Protein 7R0K (pdb70)

Sequence (1384 aa):
RSYHVVTNDTLPSALDAIAQAPRVALDTETYGSNPFNLYLPDFRLVGVAIATSPTEAWYFPVDHQDFLLRYQPANLPREAVRQAVLEALKRPVVYHNAAYDRRVLAVTLDIPLDQTYGDDTMVALHLVDENHPLGLKEWAKTLLGLEEVNADIEPPELTDVHKLKPDWLQRLKDAFLAVHNGGVSYSALYKLLNRAFQQLKNRGVVSYTGSFPNDFRLFPVDIAAIYALDDAMNTLALWEHVEVFFELHPKLHALYREIELPVNDVMTRATHRGVLVDKEELRRIKETIQARIEEKAQEAQELLKALIGSKASEFTNPLNSPQQLSTILYDLLGYPVVETTPNGAPSTSKTAIAKLLTLSPKDKRKAPLAKAFLEAKQAHEGLKKLLSTYTDSILEEVDPQGRLHTNFNTVGTVSGRMSSSNPNLQNLPRLLPEEVAEKPYLQGIDIRKAFVADPGYTFVSADYASMELVVCAAVSGDPTMRDLLNQGRDLHAYTARYAFKVGLDLDDKAFKEQYKDYRQKAKVVNFALIYGGTEFTLIKNFGFSEEEAKQLIQGYFEAYPVVKTWMEEVYRELEEKGFVEYPIYGYIKRMDLPQALRKLPKDKWPLVLNNDPDARKQYYASLRSCQNALIQGFSAFVVKDAIVQMQRAFEAEGLDAQVIIQVHDEIVVLAKEEHAERVAQIMVEKMEREVNGVLLKAEPEFKRTLSKRSYHVVTNDTLPSALDAIAQAPRVALDTETYGSNPFNLYLPDFRLVGVAIATSPTEAWYFPVDHQDRYQPANLPREAVRQAVLEALKRPVVYHNAAYDRRVLAVTLDIPLDQTYGDDTMVALHLVDENHPLGLKEWAKTLLGLEEVNWLQRLKDAFLAVHNGGVSYSALYKLLNRAFQQLKNVVSYTGSFPNDFRLFPVDIAAIYALDDAMNTLALWEHVEVFFELHPKLHALYREIELPVNDVMTRATHRGVLVDKEELRRIKETIQARIEEKAQEAQELLKALIGSKASEFTNPLNSPQQLSTILYDLLGYPVVETTPNSTSKTAIAKLLTLSPKDKRKAPLAKAFLEAKQAHEGLKKLLSTYTDSILEEVDPQGRLHTNFNTVGTVSGRMSSSNPNLQNLPRLLPEEVAEKPYLQGIDIRKAFVADPGYTFVSADYASMELVVCAAVSGDPTMRDLLNQGRDLHAYTARDDKAFKEQYKDYRQKAKVVNFALIYGGTEFTLIKNFGFSEEEAKQLIQGYFEAYPVVKTWMEEVYRELEEKGFVEYPIYGYIKRMDLPQALRKLPKDKWPLVLNNDPDARKQYYASLRSCQNALIQGFSAFVVKDAIVQMQRAFEAEGLDAQVIIQVHDEIVVLAKEEHAERVAQIMVEKMEREVNGVLLKAEPEFKRTLSKVG

Structure (mmCIF, N/CA/C/O backbone):
data_7R0K
#
_entry.id   7R0K
#
_cell.length_a   309.77
_cell.length_b   98.011
_cell.length_c   77.614
_cell.angle_alpha   90
_cell.angle_beta   98.9
_cell.angle_gamma   90
#
_symmetry.space_group_name_H-M   'C 1 2 1'
#
loop_
_atom_site.group_PDB
_atom_site.id
_atom_site.type_symbol
_atom_site.label_atom_id
_atom_site.label_alt_id
_atom_site.label_comp_id
_atom_site.label_asym_id
_atom_site.label_entity_id
_atom_site.label_seq_id
_atom_site.pdbx_PDB_ins_code
_atom_site.Cartn_x
_atom_site.Cartn_y
_atom_site.Cartn_z
_atom_site.occupancy
_atom_site.B_iso_or_equiv
_atom_site.auth_seq_id
_atom_site.auth_comp_id
_atom_site.auth_asym_id
_atom_site.auth_atom_id
_atom_site.pdbx_PDB_model_num
ATOM 1 N N . ARG A 1 2 ? 49.627 -13.11 26.574 1 107.96 2 ARG A N 1
ATOM 2 C CA . ARG A 1 2 ? 49.393 -11.65 26.603 1 108.6 2 ARG A CA 1
ATOM 3 C C . ARG A 1 2 ? 47.969 -11.299 26.154 1 109.06 2 ARG A C 1
ATOM 4 O O . ARG A 1 2 ? 47.493 -11.822 25.144 1 109.73 2 ARG A O 1
ATOM 12 N N . SER A 1 3 ? 47.288 -10.421 26.905 1 108.14 3 SER A N 1
ATOM 13 C CA . SER A 1 3 ? 45.917 -10.014 26.605 1 107.51 3 SER A CA 1
ATOM 14 C C . SER A 1 3 ? 45.884 -8.608 26.041 1 106.27 3 SER A C 1
ATOM 15 O O . SER A 1 3 ? 46.263 -7.644 26.704 1 106.1 3 SER A O 1
ATOM 18 N N . TYR A 1 4 ? 45.45 -8.494 24.802 1 105.39 4 TYR A N 1
ATOM 19 C CA . TYR A 1 4 ? 45.42 -7.22 24.094 1 104.7 4 TYR A CA 1
ATOM 20 C C . TYR A 1 4 ? 43.998 -6.695 24.025 1 104.82 4 TYR A C 1
ATOM 21 O O . TYR A 1 4 ? 43.12 -7.371 23.485 1 105.42 4 TYR A O 1
ATOM 30 N N . HIS A 1 5 ? 43.761 -5.495 24.561 1 104.03 5 HIS A N 1
ATOM 31 C CA . HIS A 1 5 ? 42.421 -4.93 24.561 1 103.69 5 HIS A CA 1
ATOM 32 C C . HIS A 1 5 ? 42.312 -3.674 23.753 1 103.32 5 HIS A C 1
ATOM 33 O O . HIS A 1 5 ? 43.066 -2.743 23.991 1 103.52 5 HIS A O 1
ATOM 40 N N . VAL A 1 6 ? 41.345 -3.605 22.844 1 102.97 6 VAL A N 1
ATOM 41 C CA . VAL A 1 6 ? 41.066 -2.361 22.131 1 103.38 6 VAL A CA 1
ATOM 42 C C . VAL A 1 6 ? 39.887 -1.759 22.881 1 104.59 6 VAL A C 1
ATOM 43 O O . VAL A 1 6 ? 38.831 -2.393 22.993 1 105.19 6 VAL A O 1
ATOM 47 N N . VAL A 1 7 ? 40.091 -0.58 23.475 1 104.52 7 VAL A N 1
ATOM 48 C CA . VAL A 1 7 ? 39.054 0.076 24.254 1 104.63 7 VAL A CA 1
ATOM 49 C C . VAL A 1 7 ? 37.999 0.747 23.376 1 106.5 7 VAL A C 1
ATOM 50 O O . VAL A 1 7 ? 38.33 1.401 22.389 1 106.32 7 VAL A O 1
ATOM 54 N N . THR A 1 8 ? 36.72 0.518 23.709 1 108.14 8 THR A N 1
ATOM 55 C CA . THR A 1 8 ? 35.546 1.128 23.068 1 110.18 8 THR A CA 1
ATOM 56 C C . THR A 1 8 ? 34.78 1.921 24.156 1 112.37 8 THR A C 1
ATOM 57 O O . THR A 1 8 ? 35.113 1.777 25.333 1 112.76 8 THR A O 1
ATOM 61 N N . ASN A 1 9 ? 33.72 2.685 23.804 1 113.57 9 ASN A N 1
ATOM 62 C CA . ASN A 1 9 ? 32.925 3.361 24.834 1 115.12 9 ASN A CA 1
ATOM 63 C C . ASN A 1 9 ? 32.321 2.364 25.844 1 116.03 9 ASN A C 1
ATOM 64 O O . ASN A 1 9 ? 32.235 2.657 27.033 1 116.03 9 ASN A O 1
ATOM 69 N N . ASP A 1 10 ? 31.989 1.163 25.372 1 116.64 10 ASP A N 1
ATOM 70 C CA . ASP A 1 10 ? 31.452 0.118 26.214 1 117.96 10 ASP A CA 1
ATOM 71 C C . ASP A 1 10 ? 32.537 -0.492 27.123 1 117.48 10 ASP A C 1
ATOM 72 O O . ASP A 1 10 ? 32.27 -0.79 28.29 1 118.12 10 ASP A O 1
ATOM 77 N N . THR A 1 11 ? 33.751 -0.697 26.587 1 115.98 11 THR A N 1
ATOM 78 C CA . THR A 1 11 ? 34.879 -1.303 27.317 1 114.73 11 THR A CA 1
ATOM 79 C C . THR A 1 11 ? 35.586 -0.322 28.241 1 113.18 11 THR A C 1
ATOM 80 O O . THR A 1 11 ? 36.335 -0.77 29.097 1 113.1 11 THR A O 1
ATOM 84 N N . LEU A 1 12 ? 35.413 0.997 28.046 1 111.94 12 LEU A N 1
ATOM 85 C CA . LEU A 1 12 ? 36.116 2.021 28.822 1 111.55 12 LEU A CA 1
ATOM 86 C C . LEU A 1 12 ? 36.01 1.847 30.345 1 111.69 12 LEU A C 1
ATOM 87 O O . LEU A 1 12 ? 37.059 1.833 30.99 1 112.01 12 LEU A O 1
ATOM 92 N N . PRO A 1 13 ? 34.821 1.626 30.95 1 111.28 13 PRO A N 1
ATOM 93 C CA . PRO A 1 13 ? 34.77 1.433 32.414 1 110.69 13 PRO A CA 1
ATOM 94 C C . PRO A 1 13 ? 35.566 0.24 32.936 1 109.49 13 PRO A C 1
ATOM 95 O O . PRO A 1 13 ? 36.058 0.297 34.06 1 109.53 13 PRO A O 1
ATOM 99 N N . SER A 1 14 ? 35.712 -0.825 32.132 1 108.39 14 SER A N 1
ATOM 100 C CA . SER A 1 14 ? 36.513 -1.983 32.543 1 108.03 14 SER A CA 1
ATOM 101 C C . SER A 1 14 ? 38.009 -1.656 32.455 1 106.84 14 SER A C 1
ATOM 102 O O . SER A 1 14 ? 38.758 -2.03 33.348 1 107.07 14 SER A O 1
ATOM 105 N N . ALA A 1 15 ? 38.43 -0.895 31.427 1 105.42 15 ALA A N 1
ATOM 106 C CA . ALA A 1 15 ? 39.815 -0.458 31.27 1 104.36 15 ALA A CA 1
ATOM 107 C C . ALA A 1 15 ? 40.166 0.453 32.432 1 103.49 15 ALA A C 1
ATOM 108 O O . ALA A 1 15 ? 41.215 0.264 33.021 1 103.92 15 ALA A O 1
ATOM 110 N N . LEU A 1 16 ? 39.265 1.369 32.83 1 102.4 16 LEU A N 1
ATOM 111 C CA . LEU A 1 16 ? 39.514 2.248 33.966 1 102.4 16 LEU A CA 1
ATOM 112 C C . LEU A 1 16 ? 39.651 1.461 35.264 1 103.68 16 LEU A C 1
ATOM 113 O O . LEU A 1 16 ? 40.482 1.789 36.102 1 103.55 16 LEU A O 1
ATOM 118 N N . ASP A 1 17 ? 38.859 0.41 35.414 1 104.93 17 ASP A N 1
ATOM 119 C CA . ASP A 1 17 ? 38.912 -0.438 36.588 1 106.88 17 ASP A CA 1
ATOM 120 C C . ASP A 1 17 ? 40.256 -1.192 36.646 1 106.64 17 ASP A C 1
ATOM 121 O O . ASP A 1 17 ? 40.844 -1.322 37.716 1 107.02 17 ASP A O 1
ATOM 126 N N . ALA A 1 18 ? 40.743 -1.673 35.502 1 105.76 18 ALA A N 1
ATOM 127 C CA . ALA A 1 18 ? 42.002 -2.414 35.447 1 105.2 18 ALA A CA 1
ATOM 128 C C . ALA A 1 18 ? 43.167 -1.522 35.762 1 104.25 18 ALA A C 1
ATOM 129 O O . ALA A 1 18 ? 44.078 -1.967 36.453 1 104.51 18 ALA A O 1
ATOM 131 N N . ILE A 1 19 ? 43.144 -0.266 35.265 1 102.96 19 ILE A N 1
ATOM 132 C CA . ILE A 1 19 ? 44.198 0.722 35.495 1 101.81 19 ILE A CA 1
ATOM 133 C C . ILE A 1 19 ? 44.212 1.08 36.984 1 101.7 19 ILE A C 1
ATOM 134 O O . ILE A 1 19 ? 45.266 1.042 37.62 1 102.02 19 ILE A O 1
ATOM 139 N N . ALA A 1 20 ? 43.035 1.345 37.554 1 100.88 20 ALA A N 1
ATOM 140 C CA . ALA A 1 20 ? 42.927 1.675 38.966 1 100.61 20 ALA A CA 1
ATOM 141 C C . ALA A 1 20 ? 43.484 0.558 39.866 1 100.41 20 ALA A C 1
ATOM 142 O O . ALA A 1 20 ? 44.09 0.835 40.899 1 100.5 20 ALA A O 1
ATOM 144 N N . GLN A 1 21 ? 43.323 -0.693 39.448 1 100.07 21 GLN A N 1
ATOM 145 C CA . GLN A 1 21 ? 43.785 -1.828 40.22 1 100.65 21 GLN A CA 1
ATOM 146 C C . GLN A 1 21 ? 45.242 -2.197 39.992 1 99.87 21 GLN A C 1
ATOM 147 O O . GLN A 1 21 ? 45.808 -2.916 40.82 1 99.53 21 GLN A O 1
ATOM 153 N N . ALA A 1 22 ? 45.848 -1.726 38.866 1 99.46 22 ALA A N 1
ATOM 154 C CA . ALA A 1 22 ? 47.24 -2.008 38.46 1 99.24 22 ALA A CA 1
ATOM 155 C C . ALA A 1 22 ? 48.266 -1.438 39.415 1 99.14 22 ALA A C 1
ATOM 156 O O . ALA A 1 22 ? 48.137 -0.3 39.859 1 99.29 22 ALA A O 1
ATOM 158 N N . PRO A 1 23 ? 49.313 -2.217 39.733 1 98.43 23 PRO A N 1
ATOM 159 C CA . PRO A 1 23 ? 50.307 -1.746 40.715 1 97.47 23 PRO A CA 1
ATOM 160 C C . PRO A 1 23 ? 51.267 -0.685 40.198 1 95.59 23 PRO A C 1
ATOM 161 O O . PRO A 1 23 ? 51.807 0.073 40.991 1 95.66 23 PRO A O 1
ATOM 165 N N . ARG A 1 24 ? 51.482 -0.668 38.879 1 93.95 24 ARG A N 1
ATOM 166 C CA . ARG A 1 24 ? 52.36 0.204 38.109 1 92.82 24 ARG A CA 1
ATOM 167 C C . ARG A 1 24 ? 51.911 0.054 36.66 1 91.56 24 ARG A C 1
ATOM 168 O O . ARG A 1 24 ? 51.586 -1.051 36.218 1 91.73 24 ARG A O 1
ATOM 176 N N . VAL A 1 25 ? 51.854 1.152 35.938 1 90.41 25 VAL A N 1
ATOM 177 C CA . VAL A 1 25 ? 51.383 1.153 34.563 1 90.06 25 VAL A CA 1
ATOM 178 C C . VAL A 1 25 ? 52.434 1.712 33.594 1 89.05 25 VAL A C 1
ATOM 179 O O . VAL A 1 25 ? 53.32 2.447 34.02 1 89.23 25 VAL A O 1
ATOM 183 N N . ALA A 1 26 ? 52.358 1.347 32.311 1 87.86 26 ALA A N 1
ATOM 184 C CA . ALA A 1 26 ? 53.269 1.888 31.309 1 87.75 26 ALA A CA 1
ATOM 185 C C . ALA A 1 26 ? 52.508 2.674 30.276 1 87.93 26 ALA A C 1
ATOM 186 O O . ALA A 1 26 ? 51.43 2.266 29.888 1 87.86 26 ALA A O 1
ATOM 188 N N . LEU A 1 27 ? 53.044 3.823 29.854 1 88.3 27 LEU A N 1
ATOM 189 C CA . LEU A 1 27 ? 52.421 4.675 28.843 1 89.27 27 LEU A CA 1
ATOM 190 C C . LEU A 1 27 ? 53.276 4.793 27.594 1 90.58 27 LEU A C 1
ATOM 191 O O . LEU A 1 27 ? 54.49 5.022 27.671 1 90.36 27 LEU A O 1
ATOM 196 N N . ASP A 1 28 ? 52.636 4.635 26.44 1 91.73 28 ASP A N 1
ATOM 197 C CA . ASP A 1 28 ? 53.304 4.736 25.148 1 93.57 28 ASP A CA 1
ATOM 198 C C . ASP A 1 28 ? 52.343 5.422 24.194 1 93.78 28 ASP A C 1
ATOM 199 O O . ASP A 1 28 ? 51.139 5.165 24.241 1 93.61 28 ASP A O 1
ATOM 204 N N . THR A 1 29 ? 52.858 6.329 23.358 1 94.18 29 THR A N 1
ATOM 205 C CA . THR A 1 29 ? 52.015 7.049 22.423 1 95.44 29 THR A CA 1
ATOM 206 C C . THR A 1 29 ? 52.338 6.658 20.998 1 97.97 29 THR A C 1
ATOM 207 O O . THR A 1 29 ? 53.506 6.41 20.667 1 98.82 29 THR A O 1
ATOM 211 N N . GLU A 1 30 ? 51.301 6.611 20.149 1 98.7 30 GLU A N 1
ATOM 212 C CA . GLU A 1 30 ? 51.442 6.352 18.715 1 99.54 30 GLU A CA 1
ATOM 213 C C . GLU A 1 30 ? 51.008 7.648 18.033 1 99.34 30 GLU A C 1
ATOM 214 O O . GLU A 1 30 ? 49.927 8.14 18.322 1 98.57 30 GLU A O 1
ATOM 220 N N . THR A 1 31 ? 51.9 8.276 17.244 1 100.1 31 THR A N 1
ATOM 221 C CA . THR A 1 31 ? 51.644 9.604 16.664 1 101.43 31 THR A CA 1
ATOM 222 C C . THR A 1 31 ? 51.936 9.721 15.155 1 104.17 31 THR A C 1
ATOM 223 O O . THR A 1 31 ? 52.58 8.826 14.615 1 104.76 31 THR A O 1
ATOM 227 N N . TYR A 1 32 ? 51.5 10.854 14.493 1 105.78 32 TYR A N 1
ATOM 228 C CA . TYR A 1 32 ? 51.775 11.182 13.088 1 108.26 32 TYR A CA 1
ATOM 229 C C . TYR A 1 32 ? 52.009 12.623 12.796 1 107.83 32 TYR A C 1
ATOM 230 O O . TYR A 1 32 ? 51.204 13.46 13.184 1 107.8 32 TYR A O 1
ATOM 239 N N . GLY A 1 33 ? 53.058 12.883 12.016 1 107.41 33 GLY A N 1
ATOM 240 C CA . GLY A 1 33 ? 53.453 14.212 11.567 1 107.31 33 GLY A CA 1
ATOM 241 C C . GLY A 1 33 ? 54.449 14.163 10.42 1 106.92 33 GLY A C 1
ATOM 242 O O . GLY A 1 33 ? 55.048 13.115 10.166 1 106.83 33 GLY A O 1
ATOM 243 N N . SER A 1 34 ? 54.63 15.302 9.703 1 106.61 34 SER A N 1
ATOM 244 C CA . SER A 1 34 ? 55.617 15.449 8.618 1 106.75 34 SER A CA 1
ATOM 245 C C . SER A 1 34 ? 57.003 15.226 9.232 1 106.21 34 SER A C 1
ATOM 246 O O . SER A 1 34 ? 57.804 14.489 8.689 1 106.26 34 SER A O 1
ATOM 249 N N . ASN A 1 35 ? 57.256 15.836 10.394 1 105.82 35 ASN A N 1
ATOM 250 C CA . ASN A 1 35 ? 58.405 15.604 11.247 1 105.88 35 ASN A CA 1
ATOM 251 C C . ASN A 1 35 ? 57.703 15.055 12.506 1 105.75 35 ASN A C 1
ATOM 252 O O . ASN A 1 35 ? 57.139 15.866 13.251 1 106.36 35 ASN A O 1
ATOM 257 N N . PRO A 1 36 ? 57.553 13.715 12.723 1 104.46 36 PRO A N 1
ATOM 258 C CA . PRO A 1 36 ? 56.828 13.25 13.931 1 103.39 36 PRO A CA 1
ATOM 259 C C . PRO A 1 36 ? 57.534 13.572 15.259 1 102.29 36 PRO A C 1
ATOM 260 O O . PRO A 1 36 ? 57.041 13.19 16.324 1 102.42 36 PRO A O 1
ATOM 264 N N . PHE A 1 37 ? 58.683 14.29 15.19 1 100.83 37 PHE A N 1
ATOM 265 C CA . PHE A 1 37 ? 59.494 14.676 16.342 1 100.17 37 PHE A CA 1
ATOM 266 C C . PHE A 1 37 ? 59.215 16.097 16.776 1 99.35 37 PHE A C 1
ATOM 267 O O . PHE A 1 37 ? 59.328 16.419 17.96 1 99.95 37 PHE A O 1
ATOM 275 N N . ASN A 1 38 ? 58.832 16.955 15.82 1 97.93 38 ASN A N 1
ATOM 276 C CA . ASN A 1 38 ? 58.456 18.325 16.094 1 96.55 38 ASN A CA 1
ATOM 277 C C . ASN A 1 38 ? 56.976 18.268 16.399 1 94.52 38 ASN A C 1
ATOM 278 O O . ASN A 1 38 ? 56.152 18.378 15.497 1 94.38 38 ASN A O 1
ATOM 283 N N . LEU A 1 39 ? 56.633 18.019 17.662 1 92.95 39 LEU A N 1
ATOM 284 C CA . LEU A 1 39 ? 55.224 17.952 18.068 1 92.22 39 LEU A CA 1
ATOM 285 C C . LEU A 1 39 ? 54.501 19.32 17.899 1 92 39 LEU A C 1
ATOM 286 O O . LEU A 1 39 ? 53.263 19.406 17.856 1 92.06 39 LEU A O 1
ATOM 291 N N . TYR A 1 40 ? 55.296 20.382 17.802 1 91.37 40 TYR A N 1
ATOM 292 C CA . TYR A 1 40 ? 54.858 21.761 17.789 1 91.07 40 TYR A CA 1
ATOM 293 C C . TYR A 1 40 ? 54.461 22.28 16.406 1 92.03 40 TYR A C 1
ATOM 294 O O . TYR A 1 40 ? 53.997 23.417 16.318 1 91.99 40 TYR A O 1
ATOM 303 N N . LEU A 1 41 ? 54.548 21.441 15.352 1 92.77 41 LEU A N 1
ATOM 304 C CA . LEU A 1 41 ? 54.083 21.815 14.014 1 93.89 41 LEU A CA 1
ATOM 305 C C . LEU A 1 41 ? 52.577 21.56 13.938 1 95.49 41 LEU A C 1
ATOM 306 O O . LEU A 1 41 ? 52.076 20.588 14.517 1 96.43 41 LEU A O 1
ATOM 311 N N . PRO A 1 42 ? 51.833 22.429 13.246 1 95.68 42 PRO A N 1
ATOM 312 C CA . PRO A 1 42 ? 50.373 22.279 13.205 1 96.34 42 PRO A CA 1
ATOM 313 C C . PRO A 1 42 ? 49.829 20.956 12.638 1 97.82 42 PRO A C 1
ATOM 314 O O . PRO A 1 42 ? 48.661 20.634 12.877 1 98.28 42 PRO A O 1
ATOM 318 N N . ASP A 1 43 ? 50.653 20.182 11.913 1 98.2 43 ASP A N 1
ATOM 319 C CA . ASP A 1 43 ? 50.203 18.908 11.352 1 99.24 43 ASP A CA 1
ATOM 320 C C . ASP A 1 43 ? 50.296 17.735 12.322 1 99.62 43 ASP A C 1
ATOM 321 O O . ASP A 1 43 ? 49.725 16.676 12.046 1 100.31 43 ASP A O 1
ATOM 326 N N 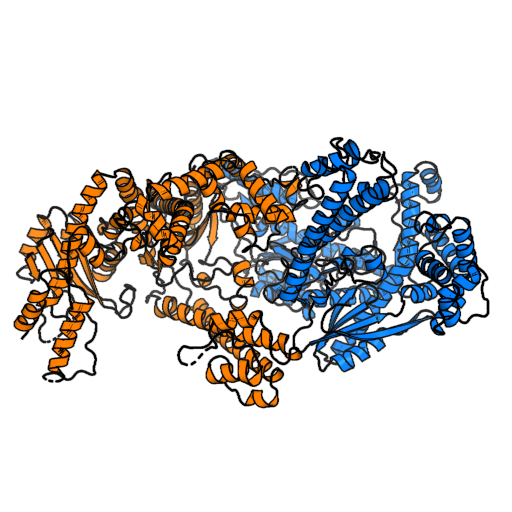. PHE A 1 44 ? 51.033 17.892 13.424 1 98.99 44 PHE A N 1
ATOM 327 C CA . PHE A 1 44 ? 51.219 16.811 14.379 1 98.87 44 PHE A CA 1
ATOM 328 C C . PHE A 1 44 ? 49.902 16.354 15.008 1 98 44 PHE A C 1
ATOM 329 O O . PHE A 1 44 ? 49.069 17.19 15.321 1 97.79 44 PHE A O 1
ATOM 337 N N . ARG A 1 45 ? 49.706 15.026 15.149 1 97.36 45 ARG A N 1
ATOM 338 C CA . ARG A 1 45 ? 48.5 14.437 15.721 1 97.4 45 ARG A CA 1
ATOM 339 C C . ARG A 1 45 ? 48.794 13.185 16.568 1 95.83 45 ARG A C 1
ATOM 340 O O . ARG A 1 45 ? 49.693 12.412 16.234 1 96 45 ARG A O 1
ATOM 348 N N . LEU A 1 46 ? 47.978 12.933 17.6 1 93.9 46 LEU A N 1
ATOM 349 C CA . LEU A 1 46 ? 48.087 11.698 18.381 1 92.42 46 LEU A CA 1
ATOM 350 C C . LEU A 1 46 ? 47.159 10.695 17.684 1 91.71 46 LEU A C 1
ATOM 351 O O . LEU A 1 46 ? 46.012 11.045 17.421 1 92.02 46 LEU A O 1
ATOM 356 N N . VAL A 1 47 ? 47.645 9.477 17.351 1 90.66 47 VAL A N 1
ATOM 357 C CA . VAL A 1 47 ? 46.857 8.425 16.682 1 90.03 47 VAL A CA 1
ATOM 358 C C . VAL A 1 47 ? 46.186 7.493 17.71 1 90.4 47 VAL A C 1
ATOM 359 O O . VAL A 1 47 ? 45.01 7.151 17.575 1 90.85 47 VAL A O 1
ATOM 363 N N . GLY A 1 48 ? 46.939 7.107 18.734 1 89.91 48 GLY A N 1
ATOM 364 C CA . GLY A 1 48 ? 46.446 6.22 19.78 1 89.71 48 GLY A CA 1
ATOM 365 C C . GLY A 1 48 ? 47.327 6.187 21.018 1 89.3 48 GLY A C 1
ATOM 366 O O . GLY A 1 48 ? 48.487 6.597 20.973 1 89.58 48 GLY A O 1
ATOM 367 N N . VAL A 1 49 ? 46.78 5.708 22.143 1 88.51 49 VAL A N 1
ATOM 368 C CA . VAL A 1 49 ? 47.506 5.62 23.412 1 88.21 49 VAL A CA 1
ATOM 369 C C . VAL A 1 49 ? 47.515 4.192 23.922 1 88.02 49 VAL A C 1
ATOM 370 O O . VAL A 1 49 ? 46.459 3.578 24.034 1 88.33 49 VAL A O 1
ATOM 374 N N . ALA A 1 50 ? 48.698 3.656 24.245 1 87.3 50 ALA A N 1
ATOM 375 C CA . ALA A 1 50 ? 48.833 2.294 24.771 1 86.57 50 ALA A CA 1
ATOM 376 C C . ALA A 1 50 ? 49.099 2.407 26.265 1 86.03 50 ALA A C 1
ATOM 377 O O . ALA A 1 50 ? 49.98 3.161 26.682 1 86.19 50 ALA A O 1
ATOM 379 N N . ILE A 1 51 ? 48.283 1.73 27.078 1 85.34 51 ILE A N 1
ATOM 380 C CA . ILE A 1 51 ? 48.421 1.729 28.543 1 84.79 51 ILE A CA 1
ATOM 381 C C . ILE A 1 51 ? 48.524 0.282 29.024 1 85.04 51 ILE A C 1
ATOM 382 O O . ILE A 1 51 ? 47.536 -0.425 28.955 1 84.71 51 ILE A O 1
ATOM 387 N N . ALA A 1 52 ? 49.706 -0.169 29.473 1 85.64 52 ALA A N 1
ATOM 388 C CA . ALA A 1 52 ? 49.878 -1.545 29.931 1 86.88 52 ALA A CA 1
ATOM 389 C C . ALA A 1 52 ? 49.683 -1.6 31.431 1 88.52 52 ALA A C 1
ATOM 390 O O . ALA A 1 52 ? 50.373 -0.888 32.147 1 89.13 52 ALA A O 1
ATOM 392 N N . THR A 1 53 ? 48.742 -2.43 31.906 1 88.81 53 THR A N 1
ATOM 393 C CA . THR A 1 53 ? 48.432 -2.574 33.33 1 89.32 53 THR A CA 1
ATOM 394 C C . THR A 1 53 ? 49.314 -3.678 34.023 1 90.17 53 THR A C 1
ATOM 395 O O . THR A 1 53 ? 49.495 -3.663 35.252 1 90.48 53 THR A O 1
ATOM 399 N N . SER A 1 54 ? 49.914 -4.572 33.215 1 89.98 54 SER A N 1
ATOM 400 C CA . SER A 1 54 ? 50.817 -5.635 33.636 1 90.54 54 SER A CA 1
ATOM 401 C C . SER A 1 54 ? 51.718 -5.988 32.441 1 90.99 54 SER A C 1
ATOM 402 O O . SER A 1 54 ? 51.397 -5.587 31.31 1 90.97 54 SER A O 1
ATOM 405 N N . PRO A 1 55 ? 52.838 -6.736 32.621 1 91.28 55 PRO A N 1
ATOM 406 C CA . PRO A 1 55 ? 53.647 -7.107 31.439 1 92.35 55 PRO A CA 1
ATOM 407 C C . PRO A 1 55 ? 52.904 -8.03 30.457 1 94.08 55 PRO A C 1
ATOM 408 O O . PRO A 1 55 ? 53.432 -8.346 29.396 1 94.19 55 PRO A O 1
ATOM 412 N N . THR A 1 56 ? 51.668 -8.443 30.798 1 95.24 56 THR A N 1
ATOM 413 C CA . THR A 1 56 ? 50.856 -9.334 29.976 1 96.83 56 THR A CA 1
ATOM 414 C C . THR A 1 56 ? 49.455 -8.787 29.676 1 97.61 56 THR A C 1
ATOM 415 O O . THR A 1 56 ? 48.643 -9.53 29.153 1 98.54 56 THR A O 1
ATOM 419 N N . GLU A 1 57 ? 49.152 -7.534 30.026 1 97.16 57 GLU A N 1
ATOM 420 C CA . GLU A 1 57 ? 47.827 -6.972 29.782 1 97.27 57 GLU A CA 1
ATOM 421 C C . GLU A 1 57 ? 47.925 -5.503 29.415 1 97.03 57 GLU A C 1
ATOM 422 O O . GLU A 1 57 ? 48.53 -4.736 30.164 1 97.25 57 GLU A O 1
ATOM 428 N N . ALA A 1 58 ? 47.312 -5.104 28.293 1 96.28 58 ALA A N 1
ATOM 429 C CA . ALA A 1 58 ? 47.353 -3.716 27.881 1 96.48 58 ALA A CA 1
ATOM 430 C C . ALA A 1 58 ? 46.046 -3.232 27.244 1 96.31 58 ALA A C 1
ATOM 431 O O . ALA A 1 58 ? 45.224 -4.044 26.837 1 95.93 58 ALA A O 1
ATOM 433 N N . TRP A 1 59 ? 45.841 -1.9 27.198 1 96.48 59 TRP A N 1
ATOM 434 C CA . TRP A 1 59 ? 44.627 -1.27 26.695 1 96.87 59 TRP A CA 1
ATOM 435 C C . TRP A 1 59 ? 44.97 -0.204 25.703 1 96.27 59 TRP A C 1
ATOM 436 O O . TRP A 1 59 ? 45.725 0.706 26.014 1 96.53 59 TRP A O 1
ATOM 447 N N . TYR A 1 60 ? 44.458 -0.336 24.489 1 95.82 60 TYR A N 1
ATOM 448 C CA . TYR A 1 60 ? 44.734 0.615 23.42 1 96.1 60 TYR A CA 1
ATOM 449 C C . TYR A 1 60 ? 43.557 1.545 23.237 1 97.38 60 TYR A C 1
ATOM 450 O O . TYR A 1 60 ? 42.419 1.098 23.128 1 98.05 60 TYR A O 1
ATOM 459 N N . PHE A 1 61 ? 43.827 2.834 23.206 1 97.62 61 PHE A N 1
ATOM 460 C CA . PHE A 1 61 ? 42.789 3.835 23.069 1 98.57 61 PHE A CA 1
ATOM 461 C C . PHE A 1 61 ? 42.91 4.51 21.715 1 99.75 61 PHE A C 1
ATOM 462 O O . PHE A 1 61 ? 43.717 5.415 21.559 1 99.47 61 PHE A O 1
ATOM 470 N N . PRO A 1 62 ? 42.156 4.039 20.703 1 100.86 62 PRO A N 1
ATOM 471 C CA . PRO A 1 62 ? 42.25 4.663 19.369 1 101.39 62 PRO A CA 1
ATOM 472 C C . PRO A 1 62 ? 41.693 6.072 19.391 1 101.91 62 PRO A C 1
ATOM 473 O O . PRO A 1 62 ? 40.628 6.302 19.939 1 102.26 62 PRO A O 1
ATOM 477 N N . VAL A 1 63 ? 42.444 7.017 18.84 1 102.09 63 VAL A N 1
ATOM 478 C CA . VAL A 1 63 ? 42.097 8.427 18.868 1 103.03 63 VAL A CA 1
ATOM 479 C C . VAL A 1 63 ? 41.895 9.001 17.473 1 104.57 63 VAL A C 1
ATOM 480 O O . VAL A 1 63 ? 40.936 9.739 17.271 1 105.16 63 VAL A O 1
ATOM 484 N N . ASP A 1 64 ? 42.819 8.729 16.531 1 105.02 64 ASP A N 1
ATOM 485 C CA . ASP A 1 64 ? 42.739 9.311 15.196 1 105.94 64 ASP A CA 1
ATOM 486 C C . ASP A 1 64 ? 42.971 8.321 14.07 1 106.93 64 ASP A C 1
ATOM 487 O O . ASP A 1 64 ? 43.441 8.706 13.003 1 107.18 64 ASP A O 1
ATOM 492 N N . HIS A 1 65 ? 42.614 7.056 14.278 1 107.57 65 HIS A N 1
ATOM 493 C CA . HIS A 1 65 ? 42.696 6.044 13.216 1 108.53 65 HIS A CA 1
ATOM 494 C C . HIS A 1 65 ? 41.631 6.333 12.134 1 110.07 65 HIS A C 1
ATOM 495 O O . HIS A 1 65 ? 40.595 6.926 12.431 1 110.79 65 HIS A O 1
ATOM 502 N N . GLN A 1 66 ? 41.907 5.983 10.874 1 110.14 66 GLN A N 1
ATOM 503 C CA . GLN A 1 66 ? 41.003 6.255 9.759 1 110.6 66 GLN A CA 1
ATOM 504 C C . GLN A 1 66 ? 40.882 5.077 8.78 1 110.92 66 GLN A C 1
ATOM 505 O O . GLN A 1 66 ? 41.748 4.196 8.729 1 110.53 66 GLN A O 1
ATOM 511 N N . ASP A 1 67 ? 39.805 5.102 7.983 1 111.42 67 ASP A N 1
ATOM 512 C CA . ASP A 1 67 ? 39.442 4.086 7.002 1 112.3 67 ASP A CA 1
ATOM 513 C C . ASP A 1 67 ? 40.025 4.339 5.605 1 112.98 67 ASP A C 1
ATOM 514 O O . ASP A 1 67 ? 39.801 5.407 5.01 1 113.59 67 ASP A O 1
ATOM 519 N N . PHE A 1 68 ? 40.703 3.317 5.053 1 112.41 68 PHE A N 1
ATOM 520 C CA . PHE A 1 68 ? 41.258 3.355 3.706 1 112.32 68 PHE A CA 1
ATOM 521 C C . PHE A 1 68 ? 40.429 2.48 2.764 1 112.23 68 PHE A C 1
ATOM 522 O O . PHE A 1 68 ? 40.543 1.253 2.808 1 112.37 68 PHE A O 1
ATOM 530 N N . LEU A 1 69 ? 39.602 3.124 1.916 1 111.78 69 LEU A N 1
ATOM 531 C CA . LEU A 1 69 ? 38.753 2.525 0.879 1 111.79 69 LEU A CA 1
ATOM 532 C C . LEU A 1 69 ? 37.534 1.736 1.406 1 112.06 69 LEU A C 1
ATOM 533 O O . LEU A 1 69 ? 36.422 1.917 0.902 1 112.68 69 LEU A O 1
ATOM 538 N N . LEU A 1 70 ? 37.748 0.856 2.389 1 111.24 70 LEU A N 1
ATOM 539 C CA . LEU A 1 70 ? 36.719 0.051 3.041 1 110.82 70 LEU A CA 1
ATOM 540 C C . LEU A 1 70 ? 36.415 0.631 4.437 1 110.87 70 LEU A C 1
ATOM 541 O O . LEU A 1 70 ? 37.188 1.443 4.943 1 110.94 70 LEU A O 1
ATOM 546 N N . ARG A 1 71 ? 35.327 0.193 5.084 1 110.7 71 ARG A N 1
ATOM 547 C CA . ARG A 1 71 ? 35.025 0.627 6.454 1 110.85 71 ARG A CA 1
ATOM 548 C C . ARG A 1 71 ? 35.364 -0.519 7.421 1 110.54 71 ARG A C 1
ATOM 549 O O . ARG A 1 71 ? 34.598 -1.475 7.521 1 111.18 71 ARG A O 1
ATOM 557 N N . TYR A 1 72 ? 36.522 -0.437 8.098 1 109.41 72 TYR A N 1
ATOM 558 C CA . TYR A 1 72 ? 37.017 -1.47 9.012 1 108.86 72 TYR A CA 1
ATOM 559 C C . TYR A 1 72 ? 37.418 -0.955 10.39 1 108.17 72 TYR A C 1
ATOM 560 O O . TYR A 1 72 ? 37.599 -1.75 11.31 1 107.74 72 TYR A O 1
ATOM 569 N N . GLN A 1 73 ? 37.632 0.361 10.523 1 108.11 73 GLN A N 1
ATOM 570 C CA . GLN A 1 73 ? 38.056 0.94 11.793 1 108.15 73 GLN A CA 1
ATOM 571 C C . GLN A 1 73 ? 36.894 1.112 12.73 1 107.85 73 GLN A C 1
ATOM 572 O O . GLN A 1 73 ? 35.814 1.567 12.315 1 108.32 73 GLN A O 1
ATOM 578 N N . PRO A 1 74 ? 37.11 0.817 14.023 1 106.56 74 PRO A N 1
ATOM 579 C CA . PRO A 1 74 ? 36.063 1.12 14.998 1 105.92 74 PRO A CA 1
ATOM 580 C C . PRO A 1 74 ? 35.97 2.633 15.168 1 106.13 74 PRO A C 1
ATOM 581 O O . PRO A 1 74 ? 36.832 3.391 14.673 1 106.66 74 PRO A O 1
ATOM 585 N N . ALA A 1 75 ? 34.954 3.108 15.883 1 105.94 75 ALA A N 1
ATOM 586 C CA . ALA A 1 75 ? 34.847 4.556 16.114 1 106.4 75 ALA A CA 1
ATOM 587 C C . ALA A 1 75 ? 35.994 4.973 17.016 1 106.37 75 ALA A C 1
ATOM 588 O O . ALA A 1 75 ? 36.269 4.274 17.989 1 106.83 75 ALA A O 1
ATOM 590 N N . ASN A 1 76 ? 36.712 6.049 16.674 1 105.82 76 ASN A N 1
ATOM 591 C CA . ASN A 1 76 ? 37.774 6.554 17.547 1 105.71 76 ASN A CA 1
ATOM 592 C C . ASN A 1 76 ? 37.137 7.023 18.861 1 105.7 76 ASN A C 1
ATOM 593 O O . ASN A 1 76 ? 35.957 7.393 18.874 1 106.19 76 ASN A O 1
ATOM 598 N N . LEU A 1 77 ? 37.873 6.951 19.956 1 105.09 77 LEU A N 1
ATOM 599 C CA . LEU A 1 77 ? 37.349 7.397 21.236 1 104.88 77 LEU A CA 1
ATOM 600 C C . LEU A 1 77 ? 37.4 8.928 21.293 1 105.87 77 LEU A C 1
ATOM 601 O O . LEU A 1 77 ? 38.283 9.551 20.67 1 106 77 LEU A O 1
ATOM 606 N N . PRO A 1 78 ? 36.456 9.556 22.043 1 106.12 78 PRO A N 1
ATOM 607 C CA . PRO A 1 78 ? 36.506 11.014 22.177 1 106.29 78 PRO A CA 1
ATOM 608 C C . PRO A 1 78 ? 37.792 11.437 22.877 1 106.95 78 PRO A C 1
ATOM 609 O O . PRO A 1 78 ? 38.324 10.697 23.703 1 107.09 78 PRO A O 1
ATOM 613 N N . ARG A 1 79 ? 38.32 12.605 22.524 1 107.35 79 ARG A N 1
ATOM 614 C CA . ARG A 1 79 ? 39.572 13.078 23.094 1 108.09 79 ARG A CA 1
ATOM 615 C C . ARG A 1 79 ? 39.497 13.192 24.622 1 107.65 79 ARG A C 1
ATOM 616 O O . ARG A 1 79 ? 40.43 12.778 25.304 1 107.81 79 ARG A O 1
ATOM 624 N N . GLU A 1 80 ? 38.35 13.658 25.154 1 106.8 80 GLU A N 1
ATOM 625 C CA . GLU A 1 80 ? 38.163 13.78 26.598 1 106.35 80 GLU A CA 1
ATOM 626 C C . GLU A 1 80 ? 38.122 12.417 27.286 1 104.9 80 GLU A C 1
ATOM 627 O O . GLU A 1 80 ? 38.632 12.291 28.394 1 105.18 80 GLU A O 1
ATOM 633 N N . ALA A 1 81 ? 37.585 11.39 26.621 1 103.39 81 ALA A N 1
ATOM 634 C CA . ALA A 1 81 ? 37.563 10.042 27.183 1 102.76 81 ALA A CA 1
ATOM 635 C C . ALA A 1 81 ? 38.995 9.491 27.33 1 101.65 81 ALA A C 1
ATOM 636 O O . ALA A 1 81 ? 39.326 8.938 28.377 1 102.09 81 ALA A O 1
ATOM 638 N N . VAL A 1 82 ? 39.854 9.677 26.306 1 100 82 VAL A N 1
ATOM 639 C CA . VAL A 1 82 ? 41.249 9.228 26.346 1 98.59 82 VAL A CA 1
ATOM 640 C C . VAL A 1 82 ? 42.028 10.016 27.402 1 98.1 82 VAL A C 1
ATOM 641 O O . VAL A 1 82 ? 42.811 9.445 28.149 1 97.94 82 VAL A O 1
ATOM 645 N N . ARG A 1 83 ? 41.758 11.316 27.511 1 97.83 83 ARG A N 1
ATOM 646 C CA . ARG A 1 83 ? 42.393 12.173 28.501 1 97.99 83 ARG A CA 1
ATOM 647 C C . ARG A 1 83 ? 42.018 11.733 29.916 1 98.63 83 ARG A C 1
ATOM 648 O O . ARG A 1 83 ? 42.882 11.671 30.775 1 98.51 83 ARG A O 1
ATOM 656 N N . GLN A 1 84 ? 40.755 11.382 30.147 1 99.39 84 GLN A N 1
ATOM 657 C CA . GLN A 1 84 ? 40.319 10.92 31.463 1 100.59 84 GLN A CA 1
ATOM 658 C C . GLN A 1 84 ? 41.004 9.568 31.802 1 100.25 84 GLN A C 1
ATOM 659 O O . GLN A 1 84 ? 41.41 9.354 32.946 1 100.54 84 GLN A O 1
ATOM 665 N N . ALA A 1 85 ? 41.188 8.694 30.797 1 99.32 85 ALA A N 1
ATOM 666 C CA . ALA A 1 85 ? 41.864 7.419 30.989 1 98.66 85 ALA A CA 1
ATOM 667 C C . ALA A 1 85 ? 43.321 7.667 31.398 1 98.01 85 ALA A C 1
ATOM 668 O O . ALA A 1 85 ? 43.758 7.102 32.398 1 98.5 85 ALA A O 1
ATOM 670 N N . VAL A 1 86 ? 44.032 8.589 30.699 1 96.52 86 VAL A N 1
ATOM 671 C CA . VAL A 1 86 ? 45.416 8.923 31.013 1 95.62 86 VAL A CA 1
ATOM 672 C C . VAL A 1 86 ? 45.526 9.551 32.379 1 95.78 86 VAL A C 1
ATOM 673 O O . VAL A 1 86 ? 46.412 9.177 33.136 1 96.03 86 VAL A O 1
ATOM 677 N N . LEU A 1 87 ? 44.608 10.458 32.734 1 95.56 87 LEU A N 1
ATOM 678 C CA . LEU A 1 87 ? 44.633 11.092 34.055 1 95.41 87 LEU A CA 1
ATOM 679 C C . LEU A 1 87 ? 44.444 10.073 35.174 1 96.05 87 LEU A C 1
ATOM 680 O O . LEU A 1 87 ? 45.096 10.175 36.207 1 96.23 87 LEU A O 1
ATOM 685 N N . GLU A 1 88 ? 43.621 9.055 34.937 1 96.35 88 GLU A N 1
ATOM 686 C CA . GLU A 1 88 ? 43.422 7.987 35.892 1 97.88 88 GLU A CA 1
ATOM 687 C C . GLU A 1 88 ? 44.67 7.09 35.969 1 97.67 88 GLU A C 1
ATOM 688 O O . GLU A 1 88 ? 45.04 6.625 37.05 1 97.61 88 GLU A O 1
ATOM 694 N N . ALA A 1 89 ? 45.317 6.847 34.825 1 97.19 89 ALA A N 1
ATOM 695 C CA . ALA A 1 89 ? 46.539 6.059 34.782 1 97.12 89 ALA A CA 1
ATOM 696 C C . ALA A 1 89 ? 47.657 6.751 35.553 1 96.76 89 ALA A C 1
ATOM 697 O O . ALA A 1 89 ? 48.402 6.077 36.261 1 97.21 89 ALA A O 1
ATOM 699 N N . LEU A 1 90 ? 47.733 8.1 35.477 1 95.75 90 LEU A N 1
ATOM 700 C CA . LEU A 1 90 ? 48.752 8.895 36.174 1 95.28 90 LEU A CA 1
ATOM 701 C C . LEU A 1 90 ? 48.655 8.816 37.7 1 96.17 90 LEU A C 1
ATOM 702 O O . LEU A 1 90 ? 49.664 9.012 38.371 1 96.49 90 LEU A O 1
ATOM 707 N N . LYS A 1 91 ? 47.468 8.504 38.249 1 96.38 91 LYS A N 1
ATOM 708 C CA . LYS A 1 91 ? 47.308 8.366 39.701 1 97.17 91 LYS A CA 1
ATOM 709 C C . LYS A 1 91 ? 48.186 7.206 40.249 1 97.52 91 LYS A C 1
ATOM 710 O O . LYS A 1 91 ? 48.672 7.254 41.385 1 98.53 91 LYS A O 1
ATOM 716 N N . ARG A 1 92 ? 48.394 6.179 39.426 1 96.3 92 ARG A N 1
ATOM 717 C CA . ARG A 1 92 ? 49.207 5.011 39.732 1 95.35 92 ARG A CA 1
ATOM 718 C C . ARG A 1 92 ? 50.69 5.286 39.364 1 94.26 92 ARG A C 1
ATOM 719 O O . ARG A 1 92 ? 50.957 6.225 38.617 1 94.18 92 ARG A O 1
ATOM 727 N N . PRO A 1 93 ? 51.666 4.477 39.839 1 93.14 93 PRO A N 1
ATOM 728 C CA . PRO A 1 93 ? 53.059 4.684 39.421 1 92.56 93 PRO A CA 1
ATOM 729 C C . PRO A 1 93 ? 53.205 4.482 37.913 1 92.06 93 PRO A C 1
ATOM 730 O O . PRO A 1 93 ? 52.72 3.486 37.393 1 92.6 93 PRO A O 1
ATOM 734 N N . VAL A 1 94 ? 53.825 5.425 37.209 1 91.01 94 VAL A N 1
ATOM 735 C CA . VAL A 1 94 ? 53.933 5.351 35.751 1 90.48 94 VAL A CA 1
ATOM 736 C C . VAL A 1 94 ? 55.351 5.057 35.283 1 89.32 94 VAL A C 1
ATOM 737 O O . VAL A 1 94 ? 56.323 5.482 35.908 1 89.91 94 VAL A O 1
ATOM 741 N N . VAL A 1 95 ? 55.469 4.331 34.169 1 87.33 95 VAL A N 1
ATOM 742 C CA . VAL A 1 95 ? 56.743 4.039 33.535 1 85.59 95 VAL A CA 1
ATOM 743 C C . VAL A 1 95 ? 56.614 4.294 32.028 1 84.19 95 VAL A C 1
ATOM 744 O O . VAL A 1 95 ? 55.598 3.982 31.422 1 84.28 95 VAL A O 1
ATOM 748 N N . TYR A 1 96 ? 57.601 4.969 31.456 1 82.72 96 TYR A N 1
ATOM 749 C CA . TYR A 1 96 ? 57.682 5.277 30.033 1 81.34 96 TYR A CA 1
ATOM 750 C C . TYR A 1 96 ? 58.977 4.703 29.508 1 81.48 96 TYR A C 1
ATOM 751 O O . TYR A 1 96 ? 59.885 4.398 30.299 1 81.2 96 TYR A O 1
ATOM 760 N N . HIS A 1 97 ? 59.09 4.593 28.167 1 81.73 97 HIS A N 1
ATOM 761 C CA . HIS A 1 97 ? 60.376 4.202 27.633 1 81.95 97 HIS A CA 1
ATOM 762 C C . HIS A 1 97 ? 61.11 5.455 27.25 1 83.25 97 HIS A C 1
ATOM 763 O O . HIS A 1 97 ? 62.237 5.559 27.701 1 85.1 97 HIS A O 1
ATOM 770 N N . ASN A 1 98 ? 60.499 6.459 26.629 1 82.2 98 ASN A N 1
ATOM 771 C CA . ASN A 1 98 ? 61.246 7.709 26.373 1 82.28 98 ASN A CA 1
ATOM 772 C C . ASN A 1 98 ? 60.372 8.798 26.916 1 82.34 98 ASN A C 1
ATOM 773 O O . ASN A 1 98 ? 59.559 9.347 26.169 1 83.52 98 ASN A O 1
ATOM 778 N N . ALA A 1 99 ? 60.466 9.087 28.211 1 80.82 99 ALA A N 1
ATOM 779 C CA . ALA A 1 99 ? 59.521 9.996 28.842 1 79.89 99 ALA A CA 1
ATOM 780 C C . ALA A 1 99 ? 59.555 11.396 28.311 1 79.36 99 ALA A C 1
ATOM 781 O O . ALA A 1 99 ? 58.534 12.073 28.347 1 80.16 99 ALA A O 1
ATOM 783 N N . ALA A 1 100 ? 60.706 11.846 27.804 1 77.82 100 ALA A N 1
ATOM 784 C CA . ALA A 1 100 ? 60.804 13.178 27.237 1 76.94 100 ALA A CA 1
ATOM 785 C C . ALA A 1 100 ? 59.869 13.319 26.027 1 75.87 100 ALA A C 1
ATOM 786 O O . ALA A 1 100 ? 59.219 14.347 25.888 1 76.48 100 ALA A O 1
ATOM 788 N N . TYR A 1 101 ? 59.742 12.272 25.208 1 74.42 101 TYR A N 1
ATOM 789 C CA . TYR A 1 101 ? 58.847 12.325 24.063 1 74.23 101 TYR A CA 1
ATOM 790 C C . TYR A 1 101 ? 57.392 12.148 24.474 1 74.37 101 TYR A C 1
ATOM 791 O O . TYR A 1 101 ? 56.565 13.01 24.19 1 74.32 101 TYR A O 1
ATOM 800 N N . ASP A 1 102 ? 57.074 11.04 25.14 1 74.65 102 ASP A N 1
ATOM 801 C CA . ASP A 1 102 ? 55.704 10.735 25.536 1 75.7 102 ASP A CA 1
ATOM 802 C C . ASP A 1 102 ? 55.049 11.809 26.428 1 76.07 102 ASP A C 1
ATOM 803 O O . ASP A 1 102 ? 53.883 12.123 26.213 1 76.43 102 ASP A O 1
ATOM 808 N N . ARG A 1 103 ? 55.789 12.402 27.382 1 75.38 103 ARG A N 1
ATOM 809 C CA . ARG A 1 103 ? 55.23 13.434 28.249 1 75.25 103 ARG A CA 1
ATOM 810 C C . ARG A 1 103 ? 54.916 14.71 27.502 1 75.48 103 ARG A C 1
ATOM 811 O O . ARG A 1 103 ? 53.93 15.394 27.823 1 76.33 103 ARG A O 1
ATOM 819 N N . ARG A 1 104 ? 55.752 15.039 26.512 1 74.49 104 ARG A N 1
ATOM 820 C CA . ARG A 1 104 ? 55.516 16.201 25.667 1 73.75 104 ARG A CA 1
ATOM 821 C C . ARG A 1 104 ? 54.317 15.889 24.717 1 73.16 104 ARG A C 1
ATOM 822 O O . ARG A 1 104 ? 53.513 16.769 24.45 1 73.06 104 ARG A O 1
ATOM 830 N N . VAL A 1 105 ? 54.15 14.625 24.281 1 72.73 105 VAL A N 1
ATOM 831 C CA . VAL A 1 105 ? 52.998 14.232 23.461 1 72.65 105 VAL A CA 1
ATOM 832 C C . VAL A 1 105 ? 51.709 14.43 24.289 1 73.79 105 VAL A C 1
ATOM 833 O O . VAL A 1 105 ? 50.792 15.095 23.834 1 73.69 105 VAL A O 1
ATOM 837 N N . LEU A 1 106 ? 51.679 13.915 25.528 1 74.6 106 LEU A N 1
ATOM 838 C CA . LEU A 1 106 ? 50.531 14.035 26.414 1 75.83 106 LEU A CA 1
ATOM 839 C C . LEU A 1 106 ? 50.156 15.486 26.681 1 78.93 106 LEU A C 1
ATOM 840 O O . LEU A 1 106 ? 48.97 15.806 26.763 1 79.92 106 LEU A O 1
ATOM 845 N N . ALA A 1 107 ? 51.148 16.369 26.797 1 79.94 107 ALA A N 1
ATOM 846 C CA . ALA A 1 107 ? 50.891 17.776 27.055 1 80.99 107 ALA A CA 1
ATOM 847 C C . ALA A 1 107 ? 50.342 18.49 25.822 1 81.27 107 ALA A C 1
ATOM 848 O O . ALA A 1 107 ? 49.396 19.276 25.928 1 81.82 107 ALA A O 1
ATOM 850 N N . VAL A 1 108 ? 50.925 18.216 24.659 1 80.82 108 VAL A N 1
ATOM 851 C CA . VAL A 1 108 ? 50.527 18.849 23.413 1 81.02 108 VAL A CA 1
ATOM 852 C C . VAL A 1 108 ? 49.173 18.349 22.895 1 81.97 108 VAL A C 1
ATOM 853 O O . VAL A 1 108 ? 48.334 19.155 22.51 1 82.25 108 VAL A O 1
ATOM 857 N N . THR A 1 109 ? 48.946 17.034 22.903 1 82.33 109 THR A N 1
ATOM 858 C CA . THR A 1 109 ? 47.731 16.46 22.329 1 83.01 109 THR A CA 1
ATOM 859 C C . THR A 1 109 ? 46.572 16.287 23.316 1 84.41 109 THR A C 1
ATOM 860 O O . THR A 1 109 ? 45.419 16.361 22.901 1 84.89 109 THR A O 1
ATOM 864 N N . LEU A 1 110 ? 46.851 16.022 24.584 1 85.01 110 LEU A N 1
ATOM 865 C CA . LEU A 1 110 ? 45.794 15.822 25.573 1 86.16 110 LEU A CA 1
ATOM 866 C C . LEU A 1 110 ? 45.742 16.885 26.661 1 88.08 110 LEU A C 1
ATOM 867 O O . LEU A 1 110 ? 44.938 16.768 27.585 1 88.51 110 LEU A O 1
ATOM 872 N N . ASP A 1 111 ? 46.593 17.91 26.568 1 89.38 111 ASP A N 1
ATOM 873 C CA . ASP A 1 111 ? 46.621 19.006 27.519 1 91.3 111 ASP A CA 1
ATOM 874 C C . ASP A 1 111 ? 46.861 18.527 28.954 1 91.49 111 ASP A C 1
ATOM 875 O O . ASP A 1 111 ? 46.215 19.004 29.889 1 91.83 111 ASP A O 1
ATOM 880 N N . ILE A 1 112 ? 47.746 17.54 29.126 1 90.95 112 ILE A N 1
ATOM 881 C CA . ILE A 1 112 ? 48.105 17.058 30.462 1 90.63 112 ILE A CA 1
ATOM 882 C C . ILE A 1 112 ? 49.508 17.616 30.758 1 92.28 112 ILE A C 1
ATOM 883 O O . ILE A 1 112 ? 50.517 17.133 30.195 1 93.25 112 ILE A O 1
ATOM 888 N N . PRO A 1 113 ? 49.577 18.709 31.561 1 91.75 113 PRO A N 1
ATOM 889 C CA . PRO A 1 113 ? 50.874 19.363 31.797 1 91.42 113 PRO A CA 1
ATOM 890 C C . PRO A 1 113 ? 52.013 18.45 32.238 1 91.26 113 PRO A C 1
ATOM 891 O O . PRO A 1 113 ? 51.785 17.363 32.793 1 92.18 113 PRO A O 1
ATOM 895 N N . LEU A 1 114 ? 53.246 18.901 32.009 1 89.86 114 LEU A N 1
ATOM 896 C CA . LEU A 1 114 ? 54.411 18.139 32.43 1 89.4 114 LEU A CA 1
ATOM 897 C C . LEU A 1 114 ? 54.435 17.865 33.952 1 90.09 114 LEU A C 1
ATOM 898 O O . LEU A 1 114 ? 54.97 16.847 34.395 1 89.81 114 LEU A O 1
ATOM 903 N N . ASP A 1 115 ? 53.776 18.736 34.725 1 91 115 ASP A N 1
ATOM 904 C CA . ASP A 1 115 ? 53.63 18.659 36.174 1 92.23 115 ASP A CA 1
ATOM 905 C C . ASP A 1 115 ? 52.98 17.359 36.571 1 92.23 115 ASP A C 1
ATOM 906 O O . ASP A 1 115 ? 53.497 16.641 37.434 1 92.94 115 ASP A O 1
ATOM 911 N N . GLN A 1 116 ? 51.912 16.997 35.878 1 91.24 116 GLN A N 1
ATOM 912 C CA . GLN A 1 116 ? 51.197 15.767 36.186 1 90.8 116 GLN A CA 1
ATOM 913 C C . GLN A 1 116 ? 51.851 14.525 35.568 1 89.71 116 GLN A C 1
ATOM 914 O O . GLN A 1 116 ? 51.82 13.449 36.176 1 90.02 116 GLN A O 1
ATOM 920 N N . THR A 1 117 ? 52.45 14.672 34.379 1 88.06 117 THR A N 1
ATOM 921 C CA . THR A 1 117 ? 52.984 13.532 33.667 1 87.01 117 THR A CA 1
ATOM 922 C C . THR A 1 117 ? 54.371 12.999 34.106 1 85.54 117 THR A C 1
ATOM 923 O O . THR A 1 117 ? 54.82 12.039 33.475 1 85.77 117 THR A O 1
ATOM 927 N N . TYR A 1 118 ? 55.012 13.512 35.185 1 83.79 118 TYR A N 1
ATOM 928 C CA . TYR A 1 118 ? 56.307 12.928 35.622 1 82.21 118 TYR A CA 1
ATOM 929 C C . TYR A 1 118 ? 56.174 11.451 35.986 1 81.7 118 TYR A C 1
ATOM 930 O O . TYR A 1 118 ? 55.234 11.097 36.699 1 81.83 118 TYR A O 1
ATOM 939 N N . GLY A 1 119 ? 57.113 10.621 35.511 1 80.95 119 GLY A N 1
ATOM 940 C CA . GLY A 1 119 ? 57.147 9.185 35.792 1 80.72 119 GLY A CA 1
ATOM 941 C C . GLY A 1 119 ? 58.491 8.538 35.516 1 80.56 119 GLY A C 1
ATOM 942 O O . GLY A 1 119 ? 59.397 9.2 35.015 1 80.7 119 GLY A O 1
ATOM 943 N N . ASP A 1 120 ? 58.642 7.238 35.834 1 80.31 120 ASP A N 1
ATOM 944 C CA . ASP A 1 120 ? 59.89 6.496 35.598 1 80.49 120 ASP A CA 1
ATOM 945 C C . ASP A 1 120 ? 60.192 6.339 34.116 1 82.62 120 ASP A C 1
ATOM 946 O O . ASP A 1 120 ? 59.273 6.396 33.299 1 83.94 120 ASP A O 1
ATOM 951 N N . ASP A 1 121 ? 61.474 6.163 33.749 1 82.5 121 ASP A N 1
ATOM 952 C CA . ASP A 1 121 ? 61.852 6.039 32.343 1 82.14 121 ASP A CA 1
ATOM 953 C C . ASP A 1 121 ? 62.833 4.899 32.191 1 81.7 121 ASP A C 1
ATOM 954 O O . ASP A 1 121 ? 63.985 5.019 32.603 1 81.53 121 ASP A O 1
ATOM 959 N N . THR A 1 122 ? 62.389 3.798 31.57 1 81.53 122 THR A N 1
ATOM 960 C CA . THR A 1 122 ? 63.247 2.642 31.353 1 81.61 122 THR A CA 1
ATOM 961 C C . THR A 1 122 ? 64.469 2.979 30.525 1 81 122 THR A C 1
ATOM 962 O O . THR A 1 122 ? 65.525 2.438 30.791 1 81 122 THR A O 1
ATOM 966 N N . MET A 1 123 ? 64.351 3.897 29.568 1 80.59 123 MET A N 1
ATOM 967 C CA . MET A 1 123 ? 65.483 4.267 28.711 1 81.09 123 MET A CA 1
ATOM 968 C C . MET A 1 123 ? 66.607 4.942 29.486 1 82.35 123 MET A C 1
ATOM 969 O O . MET A 1 123 ? 67.78 4.766 29.146 1 82.83 123 MET A O 1
ATOM 974 N N . VAL A 1 124 ? 66.256 5.698 30.537 1 82.48 124 VAL A N 1
ATOM 975 C CA . VAL A 1 124 ? 67.239 6.407 31.377 1 82.44 124 VAL A CA 1
ATOM 976 C C . VAL A 1 124 ? 67.881 5.437 32.382 1 82.92 124 VAL A C 1
ATOM 977 O O . VAL A 1 124 ? 69.102 5.486 32.605 1 83.94 124 VAL A O 1
ATOM 981 N N . ALA A 1 125 ? 67.063 4.568 32.976 1 81.73 125 ALA A N 1
ATOM 982 C CA . ALA A 1 125 ? 67.563 3.634 33.951 1 82 125 ALA A CA 1
ATOM 983 C C . ALA A 1 125 ? 68.442 2.588 33.278 1 82.79 125 ALA A C 1
ATOM 984 O O . ALA A 1 125 ? 69.516 2.269 33.794 1 84.08 125 ALA A O 1
ATOM 986 N N . LEU A 1 126 ? 68.032 2.095 32.103 1 81.55 126 LEU A N 1
ATOM 987 C CA . LEU A 1 126 ? 68.801 1.093 31.391 1 80.68 126 LEU A CA 1
ATOM 988 C C . LEU A 1 126 ? 70.119 1.646 30.856 1 81.14 126 LEU A C 1
ATOM 989 O O . LEU A 1 126 ? 71.063 0.886 30.742 1 81.25 126 LEU A O 1
ATOM 994 N N . HIS A 1 127 ? 70.238 2.972 30.646 1 81.63 127 HIS A N 1
ATOM 995 C CA . HIS A 1 127 ? 71.524 3.612 30.274 1 82.07 127 HIS A CA 1
ATOM 996 C C . HIS A 1 127 ? 72.543 3.477 31.46 1 82.22 127 HIS A C 1
ATOM 997 O O . HIS A 1 127 ? 73.759 3.358 31.242 1 81.81 127 HIS A O 1
ATOM 1004 N N . LEU A 1 128 ? 72.028 3.437 32.719 1 82.2 128 LEU A N 1
ATOM 1005 C CA . LEU A 1 128 ? 72.866 3.22 33.893 1 82.6 128 LEU A CA 1
ATOM 1006 C C . LEU A 1 128 ? 73.293 1.759 34.013 1 84.62 128 LEU A C 1
ATOM 1007 O O . LEU A 1 128 ? 74.304 1.504 34.662 1 86.68 128 LEU A O 1
ATOM 1012 N N . VAL A 1 129 ? 72.529 0.807 33.422 1 83.48 129 VAL A N 1
ATOM 1013 C CA . VAL A 1 129 ? 72.813 -0.629 33.383 1 83.1 129 VAL A CA 1
ATOM 1014 C C . VAL A 1 129 ? 73.856 -0.945 32.29 1 82.64 129 VAL A C 1
ATOM 1015 O O . VAL A 1 129 ? 74.779 -1.701 32.527 1 82.02 129 VAL A O 1
ATOM 1019 N N . ASP A 1 130 ? 73.706 -0.375 31.097 1 83.07 130 ASP A N 1
ATOM 1020 C CA . ASP A 1 130 ? 74.669 -0.53 30.007 1 83.97 130 ASP A CA 1
ATOM 1021 C C . ASP A 1 130 ? 74.619 0.68 29.092 1 84.06 130 ASP A C 1
ATOM 1022 O O . ASP A 1 130 ? 73.745 0.77 28.216 1 84.46 130 ASP A O 1
ATOM 1027 N N . GLU A 1 131 ? 75.557 1.608 29.273 1 83.45 131 GLU A N 1
ATOM 1028 C CA . GLU A 1 131 ? 75.572 2.817 28.448 1 83.38 131 GLU A CA 1
ATOM 1029 C C . GLU A 1 131 ? 75.909 2.544 26.979 1 83.78 131 GLU A C 1
ATOM 1030 O O . GLU A 1 131 ? 75.443 3.281 26.088 1 84.1 131 GLU A O 1
ATOM 1036 N N . ASN A 1 132 ? 76.672 1.448 26.728 1 83.18 132 ASN A N 1
ATOM 1037 C CA . ASN A 1 132 ? 77.057 1.043 25.386 1 82.98 132 ASN A CA 1
ATOM 1038 C C . ASN A 1 132 ? 75.935 0.325 24.634 1 83.18 132 ASN A C 1
ATOM 1039 O O . ASN A 1 132 ? 76.12 -0.008 23.474 1 84.1 132 ASN A O 1
ATOM 1044 N N . HIS A 1 133 ? 74.782 0.09 25.261 1 82.56 133 HIS A N 1
ATOM 1045 C CA . HIS A 1 133 ? 73.64 -0.545 24.614 1 82.8 133 HIS A CA 1
ATOM 1046 C C . HIS A 1 133 ? 72.796 0.544 23.935 1 82.86 133 HIS A C 1
ATOM 1047 O O . HIS A 1 133 ? 72.635 1.643 24.505 1 84.39 133 HIS A O 1
ATOM 1054 N N . PRO A 1 134 ? 72.186 0.245 22.769 1 80.83 134 PRO A N 1
ATOM 1055 C CA . PRO A 1 134 ? 71.304 1.224 22.121 1 80.14 134 PRO A CA 1
ATOM 1056 C C . PRO A 1 134 ? 70.102 1.615 22.989 1 79.62 134 PRO A C 1
ATOM 1057 O O . PRO A 1 134 ? 69.641 0.819 23.802 1 79.99 134 PRO A O 1
ATOM 1061 N N . LEU A 1 135 ? 69.597 2.833 22.817 1 78.39 135 LEU A N 1
ATOM 1062 C CA . LEU A 1 135 ? 68.467 3.293 23.601 1 77.71 135 LEU A CA 1
ATOM 1063 C C . LEU A 1 135 ? 67.124 2.666 23.163 1 77.88 135 LEU A C 1
ATOM 1064 O O . LEU A 1 135 ? 66.167 2.68 23.93 1 77.91 135 LEU A O 1
ATOM 1069 N N . GLY A 1 136 ? 67.063 2.112 21.957 1 78.01 136 GLY A N 1
ATOM 1070 C CA . GLY A 1 136 ? 65.844 1.527 21.408 1 78.46 136 GLY A CA 1
ATOM 1071 C C . GLY A 1 136 ? 65.133 0.543 22.312 1 78.71 136 GLY A C 1
ATOM 1072 O O . GLY A 1 136 ? 65.777 -0.305 22.933 1 78.79 136 GLY A O 1
ATOM 1073 N N . LEU A 1 137 ? 63.806 0.678 22.433 1 78.54 137 LEU A N 1
ATOM 1074 C CA . LEU A 1 137 ? 63.004 -0.236 23.241 1 78.61 137 LEU A CA 1
ATOM 1075 C C . LEU A 1 137 ? 63.048 -1.613 22.623 1 79.92 137 LEU A C 1
ATOM 1076 O O . LEU A 1 137 ? 63.139 -2.589 23.359 1 80.6 137 LEU A O 1
ATOM 1081 N N . LYS A 1 138 ? 63.018 -1.698 21.268 1 80.42 138 LYS A N 1
ATOM 1082 C CA . LYS A 1 138 ? 63.072 -2.945 20.465 1 80.9 138 LYS A CA 1
ATOM 1083 C C . LYS A 1 138 ? 64.339 -3.704 20.825 1 81.4 138 LYS A C 1
ATOM 1084 O O . LYS A 1 138 ? 64.281 -4.902 21.131 1 81.84 138 LYS A O 1
ATOM 1090 N N . GLU A 1 139 ? 65.471 -2.975 20.854 1 81.23 139 GLU A N 1
ATOM 1091 C CA . GLU A 1 139 ? 66.799 -3.494 21.149 1 81.76 139 GLU A CA 1
ATOM 1092 C C . GLU A 1 139 ? 66.92 -3.995 22.568 1 81.58 139 GLU A C 1
ATOM 1093 O O . GLU A 1 139 ? 67.516 -5.04 22.794 1 80.91 139 GLU A O 1
ATOM 1099 N N . TRP A 1 140 ? 66.393 -3.235 23.53 1 81.91 140 TRP A N 1
ATOM 1100 C CA . TRP A 1 140 ? 66.451 -3.642 24.935 1 82.26 140 TRP A CA 1
ATOM 1101 C C . TRP A 1 140 ? 65.522 -4.804 25.199 1 81.89 140 TRP A C 1
ATOM 1102 O O . TRP A 1 140 ? 65.835 -5.603 26.064 1 82.27 140 TRP A O 1
ATOM 1113 N N . ALA A 1 141 ? 64.402 -4.918 24.462 1 81.58 141 ALA A N 1
ATOM 1114 C CA . ALA A 1 141 ? 63.465 -6.027 24.619 1 82.5 141 ALA A CA 1
ATOM 1115 C C . ALA A 1 141 ? 64.13 -7.32 24.167 1 82.94 141 ALA A C 1
ATOM 1116 O O . ALA A 1 141 ? 63.999 -8.327 24.84 1 82.99 141 ALA A O 1
ATOM 1118 N N . LYS A 1 142 ? 64.888 -7.29 23.054 1 82.83 142 LYS A N 1
ATOM 1119 C CA . LYS A 1 142 ? 65.614 -8.474 22.576 1 82.43 142 LYS A CA 1
ATOM 1120 C C . LYS A 1 142 ? 66.72 -8.888 23.575 1 82.29 142 LYS A C 1
ATOM 1121 O O . LYS A 1 142 ? 66.926 -10.077 23.817 1 83.1 142 LYS A O 1
ATOM 1127 N N . THR A 1 143 ? 67.403 -7.898 24.174 1 80.9 143 THR A N 1
ATOM 1128 C CA . THR A 1 143 ? 68.488 -8.087 25.122 1 79.59 143 THR A CA 1
ATOM 1129 C C . THR A 1 143 ? 68.046 -8.645 26.452 1 79.09 143 THR A C 1
ATOM 1130 O O . THR A 1 143 ? 68.656 -9.599 26.898 1 79.57 143 THR A O 1
ATOM 1134 N N . LEU A 1 144 ? 67.02 -8.076 27.091 1 78.57 144 LEU A N 1
ATOM 1135 C CA . LEU A 1 144 ? 66.587 -8.548 28.401 1 79.35 144 LEU A CA 1
ATOM 1136 C C . LEU A 1 144 ? 65.383 -9.469 28.404 1 82.05 144 LEU A C 1
ATOM 1137 O O . LEU A 1 144 ? 65.314 -10.372 29.233 1 82.41 144 LEU A O 1
ATOM 1142 N N . LEU A 1 145 ? 64.402 -9.202 27.55 1 83.74 145 LEU A N 1
ATOM 1143 C CA . LEU A 1 145 ? 63.171 -9.994 27.517 1 85.76 145 LEU A CA 1
ATOM 1144 C C . LEU A 1 145 ? 63.222 -11.197 26.55 1 88.76 145 LEU A C 1
ATOM 1145 O O . LEU A 1 145 ? 62.292 -11.994 26.535 1 89.08 145 LEU A O 1
ATOM 1150 N N . GLY A 1 146 ? 64.278 -11.309 25.748 1 90.95 146 GLY A N 1
ATOM 1151 C CA . GLY A 1 146 ? 64.434 -12.405 24.795 1 93.97 146 GLY A CA 1
ATOM 1152 C C . GLY A 1 146 ? 63.429 -12.387 23.656 1 96.89 146 GLY A C 1
ATOM 1153 O O . GLY A 1 146 ? 63.005 -13.436 23.171 1 97.57 146 GLY A O 1
ATOM 1154 N N . LEU A 1 147 ? 63.006 -11.181 23.26 1 98.46 147 LEU A N 1
ATOM 1155 C CA . LEU A 1 147 ? 61.998 -11.029 22.225 1 100.56 147 LEU A CA 1
ATOM 1156 C C . LEU A 1 147 ? 62.555 -10.346 21.024 1 103.22 147 LEU A C 1
ATOM 1157 O O . LEU A 1 147 ? 62.67 -9.116 21.035 1 103.98 147 LEU A O 1
ATOM 1162 N N . GLU A 1 148 ? 62.913 -11.113 19.993 1 104.68 148 GLU A N 1
ATOM 1163 C CA . GLU A 1 148 ? 63.368 -10.483 18.759 1 107.11 148 GLU A CA 1
ATOM 1164 C C . GLU A 1 148 ? 62.114 -10.125 17.997 1 108.07 148 GLU A C 1
ATOM 1165 O O . GLU A 1 148 ? 61.076 -10.769 18.163 1 107.68 148 GLU A O 1
ATOM 1171 N N . GLU A 1 149 ? 62.197 -9.085 17.1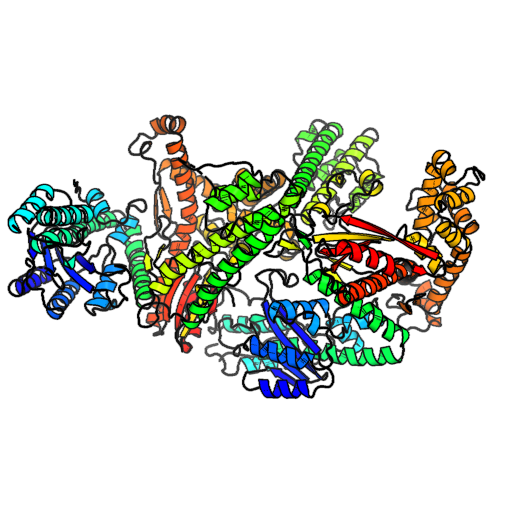7 1 109.29 149 GLU A N 1
ATOM 1172 C CA . GLU A 1 149 ? 61.068 -8.697 16.337 1 110.6 149 GLU A CA 1
ATOM 1173 C C . GLU A 1 149 ? 61.045 -9.604 15.106 1 111.46 149 GLU A C 1
ATOM 1174 O O . GLU A 1 149 ? 62.097 -10.026 14.615 1 111.62 149 GLU A O 1
ATOM 1180 N N . VAL A 1 150 ? 59.854 -9.937 14.636 1 112.09 150 VAL A N 1
ATOM 1181 C CA . VAL A 1 150 ? 59.705 -10.808 13.48 1 113.78 150 VAL A CA 1
ATOM 1182 C C . VAL A 1 150 ? 59.723 -9.978 12.199 1 115.47 150 VAL A C 1
ATOM 1183 O O . VAL A 1 150 ? 58.774 -9.219 11.98 1 116.01 150 VAL A O 1
ATOM 1187 N N . ASN A 1 151 ? 60.77 -10.095 11.355 1 116.07 151 ASN A N 1
ATOM 1188 C CA . ASN A 1 151 ? 60.774 -9.32 10.1 1 117.38 151 ASN A CA 1
ATOM 1189 C C . ASN A 1 151 ? 60.6 -10.202 8.856 1 118.59 151 ASN A C 1
ATOM 1190 O O . ASN A 1 151 ? 61.006 -9.838 7.746 1 118.73 151 ASN A O 1
ATOM 1195 N N . ALA A 1 152 ? 59.933 -11.335 9.033 1 119.35 152 ALA A N 1
ATOM 1196 C CA . ALA A 1 152 ? 59.638 -12.238 7.935 1 120.65 152 ALA A CA 1
ATOM 1197 C C . ALA A 1 152 ? 58.571 -11.571 7.019 1 121.78 152 ALA A C 1
ATOM 1198 O O . ALA A 1 152 ? 58.066 -10.48 7.346 1 121.73 152 ALA A O 1
ATOM 1200 N N . ASP A 1 153 ? 58.285 -12.172 5.843 1 122.63 153 ASP A N 1
ATOM 1201 C CA . ASP A 1 153 ? 57.255 -11.618 4.983 1 123.76 153 ASP A CA 1
ATOM 1202 C C . ASP A 1 153 ? 55.992 -12.445 5.074 1 123.87 153 ASP A C 1
ATOM 1203 O O . ASP A 1 153 ? 55.975 -13.621 4.717 1 124.23 153 ASP A O 1
ATOM 1208 N N . ILE A 1 154 ? 54.962 -11.849 5.655 1 123.26 154 ILE A N 1
ATOM 1209 C CA . ILE A 1 154 ? 53.69 -12.517 5.861 1 123.45 154 ILE A CA 1
ATOM 1210 C C . ILE A 1 154 ? 52.832 -12.285 4.635 1 124.35 154 ILE A C 1
ATOM 1211 O O . ILE A 1 154 ? 52.771 -11.148 4.145 1 124.87 154 ILE A O 1
ATOM 1216 N N . GLU A 1 155 ? 52.185 -13.347 4.128 1 124.52 155 GLU A N 1
ATOM 1217 C CA . GLU A 1 155 ? 51.287 -13.236 2.983 1 125.67 155 GLU A CA 1
ATOM 1218 C C . GLU A 1 155 ? 49.855 -13.424 3.49 1 126.33 155 GLU A C 1
ATOM 1219 O O . GLU A 1 155 ? 49.598 -14.29 4.333 1 126.56 155 GLU A O 1
ATOM 1225 N N . PRO A 1 156 ? 48.904 -12.604 3.01 1 126.53 156 PRO A N 1
ATOM 1226 C CA . PRO A 1 156 ? 47.538 -12.682 3.535 1 127.02 156 PRO A CA 1
ATOM 1227 C C . PRO A 1 156 ? 46.69 -13.884 3.137 1 127.72 156 PRO A C 1
ATOM 1228 O O . PRO A 1 156 ? 46.82 -14.432 2.044 1 127.56 156 PRO A O 1
ATOM 1232 N N . PRO A 1 157 ? 45.724 -14.237 4.001 1 128.38 157 PRO A N 1
ATOM 1233 C CA . PRO A 1 157 ? 44.764 -15.27 3.622 1 129.19 157 PRO A CA 1
ATOM 1234 C C . PRO A 1 157 ? 43.809 -14.753 2.536 1 130.19 157 PRO A C 1
ATOM 1235 O O . PRO A 1 157 ? 43.729 -13.551 2.26 1 130.48 157 PRO A O 1
ATOM 1239 N N . GLU A 1 158 ? 43.073 -15.673 1.92 1 130.63 158 GLU A N 1
ATOM 1240 C CA . GLU A 1 158 ? 42.105 -15.35 0.887 1 131.45 158 GLU A CA 1
ATOM 1241 C C . GLU A 1 158 ? 40.983 -14.539 1.496 1 131.49 158 GLU A C 1
ATOM 1242 O O . GLU A 1 158 ? 40.218 -15.048 2.304 1 131.53 158 GLU A O 1
ATOM 1248 N N . LEU A 1 159 ? 40.926 -13.264 1.159 1 131.5 159 LEU A N 1
ATOM 1249 C CA . LEU A 1 159 ? 39.878 -12.374 1.663 1 132.08 159 LEU A CA 1
ATOM 1250 C C . LEU A 1 159 ? 38.7 -12.243 0.669 1 132.45 159 LEU A C 1
ATOM 1251 O O . LEU A 1 159 ? 37.77 -11.493 0.934 1 132.33 159 LEU A O 1
ATOM 1256 N N . THR A 1 160 ? 38.735 -12.956 -0.463 1 132.87 160 THR A N 1
ATOM 1257 C CA . THR A 1 160 ? 37.719 -12.84 -1.491 1 133.71 160 THR A CA 1
ATOM 1258 C C . THR A 1 160 ? 37.049 -14.175 -1.856 1 134.74 160 THR A C 1
ATOM 1259 O O . THR A 1 160 ? 37.578 -15.243 -1.536 1 134.72 160 THR A O 1
ATOM 1263 N N . ASP A 1 161 ? 35.872 -14.107 -2.517 1 135.45 161 ASP A N 1
ATOM 1264 C CA . ASP A 1 161 ? 35.125 -15.297 -2.951 1 136.89 161 ASP A CA 1
ATOM 1265 C C . ASP A 1 161 ? 34.029 -14.981 -4.008 1 137.07 161 ASP A C 1
ATOM 1266 O O . ASP A 1 161 ? 33.702 -15.819 -4.861 1 136.92 161 ASP A O 1
ATOM 1271 N N . VAL A 1 179 ? 37.155 -13.882 -6.02 1 144.71 179 VAL A N 1
ATOM 1272 C CA . VAL A 1 179 ? 37.474 -12.624 -6.714 1 145.3 179 VAL A CA 1
ATOM 1273 C C . VAL A 1 179 ? 36.229 -11.71 -6.926 1 145.4 179 VAL A C 1
ATOM 1274 O O . VAL A 1 179 ? 36.336 -10.648 -7.555 1 145.42 179 VAL A O 1
ATOM 1278 N N . HIS A 1 180 ? 35.068 -12.093 -6.356 1 145.11 180 HIS A N 1
ATOM 1279 C CA . HIS A 1 180 ? 33.84 -11.323 -6.514 1 145.17 180 HIS A CA 1
ATOM 1280 C C . HIS A 1 180 ? 33.349 -10.622 -5.248 1 143.96 180 HIS A C 1
ATOM 1281 O O . HIS A 1 180 ? 33.051 -9.432 -5.31 1 144.07 180 HIS A O 1
ATOM 1288 N N . LYS A 1 181 ? 33.235 -11.347 -4.113 1 142.71 181 LYS A N 1
ATOM 1289 C CA . LYS A 1 181 ? 32.718 -10.782 -2.86 1 141.82 181 LYS A CA 1
ATOM 1290 C C . LYS A 1 181 ? 33.74 -10.79 -1.722 1 140.15 181 LYS A C 1
ATOM 1291 O O . LYS A 1 181 ? 34.41 -11.797 -1.487 1 140.39 181 LYS A O 1
ATOM 1297 N N . LEU A 1 182 ? 33.841 -9.675 -1.001 1 138.25 182 LEU A N 1
ATOM 1298 C CA . LEU A 1 182 ? 34.743 -9.576 0.14 1 137 182 LEU A CA 1
ATOM 1299 C C . LEU A 1 182 ? 34.209 -10.505 1.241 1 135.67 182 LEU A C 1
ATOM 1300 O O . LEU A 1 182 ? 33.007 -10.497 1.496 1 135.59 182 LEU A O 1
ATOM 1305 N N . LYS A 1 183 ? 35.075 -11.354 1.833 1 134.56 183 LYS A N 1
ATOM 1306 C CA . LYS A 1 183 ? 34.689 -12.269 2.913 1 134.09 183 LYS A CA 1
ATOM 1307 C C . LYS A 1 183 ? 34.236 -11.449 4.102 1 134.03 183 LYS A C 1
ATOM 1308 O O . LYS A 1 183 ? 34.858 -10.444 4.415 1 134.11 183 LYS A O 1
ATOM 1314 N N . PRO A 1 184 ? 33.096 -11.784 4.71 1 133.99 184 PRO A N 1
ATOM 1315 C CA . PRO A 1 184 ? 32.578 -10.951 5.813 1 133.8 184 PRO A CA 1
ATOM 1316 C C . PRO A 1 184 ? 33.548 -10.821 6.978 1 133.15 184 PRO A C 1
ATOM 1317 O O . PRO A 1 184 ? 33.681 -9.75 7.581 1 133.4 184 PRO A O 1
ATOM 1321 N N . ASP A 1 185 ? 34.263 -11.908 7.258 1 132.04 185 ASP A N 1
ATOM 1322 C CA . ASP A 1 185 ? 35.22 -11.964 8.338 1 131.38 185 ASP A CA 1
ATOM 1323 C C . ASP A 1 185 ? 36.638 -11.699 7.849 1 129.83 185 ASP A C 1
ATOM 1324 O O . ASP A 1 185 ? 37.574 -12.207 8.461 1 129.6 185 ASP A O 1
ATOM 1329 N N . TRP A 1 186 ? 36.813 -10.87 6.787 1 128.49 186 TRP A N 1
ATOM 1330 C CA . TRP A 1 186 ? 38.143 -10.613 6.232 1 127.46 186 TRP A CA 1
ATOM 1331 C C . TRP A 1 186 ? 39.11 -10.008 7.22 1 126.31 186 TRP A C 1
ATOM 1332 O O . TRP A 1 186 ? 40.293 -10.34 7.159 1 126 186 TRP A O 1
ATOM 1343 N N . LEU A 1 187 ? 38.624 -9.157 8.145 1 125.62 187 LEU A N 1
ATOM 1344 C CA . LEU A 1 187 ? 39.522 -8.559 9.12 1 125.56 187 LEU A CA 1
ATOM 1345 C C . LEU A 1 187 ? 39.966 -9.556 10.169 1 125.64 187 LEU A C 1
ATOM 1346 O O . LEU A 1 187 ? 41.138 -9.567 10.542 1 125.63 187 LEU A O 1
ATOM 1351 N N . GLN A 1 188 ? 39.061 -10.436 10.599 1 125.53 188 GLN A N 1
ATOM 1352 C CA . GLN A 1 188 ? 39.416 -11.483 11.56 1 126.08 188 GLN A CA 1
ATOM 1353 C C . GLN A 1 188 ? 40.402 -12.475 10.916 1 125.35 188 GLN A C 1
ATOM 1354 O O . GLN A 1 188 ? 41.285 -12.98 11.601 1 125.48 188 GLN A O 1
ATOM 1360 N N . ARG A 1 189 ? 40.274 -12.727 9.599 1 124.47 189 ARG A N 1
ATOM 1361 C CA . ARG A 1 189 ? 41.175 -13.607 8.852 1 124.25 189 ARG A CA 1
ATOM 1362 C C . ARG A 1 189 ? 42.561 -12.993 8.745 1 122.96 189 ARG A C 1
ATOM 1363 O O . ARG A 1 189 ? 43.562 -13.699 8.834 1 123.23 189 ARG A O 1
ATOM 1371 N N . LEU A 1 190 ? 42.616 -11.681 8.531 1 121.45 190 LEU A N 1
ATOM 1372 C CA . LEU A 1 190 ? 43.857 -10.948 8.397 1 120.73 190 LEU A CA 1
ATOM 1373 C C . LEU A 1 190 ? 44.572 -10.832 9.745 1 119.67 190 LEU A C 1
ATOM 1374 O O . LEU A 1 190 ? 45.791 -10.98 9.795 1 119.79 190 LEU A O 1
ATOM 1379 N N . LYS A 1 191 ? 43.819 -10.605 10.839 1 118.54 191 LYS A N 1
ATOM 1380 C CA . LYS A 1 191 ? 44.395 -10.508 12.186 1 117.97 191 LYS A CA 1
ATOM 1381 C C . LYS A 1 191 ? 44.993 -11.854 12.598 1 118.61 191 LYS A C 1
ATOM 1382 O O . LYS A 1 191 ? 46.077 -11.897 13.181 1 118.92 191 LYS A O 1
ATOM 1388 N N . ASP A 1 192 ? 44.31 -12.955 12.249 1 118.49 192 ASP A N 1
ATOM 1389 C CA . ASP A 1 192 ? 44.768 -14.287 12.579 1 118.72 192 ASP A CA 1
ATOM 1390 C C . ASP A 1 192 ? 46.023 -14.665 11.816 1 117.97 192 ASP A C 1
ATOM 1391 O O . ASP A 1 192 ? 46.908 -15.271 12.412 1 117.95 192 ASP A O 1
ATOM 1396 N N . ALA A 1 193 ? 46.155 -14.222 10.546 1 117.3 193 ALA A N 1
ATOM 1397 C CA . ALA A 1 193 ? 47.371 -14.443 9.744 1 116.95 193 ALA A CA 1
ATOM 1398 C C . ALA A 1 193 ? 48.571 -13.722 10.371 1 116.99 193 ALA A C 1
ATOM 1399 O O . ALA A 1 193 ? 49.696 -14.227 10.33 1 116.84 193 ALA A O 1
ATOM 1401 N N . PHE A 1 194 ? 48.318 -12.545 10.958 1 116.99 194 PHE A N 1
ATOM 1402 C CA . PHE A 1 194 ? 49.313 -11.736 11.638 1 117.55 194 PHE A CA 1
ATOM 1403 C C . PHE A 1 194 ? 49.722 -12.402 12.957 1 117.28 194 PHE A C 1
ATOM 1404 O O . PHE A 1 194 ? 50.909 -12.499 13.243 1 117.42 194 PHE A O 1
ATOM 1412 N N . LEU A 1 195 ? 48.747 -12.866 13.754 1 116.81 195 LEU A N 1
ATOM 1413 C CA . LEU A 1 195 ? 49.012 -13.497 15.044 1 116.85 195 LEU A CA 1
ATOM 1414 C C . LEU A 1 195 ? 49.727 -14.836 14.936 1 117.79 195 LEU A C 1
ATOM 1415 O O . LEU A 1 195 ? 50.429 -15.22 15.868 1 117.98 195 LEU A O 1
ATOM 1420 N N . ALA A 1 196 ? 49.579 -15.538 13.807 1 118.3 196 ALA A N 1
ATOM 1421 C CA . ALA A 1 196 ? 50.237 -16.832 13.602 1 119.53 196 ALA A CA 1
ATOM 1422 C C . ALA A 1 196 ? 51.762 -16.739 13.502 1 120.76 196 ALA A C 1
ATOM 1423 O O . ALA A 1 196 ? 52.467 -17.716 13.77 1 120.53 196 ALA A O 1
ATOM 1425 N N . VAL A 1 197 ? 52.273 -15.57 13.108 1 121.85 197 VAL A N 1
ATOM 1426 C CA . VAL A 1 197 ? 53.718 -15.345 13.007 1 123.2 197 VAL A CA 1
ATOM 1427 C C . VAL A 1 197 ? 54.269 -14.521 14.185 1 124.82 197 VAL A C 1
ATOM 1428 O O . VAL A 1 197 ? 55.464 -14.55 14.457 1 124.76 197 VAL A O 1
ATOM 1432 N N . HIS A 1 198 ? 53.384 -13.831 14.905 1 126.3 198 HIS A N 1
ATOM 1433 C CA . HIS A 1 198 ? 53.695 -13.064 16.09 1 128.01 198 HIS A CA 1
ATOM 1434 C C . HIS A 1 198 ? 53.797 -14.063 17.242 1 128.61 198 HIS A C 1
ATOM 1435 O O . HIS A 1 198 ? 52.796 -14.478 17.83 1 128.55 198 HIS A O 1
ATOM 1442 N N . ASN A 1 199 ? 54.998 -14.518 17.489 1 128.92 199 ASN A N 1
ATOM 1443 C CA . ASN A 1 199 ? 55.298 -15.36 18.634 1 129.59 199 ASN A CA 1
ATOM 1444 C C . ASN A 1 199 ? 56.163 -14.429 19.521 1 129.17 199 ASN A C 1
ATOM 1445 O O . ASN A 1 199 ? 55.775 -14.138 20.652 1 129.24 199 ASN A O 1
ATOM 1450 N N . GLY A 1 200 ? 57.239 -13.873 18.939 1 128.42 200 GLY A N 1
ATOM 1451 C CA . GLY A 1 200 ? 58.112 -12.907 19.588 1 127.98 200 GLY A CA 1
ATOM 1452 C C . GLY A 1 200 ? 57.776 -11.457 19.268 1 127.3 200 GLY A C 1
ATOM 1453 O O . GLY A 1 200 ? 58.469 -10.547 19.734 1 127.68 200 GLY A O 1
ATOM 1454 N N . GLY A 1 201 ? 56.737 -11.221 18.46 1 125.98 201 GLY A N 1
ATOM 1455 C CA . GLY A 1 201 ? 56.319 -9.861 18.131 1 125.14 201 GLY A CA 1
ATOM 1456 C C . GLY A 1 201 ? 56.747 -9.345 16.776 1 123.92 201 GLY A C 1
ATOM 1457 O O . GLY A 1 201 ? 57.935 -9.157 16.543 1 124.04 201 GLY A O 1
ATOM 1458 N N . VAL A 1 202 ? 55.782 -9.065 15.888 1 122.57 202 VAL A N 1
ATOM 1459 C CA . VAL A 1 202 ? 56.018 -8.579 14.514 1 121.43 202 VAL A CA 1
ATOM 1460 C C . VAL A 1 202 ? 56.628 -7.154 14.447 1 120.24 202 VAL A C 1
ATOM 1461 O O . VAL A 1 202 ? 56.31 -6.307 15.29 1 120.5 202 VAL A O 1
ATOM 1465 N N . SER A 1 203 ? 57.521 -6.901 13.458 1 118.56 203 SER A N 1
ATOM 1466 C CA . SER A 1 203 ? 58.147 -5.585 13.25 1 117.28 203 SER A CA 1
ATOM 1467 C C . SER A 1 203 ? 57.212 -4.658 12.49 1 115.86 203 SER A C 1
ATOM 1468 O O . SER A 1 203 ? 56.314 -5.142 11.806 1 115.81 203 SER A O 1
ATOM 1471 N N . TYR A 1 204 ? 57.428 -3.335 12.581 1 114.61 204 TYR A N 1
ATOM 1472 C CA . TYR A 1 204 ? 56.568 -2.386 11.888 1 114.2 204 TYR A CA 1
ATOM 1473 C C . TYR A 1 204 ? 56.592 -2.592 10.364 1 113.47 204 TYR A C 1
ATOM 1474 O O . TYR A 1 204 ? 55.549 -2.571 9.696 1 113.11 204 TYR A O 1
ATOM 1483 N N . SER A 1 205 ? 57.779 -2.825 9.832 1 113.27 205 SER A N 1
ATOM 1484 C CA . SER A 1 205 ? 57.976 -3.06 8.41 1 113.54 205 SER A CA 1
ATOM 1485 C C . SER A 1 205 ? 57.18 -4.279 7.915 1 112.34 205 SER A C 1
ATOM 1486 O O . SER A 1 205 ? 56.561 -4.241 6.85 1 112.48 205 SER A O 1
ATOM 1489 N N . ALA A 1 206 ? 57.194 -5.347 8.704 1 111.08 206 ALA A N 1
ATOM 1490 C CA . ALA A 1 206 ? 56.486 -6.566 8.358 1 110.66 206 ALA A CA 1
ATOM 1491 C C . ALA A 1 206 ? 54.985 -6.362 8.428 1 109.79 206 ALA A C 1
ATOM 1492 O O . ALA A 1 206 ? 54.281 -6.862 7.567 1 109.24 206 ALA A O 1
ATOM 1494 N N . LEU A 1 207 ? 54.494 -5.601 9.424 1 109.54 207 LEU A N 1
ATOM 1495 C CA . LEU A 1 207 ? 53.074 -5.287 9.58 1 109.75 207 LEU A CA 1
ATOM 1496 C C . LEU A 1 207 ? 52.616 -4.49 8.366 1 110.49 207 LEU A C 1
ATOM 1497 O O . LEU A 1 207 ? 51.587 -4.824 7.784 1 110.71 207 LEU A O 1
ATOM 1502 N N . TYR A 1 208 ? 53.408 -3.482 7.942 1 110.55 208 TYR A N 1
ATOM 1503 C CA . TYR A 1 208 ? 53.049 -2.703 6.763 1 110.93 208 TYR A CA 1
ATOM 1504 C C . TYR A 1 208 ? 53.005 -3.58 5.503 1 111.82 208 TYR A C 1
ATOM 1505 O O . TYR A 1 208 ? 52.099 -3.433 4.677 1 111.64 208 TYR A O 1
ATOM 1514 N N . LYS A 1 209 ? 54.008 -4.453 5.332 1 112.58 209 LYS A N 1
ATOM 1515 C CA . LYS A 1 209 ? 54.066 -5.299 4.149 1 113.73 209 LYS A CA 1
ATOM 1516 C C . LYS A 1 209 ? 52.841 -6.204 4.032 1 114.91 209 LYS A C 1
ATOM 1517 O O . LYS A 1 209 ? 52.305 -6.32 2.937 1 115.12 209 LYS A O 1
ATOM 1523 N N . LEU A 1 210 ? 52.356 -6.778 5.159 1 115.5 210 LEU A N 1
ATOM 1524 C CA . LEU A 1 210 ? 51.169 -7.636 5.167 1 116.43 210 LEU A CA 1
ATOM 1525 C C . LEU A 1 210 ? 49.92 -6.823 4.862 1 117.32 210 LEU A C 1
ATOM 1526 O O . LEU A 1 210 ? 49.095 -7.272 4.074 1 117.54 210 LEU A O 1
ATOM 1531 N N . LEU A 1 211 ? 49.781 -5.626 5.457 1 117.74 211 LEU A N 1
ATOM 1532 C CA . LEU A 1 211 ? 48.622 -4.781 5.19 1 118.61 211 LEU A CA 1
ATOM 1533 C C . LEU A 1 211 ? 48.583 -4.34 3.743 1 119.59 211 LEU A C 1
ATOM 1534 O O . LEU A 1 211 ? 47.536 -4.448 3.115 1 119.75 211 LEU A O 1
ATOM 1539 N N . ASN A 1 212 ? 49.731 -3.948 3.18 1 120.07 212 ASN A N 1
ATOM 1540 C CA . ASN A 1 212 ? 49.808 -3.561 1.771 1 121.16 212 ASN A CA 1
ATOM 1541 C C . ASN A 1 212 ? 49.479 -4.743 0.858 1 122.29 212 ASN A C 1
ATOM 1542 O O . ASN A 1 212 ? 48.777 -4.562 -0.137 1 122.52 212 ASN A O 1
ATOM 1547 N N . ARG A 1 213 ? 50.001 -5.939 1.184 1 122.76 213 ARG A N 1
ATOM 1548 C CA . ARG A 1 213 ? 49.765 -7.164 0.411 1 123.64 213 ARG A CA 1
ATOM 1549 C C . ARG A 1 213 ? 48.282 -7.569 0.44 1 123.44 213 ARG A C 1
ATOM 1550 O O . ARG A 1 213 ? 47.756 -8.07 -0.553 1 123.51 213 ARG A O 1
ATOM 1558 N N . ALA A 1 214 ? 47.609 -7.336 1.573 1 122.99 214 ALA A N 1
ATOM 1559 C CA . ALA A 1 214 ? 46.194 -7.631 1.716 1 122.97 214 ALA A CA 1
ATOM 1560 C C . ALA A 1 214 ? 45.36 -6.71 0.812 1 122.79 214 ALA A C 1
ATOM 1561 O O . ALA A 1 214 ? 44.494 -7.198 0.097 1 122.7 214 ALA A O 1
ATOM 1563 N N . PHE A 1 215 ? 45.649 -5.392 0.797 1 122.71 215 PHE A N 1
ATOM 1564 C CA . PHE A 1 215 ? 44.935 -4.447 -0.062 1 123.19 215 PHE A CA 1
ATOM 1565 C C . PHE A 1 215 ? 45.301 -4.617 -1.538 1 124.17 215 PHE A C 1
ATOM 1566 O O . PHE A 1 215 ? 44.453 -4.376 -2.4 1 124.3 215 PHE A O 1
ATOM 1574 N N . GLN A 1 216 ? 46.531 -5.094 -1.833 1 124.66 216 GLN A N 1
ATOM 1575 C CA . GLN A 1 216 ? 46.957 -5.372 -3.208 1 125.43 216 GLN A CA 1
ATOM 1576 C C . GLN A 1 216 ? 46.176 -6.575 -3.761 1 125.6 216 GLN A C 1
ATOM 1577 O O . GLN A 1 216 ? 45.739 -6.541 -4.912 1 125.99 216 GLN A O 1
ATOM 1583 N N . GLN A 1 217 ? 45.918 -7.598 -2.92 1 124.92 217 GLN A N 1
ATOM 1584 C CA . GLN A 1 217 ? 45.105 -8.737 -3.342 1 124.73 217 GLN A CA 1
ATOM 1585 C C . GLN A 1 217 ? 43.678 -8.259 -3.644 1 124.76 217 GLN A C 1
ATOM 1586 O O . GLN A 1 217 ? 43.111 -8.667 -4.644 1 125.05 217 GLN A O 1
ATOM 1592 N N . LEU A 1 218 ? 43.144 -7.336 -2.836 1 124.59 218 LEU A N 1
ATOM 1593 C CA . LEU A 1 218 ? 41.82 -6.75 -3.031 1 125.31 218 LEU A CA 1
ATOM 1594 C C . LEU A 1 218 ? 41.738 -5.91 -4.31 1 126.26 218 LEU A C 1
ATOM 1595 O O . LEU A 1 218 ? 40.688 -5.895 -4.948 1 126.83 218 LEU A O 1
ATOM 1600 N N . LYS A 1 219 ? 42.825 -5.197 -4.669 1 126.37 219 LYS A N 1
ATOM 1601 C CA . LYS A 1 219 ? 42.903 -4.374 -5.89 1 127.2 219 LYS A CA 1
ATOM 1602 C C . LYS A 1 219 ? 42.935 -5.287 -7.119 1 128.34 219 LYS A C 1
ATOM 1603 O O . LYS A 1 219 ? 42.264 -4.994 -8.113 1 128.52 219 LYS A O 1
ATOM 1609 N N . ASN A 1 220 ? 43.668 -6.426 -7.027 1 128.87 220 ASN A N 1
ATOM 1610 C CA . ASN A 1 220 ? 43.754 -7.444 -8.085 1 129.89 220 ASN A CA 1
ATOM 1611 C C . ASN A 1 220 ? 42.378 -8.089 -8.35 1 130.71 220 ASN A C 1
ATOM 1612 O O . ASN A 1 220 ? 42.1 -8.494 -9.481 1 131.14 220 ASN A O 1
ATOM 1617 N N . ARG A 1 221 ? 41.522 -8.18 -7.31 1 130.57 221 ARG A N 1
ATOM 1618 C CA . ARG A 1 221 ? 40.126 -8.609 -7.439 1 130.83 221 ARG A CA 1
ATOM 1619 C C . ARG A 1 221 ? 39.316 -7.272 -7.559 1 131.72 221 ARG A C 1
ATOM 1620 O O . ARG A 1 221 ? 39.911 -6.178 -7.45 1 132.12 221 ARG A O 1
ATOM 1628 N N . GLY A 1 222 ? 38.004 -7.333 -7.791 1 131.72 222 GLY A N 1
ATOM 1629 C CA . GLY A 1 222 ? 37.226 -6.098 -7.962 1 131.76 222 GLY A CA 1
ATOM 1630 C C . GLY A 1 222 ? 36.843 -5.365 -6.69 1 131.04 222 GLY A C 1
ATOM 1631 O O . GLY A 1 222 ? 36.028 -4.443 -6.749 1 131.2 222 GLY A O 1
ATOM 1632 N N . VAL A 1 223 ? 37.41 -5.777 -5.532 1 129.9 223 VAL A N 1
ATOM 1633 C CA . VAL A 1 223 ? 37.03 -5.283 -4.21 1 128.99 223 VAL A CA 1
ATOM 1634 C C . VAL A 1 223 ? 37.284 -3.8 -4.049 1 128.16 223 VAL A C 1
ATOM 1635 O O . VAL A 1 223 ? 36.368 -3.063 -3.685 1 128.18 223 VAL A O 1
ATOM 1639 N N . VAL A 1 224 ? 38.519 -3.353 -4.32 1 127.24 224 VAL A N 1
ATOM 1640 C CA . VAL A 1 224 ? 38.876 -1.936 -4.217 1 126.46 224 VAL A CA 1
ATOM 1641 C C . VAL A 1 224 ? 39.712 -1.5 -5.422 1 125.37 224 VAL A C 1
ATOM 1642 O O . VAL A 1 224 ? 40.337 -2.325 -6.097 1 125.01 224 VAL A O 1
ATOM 1646 N N . SER A 1 225 ? 39.695 -0.202 -5.701 1 124.79 225 SER A N 1
ATOM 1647 C CA . SER A 1 225 ? 40.443 0.347 -6.81 1 124.93 225 SER A CA 1
ATOM 1648 C C . SER A 1 225 ? 41.22 1.567 -6.335 1 124.42 225 SER A C 1
ATOM 1649 O O . SER A 1 225 ? 40.662 2.661 -6.247 1 124.56 225 SER A O 1
ATOM 1652 N N . TYR A 1 226 ? 42.491 1.366 -5.967 1 123.57 226 TYR A N 1
ATOM 1653 C CA . TYR A 1 226 ? 43.313 2.459 -5.487 1 123.18 226 TYR A CA 1
ATOM 1654 C C . TYR A 1 226 ? 44.491 2.714 -6.389 1 122.58 226 TYR A C 1
ATOM 1655 O O . TYR A 1 226 ? 45.028 1.778 -6.981 1 122.41 226 TYR A O 1
ATOM 1664 N N . THR A 1 227 ? 44.888 3.993 -6.481 1 122.14 227 THR A N 1
ATOM 1665 C CA . THR A 1 227 ? 45.935 4.516 -7.362 1 122.06 227 THR A CA 1
ATOM 1666 C C . THR A 1 227 ? 47.158 3.631 -7.592 1 119.98 227 THR A C 1
ATOM 1667 O O . THR A 1 227 ? 47.524 3.444 -8.751 1 119.86 227 THR A O 1
ATOM 1671 N N . GLY A 1 228 ? 47.829 3.192 -6.527 1 118.44 228 GLY A N 1
ATOM 1672 C CA . GLY A 1 228 ? 49.051 2.426 -6.698 1 117.89 228 GLY A CA 1
ATOM 1673 C C . GLY A 1 228 ? 49.391 1.435 -5.612 1 116.94 228 GLY A C 1
ATOM 1674 O O . GLY A 1 228 ? 49.238 0.223 -5.807 1 117.31 228 GLY A O 1
ATOM 1675 N N . SER A 1 229 ? 49.927 1.942 -4.493 1 115.33 229 SER A N 1
ATOM 1676 C CA . SER A 1 229 ? 50.352 1.131 -3.347 1 114.15 229 SER A CA 1
ATOM 1677 C C . SER A 1 229 ? 49.566 1.527 -2.078 1 113.03 229 SER A C 1
ATOM 1678 O O . SER A 1 229 ? 48.873 2.548 -2.086 1 113.43 229 SER A O 1
ATOM 1681 N N . PHE A 1 230 ? 49.627 0.714 -1.018 1 111.63 230 PHE A N 1
ATOM 1682 C CA . PHE A 1 230 ? 48.961 1.063 0.231 1 111.24 230 PHE A CA 1
ATOM 1683 C C . PHE A 1 230 ? 49.831 2.104 0.949 1 110.83 230 PHE A C 1
ATOM 1684 O O . PHE A 1 230 ? 51.036 1.925 0.993 1 111.37 230 PHE A O 1
ATOM 1692 N N . PRO A 1 231 ? 49.282 3.211 1.471 1 109.64 231 PRO A N 1
ATOM 1693 C CA . PRO A 1 231 ? 50.132 4.223 2.137 1 109.5 231 PRO A CA 1
ATOM 1694 C C . PRO A 1 231 ? 50.707 3.806 3.483 1 110 231 PRO A C 1
ATOM 1695 O O . PRO A 1 231 ? 50.037 3.124 4.245 1 110.45 231 PRO A O 1
ATOM 1699 N N . ASN A 1 232 ? 51.949 4.218 3.776 1 109.94 232 ASN A N 1
ATOM 1700 C CA . ASN A 1 232 ? 52.579 3.92 5.056 1 110.41 232 ASN A CA 1
ATOM 1701 C C . ASN A 1 232 ? 52.025 4.923 6.052 1 109.53 232 ASN A C 1
ATOM 1702 O O . ASN A 1 232 ? 52.652 5.953 6.311 1 110.1 232 ASN A O 1
ATOM 1707 N N . ASP A 1 233 ? 50.846 4.641 6.585 1 108.07 233 ASP A N 1
ATOM 1708 C CA . ASP A 1 233 ? 50.2 5.556 7.504 1 107.29 233 ASP A CA 1
ATOM 1709 C C . ASP A 1 233 ? 49.543 4.758 8.619 1 106.84 233 ASP A C 1
ATOM 1710 O O . ASP A 1 233 ? 48.517 4.142 8.368 1 107.17 233 ASP A O 1
ATOM 1715 N N . PHE A 1 234 ? 50.103 4.771 9.847 1 105.87 234 PHE A N 1
ATOM 1716 C CA . PHE A 1 234 ? 49.569 4.04 11.013 1 105.45 234 PHE A CA 1
ATOM 1717 C C . PHE A 1 234 ? 48.112 4.321 11.261 1 104.96 234 PHE A C 1
ATOM 1718 O O . PHE A 1 234 ? 47.431 3.449 11.783 1 105.24 234 PHE A O 1
ATOM 1726 N N . ARG A 1 235 ? 47.607 5.509 10.852 1 104.25 235 ARG A N 1
ATOM 1727 C CA . ARG A 1 235 ? 46.189 5.831 11.013 1 104.17 235 ARG A CA 1
ATOM 1728 C C . ARG A 1 235 ? 45.313 4.813 10.232 1 104.41 235 ARG A C 1
ATOM 1729 O O . ARG A 1 235 ? 44.24 4.431 10.692 1 104.98 235 ARG A O 1
ATOM 1737 N N . LEU A 1 236 ? 45.79 4.347 9.085 1 103.72 236 LEU A N 1
ATOM 1738 C CA . LEU A 1 236 ? 45.06 3.436 8.216 1 103.8 236 LEU A CA 1
ATOM 1739 C C . LEU A 1 236 ? 45.231 1.963 8.53 1 104.04 236 LEU A C 1
ATOM 1740 O O . LEU A 1 236 ? 44.549 1.138 7.922 1 104.15 236 LEU A O 1
ATOM 1745 N N . PHE A 1 237 ? 46.143 1.607 9.437 1 103.85 237 PHE A N 1
ATOM 1746 C CA . PHE A 1 237 ? 46.354 0.212 9.793 1 104.31 237 PHE A CA 1
ATOM 1747 C C . PHE A 1 237 ? 45.151 -0.197 10.611 1 104.89 237 PHE A C 1
ATOM 1748 O O . PHE A 1 237 ? 44.765 0.533 11.528 1 105.03 237 PHE A O 1
ATOM 1756 N N . PRO A 1 238 ? 44.491 -1.332 10.284 1 105.14 238 PRO A N 1
ATOM 1757 C CA . PRO A 1 238 ? 43.326 -1.749 11.075 1 105.02 238 PRO A CA 1
ATOM 1758 C C . PRO A 1 238 ? 43.681 -1.84 12.549 1 105.28 238 PRO A C 1
ATOM 1759 O O . PRO A 1 238 ? 44.683 -2.45 12.913 1 105.2 238 PRO A O 1
ATOM 1763 N N . VAL A 1 239 ? 42.907 -1.141 13.379 1 105.29 239 VAL A N 1
ATOM 1764 C CA . VAL A 1 239 ? 43.094 -1.079 14.821 1 105.49 239 VAL A CA 1
ATOM 1765 C C . VAL A 1 239 ? 43.228 -2.467 15.453 1 105.85 239 VAL A C 1
ATOM 1766 O O . VAL A 1 239 ? 44.162 -2.671 16.216 1 106.04 239 VAL A O 1
ATOM 1770 N N . ASP A 1 240 ? 42.373 -3.444 15.052 1 105.71 240 ASP A N 1
ATOM 1771 C CA . ASP A 1 240 ? 42.45 -4.814 15.582 1 106.29 240 ASP A CA 1
ATOM 1772 C C . ASP A 1 240 ? 43.848 -5.442 15.443 1 104.5 240 ASP A C 1
ATOM 1773 O O . ASP A 1 240 ? 44.209 -6.303 16.248 1 104.77 240 ASP A O 1
ATOM 1778 N N . ILE A 1 241 ? 44.635 -5.004 14.453 1 102.47 241 ILE A N 1
ATOM 1779 C CA . ILE A 1 241 ? 45.972 -5.534 14.236 1 101.23 241 ILE A CA 1
ATOM 1780 C C . ILE A 1 241 ? 47.049 -4.582 14.773 1 100.5 241 ILE A C 1
ATOM 1781 O O . ILE A 1 241 ? 47.981 -5.013 15.453 1 100.07 241 ILE A O 1
ATOM 1786 N N . ALA A 1 242 ? 46.9 -3.28 14.496 1 100.3 242 ALA A N 1
ATOM 1787 C CA . ALA A 1 242 ? 47.841 -2.231 14.914 1 100.18 242 ALA A CA 1
ATOM 1788 C C . ALA A 1 242 ? 47.958 -2.105 16.419 1 100.14 242 ALA A C 1
ATOM 1789 O O . ALA A 1 242 ? 49.05 -1.853 16.937 1 99.94 242 ALA A O 1
ATOM 1791 N N . ALA A 1 243 ? 46.834 -2.307 17.129 1 100.38 243 ALA A N 1
ATOM 1792 C CA . ALA A 1 243 ? 46.837 -2.265 18.589 1 101.12 243 ALA A CA 1
ATOM 1793 C C . ALA A 1 243 ? 47.711 -3.364 19.17 1 101.44 243 ALA A C 1
ATOM 1794 O O . ALA A 1 243 ? 48.278 -3.15 20.222 1 102.01 243 ALA A O 1
ATOM 1796 N N . ILE A 1 244 ? 47.901 -4.498 18.472 1 101 244 ILE A N 1
ATOM 1797 C CA . ILE A 1 244 ? 48.803 -5.55 18.953 1 101.67 244 ILE A CA 1
ATOM 1798 C C . ILE A 1 244 ? 50.226 -4.992 18.989 1 101.9 244 ILE A C 1
ATOM 1799 O O . ILE A 1 244 ? 50.887 -5.027 20.036 1 101.8 244 ILE A O 1
ATOM 1804 N N . TYR A 1 245 ? 50.639 -4.369 17.87 1 101.82 245 TYR A N 1
ATOM 1805 C CA . TYR A 1 245 ? 51.955 -3.762 17.758 1 102.08 245 TYR A CA 1
ATOM 1806 C C . TYR A 1 245 ? 52.211 -2.724 18.894 1 100.68 245 TYR A C 1
ATOM 1807 O O . TYR A 1 245 ? 53.124 -2.897 19.708 1 101.14 245 TYR A O 1
ATOM 1816 N N . ALA A 1 246 ? 51.335 -1.727 18.988 1 98.95 246 ALA A N 1
ATOM 1817 C CA . ALA A 1 246 ? 51.419 -0.656 19.973 1 98.09 246 ALA A CA 1
ATOM 1818 C C . ALA A 1 246 ? 51.377 -1.147 21.413 1 97.39 246 ALA A C 1
ATOM 1819 O O . ALA A 1 246 ? 52.13 -0.653 22.263 1 97.94 246 ALA A O 1
ATOM 1821 N N . LEU A 1 247 ? 50.498 -2.111 21.694 1 96.24 247 LEU A N 1
ATOM 1822 C CA . LEU A 1 247 ? 50.355 -2.631 23.043 1 95.86 247 LEU A CA 1
ATOM 1823 C C . LEU A 1 247 ? 51.559 -3.441 23.486 1 96.26 247 LEU A C 1
ATOM 1824 O O . LEU A 1 247 ? 51.877 -3.442 24.682 1 97.02 247 LEU A O 1
ATOM 1829 N N . ASP A 1 248 ? 52.26 -4.088 22.537 1 95.33 248 ASP A N 1
ATOM 1830 C CA . ASP A 1 248 ? 53.456 -4.831 22.886 1 95.18 248 ASP A CA 1
ATOM 1831 C C . ASP A 1 248 ? 54.54 -3.904 23.399 1 93.79 248 ASP A C 1
ATOM 1832 O O . ASP A 1 248 ? 55.204 -4.245 24.372 1 93.63 248 ASP A O 1
ATOM 1837 N N . ASP A 1 249 ? 54.681 -2.709 22.792 1 92.62 249 ASP A N 1
ATOM 1838 C CA . ASP A 1 249 ? 55.67 -1.728 23.221 1 92.06 249 ASP A CA 1
ATOM 1839 C C . ASP A 1 249 ? 55.418 -1.314 24.689 1 91.67 249 ASP A C 1
ATOM 1840 O O . ASP A 1 249 ? 56.358 -1.249 25.482 1 91.6 249 ASP A O 1
ATOM 1845 N N . ALA A 1 250 ? 54.145 -1.091 25.068 1 91.22 250 ALA A N 1
ATOM 1846 C CA . ALA A 1 250 ? 53.809 -0.727 26.454 1 91.31 250 ALA A CA 1
ATOM 1847 C C . ALA A 1 250 ? 54.059 -1.904 27.437 1 91.21 250 ALA A C 1
ATOM 1848 O O . ALA A 1 250 ? 54.623 -1.691 28.505 1 91.41 250 ALA A O 1
ATOM 1850 N N . MET A 1 251 ? 53.681 -3.135 27.075 1 90.75 251 MET A N 1
ATOM 1851 C CA . MET A 1 251 ? 53.934 -4.303 27.922 1 91.06 251 MET A CA 1
ATOM 1852 C C . MET A 1 251 ? 55.438 -4.615 28.068 1 90.69 251 MET A C 1
ATOM 1853 O O . MET A 1 251 ? 55.868 -5.033 29.142 1 91.11 251 MET A O 1
ATOM 1858 N N . ASN A 1 252 ? 56.227 -4.422 26.999 1 89.6 252 ASN A N 1
ATOM 1859 C CA . ASN A 1 252 ? 57.668 -4.625 27.057 1 89.24 252 ASN A CA 1
ATOM 1860 C C . ASN A 1 252 ? 58.293 -3.589 27.986 1 88.95 252 ASN A C 1
ATOM 1861 O O . ASN A 1 252 ? 59.201 -3.938 28.726 1 89.14 252 ASN A O 1
ATOM 1866 N N . THR A 1 253 ? 57.803 -2.322 27.97 1 88.18 253 THR A N 1
ATOM 1867 C CA . THR A 1 253 ? 58.32 -1.251 28.841 1 87.72 253 THR A CA 1
ATOM 1868 C C . THR A 1 253 ? 58.141 -1.621 30.325 1 86.55 253 THR A C 1
ATOM 1869 O O . THR A 1 253 ? 59.043 -1.439 31.144 1 86.74 253 THR A O 1
ATOM 1873 N N . LEU A 1 254 ? 56.992 -2.189 30.65 1 85.22 254 LEU A N 1
ATOM 1874 C CA . LEU A 1 254 ? 56.685 -2.592 32.014 1 84.62 254 LEU A CA 1
ATOM 1875 C C . LEU A 1 254 ? 57.528 -3.799 32.42 1 84.28 254 LEU A C 1
ATOM 1876 O O . LEU A 1 254 ? 58.066 -3.824 33.531 1 84.44 254 LEU A O 1
ATOM 1881 N N . ALA A 1 255 ? 57.689 -4.763 31.494 1 83.32 255 ALA A N 1
ATOM 1882 C CA . ALA A 1 255 ? 58.509 -5.954 31.704 1 82.79 255 ALA A CA 1
ATOM 1883 C C . ALA A 1 255 ? 59.976 -5.547 31.884 1 81.94 255 ALA A C 1
ATOM 1884 O O . ALA A 1 255 ? 60.668 -6.131 32.711 1 82.5 255 ALA A O 1
ATOM 1886 N N . LEU A 1 256 ? 60.445 -4.538 31.138 1 80.32 256 LEU A N 1
ATOM 1887 C CA . LEU A 1 256 ? 61.817 -4.059 31.272 1 79.58 256 LEU A CA 1
ATOM 1888 C C . LEU A 1 256 ? 62 -3.384 32.618 1 79.91 256 LEU A C 1
ATOM 1889 O O . LEU A 1 256 ? 63.057 -3.543 33.221 1 80.44 256 LEU A O 1
ATOM 1894 N N . TRP A 1 257 ? 60.968 -2.669 33.117 1 79.37 257 TRP A N 1
ATOM 1895 C CA . TRP A 1 257 ? 61.073 -2.031 34.416 1 79.29 257 TRP A CA 1
ATOM 1896 C C . TRP A 1 257 ? 61.247 -3.027 35.551 1 79.59 257 TRP A C 1
ATOM 1897 O O . TRP A 1 257 ? 61.958 -2.736 36.514 1 78.91 257 TRP A O 1
ATOM 1908 N N . GLU A 1 258 ? 60.691 -4.235 35.412 1 80.54 258 GLU A N 1
ATOM 1909 C CA . GLU A 1 258 ? 60.882 -5.289 36.418 1 81.95 258 GLU A CA 1
ATOM 1910 C C . GLU A 1 258 ? 62.36 -5.63 36.56 1 81.83 258 GLU A C 1
ATOM 1911 O O . GLU A 1 258 ? 62.841 -5.793 37.672 1 82.11 258 GLU A O 1
ATOM 1917 N N . HIS A 1 259 ? 63.077 -5.667 35.43 1 81.49 259 HIS A N 1
ATOM 1918 C CA . HIS A 1 259 ? 64.51 -5.935 35.362 1 81.94 259 HIS A CA 1
ATOM 1919 C C . HIS A 1 259 ? 65.314 -4.797 35.986 1 81.2 259 HIS A C 1
ATOM 1920 O O . HIS A 1 259 ? 66.353 -5.021 36.607 1 80.07 259 HIS A O 1
ATOM 1927 N N . VAL A 1 260 ? 64.841 -3.573 35.797 1 82.13 260 VAL A N 1
ATOM 1928 C CA . VAL A 1 260 ? 65.479 -2.378 36.333 1 83.01 260 VAL A CA 1
ATOM 1929 C C . VAL A 1 260 ? 65.41 -2.382 37.858 1 84.19 260 VAL A C 1
ATOM 1930 O O . VAL A 1 260 ? 66.403 -2.055 38.504 1 84.79 260 VAL A O 1
ATOM 1934 N N . GLU A 1 261 ? 64.271 -2.798 38.433 1 84.11 261 GLU A N 1
ATOM 1935 C CA . GLU A 1 261 ? 64.136 -2.854 39.88 1 85.09 261 GLU A CA 1
ATOM 1936 C C . GLU A 1 261 ? 65.039 -3.909 40.519 1 85.63 261 GLU A C 1
ATOM 1937 O O . GLU A 1 261 ? 65.508 -3.711 41.632 1 85.82 261 GLU A O 1
ATOM 1943 N N . VAL A 1 262 ? 65.33 -4.998 39.8 1 85.95 262 VAL A N 1
ATOM 1944 C CA . VAL A 1 262 ? 66.245 -6.038 40.285 1 86.35 262 VAL A CA 1
ATOM 1945 C C . VAL A 1 262 ? 67.655 -5.461 40.26 1 87.18 262 VAL A C 1
ATOM 1946 O O . VAL A 1 262 ? 68.379 -5.554 41.249 1 88.02 262 VAL A O 1
ATOM 1950 N N . PHE A 1 263 ? 68.04 -4.813 39.149 1 86.59 263 PHE A N 1
ATOM 1951 C CA . PHE A 1 263 ? 69.357 -4.22 39.026 1 86.95 263 PHE A CA 1
ATOM 1952 C C . PHE A 1 263 ? 69.567 -3.156 40.101 1 87.88 263 PHE A C 1
ATOM 1953 O O . PHE A 1 263 ? 70.638 -3.095 40.687 1 88.36 263 PHE A O 1
ATOM 1961 N N . PHE A 1 264 ? 68.538 -2.35 40.384 1 88.18 264 PHE A N 1
ATOM 1962 C CA . PHE A 1 264 ? 68.644 -1.302 41.396 1 89.24 264 PHE A CA 1
ATOM 1963 C C . PHE A 1 264 ? 68.83 -1.871 42.805 1 91.32 264 PHE A C 1
ATOM 1964 O O . PHE A 1 264 ? 69.397 -1.198 43.659 1 92.09 264 PHE A O 1
ATOM 1972 N N . GLU A 1 265 ? 68.4 -3.119 43.033 1 92.17 265 GLU A N 1
ATOM 1973 C CA . GLU A 1 265 ? 68.593 -3.852 44.293 1 93.25 265 GLU A CA 1
ATOM 1974 C C . GLU A 1 265 ? 70.105 -4.146 44.444 1 92.67 265 GLU A C 1
ATOM 1975 O O . GLU A 1 265 ? 70.665 -3.983 45.528 1 93.45 265 GLU A O 1
ATOM 1981 N N . LEU A 1 266 ? 70.763 -4.542 43.347 1 91.15 266 LEU A N 1
ATOM 1982 C CA . LEU A 1 266 ? 72.186 -4.827 43.343 1 90.36 266 LEU A CA 1
ATOM 1983 C C . LEU A 1 266 ? 73.022 -3.527 43.432 1 91.05 266 LEU A C 1
ATOM 1984 O O . LEU A 1 266 ? 74.097 -3.528 44.032 1 91.12 266 LEU A O 1
ATOM 1989 N N . HIS A 1 267 ? 72.526 -2.42 42.848 1 91.26 267 HIS A N 1
ATOM 1990 C CA . HIS A 1 267 ? 73.265 -1.155 42.82 1 92.01 267 HIS A CA 1
ATOM 1991 C C . HIS A 1 267 ? 72.464 0.008 43.378 1 92.89 267 HIS A C 1
ATOM 1992 O O . HIS A 1 267 ? 71.858 0.785 42.629 1 92.89 267 HIS A O 1
ATOM 1999 N N . PRO A 1 268 ? 72.454 0.158 44.699 1 93.5 268 PRO A N 1
ATOM 2000 C CA . PRO A 1 268 ? 71.707 1.279 45.296 1 94.53 268 PRO A CA 1
ATOM 2001 C C . PRO A 1 268 ? 72.338 2.655 45.039 1 95.89 268 PRO A C 1
ATOM 2002 O O . PRO A 1 268 ? 71.652 3.675 45.161 1 96.47 268 PRO A O 1
ATOM 2006 N N . LYS A 1 269 ? 73.648 2.683 44.701 1 95.97 269 LYS A N 1
ATOM 2007 C CA . LYS A 1 269 ? 74.325 3.923 44.377 1 96.03 269 LYS A CA 1
ATOM 2008 C C . LYS A 1 269 ? 73.806 4.41 43.035 1 95.81 269 LYS A C 1
ATOM 2009 O O . LYS A 1 269 ? 73.576 5.613 42.898 1 96.51 269 LYS A O 1
ATOM 2015 N N . LEU A 1 270 ? 73.552 3.496 42.064 1 94.67 270 LEU A N 1
ATOM 2016 C CA . LEU A 1 270 ? 72.974 3.878 40.774 1 94.01 270 LEU A CA 1
ATOM 2017 C C . LEU A 1 270 ? 71.471 4.15 40.896 1 93.22 270 LEU A C 1
ATOM 2018 O O . LEU A 1 270 ? 70.946 4.971 40.152 1 93.82 270 LEU A O 1
ATOM 2023 N N . HIS A 1 271 ? 70.784 3.503 41.85 1 91.57 271 HIS A N 1
ATOM 2024 C CA . HIS A 1 271 ? 69.368 3.744 42.092 1 90.2 271 HIS A CA 1
ATOM 2025 C C . HIS A 1 271 ? 69.164 5.196 42.539 1 87.76 271 HIS A C 1
ATOM 2026 O O . HIS A 1 271 ? 68.276 5.885 42.044 1 87.51 271 HIS A O 1
ATOM 2033 N N . ALA A 1 272 ? 70.038 5.664 43.436 1 85.89 272 ALA A N 1
ATOM 2034 C CA . ALA A 1 272 ? 70.014 7.014 43.964 1 84.26 272 ALA A CA 1
ATOM 2035 C C . ALA A 1 272 ? 70.488 8.005 42.915 1 82.86 272 ALA A C 1
ATOM 2036 O O . ALA A 1 272 ? 69.942 9.096 42.844 1 83.71 272 ALA A O 1
ATOM 2038 N N . LEU A 1 273 ? 71.48 7.65 42.089 1 80.83 273 LEU A N 1
ATOM 2039 C CA . LEU A 1 273 ? 71.935 8.534 41 1 79.63 273 LEU A CA 1
ATOM 2040 C C . LEU A 1 273 ? 70.794 8.729 39.985 1 79.56 273 LEU A C 1
ATOM 2041 O O . LEU A 1 273 ? 70.617 9.82 39.455 1 79.38 273 LEU A O 1
ATOM 2046 N N . TYR A 1 274 ? 70.007 7.669 39.743 1 79.72 274 TYR A N 1
ATOM 2047 C CA . TYR A 1 274 ? 68.863 7.713 38.848 1 80.02 274 TYR A CA 1
ATOM 2048 C C . TYR A 1 274 ? 67.785 8.644 39.417 1 81.34 274 TYR A C 1
ATOM 2049 O O . TYR A 1 274 ? 67.303 9.527 38.706 1 81.53 274 TYR A O 1
ATOM 2058 N N . ARG A 1 275 ? 67.394 8.438 40.682 1 82.04 275 ARG A N 1
ATOM 2059 C CA . ARG A 1 275 ? 66.292 9.203 41.257 1 82.89 275 ARG A CA 1
ATOM 2060 C C . ARG A 1 275 ? 66.635 10.654 41.569 1 81.85 275 ARG A C 1
ATOM 2061 O O . ARG A 1 275 ? 65.771 11.493 41.397 1 81.79 275 ARG A O 1
ATOM 2069 N N . GLU A 1 276 ? 67.861 10.953 41.999 1 81.21 276 GLU A N 1
ATOM 2070 C CA . GLU A 1 276 ? 68.227 12.301 42.399 1 81.78 276 GLU A CA 1
ATOM 2071 C C . GLU A 1 276 ? 68.789 13.186 41.3 1 81.55 276 GLU A C 1
ATOM 2072 O O . GLU A 1 276 ? 68.694 14.419 41.405 1 82.27 276 GLU A O 1
ATOM 2078 N N . ILE A 1 277 ? 69.43 12.585 40.283 1 80.24 277 ILE A N 1
ATOM 2079 C CA . ILE A 1 277 ? 70.049 13.372 39.222 1 79.27 277 ILE A CA 1
ATOM 2080 C C . ILE A 1 277 ? 69.517 13.043 37.83 1 79.05 277 ILE A C 1
ATOM 2081 O O . ILE A 1 277 ? 69.06 13.949 37.148 1 78.95 277 ILE A O 1
ATOM 2086 N N . GLU A 1 278 ? 69.551 11.774 37.414 1 78.73 278 GLU A N 1
ATOM 2087 C CA . GLU A 1 278 ? 69.154 11.379 36.07 1 78.55 278 GLU A CA 1
ATOM 2088 C C . GLU A 1 278 ? 67.701 11.639 35.693 1 77.89 278 GLU A C 1
ATOM 2089 O O . GLU A 1 278 ? 67.479 12.272 34.653 1 79.05 278 GLU A O 1
ATOM 2095 N N . LEU A 1 279 ? 66.733 11.153 36.478 1 76.05 279 LEU A N 1
ATOM 2096 C CA . LEU A 1 279 ? 65.337 11.398 36.178 1 76.07 279 LEU A CA 1
ATOM 2097 C C . LEU A 1 279 ? 64.954 12.905 36.345 1 78.15 279 LEU A C 1
ATOM 2098 O O . LEU A 1 279 ? 64.343 13.471 35.428 1 79.19 279 LEU A O 1
ATOM 2103 N N . PRO A 1 280 ? 65.36 13.602 37.438 1 77.96 280 PRO A N 1
ATOM 2104 C CA . PRO A 1 280 ? 65.063 15.029 37.54 1 77.86 280 PRO A CA 1
ATOM 2105 C C . PRO A 1 280 ? 65.694 15.865 36.426 1 78.38 280 PRO A C 1
ATOM 2106 O O . PRO A 1 280 ? 65.044 16.788 35.935 1 78.61 280 PRO A O 1
ATOM 2110 N N . VAL A 1 281 ? 66.945 15.561 36.017 1 78.39 281 VAL A N 1
ATOM 2111 C CA . VAL A 1 281 ? 67.581 16.346 34.957 1 78.91 281 VAL A CA 1
ATOM 2112 C C . VAL A 1 281 ? 66.856 16.131 33.652 1 79.42 281 VAL A C 1
ATOM 2113 O O . VAL A 1 281 ? 66.583 17.106 32.97 1 80.11 281 VAL A O 1
ATOM 2117 N N . ASN A 1 282 ? 66.391 14.904 33.382 1 78.99 282 ASN A N 1
ATOM 2118 C CA . ASN A 1 282 ? 65.603 14.571 32.202 1 79.64 282 ASN A CA 1
ATOM 2119 C C . ASN A 1 282 ? 64.343 15.422 32.184 1 80.14 282 ASN A C 1
ATOM 2120 O O . ASN A 1 282 ? 64.023 16.025 31.156 1 80.52 282 ASN A O 1
ATOM 2125 N N . ASP A 1 283 ? 63.675 15.51 33.338 1 79.88 283 ASP A N 1
ATOM 2126 C CA . ASP A 1 283 ? 62.476 16.314 33.497 1 79.88 283 ASP A CA 1
ATOM 2127 C C . ASP A 1 283 ? 62.772 17.795 33.209 1 77.99 283 ASP A C 1
ATOM 2128 O O . ASP A 1 283 ? 62.033 18.408 32.447 1 77.7 283 ASP A O 1
ATOM 2133 N N . VAL A 1 284 ? 63.869 18.345 33.768 1 76.83 284 VAL A N 1
ATOM 2134 C CA . VAL A 1 284 ? 64.238 19.748 33.526 1 76.9 284 VAL A CA 1
ATOM 2135 C C . VAL A 1 284 ? 64.407 20.038 32.009 1 77.12 284 VAL A C 1
ATOM 2136 O O . VAL A 1 284 ? 63.812 20.994 31.479 1 77.69 284 VAL A O 1
ATOM 2140 N N . MET A 1 285 ? 65.168 19.179 31.314 1 76 285 MET A N 1
ATOM 2141 C CA . MET A 1 285 ? 65.402 19.356 29.897 1 75.66 285 MET A CA 1
ATOM 2142 C C . MET A 1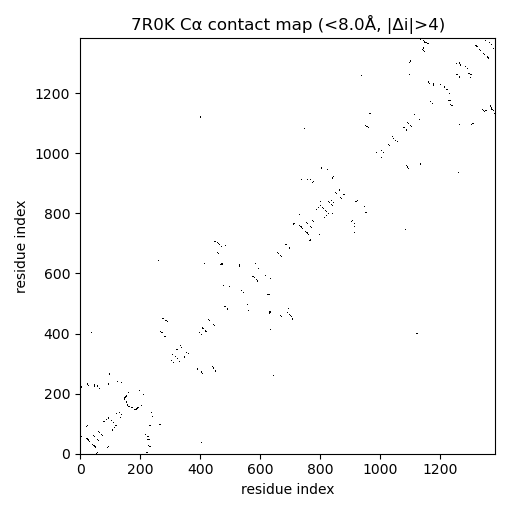 285 ? 64.184 19.054 29.026 1 76.23 285 MET A C 1
ATOM 2143 O O . MET A 1 285 ? 64.063 19.644 27.962 1 76.6 285 MET A O 1
ATOM 2148 N N . THR A 1 286 ? 63.25 18.192 29.479 1 76.28 286 THR A N 1
ATOM 2149 C CA . THR A 1 286 ? 61.991 17.942 28.759 1 76.4 286 THR A CA 1
ATOM 2150 C C . THR A 1 286 ? 61.177 19.247 28.762 1 77.4 286 THR A C 1
ATOM 2151 O O . THR A 1 286 ? 60.629 19.632 27.73 1 77.75 286 THR A O 1
ATOM 2155 N N . ARG A 1 287 ? 61.133 19.942 29.925 1 77.43 287 ARG A N 1
ATOM 2156 C CA . ARG A 1 287 ? 60.433 21.195 30.097 1 77.5 287 ARG A CA 1
ATOM 2157 C C . ARG A 1 287 ? 61.12 22.285 29.261 1 79.04 287 ARG A C 1
ATOM 2158 O O . ARG A 1 287 ? 60.431 23.14 28.697 1 80.46 287 ARG A O 1
ATOM 2166 N N . ALA A 1 288 ? 62.46 22.25 29.136 1 78.36 288 ALA A N 1
ATOM 2167 C CA . ALA A 1 288 ? 63.206 23.221 28.332 1 78.09 288 ALA A CA 1
ATOM 2168 C C . ALA A 1 288 ? 62.888 23.097 26.843 1 77.91 288 ALA A C 1
ATOM 2169 O O . ALA A 1 288 ? 62.786 24.109 26.157 1 78.64 288 ALA A O 1
ATOM 2171 N N . THR A 1 289 ? 62.788 21.864 26.331 1 77.2 289 THR A N 1
ATOM 2172 C CA . THR A 1 289 ? 62.423 21.593 24.935 1 77.03 289 THR A CA 1
ATOM 2173 C C . THR A 1 289 ? 60.97 22.049 24.725 1 77.74 289 THR A C 1
ATOM 2174 O O . THR A 1 289 ? 60.633 22.628 23.706 1 77.91 289 THR A O 1
ATOM 2178 N N . HIS A 1 290 ? 60.116 21.783 25.7 1 78.24 290 HIS A N 1
ATOM 2179 C CA . HIS A 1 290 ? 58.732 22.147 25.653 1 79.58 290 HIS A CA 1
ATOM 2180 C C . HIS A 1 290 ? 58.552 23.637 25.563 1 80.93 290 HIS A C 1
ATOM 2181 O O . HIS A 1 290 ? 57.723 24.086 24.781 1 81.85 290 HIS A O 1
ATOM 2188 N N . ARG A 1 291 ? 59.338 24.414 26.327 1 80.92 291 ARG A N 1
ATOM 2189 C CA . ARG A 1 291 ? 59.211 25.869 26.316 1 81.24 291 ARG A CA 1
ATOM 2190 C C . ARG A 1 291 ? 59.658 26.48 24.976 1 81.94 291 ARG A C 1
ATOM 2191 O O . ARG A 1 291 ? 58.942 27.321 24.425 1 82.7 291 ARG A O 1
ATOM 2199 N N . GLY A 1 292 ? 60.792 26.023 24.443 1 81.57 292 GLY A N 1
ATOM 2200 C CA . GLY A 1 292 ? 61.309 26.497 23.164 1 81.59 292 GLY A CA 1
ATOM 2201 C C . GLY A 1 292 ? 61.843 27.911 23.247 1 81.76 292 GLY A C 1
ATOM 2202 O O . GLY A 1 292 ? 61.298 28.739 23.97 1 81.42 292 GLY A O 1
ATOM 2203 N N . VAL A 1 293 ? 62.936 28.192 22.549 1 82.02 293 VAL A N 1
ATOM 2204 C CA . VAL A 1 293 ? 63.546 29.519 22.55 1 82.83 293 VAL A CA 1
ATOM 2205 C C . VAL A 1 293 ? 62.931 30.335 21.398 1 84.19 293 VAL A C 1
ATOM 2206 O O . VAL A 1 293 ? 62.597 29.771 20.359 1 83.97 293 VAL A O 1
ATOM 2210 N N . LEU A 1 294 ? 62.699 31.64 21.605 1 85.39 294 LEU A N 1
ATOM 2211 C CA . LEU A 1 294 ? 62.1 32.464 20.564 1 87.19 294 LEU A CA 1
ATOM 2212 C C . LEU A 1 294 ? 63.109 32.765 19.424 1 89.82 294 LEU A C 1
ATOM 2213 O O . LEU A 1 294 ? 64.296 32.938 19.695 1 90.3 294 LEU A O 1
ATOM 2218 N N . VAL A 1 295 ? 62.669 32.756 18.151 1 91.26 295 VAL A N 1
ATOM 2219 C CA . VAL A 1 295 ? 63.607 32.903 17.022 1 93.09 295 VAL A CA 1
ATOM 2220 C C . VAL A 1 295 ? 63.449 34.162 16.249 1 96.11 295 VAL A C 1
ATOM 2221 O O . VAL A 1 295 ? 62.389 34.349 15.662 1 96.98 295 VAL A O 1
ATOM 2225 N N . ASP A 1 296 ? 64.537 34.965 16.129 1 97.46 296 ASP A N 1
ATOM 2226 C CA . ASP A 1 296 ? 64.603 36.205 15.35 1 98.8 296 ASP A CA 1
ATOM 2227 C C . ASP A 1 296 ? 64.668 35.803 13.884 1 100.36 296 ASP A C 1
ATOM 2228 O O . ASP A 1 296 ? 65.751 35.46 13.41 1 100.86 296 ASP A O 1
ATOM 2233 N N . LYS A 1 297 ? 63.523 35.817 13.17 1 101.04 297 LYS A N 1
ATOM 2234 C CA . LYS A 1 297 ? 63.477 35.428 11.756 1 102.39 297 LYS A CA 1
ATOM 2235 C C . LYS A 1 297 ? 64.194 36.423 10.835 1 103.49 297 LYS A C 1
ATOM 2236 O O . LYS A 1 297 ? 64.681 36.047 9.77 1 103.56 297 LYS A O 1
ATOM 2242 N N . GLU A 1 298 ? 64.261 37.693 11.255 1 104.15 298 GLU A N 1
ATOM 2243 C CA . GLU A 1 298 ? 64.902 38.772 10.528 1 104.81 298 GLU A CA 1
ATOM 2244 C C . GLU A 1 298 ? 66.408 38.545 10.596 1 104.57 298 GLU A C 1
ATOM 2245 O O . GLU A 1 298 ? 67.07 38.574 9.568 1 104.46 298 GLU A O 1
ATOM 2251 N N . GLU A 1 299 ? 66.944 38.253 11.783 1 104.5 299 GLU A N 1
ATOM 2252 C CA . GLU A 1 299 ? 68.366 37.986 11.945 1 105.23 299 GLU A CA 1
ATOM 2253 C C . GLU A 1 299 ? 68.768 36.684 11.253 1 106.32 299 GLU A C 1
ATOM 2254 O O . GLU A 1 299 ? 69.868 36.612 10.71 1 107.04 299 GLU A O 1
ATOM 2260 N N . LEU A 1 300 ? 67.866 35.69 11.176 1 106.24 300 LEU A N 1
ATOM 2261 C CA . LEU A 1 300 ? 68.155 34.463 10.436 1 106.72 300 LEU A CA 1
ATOM 2262 C C . LEU A 1 300 ? 68.341 34.768 8.952 1 106.78 300 LEU A C 1
ATOM 2263 O O . LEU A 1 300 ? 69.23 34.208 8.328 1 107.05 300 LEU A O 1
ATOM 2268 N N . ARG A 1 301 ? 67.519 35.672 8.391 1 106.25 301 ARG A N 1
ATOM 2269 C CA . ARG A 1 301 ? 67.64 36.056 6.99 1 106.09 301 ARG A CA 1
ATOM 2270 C C . ARG A 1 301 ? 68.984 36.749 6.755 1 105.26 301 ARG A C 1
ATOM 2271 O O . ARG A 1 301 ? 69.586 36.558 5.705 1 105.49 301 ARG A O 1
ATOM 2279 N N . ARG A 1 302 ? 69.452 37.553 7.714 1 104.23 302 ARG A N 1
ATOM 2280 C CA . ARG A 1 302 ? 70.746 38.213 7.584 1 103.75 302 ARG A CA 1
ATOM 2281 C C . ARG A 1 302 ? 71.878 37.199 7.59 1 102.7 302 ARG A C 1
ATOM 2282 O O . ARG A 1 302 ? 72.822 37.351 6.824 1 102.62 302 ARG A O 1
ATOM 2290 N N . ILE A 1 303 ? 71.779 36.155 8.427 1 101.85 303 ILE A N 1
ATOM 2291 C CA . ILE A 1 303 ? 72.806 35.126 8.461 1 102.2 303 ILE A CA 1
ATOM 2292 C C . ILE A 1 303 ? 72.772 34.358 7.151 1 102.96 303 ILE A C 1
ATOM 2293 O O . ILE A 1 303 ? 73.785 34.269 6.488 1 102.69 303 ILE A O 1
ATOM 2298 N N . LYS A 1 304 ? 71.587 33.923 6.715 1 103.82 304 LYS A N 1
ATOM 2299 C CA . LYS A 1 304 ? 71.403 33.227 5.441 1 105.05 304 LYS A CA 1
ATOM 2300 C C . LYS A 1 304 ? 71.931 34.067 4.263 1 105.09 304 LYS A C 1
ATOM 2301 O O . LYS A 1 304 ? 72.682 33.553 3.448 1 105.38 304 LYS A O 1
ATOM 2307 N N . GLU A 1 305 ? 71.622 35.358 4.228 1 105.03 305 GLU A N 1
ATOM 2308 C CA . GLU A 1 305 ? 72.058 36.202 3.138 1 106.08 305 GLU A CA 1
ATOM 2309 C C . GLU A 1 305 ? 73.576 36.447 3.193 1 106.02 305 GLU A C 1
ATOM 2310 O O . GLU A 1 305 ? 74.214 36.503 2.143 1 106.51 305 GLU A O 1
ATOM 2316 N N . THR A 1 306 ? 74.164 36.524 4.404 1 104.98 306 THR A N 1
ATOM 2317 C CA . THR A 1 306 ? 75.608 36.722 4.589 1 104.06 306 THR A CA 1
ATOM 2318 C C . THR A 1 306 ? 76.397 35.471 4.211 1 104.02 306 THR A C 1
ATOM 2319 O O . THR A 1 306 ? 77.476 35.559 3.621 1 103.84 306 THR A O 1
ATOM 2323 N N . ILE A 1 307 ? 75.834 34.294 4.516 1 104.02 307 ILE A N 1
ATOM 2324 C CA . ILE A 1 307 ? 76.463 33.032 4.174 1 104.64 307 ILE A CA 1
ATOM 2325 C C . ILE A 1 307 ? 76.426 32.892 2.673 1 105.86 307 ILE A C 1
ATOM 2326 O O . ILE A 1 307 ? 77.474 32.698 2.078 1 106.23 307 ILE A O 1
ATOM 2331 N N . GLN A 1 308 ? 75.253 33.11 2.053 1 106.38 308 GLN A N 1
ATOM 2332 C CA . GLN A 1 308 ? 75.059 33.022 0.608 1 107.43 308 GLN A CA 1
ATOM 2333 C C . GLN A 1 308 ? 76.024 33.952 -0.122 1 108 308 GLN A C 1
ATOM 2334 O O . GLN A 1 308 ? 76.64 33.546 -1.114 1 108.47 308 GLN A O 1
ATOM 2340 N N . ALA A 1 309 ? 76.211 35.167 0.419 1 107.74 309 ALA A N 1
ATOM 2341 C CA . ALA A 1 309 ? 77.135 36.156 -0.125 1 108.01 309 ALA A CA 1
ATOM 2342 C C . ALA A 1 309 ? 78.579 35.658 -0.051 1 108.58 309 ALA A C 1
ATOM 2343 O O . ALA A 1 309 ? 79.332 35.795 -1.012 1 109.02 309 ALA A O 1
ATOM 2345 N N . ARG A 1 310 ? 78.945 35.039 1.067 1 108.63 310 ARG A N 1
ATOM 2346 C CA . ARG A 1 310 ? 80.292 34.543 1.25 1 109.05 310 ARG A CA 1
ATOM 2347 C C . ARG A 1 310 ? 80.601 33.286 0.432 1 109.34 310 ARG A C 1
ATOM 2348 O O . ARG A 1 310 ? 81.732 33.144 -0.032 1 109.69 310 ARG A O 1
ATOM 2356 N N . ILE A 1 311 ? 79.599 32.418 0.181 1 108.99 311 ILE A N 1
ATOM 2357 C CA . ILE A 1 311 ? 79.772 31.234 -0.679 1 109.06 311 ILE A CA 1
ATOM 2358 C C . ILE A 1 311 ? 80.096 31.707 -2.095 1 110.05 311 ILE A C 1
ATOM 2359 O O . ILE A 1 311 ? 81.031 31.207 -2.718 1 110.21 311 ILE A O 1
ATOM 2364 N N . GLU A 1 312 ? 79.371 32.725 -2.564 1 110.61 312 GLU A N 1
ATOM 2365 C CA . GLU A 1 312 ? 79.599 33.325 -3.86 1 111.78 312 GLU A CA 1
ATOM 2366 C C . GLU A 1 312 ? 80.971 33.984 -3.897 1 111.37 312 GLU A C 1
ATOM 2367 O O . GLU A 1 312 ? 81.693 33.798 -4.87 1 111.66 312 GLU A O 1
ATOM 2373 N N . GLU A 1 313 ? 81.363 34.696 -2.822 1 110.8 313 GLU A N 1
ATOM 2374 C CA . GLU A 1 313 ? 82.671 35.371 -2.714 1 110.96 313 GLU A CA 1
ATOM 2375 C C . GLU A 1 313 ? 83.805 34.384 -2.94 1 110.57 313 GLU A C 1
ATOM 2376 O O . GLU A 1 313 ? 84.744 34.681 -3.673 1 110.38 313 GLU A O 1
ATOM 2382 N N . LYS A 1 314 ? 83.687 33.192 -2.321 1 110.43 314 LYS A N 1
ATOM 2383 C CA . LYS A 1 314 ? 84.656 32.098 -2.382 1 110.68 314 LYS A CA 1
ATOM 2384 C C . LYS A 1 314 ? 84.765 31.455 -3.773 1 111.34 314 LYS A C 1
ATOM 2385 O O . LYS A 1 314 ? 85.802 30.878 -4.099 1 111.71 314 LYS A O 1
ATOM 2391 N N . ALA A 1 315 ? 83.719 31.574 -4.603 1 111.24 315 ALA A N 1
ATOM 2392 C CA . ALA A 1 315 ? 83.77 31.089 -5.977 1 111.71 315 ALA A CA 1
ATOM 2393 C C . ALA A 1 315 ? 84.569 32.053 -6.84 1 112.3 315 ALA A C 1
ATOM 2394 O O . ALA A 1 315 ? 85.308 31.608 -7.703 1 112.27 315 ALA A O 1
ATOM 2396 N N . GLN A 1 316 ? 84.45 33.356 -6.605 1 113.25 316 GLN A N 1
ATOM 2397 C CA . GLN A 1 316 ? 85.23 34.343 -7.335 1 114.89 316 GLN A CA 1
ATOM 2398 C C . GLN A 1 316 ? 86.724 34.218 -6.971 1 115.21 316 GLN A C 1
ATOM 2399 O O . GLN A 1 316 ? 87.592 34.328 -7.843 1 115.1 316 GLN A O 1
ATOM 2405 N N . GLU A 1 317 ? 87.016 33.934 -5.687 1 115.4 317 GLU A N 1
ATOM 2406 C CA . GLU A 1 317 ? 88.371 33.719 -5.161 1 116.01 317 GLU A CA 1
ATOM 2407 C C . GLU A 1 317 ? 89.008 32.554 -5.932 1 116.09 317 GLU A C 1
ATOM 2408 O O . GLU A 1 317 ? 90.107 32.695 -6.461 1 116.21 317 GLU A O 1
ATOM 2414 N N . ALA A 1 318 ? 88.265 31.422 -6.022 1 115.84 318 ALA A N 1
ATOM 2415 C CA . ALA A 1 318 ? 88.651 30.194 -6.703 1 115.88 318 ALA A CA 1
ATOM 2416 C C . ALA A 1 318 ? 88.912 30.459 -8.168 1 116.16 318 ALA A C 1
ATOM 2417 O O . ALA A 1 318 ? 89.865 29.914 -8.708 1 116.29 318 ALA A O 1
ATOM 2419 N N . GLN A 1 319 ? 88.086 31.318 -8.803 1 115.94 319 GLN A N 1
ATOM 2420 C CA . GLN A 1 319 ? 88.214 31.667 -10.212 1 116.02 319 GLN A CA 1
ATOM 2421 C C . GLN A 1 319 ? 89.461 32.44 -10.484 1 116.43 319 GLN A C 1
ATOM 2422 O O . GLN A 1 319 ? 90.214 32.051 -11.356 1 116.57 319 GLN A O 1
ATOM 2428 N N . GLU A 1 320 ? 89.717 33.507 -9.725 1 116.6 320 GLU A N 1
ATOM 2429 C CA . GLU A 1 320 ? 90.935 34.296 -9.897 1 116.85 320 GLU A CA 1
ATOM 2430 C C . GLU A 1 320 ? 92.207 33.476 -9.593 1 116.29 320 GLU A C 1
ATOM 2431 O O . GLU A 1 320 ? 93.266 33.747 -10.153 1 116.05 320 GLU A O 1
ATOM 2437 N N . LEU A 1 321 ? 92.089 32.472 -8.713 1 115.8 321 LEU A N 1
ATOM 2438 C CA . LEU A 1 321 ? 93.193 31.614 -8.351 1 115.92 321 LEU A CA 1
ATOM 2439 C C . LEU A 1 321 ? 93.432 30.669 -9.514 1 117.49 321 LEU A C 1
ATOM 2440 O O . LEU A 1 321 ? 94.565 30.603 -9.992 1 117.97 321 LEU A O 1
ATOM 2445 N N . LEU A 1 322 ? 92.357 29.994 -10.024 1 117.91 322 LEU A N 1
ATOM 2446 C CA . LEU A 1 322 ? 92.392 29.089 -11.186 1 118.48 322 LEU A CA 1
ATOM 2447 C C . LEU A 1 322 ? 92.932 29.806 -12.415 1 119.23 322 LEU A C 1
ATOM 2448 O O . LEU A 1 322 ? 93.628 29.2 -13.216 1 119.05 322 LEU A O 1
ATOM 2453 N N . LYS A 1 323 ? 92.596 31.097 -12.558 1 120.01 323 LYS A N 1
ATOM 2454 C CA . LYS A 1 323 ? 93.054 31.99 -13.611 1 121.03 323 LYS A CA 1
ATOM 2455 C C . LYS A 1 323 ? 94.577 32.06 -13.584 1 123.28 323 LYS A C 1
ATOM 2456 O O . LYS A 1 323 ? 95.189 32.058 -14.639 1 123.87 323 LYS A O 1
ATOM 2462 N N . ALA A 1 324 ? 95.197 32.093 -12.401 1 124.52 324 ALA A N 1
ATOM 2463 C CA . ALA A 1 324 ? 96.652 32.118 -12.296 1 126.33 324 ALA A CA 1
ATOM 2464 C C . ALA A 1 324 ? 97.254 30.698 -12.368 1 128.22 324 ALA A C 1
ATOM 2465 O O . ALA A 1 324 ? 98.346 30.5 -12.916 1 128.49 324 ALA A O 1
ATOM 2467 N N . LEU A 1 325 ? 96.527 29.713 -11.84 1 129.37 325 LEU A N 1
ATOM 2468 C CA . LEU A 1 325 ? 96.947 28.32 -11.848 1 131.06 325 LEU A CA 1
ATOM 2469 C C . LEU A 1 325 ? 97.004 27.732 -13.247 1 133.24 325 LEU A C 1
ATOM 2470 O O . LEU A 1 325 ? 98.051 27.22 -13.629 1 133.87 325 LEU A O 1
ATOM 2475 N N . ILE A 1 326 ? 95.885 27.737 -13.994 1 134.24 326 ILE A N 1
ATOM 2476 C CA . ILE A 1 326 ? 95.858 27.147 -15.327 1 135.83 326 ILE A CA 1
ATOM 2477 C C . ILE A 1 326 ? 95.738 28.169 -16.474 1 137.85 326 ILE A C 1
ATOM 2478 O O . ILE A 1 326 ? 95.55 27.763 -17.622 1 138.63 326 ILE A O 1
ATOM 2483 N N . GLY A 1 327 ? 95.877 29.454 -16.171 1 138.47 327 GLY A N 1
ATOM 2484 C CA . GLY A 1 327 ? 95.849 30.515 -17.17 1 139.82 327 GLY A CA 1
ATOM 2485 C C . GLY A 1 327 ? 94.592 30.675 -18.002 1 141.12 327 GLY A C 1
ATOM 2486 O O . GLY A 1 327 ? 93.485 30.774 -17.476 1 141.03 327 GLY A O 1
ATOM 2487 N N . SER A 1 328 ? 94.777 30.735 -19.325 1 142.13 328 SER A N 1
ATOM 2488 C CA . SER A 1 328 ? 93.705 30.895 -20.306 1 143.23 328 SER A CA 1
ATOM 2489 C C . SER A 1 328 ? 92.72 29.701 -20.304 1 143.74 328 SER A C 1
ATOM 2490 O O . SER A 1 328 ? 91.549 29.868 -20.641 1 143.58 328 SER A O 1
ATOM 2493 N N . LYS A 1 329 ? 93.18 28.513 -19.87 1 144.24 329 LYS A N 1
ATOM 2494 C CA . LYS A 1 329 ? 92.3 27.35 -19.752 1 145.12 329 LYS A CA 1
ATOM 2495 C C . LYS A 1 329 ? 91.249 27.52 -18.655 1 146.45 329 LYS A C 1
ATOM 2496 O O . LYS A 1 329 ? 90.327 26.719 -18.598 1 146.35 329 LYS A O 1
ATOM 2502 N N . ALA A 1 330 ? 91.372 28.563 -17.796 1 147.69 330 ALA A N 1
ATOM 2503 C CA . ALA A 1 330 ? 90.418 28.856 -16.719 1 149.39 330 ALA A CA 1
ATOM 2504 C C . ALA A 1 330 ? 89.082 29.394 -17.214 1 150.71 330 ALA A C 1
ATOM 2505 O O . ALA A 1 330 ? 88.131 29.451 -16.431 1 150.99 330 ALA A O 1
ATOM 2507 N N . SER A 1 331 ? 89.01 29.837 -18.481 1 151.2 331 SER A N 1
ATOM 2508 C CA . SER A 1 331 ? 87.737 30.247 -19.068 1 152.08 331 SER A CA 1
ATOM 2509 C C . SER A 1 331 ? 86.849 28.984 -19.253 1 152.86 331 SER A C 1
ATOM 2510 O O . SER A 1 331 ? 85.638 29.026 -19.014 1 153.1 331 SER A O 1
ATOM 2513 N N . GLU A 1 332 ? 87.483 27.845 -19.604 1 152.96 332 GLU A N 1
ATOM 2514 C CA . GLU A 1 332 ? 86.865 26.542 -19.832 1 153.49 332 GLU A CA 1
ATOM 2515 C C . GLU A 1 332 ? 86.261 25.892 -18.572 1 153.82 332 GLU A C 1
ATOM 2516 O O . GLU A 1 332 ? 85.873 24.723 -18.609 1 154.17 332 GLU A O 1
ATOM 2522 N N . PHE A 1 333 ? 86.175 26.643 -17.469 1 153.54 333 PHE A N 1
ATOM 2523 C CA . PHE A 1 333 ? 85.609 26.197 -16.208 1 153.93 333 PHE A CA 1
ATOM 2524 C C . PHE A 1 333 ? 84.741 27.335 -15.673 1 154.18 333 PHE A C 1
ATOM 2525 O O . PHE A 1 333 ? 85.252 28.413 -15.369 1 154.64 333 PHE A O 1
ATOM 2533 N N . THR A 1 334 ? 83.424 27.121 -15.602 1 153.68 334 THR A N 1
ATOM 2534 C CA . THR A 1 334 ? 82.488 28.151 -15.127 1 153.52 334 THR A CA 1
ATOM 2535 C C . THR A 1 334 ? 82.157 28.007 -13.62 1 152.57 334 THR A C 1
ATOM 2536 O O . THR A 1 334 ? 82.108 29.013 -12.906 1 152.66 334 THR A O 1
ATOM 2540 N N . ASN A 1 335 ? 81.94 26.763 -13.138 1 151.35 335 ASN A N 1
ATOM 2541 C CA . ASN A 1 335 ? 81.659 26.504 -11.721 1 150.46 335 ASN A CA 1
ATOM 2542 C C . ASN A 1 335 ? 82.552 25.352 -11.228 1 148.67 335 ASN A C 1
ATOM 2543 O O . ASN A 1 335 ? 82.09 24.223 -11.093 1 148.71 335 ASN A O 1
ATOM 2548 N N . PRO A 1 336 ? 83.844 25.622 -10.98 1 147.11 336 PRO A N 1
ATOM 2549 C CA . PRO A 1 336 ? 84.759 24.549 -10.582 1 146.3 336 PRO A CA 1
ATOM 2550 C C . PRO A 1 336 ? 84.531 23.97 -9.199 1 145.97 336 PRO A C 1
ATOM 2551 O O . PRO A 1 336 ? 84.712 22.766 -9.028 1 146.2 336 PRO A O 1
ATOM 2555 N N . LEU A 1 337 ? 84.181 24.805 -8.209 1 145.38 337 LEU A N 1
ATOM 2556 C CA . LEU A 1 337 ? 83.993 24.314 -6.849 1 145.46 337 LEU A CA 1
ATOM 2557 C C . LEU A 1 337 ? 82.792 23.377 -6.748 1 146.29 337 LEU A C 1
ATOM 2558 O O . LEU A 1 337 ? 82.95 22.222 -6.329 1 146.59 337 LEU A O 1
ATOM 2563 N N . ASN A 1 338 ? 81.609 23.847 -7.187 1 146.46 338 ASN A N 1
ATOM 2564 C CA . ASN A 1 338 ? 80.386 23.054 -7.114 1 147.1 338 ASN A CA 1
ATOM 2565 C C . ASN A 1 338 ? 80.412 21.78 -7.953 1 147.22 338 ASN A C 1
ATOM 2566 O O . ASN A 1 338 ? 80.115 20.71 -7.411 1 147.5 338 ASN A O 1
ATOM 2571 N N . SER A 1 339 ? 80.77 21.88 -9.254 1 146.66 339 SER A N 1
ATOM 2572 C CA . SER A 1 339 ? 80.8 20.708 -10.14 1 146.47 339 SER A CA 1
ATOM 2573 C C . SER A 1 339 ? 82.04 19.822 -9.911 1 145.74 339 SER A C 1
ATOM 2574 O O . SER A 1 339 ? 83.162 20.287 -10.114 1 146.02 339 SER A O 1
ATOM 2577 N N . PRO A 1 340 ? 81.876 18.556 -9.464 1 144.64 340 PRO A N 1
ATOM 2578 C CA . PRO A 1 340 ? 83.062 17.705 -9.248 1 144.33 340 PRO A CA 1
ATOM 2579 C C . PRO A 1 340 ? 83.685 17.177 -10.535 1 144.5 340 PRO A C 1
ATOM 2580 O O . PRO A 1 340 ? 84.675 16.452 -10.479 1 144.37 340 PRO A O 1
ATOM 2584 N N . GLN A 1 341 ? 83.105 17.556 -11.692 1 144.7 341 GLN A N 1
ATOM 2585 C CA . GLN A 1 341 ? 83.539 17.216 -13.044 1 145.08 341 GLN A CA 1
ATOM 2586 C C . GLN A 1 341 ? 84.678 18.175 -13.412 1 144.37 341 GLN A C 1
ATOM 2587 O O . GLN A 1 341 ? 85.759 17.727 -13.798 1 144.68 341 GLN A O 1
ATOM 2593 N N . GLN A 1 342 ? 84.431 19.492 -13.28 1 143.2 342 GLN A N 1
ATOM 2594 C CA . GLN A 1 342 ? 85.444 20.502 -13.55 1 142.66 342 GLN A CA 1
ATOM 2595 C C . GLN A 1 342 ? 86.557 20.449 -12.486 1 142.28 342 GLN A C 1
ATOM 2596 O O . GLN A 1 342 ? 87.691 20.767 -12.794 1 142.15 342 GLN A O 1
ATOM 2602 N N . LEU A 1 343 ? 86.241 20.003 -11.257 1 142.11 343 LEU A N 1
ATOM 2603 C CA . LEU A 1 343 ? 87.172 19.933 -10.135 1 142.53 343 LEU A CA 1
ATOM 2604 C C . LEU A 1 343 ? 88.225 18.856 -10.272 1 142.38 343 LEU A C 1
ATOM 2605 O O . LEU A 1 343 ? 89.405 19.169 -10.157 1 142.19 343 LEU A O 1
ATOM 2610 N N . SER A 1 344 ? 87.826 17.599 -10.523 1 142.46 344 SER A N 1
ATOM 2611 C CA . SER A 1 344 ? 88.808 16.523 -10.695 1 143.06 344 SER A CA 1
ATOM 2612 C C . SER A 1 344 ? 89.683 16.731 -11.942 1 143.35 344 SER A C 1
ATOM 2613 O O . SER A 1 344 ? 90.804 16.23 -11.987 1 143.69 344 SER A O 1
ATOM 2616 N N . THR A 1 345 ? 89.175 17.467 -12.945 1 142.98 345 THR A N 1
ATOM 2617 C CA . THR A 1 345 ? 89.92 17.797 -14.155 1 143.09 345 THR A CA 1
ATOM 2618 C C . THR A 1 345 ? 91.023 18.803 -13.791 1 143.51 345 THR A C 1
ATOM 2619 O O . THR A 1 345 ? 92.166 18.653 -14.204 1 143.5 345 THR A O 1
ATOM 2623 N N . ILE A 1 346 ? 90.679 19.814 -12.996 1 143.83 346 ILE A N 1
ATOM 2624 C CA . ILE A 1 346 ? 91.618 20.833 -12.562 1 144.5 346 ILE A CA 1
ATOM 2625 C C . ILE A 1 346 ? 92.702 20.254 -11.629 1 144.35 346 ILE A C 1
ATOM 2626 O O . ILE A 1 346 ? 93.868 20.224 -12.001 1 144.36 346 ILE A O 1
ATOM 2631 N N . LEU A 1 347 ? 92.319 19.767 -10.451 1 144.15 347 LEU A N 1
ATOM 2632 C CA . LEU A 1 347 ? 93.262 19.293 -9.46 1 144.49 347 LEU A CA 1
ATOM 2633 C C . LEU A 1 347 ? 94.232 18.234 -9.972 1 145.11 347 LEU A C 1
ATOM 2634 O O . LEU A 1 347 ? 95.437 18.404 -9.806 1 145.15 347 LEU A O 1
ATOM 2639 N N . TYR A 1 348 ? 93.724 17.169 -10.623 1 145.42 348 TYR A N 1
ATOM 2640 C CA . TYR A 1 348 ? 94.555 16.044 -11.045 1 146.01 348 TYR A CA 1
ATOM 2641 C C . TYR A 1 348 ? 95.09 16.117 -12.479 1 146.88 348 TYR A C 1
ATOM 2642 O O . TYR A 1 348 ? 96.299 16.016 -12.67 1 146.87 348 TYR A O 1
ATOM 2651 N N . ASP A 1 349 ? 94.2 16.241 -13.481 1 147.41 349 ASP A N 1
ATOM 2652 C CA . ASP A 1 349 ? 94.592 16.26 -14.89 1 148.32 349 ASP A CA 1
ATOM 2653 C C . ASP A 1 349 ? 95.458 17.465 -15.239 1 148.95 349 ASP A C 1
ATOM 2654 O O . ASP A 1 349 ? 96.419 17.328 -16.003 1 149.43 349 ASP A O 1
ATOM 2659 N N . LEU A 1 350 ? 95.106 18.647 -14.716 1 148.74 350 LEU A N 1
ATOM 2660 C CA . LEU A 1 350 ? 95.846 19.857 -15.041 1 149.01 350 LEU A CA 1
ATOM 2661 C C . LEU A 1 350 ? 96.969 20.161 -14.056 1 149.6 350 LEU A C 1
ATOM 2662 O O . LEU A 1 350 ? 98.109 20.342 -14.481 1 149.8 350 LEU A O 1
ATOM 2667 N N . LEU A 1 351 ? 96.668 20.253 -12.752 1 149.79 351 LEU A N 1
ATOM 2668 C CA . LEU A 1 351 ? 97.68 20.633 -11.761 1 150.28 351 LEU A CA 1
ATOM 2669 C C . LEU A 1 351 ? 98.658 19.528 -11.359 1 150.4 351 LEU A C 1
ATOM 2670 O O . LEU A 1 351 ? 99.621 19.803 -10.644 1 150.41 351 LEU A O 1
ATOM 2675 N N . GLY A 1 352 ? 98.419 18.305 -11.812 1 150.28 352 GLY A N 1
ATOM 2676 C CA . GLY A 1 352 ? 99.284 17.187 -11.477 1 150.7 352 GLY A CA 1
ATOM 2677 C C . GLY A 1 352 ? 99.315 16.91 -9.988 1 150.77 352 GLY A C 1
ATOM 2678 O O . GLY A 1 352 ? 100.35 17.088 -9.338 1 150.99 352 GLY A O 1
ATOM 2679 N N . TYR A 1 353 ? 98.166 16.543 -9.431 1 150.39 353 TYR A N 1
ATOM 2680 C CA . TYR A 1 353 ? 98.095 16.254 -8.012 1 150.58 353 TYR A CA 1
ATOM 2681 C C . TYR A 1 353 ? 98.05 14.73 -7.824 1 150.48 353 TYR A C 1
ATOM 2682 O O . TYR A 1 353 ? 97.386 14.01 -8.581 1 150.27 353 TYR A O 1
ATOM 2691 N N . PRO A 1 354 ? 98.809 14.228 -6.836 1 150.38 354 PRO A N 1
ATOM 2692 C CA . PRO A 1 354 ? 98.816 12.776 -6.587 1 150.53 354 PRO A CA 1
ATOM 2693 C C . PRO A 1 354 ? 97.481 12.237 -6.051 1 151.18 354 PRO A C 1
ATOM 2694 O O . PRO A 1 354 ? 97.118 12.552 -4.913 1 151.5 354 PRO A O 1
ATOM 2698 N N . VAL A 1 355 ? 96.756 11.415 -6.861 1 151.12 355 VAL A N 1
ATOM 2699 C CA . VAL A 1 355 ? 95.444 10.835 -6.491 1 151.53 355 VAL A CA 1
ATOM 2700 C C . VAL A 1 355 ? 95.538 9.888 -5.289 1 152.82 355 VAL A C 1
ATOM 2701 O O . VAL A 1 355 ? 95.757 8.7 -5.473 1 152.52 355 VAL A O 1
ATOM 2705 N N . VAL A 1 356 ? 95.37 10.413 -4.062 1 154.2 356 VAL A N 1
ATOM 2706 C CA . VAL A 1 356 ? 95.44 9.616 -2.832 1 155.89 356 VAL A CA 1
ATOM 2707 C C . VAL A 1 356 ? 94.058 9.141 -2.339 1 157.59 356 VAL A C 1
ATOM 2708 O O . VAL A 1 356 ? 93.915 8.828 -1.151 1 157.77 356 VAL A O 1
ATOM 2712 N N . GLU A 1 357 ? 93.059 9.063 -3.251 1 158.53 357 GLU A N 1
ATOM 2713 C CA . GLU A 1 357 ? 91.701 8.606 -2.934 1 159.72 357 GLU A CA 1
ATOM 2714 C C . GLU A 1 357 ? 90.788 8.617 -4.163 1 160.78 357 GLU A C 1
ATOM 2715 O O . GLU A 1 357 ? 90.754 9.608 -4.904 1 160.99 357 GLU A O 1
ATOM 2721 N N . THR A 1 358 ? 90.036 7.511 -4.367 1 161.05 358 THR A N 1
ATOM 2722 C CA . THR A 1 358 ? 89.063 7.393 -5.454 1 161.6 358 THR A CA 1
ATOM 2723 C C . THR A 1 358 ? 87.682 6.917 -4.947 1 162.24 358 THR A C 1
ATOM 2724 O O . THR A 1 358 ? 87.563 6.336 -3.861 1 162.36 358 THR A O 1
ATOM 2728 N N . THR A 1 359 ? 86.641 7.203 -5.75 1 162.31 359 THR A N 1
ATOM 2729 C CA . THR A 1 359 ? 85.24 6.853 -5.505 1 162.55 359 THR A CA 1
ATOM 2730 C C . THR A 1 359 ? 84.972 5.364 -5.798 1 162.66 359 THR A C 1
ATOM 2731 O O . THR A 1 359 ? 85.819 4.683 -6.394 1 162.82 359 THR A O 1
ATOM 2735 N N . PRO A 1 360 ? 83.777 4.843 -5.445 1 162.27 360 PRO A N 1
ATOM 2736 C CA . PRO A 1 360 ? 83.479 3.437 -5.759 1 162.32 360 PRO A CA 1
ATOM 2737 C C . PRO A 1 360 ? 83.553 3.153 -7.26 1 162.44 360 PRO A C 1
ATOM 2738 O O . PRO A 1 360 ? 84.046 2.102 -7.661 1 162.69 360 PRO A O 1
ATOM 2742 N N . ASN A 1 361 ? 83.128 4.114 -8.09 1 162.14 361 ASN A N 1
ATOM 2743 C CA . ASN A 1 361 ? 83.179 3.961 -9.54 1 162.43 361 ASN A CA 1
ATOM 2744 C C . ASN A 1 361 ? 84.58 4.214 -10.155 1 162.1 361 ASN A C 1
ATOM 2745 O O . ASN A 1 361 ? 84.694 4.272 -11.378 1 162.16 361 ASN A O 1
ATOM 2750 N N . GLY A 1 362 ? 85.62 4.339 -9.323 1 161.71 362 GLY A N 1
ATOM 2751 C CA . GLY A 1 362 ? 87.002 4.521 -9.771 1 162.04 362 GLY A CA 1
ATOM 2752 C C . GLY A 1 362 ? 87.437 5.895 -10.261 1 162.24 362 GLY A C 1
ATOM 2753 O O . GLY A 1 362 ? 88.588 6.069 -10.673 1 162.01 362 GLY A O 1
ATOM 2754 N N . ALA A 1 363 ? 86.521 6.88 -10.233 1 162.42 363 ALA A N 1
ATOM 2755 C CA . ALA A 1 363 ? 86.784 8.27 -10.631 1 162.67 363 ALA A CA 1
ATOM 2756 C C . ALA A 1 363 ? 87.563 8.975 -9.504 1 162.92 363 ALA A C 1
ATOM 2757 O O . ALA A 1 363 ? 87.329 8.667 -8.333 1 163.19 363 ALA A O 1
ATOM 2759 N N . PRO A 1 364 ? 88.509 9.891 -9.812 1 162.61 364 PRO A N 1
ATOM 2760 C CA . PRO A 1 364 ? 89.277 10.535 -8.729 1 162.5 364 PRO A CA 1
ATOM 2761 C C . PRO A 1 364 ? 88.39 11.378 -7.82 1 162.54 364 PRO A C 1
ATOM 2762 O O . PRO A 1 364 ? 87.685 12.269 -8.286 1 162.67 364 PRO A O 1
ATOM 2766 N N . SER A 1 365 ? 88.391 11.039 -6.519 1 162.26 365 SER A N 1
ATOM 2767 C CA . SER A 1 365 ? 87.526 11.617 -5.484 1 162.34 365 SER A CA 1
ATOM 2768 C C . SER A 1 365 ? 87.917 13.006 -5.005 1 161.44 365 SER A C 1
ATOM 2769 O O . SER A 1 365 ? 88.984 13.191 -4.424 1 161.44 365 SER A O 1
ATOM 2772 N N . THR A 1 366 ? 87.014 13.967 -5.202 1 160.51 366 THR A N 1
ATOM 2773 C CA . THR A 1 366 ? 87.214 15.349 -4.784 1 160.05 366 THR A CA 1
ATOM 2774 C C . THR A 1 366 ? 86.429 15.615 -3.493 1 159.15 366 THR A C 1
ATOM 2775 O O . THR A 1 366 ? 85.803 16.659 -3.361 1 159.28 366 THR A O 1
ATOM 2779 N N . SER A 1 367 ? 86.459 14.663 -2.546 1 158.05 367 SER A N 1
ATOM 2780 C CA . SER A 1 367 ? 85.706 14.74 -1.29 1 157.45 367 SER A CA 1
ATOM 2781 C C . SER A 1 367 ? 86.437 15.483 -0.175 1 156.56 367 SER A C 1
ATOM 2782 O O . SER A 1 367 ? 87.643 15.657 -0.263 1 156.64 367 SER A O 1
ATOM 2785 N N . LYS A 1 368 ? 85.708 15.89 0.888 1 155.83 368 LYS A N 1
ATOM 2786 C CA . LYS A 1 368 ? 86.222 16.619 2.063 1 155.79 368 LYS A CA 1
ATOM 2787 C C . LYS A 1 368 ? 87.471 15.968 2.663 1 155.62 368 LYS A C 1
ATOM 2788 O O . LYS A 1 368 ? 88.407 16.655 3.085 1 155.67 368 LYS A O 1
ATOM 2794 N N . THR A 1 369 ? 87.461 14.635 2.708 1 155.18 369 THR A N 1
ATOM 2795 C CA . THR A 1 369 ? 88.526 13.814 3.265 1 154.93 369 THR A CA 1
ATOM 2796 C C . THR A 1 369 ? 89.763 13.882 2.369 1 154 369 THR A C 1
ATOM 2797 O O . THR A 1 369 ? 90.872 14.077 2.861 1 153.76 369 THR A O 1
ATOM 2801 N N . ALA A 1 370 ? 89.549 13.754 1.05 1 153.36 370 ALA A N 1
ATOM 2802 C CA . ALA A 1 370 ? 90.587 13.788 0.027 1 153.46 370 ALA A CA 1
ATOM 2803 C C . ALA A 1 370 ? 91.245 15.162 -0.071 1 153.95 370 ALA A C 1
ATOM 2804 O O . ALA A 1 370 ? 92.451 15.263 -0.278 1 153.91 370 ALA A O 1
ATOM 2806 N N . ILE A 1 371 ? 90.451 16.219 0.074 1 154.33 371 ILE A N 1
ATOM 2807 C CA . ILE A 1 371 ? 90.937 17.596 0.017 1 155.04 371 ILE A CA 1
ATOM 2808 C C . ILE A 1 371 ? 91.761 17.96 1.26 1 156.04 371 ILE A C 1
ATOM 2809 O O . ILE A 1 371 ? 92.705 18.744 1.159 1 156.11 371 ILE A O 1
ATOM 2814 N N . ALA A 1 372 ? 91.466 17.334 2.41 1 156.67 372 ALA A N 1
ATOM 2815 C CA . ALA A 1 372 ? 92.259 17.533 3.621 1 157.72 372 ALA A CA 1
ATOM 2816 C C . ALA A 1 372 ? 93.709 17.035 3.381 1 158.37 372 ALA A C 1
ATOM 2817 O O . ALA A 1 372 ? 94.667 17.676 3.832 1 158.63 372 ALA A O 1
ATOM 2819 N N . LYS A 1 373 ? 93.854 15.921 2.623 1 158.23 373 LYS A N 1
ATOM 2820 C CA . LYS A 1 373 ? 95.131 15.309 2.257 1 158.59 373 LYS A CA 1
ATOM 2821 C C . LYS A 1 373 ? 95.975 16.207 1.335 1 158.33 373 LYS A C 1
ATOM 2822 O O . LYS A 1 373 ? 97.187 16.311 1.528 1 158.67 373 LYS A O 1
ATOM 2828 N N . LEU A 1 374 ? 95.347 16.836 0.322 1 157.44 374 LEU A N 1
ATOM 2829 C CA . LEU A 1 374 ? 96.069 17.695 -0.621 1 156.8 374 LEU A CA 1
ATOM 2830 C C . LEU A 1 374 ? 96.542 19.026 -0.009 1 156.56 374 LEU A C 1
ATOM 2831 O O . LEU A 1 374 ? 97.341 19.718 -0.633 1 156.47 374 LEU A O 1
ATOM 2836 N N . LEU A 1 375 ? 96.093 19.362 1.223 1 156.37 375 LEU A N 1
ATOM 2837 C CA . LEU A 1 375 ? 96.562 20.555 1.944 1 156.64 375 LEU A CA 1
ATOM 2838 C C . LEU A 1 375 ? 97.868 20.301 2.746 1 157.11 375 LEU A C 1
ATOM 2839 O O . LEU A 1 375 ? 98.176 21.035 3.686 1 156.99 375 LEU A O 1
ATOM 2844 N N . THR A 1 376 ? 98.597 19.229 2.386 1 157.34 376 THR A N 1
ATOM 2845 C CA . THR A 1 376 ? 99.892 18.772 2.901 1 157.75 376 THR A CA 1
ATOM 2846 C C . THR A 1 376 ? 100.738 18.446 1.642 1 158.06 376 THR A C 1
ATOM 2847 O O . THR A 1 376 ? 101.861 18.938 1.494 1 158.34 376 THR A O 1
ATOM 2851 N N . LEU A 1 377 ? 100.145 17.667 0.705 1 157.67 377 LEU A N 1
ATOM 2852 C CA . LEU A 1 377 ? 100.715 17.266 -0.58 1 157.5 377 LEU A CA 1
ATOM 2853 C C . LEU A 1 377 ? 101.044 18.468 -1.5 1 157.28 377 LEU A C 1
ATOM 2854 O O . LEU A 1 377 ? 100.691 19.608 -1.194 1 157.25 377 LEU A O 1
ATOM 2859 N N . SER A 1 378 ? 101.725 18.207 -2.626 1 157 378 SER A N 1
ATOM 2860 C CA . SER A 1 378 ? 102.098 19.264 -3.559 1 157.22 378 SER A CA 1
ATOM 2861 C C . SER A 1 378 ? 101.783 18.898 -5.032 1 156.8 378 SER A C 1
ATOM 2862 O O . SER A 1 378 ? 101.661 17.716 -5.373 1 156.75 378 SER A O 1
ATOM 2865 N N . PRO A 1 379 ? 101.566 19.902 -5.906 1 156.23 379 PRO A N 1
ATOM 2866 C CA . PRO A 1 379 ? 101.254 19.593 -7.311 1 155.93 379 PRO A CA 1
ATOM 2867 C C . PRO A 1 379 ? 102.51 19.437 -8.181 1 155.71 379 PRO A C 1
ATOM 2868 O O . PRO A 1 379 ? 103.628 19.618 -7.69 1 155.96 379 PRO A O 1
ATOM 2872 N N . LYS A 1 380 ? 102.346 19.116 -9.488 1 155.04 380 LYS A N 1
ATOM 2873 C CA . LYS A 1 380 ? 103.487 18.956 -10.394 1 154.87 380 LYS A CA 1
ATOM 2874 C C . LYS A 1 380 ? 104.395 20.211 -10.385 1 155.04 380 LYS A C 1
ATOM 2875 O O . LYS A 1 380 ? 105.462 20.132 -9.777 1 155.28 380 LYS A O 1
ATOM 2881 N N . ASP A 1 381 ? 103.946 21.375 -10.922 1 154.63 381 ASP A N 1
ATOM 2882 C CA . ASP A 1 381 ? 104.772 22.588 -10.856 1 154.8 381 ASP A CA 1
ATOM 2883 C C . ASP A 1 381 ? 104.812 23.069 -9.408 1 154.39 381 ASP A C 1
ATOM 2884 O O . ASP A 1 381 ? 103.887 23.753 -8.99 1 154.7 381 ASP A O 1
ATOM 2889 N N . LYS A 1 382 ? 105.865 22.721 -8.641 1 153.47 382 LYS A N 1
ATOM 2890 C CA . LYS A 1 382 ? 106.003 23.133 -7.233 1 152.79 382 LYS A CA 1
ATOM 2891 C C . LYS A 1 382 ? 105.971 24.654 -7.025 1 151.88 382 LYS A C 1
ATOM 2892 O O . LYS A 1 382 ? 105.859 25.099 -5.885 1 152 382 LYS A O 1
ATOM 2898 N N . ARG A 1 383 ? 106.07 25.445 -8.124 1 150.87 383 ARG A N 1
ATOM 2899 C CA . ARG A 1 383 ? 105.975 26.914 -8.128 1 150.15 383 ARG A CA 1
ATOM 2900 C C . ARG A 1 383 ? 104.495 27.349 -7.949 1 148.38 383 ARG A C 1
ATOM 2901 O O . ARG A 1 383 ? 104.212 28.353 -7.291 1 148.33 383 ARG A O 1
ATOM 2909 N N . LYS A 1 384 ? 103.556 26.561 -8.525 1 146.57 384 LYS A N 1
ATOM 2910 C CA . LYS A 1 384 ? 102.114 26.775 -8.419 1 145.02 384 LYS A CA 1
ATOM 2911 C C . LYS A 1 384 ? 101.545 26.362 -7.049 1 143.8 384 LYS A C 1
ATOM 2912 O O . LYS A 1 384 ? 100.379 26.632 -6.797 1 143.98 384 LYS A O 1
ATOM 2918 N N . ALA A 1 385 ? 102.334 25.698 -6.186 1 142.41 385 ALA A N 1
ATOM 2919 C CA . ALA A 1 385 ? 101.891 25.193 -4.881 1 141.36 385 ALA A CA 1
ATOM 2920 C C . ALA A 1 385 ? 101.252 26.219 -3.925 1 139.85 385 ALA A C 1
ATOM 2921 O O . ALA A 1 385 ? 100.272 25.841 -3.292 1 139.89 385 ALA A O 1
ATOM 2923 N N . PRO A 1 386 ? 101.727 27.484 -3.773 1 138.45 386 PRO A N 1
ATOM 2924 C CA . PRO A 1 386 ? 101.041 28.413 -2.831 1 137.09 386 PRO A CA 1
ATOM 2925 C C . PRO A 1 386 ? 99.639 28.871 -3.287 1 134.61 386 PRO A C 1
ATOM 2926 O O . PRO A 1 386 ? 98.79 29.221 -2.46 1 134.12 386 PRO A O 1
ATOM 2930 N N . LEU A 1 387 ? 99.421 28.881 -4.62 1 132.6 387 LEU A N 1
ATOM 2931 C CA . LEU A 1 387 ? 98.167 29.215 -5.299 1 130.67 387 LEU A CA 1
ATOM 2932 C C . LEU A 1 387 ? 97.253 28.001 -5.286 1 128.33 387 LEU A C 1
ATOM 2933 O O . LEU A 1 387 ? 96.049 28.166 -5.143 1 128.58 387 LEU A O 1
ATOM 2938 N N . ALA A 1 388 ? 97.823 26.784 -5.469 1 125.84 388 ALA A N 1
ATOM 2939 C CA . ALA A 1 388 ? 97.123 25.5 -5.403 1 123.71 388 ALA A CA 1
ATOM 2940 C C . ALA A 1 388 ? 96.639 25.276 -3.986 1 121.04 388 ALA A C 1
ATOM 2941 O O . ALA A 1 388 ? 95.536 24.787 -3.812 1 121.07 388 ALA A O 1
ATOM 2943 N N . LYS A 1 389 ? 97.437 25.663 -2.975 1 118.9 389 LYS A N 1
ATOM 2944 C CA . LYS A 1 389 ? 97.067 25.571 -1.568 1 117.81 389 LYS A CA 1
ATOM 2945 C C . LYS A 1 389 ? 95.867 26.503 -1.334 1 116.64 389 LYS A C 1
ATOM 2946 O O . LYS A 1 389 ? 94.853 26.088 -0.784 1 116.41 389 LYS A O 1
ATOM 2952 N N . ALA A 1 390 ? 95.985 27.757 -1.803 1 115.53 390 ALA A N 1
ATOM 2953 C CA . ALA A 1 390 ? 94.942 28.763 -1.701 1 114.42 390 ALA A CA 1
ATOM 2954 C C . ALA A 1 390 ? 93.667 28.274 -2.385 1 113.26 390 ALA A C 1
ATOM 2955 O O . ALA A 1 390 ? 92.584 28.435 -1.834 1 113.78 390 ALA A O 1
ATOM 2957 N N . PHE A 1 391 ? 93.807 27.612 -3.54 1 111.52 391 PHE A N 1
ATOM 2958 C CA . PHE A 1 391 ? 92.702 27.068 -4.312 1 110.35 391 PHE A CA 1
ATOM 2959 C C . PHE A 1 391 ? 91.963 25.994 -3.555 1 109.95 391 PHE A C 1
ATOM 2960 O O . PHE A 1 391 ? 90.736 25.994 -3.575 1 110.57 391 PHE A O 1
ATOM 2968 N N . LEU A 1 392 ? 92.677 25.069 -2.905 1 108.85 392 LEU A N 1
ATOM 2969 C CA . LEU A 1 392 ? 92.017 24.005 -2.144 1 107.91 392 LEU A CA 1
ATOM 2970 C C . LEU A 1 392 ? 91.382 24.564 -0.876 1 106.59 392 LEU A C 1
ATOM 2971 O O . LEU A 1 392 ? 90.242 24.218 -0.57 1 106.18 392 LEU A O 1
ATOM 2976 N N . GLU A 1 393 ? 92.065 25.521 -0.22 1 105.77 393 GLU A N 1
ATOM 2977 C CA . GLU A 1 393 ? 91.55 26.198 0.96 1 105.58 393 GLU A CA 1
ATOM 2978 C C . GLU A 1 393 ? 90.24 26.928 0.638 1 105.6 393 GLU A C 1
ATOM 2979 O O . GLU A 1 393 ? 89.323 26.946 1.463 1 105.88 393 GLU A O 1
ATOM 2985 N N . ALA A 1 394 ? 90.14 27.5 -0.58 1 105.11 394 ALA A N 1
ATOM 2986 C CA . ALA A 1 394 ? 88.916 28.165 -1.031 1 104.9 394 ALA A CA 1
ATOM 2987 C C . ALA A 1 394 ? 87.789 27.128 -1.156 1 104.57 394 ALA A C 1
ATOM 2988 O O . ALA A 1 394 ? 86.649 27.404 -0.799 1 104.5 394 ALA A O 1
ATOM 2990 N N . LYS A 1 395 ? 88.118 25.94 -1.646 1 104.05 395 LYS A N 1
ATOM 2991 C CA . LYS A 1 395 ? 87.164 24.874 -1.806 1 104.3 395 LYS A CA 1
ATOM 2992 C C . LYS A 1 395 ? 86.656 24.402 -0.444 1 105.51 395 LYS A C 1
ATOM 2993 O O . LYS A 1 395 ? 85.457 24.162 -0.291 1 105.99 395 LYS A O 1
ATOM 2999 N N . GLN A 1 396 ? 87.56 24.33 0.557 1 105.77 396 GLN A N 1
ATOM 3000 C CA . GLN A 1 396 ? 87.248 23.945 1.939 1 106.15 396 GLN A CA 1
ATOM 3001 C C . GLN A 1 396 ? 86.27 24.928 2.573 1 106.13 396 GLN A C 1
ATOM 3002 O O . GLN A 1 396 ? 85.265 24.509 3.14 1 106.32 396 GLN A O 1
ATOM 3008 N N . ALA A 1 397 ? 86.572 26.237 2.46 1 105.61 397 ALA A N 1
ATOM 3009 C CA . ALA A 1 397 ? 85.771 27.344 2.964 1 105.34 397 ALA A CA 1
ATOM 3010 C C . ALA A 1 397 ? 84.403 27.349 2.273 1 105.25 397 ALA A C 1
ATOM 3011 O O . ALA A 1 397 ? 83.386 27.577 2.916 1 105.07 397 ALA A O 1
ATOM 3013 N N . HIS A 1 398 ? 84.381 27.058 0.961 1 105.39 398 HIS A N 1
ATOM 3014 C CA . HIS A 1 398 ? 83.177 26.98 0.141 1 105.49 398 HIS A CA 1
ATOM 3015 C C . HIS A 1 398 ? 82.253 25.891 0.665 1 105.62 398 HIS A C 1
ATOM 3016 O O . HIS A 1 398 ? 81.072 26.163 0.873 1 106.12 398 HIS A O 1
ATOM 3023 N N . GLU A 1 399 ? 82.785 24.694 0.928 1 105.13 399 GLU A N 1
ATOM 3024 C CA . GLU A 1 399 ? 81.961 23.634 1.475 1 106.11 399 GLU A CA 1
ATOM 3025 C C . GLU A 1 399 ? 81.608 23.855 2.935 1 105.84 399 GLU A C 1
ATOM 3026 O O . GLU A 1 399 ? 80.527 23.462 3.356 1 105.69 399 GLU A O 1
ATOM 3032 N N . GLY A 1 400 ? 82.483 24.53 3.679 1 105.76 400 GLY A N 1
ATOM 3033 C CA . GLY A 1 400 ? 82.258 24.881 5.075 1 106.17 400 GLY A CA 1
ATOM 3034 C C . GLY A 1 400 ? 81.04 25.769 5.209 1 106.33 400 GLY A C 1
ATOM 3035 O O . GLY A 1 400 ? 80.103 25.407 5.918 1 106.99 400 GLY A O 1
ATOM 3036 N N . LEU A 1 401 ? 81.023 26.899 4.45 1 105.54 401 LEU A N 1
ATOM 3037 C CA . LEU A 1 401 ? 79.94 27.881 4.395 1 105.09 401 LEU A CA 1
ATOM 3038 C C . LEU A 1 401 ? 78.67 27.231 3.869 1 105.2 401 LEU A C 1
ATOM 3039 O O . LEU A 1 401 ? 77.599 27.452 4.428 1 105.24 401 LEU A O 1
ATOM 3044 N N . LYS A 1 402 ? 78.796 26.373 2.832 1 105.03 402 LYS A N 1
ATOM 3045 C CA . LYS A 1 402 ? 77.668 25.657 2.226 1 105.09 402 LYS A CA 1
ATOM 3046 C C . LYS A 1 402 ? 76.994 24.698 3.205 1 104.62 402 LYS A C 1
ATOM 3047 O O . LYS A 1 402 ? 75.779 24.5 3.129 1 104.74 402 LYS A O 1
ATOM 3053 N N . LYS A 1 403 ? 77.769 24.125 4.142 1 103.88 403 LYS A N 1
ATOM 3054 C CA . LYS A 1 403 ? 77.214 23.227 5.144 1 103.43 403 LYS A CA 1
ATOM 3055 C C . LYS A 1 403 ? 76.444 23.979 6.217 1 102.68 403 LYS A C 1
ATOM 3056 O O . LYS A 1 403 ? 75.415 23.494 6.657 1 102.61 403 LYS A O 1
ATOM 3062 N N . LEU A 1 404 ? 76.871 25.198 6.573 1 102.12 404 LEU A N 1
ATOM 3063 C CA . LEU A 1 404 ? 76.158 26.015 7.544 1 102.51 404 LEU A CA 1
ATOM 3064 C C . LEU A 1 404 ? 74.739 26.299 7.076 1 104.14 404 LEU A C 1
ATOM 3065 O O . LEU A 1 404 ? 73.822 26.284 7.893 1 104.56 404 LEU A O 1
ATOM 3070 N N . LEU A 1 405 ? 74.552 26.535 5.762 1 104.92 405 LEU A N 1
ATOM 3071 C CA . LEU A 1 405 ? 73.229 26.804 5.184 1 106.11 405 LEU A CA 1
ATOM 3072 C C . LEU A 1 405 ? 72.291 25.565 5.291 1 107.25 405 LEU A C 1
ATOM 3073 O O . LEU A 1 405 ? 71.151 25.665 5.773 1 107.06 405 LEU A O 1
ATOM 3078 N N . SER A 1 406 ? 72.798 24.401 4.846 1 108.11 406 SER A N 1
ATOM 3079 C CA . SER A 1 406 ? 72.063 23.137 4.835 1 109.64 406 SER A CA 1
ATOM 3080 C C . SER A 1 406 ? 71.828 22.507 6.213 1 110.26 406 SER A C 1
ATOM 3081 O O . SER A 1 406 ? 71.145 21.471 6.308 1 110.94 406 SER A O 1
ATOM 3084 N N . THR A 1 407 ? 72.423 23.083 7.261 1 109.73 407 THR A N 1
ATOM 3085 C CA . THR A 1 407 ? 72.257 22.55 8.587 1 109.95 407 THR A CA 1
ATOM 3086 C C . THR A 1 407 ? 71.496 23.501 9.446 1 111.65 407 THR A C 1
ATOM 3087 O O . THR A 1 407 ? 70.676 23.027 10.224 1 112.11 407 THR A O 1
ATOM 3091 N N . TYR A 1 408 ? 71.743 24.83 9.339 1 112.63 408 TYR A N 1
ATOM 3092 C CA . TYR A 1 408 ? 71.033 25.778 10.202 1 114.45 408 TYR A CA 1
ATOM 3093 C C . TYR A 1 408 ? 70.865 27.193 9.674 1 115.07 408 TYR A C 1
ATOM 3094 O O . TYR A 1 408 ? 71.526 28.15 10.114 1 115.33 408 TYR A O 1
ATOM 3103 N N . THR A 1 409 ? 69.894 27.317 8.793 1 114.96 409 THR A N 1
ATOM 3104 C CA . THR A 1 409 ? 69.3 28.527 8.209 1 114.98 409 THR A CA 1
ATOM 3105 C C . THR A 1 409 ? 67.966 28.028 7.672 1 114.49 409 THR A C 1
ATOM 3106 O O . THR A 1 409 ? 66.927 28.564 8.037 1 114.44 409 THR A O 1
ATOM 3110 N N . ASP A 1 410 ? 67.995 26.962 6.843 1 113.86 410 ASP A N 1
ATOM 3111 C CA . ASP A 1 410 ? 66.79 26.413 6.294 1 113.55 410 ASP A CA 1
ATOM 3112 C C . ASP A 1 410 ? 66.372 25.214 7.102 1 112.24 410 ASP A C 1
ATOM 3113 O O . ASP A 1 410 ? 65.207 25.175 7.494 1 112.58 410 ASP A O 1
ATOM 3118 N N . SER A 1 411 ? 67.306 24.308 7.477 1 110.64 411 SER A N 1
ATOM 3119 C CA . SER A 1 411 ? 66.9 23.155 8.306 1 110.02 411 SER A CA 1
ATOM 3120 C C . SER A 1 411 ? 66.537 23.543 9.79 1 108.86 411 SER A C 1
ATOM 3121 O O . SER A 1 411 ? 66.04 22.692 10.549 1 108.49 411 SER A O 1
ATOM 3124 N N . ILE A 1 412 ? 66.76 24.86 10.158 1 107.55 412 ILE A N 1
ATOM 3125 C CA . ILE A 1 412 ? 66.476 25.528 11.461 1 105.92 412 ILE A CA 1
ATOM 3126 C C . ILE A 1 412 ? 65.185 26.359 11.403 1 104.64 412 ILE A C 1
ATOM 3127 O O . ILE A 1 412 ? 64.612 26.668 12.435 1 104.2 412 ILE A O 1
ATOM 3132 N N . LEU A 1 413 ? 64.819 26.814 10.205 1 104.11 413 LEU A N 1
ATOM 3133 C CA . LEU A 1 413 ? 63.651 27.637 9.932 1 104.2 413 LEU A CA 1
ATOM 3134 C C . LEU A 1 413 ? 62.439 26.786 9.606 1 104.19 413 LEU A C 1
ATOM 3135 O O . LEU A 1 413 ? 61.31 27.207 9.876 1 104.32 413 LEU A O 1
ATOM 3140 N N . GLU A 1 414 ? 62.669 25.589 9.011 1 103.85 414 GLU A N 1
ATOM 3141 C CA . GLU A 1 414 ? 61.634 24.615 8.672 1 104 414 GLU A CA 1
ATOM 3142 C C . GLU A 1 414 ? 60.885 24.235 9.943 1 102.75 414 GLU A C 1
ATOM 3143 O O . GLU A 1 414 ? 59.657 24.346 10.019 1 102.59 414 GLU A O 1
ATOM 3149 N N . GLU A 1 415 ? 61.67 23.903 10.972 1 101.64 415 GLU A N 1
ATOM 3150 C CA . GLU A 1 415 ? 61.247 23.365 12.242 1 100.83 415 GLU A CA 1
ATOM 3151 C C . GLU A 1 415 ? 60.585 24.368 13.216 1 99.46 415 GLU A C 1
ATOM 3152 O O . GLU A 1 415 ? 59.869 23.928 14.112 1 99.87 415 GLU A O 1
ATOM 3158 N N . VAL A 1 416 ? 60.76 25.677 13.025 1 97.9 416 VAL A N 1
ATOM 3159 C CA . VAL A 1 416 ? 60.153 26.674 13.91 1 96.92 416 VAL A CA 1
ATOM 3160 C C . VAL A 1 416 ? 58.616 26.545 13.952 1 96.17 416 VAL A C 1
ATOM 3161 O O . VAL A 1 416 ? 57.982 26.481 12.908 1 96.39 416 VAL A O 1
ATOM 3165 N N . ASP A 1 417 ? 58.035 26.457 15.17 1 95.3 417 ASP A N 1
ATOM 3166 C CA . ASP A 1 417 ? 56.586 26.31 15.4 1 94.68 417 ASP A CA 1
ATOM 3167 C C . ASP A 1 417 ? 55.785 27.577 14.962 1 94.22 417 ASP A C 1
ATOM 3168 O O . ASP A 1 417 ? 56.404 28.62 14.763 1 94.83 417 ASP A O 1
ATOM 3173 N N . PRO A 1 418 ? 54.447 27.532 14.779 1 93.12 418 PRO A N 1
ATOM 3174 C CA . PRO A 1 418 ? 53.723 28.727 14.301 1 92.8 418 PRO A CA 1
ATOM 3175 C C . PRO A 1 418 ? 54.042 30.025 15.037 1 92.93 418 PRO A C 1
ATOM 3176 O O . PRO A 1 418 ? 54.267 31.07 14.389 1 93.46 418 PRO A O 1
ATOM 3180 N N . GLN A 1 419 ? 54.148 29.941 16.385 1 92.13 419 GLN A N 1
ATOM 3181 C CA . GLN A 1 419 ? 54.464 31.069 17.253 1 92.09 419 GLN A CA 1
ATOM 3182 C C . GLN A 1 419 ? 55.967 31.341 17.355 1 92.02 419 GLN A C 1
ATOM 3183 O O . GLN A 1 419 ? 56.431 31.808 18.38 1 92.43 419 GLN A O 1
ATOM 3189 N N . GLY A 1 420 ? 56.697 31.044 16.294 1 91.65 420 GLY A N 1
ATOM 3190 C CA . GLY A 1 420 ? 58.113 31.337 16.128 1 91.67 420 GLY A CA 1
ATOM 3191 C C . GLY A 1 420 ? 59.128 30.847 17.133 1 91.25 420 GLY A C 1
ATOM 3192 O O . GLY A 1 420 ? 60.208 31.426 17.217 1 92.43 420 GLY A O 1
ATOM 3193 N N . ARG A 1 421 ? 58.834 29.787 17.86 1 89.49 421 ARG A N 1
ATOM 3194 C CA . ARG A 1 421 ? 59.777 29.209 18.815 1 88.53 421 ARG A CA 1
ATOM 3195 C C . ARG A 1 421 ? 60.484 27.998 18.218 1 87.51 421 ARG A C 1
ATOM 3196 O O . ARG A 1 421 ? 59.897 27.28 17.422 1 87.17 421 ARG A O 1
ATOM 3204 N N . LEU A 1 422 ? 61.719 27.738 18.642 1 86.99 422 LEU A N 1
ATOM 3205 C CA . LEU A 1 422 ? 62.469 26.573 18.192 1 86.89 422 LEU A CA 1
ATOM 3206 C C . LEU A 1 422 ? 62.609 25.636 19.365 1 87.01 422 LEU A C 1
ATOM 3207 O O . LEU A 1 422 ? 63.181 26.019 20.397 1 86.99 422 LEU A O 1
ATOM 3212 N N . HIS A 1 423 ? 62.093 24.406 19.212 1 86.64 423 HIS A N 1
ATOM 3213 C CA . HIS A 1 423 ? 62.126 23.457 20.304 1 87.05 423 HIS A CA 1
ATOM 3214 C C . HIS A 1 423 ? 63.293 22.462 20.191 1 87.13 423 HIS A C 1
ATOM 3215 O O . HIS A 1 423 ? 63.109 21.353 19.668 1 88.15 423 HIS A O 1
ATOM 3222 N N . THR A 1 424 ? 64.491 22.858 20.706 1 85.69 424 THR A N 1
ATOM 3223 C CA . THR A 1 424 ? 65.718 22.05 20.691 1 84.74 424 THR A CA 1
ATOM 3224 C C . THR A 1 424 ? 65.531 20.844 21.545 1 84.41 424 THR A C 1
ATOM 3225 O O . THR A 1 424 ? 65.101 20.977 22.693 1 84.99 424 THR A O 1
ATOM 3229 N N . ASN A 1 425 ? 65.851 19.667 21.007 1 83.37 425 ASN A N 1
ATOM 3230 C CA . ASN A 1 425 ? 65.736 18.454 21.788 1 82.9 425 ASN A CA 1
ATOM 3231 C C . ASN A 1 425 ? 67.016 18.219 22.559 1 82.13 425 ASN A C 1
ATOM 3232 O O . ASN A 1 425 ? 68.117 18.532 22.072 1 81.58 425 ASN A O 1
ATOM 3237 N N . PHE A 1 426 ? 66.865 17.655 23.78 1 81.34 426 PHE A N 1
ATOM 3238 C CA . PHE A 1 426 ? 67.998 17.282 24.611 1 80.53 426 PHE A CA 1
ATOM 3239 C C . PHE A 1 426 ? 67.832 15.827 24.955 1 81.73 426 PHE A C 1
ATOM 3240 O O . PHE A 1 426 ? 66.752 15.428 25.407 1 81.82 426 PHE A O 1
ATOM 3248 N N . ASN A 1 427 ? 68.876 15.022 24.718 1 82.66 427 ASN A N 1
ATOM 3249 C CA . ASN A 1 427 ? 68.852 13.619 25.101 1 84.42 427 ASN A CA 1
ATOM 3250 C C . ASN A 1 427 ? 69.724 13.463 26.342 1 85.44 427 ASN A C 1
ATOM 3251 O O . ASN A 1 427 ? 70.946 13.381 26.209 1 85.28 427 ASN A O 1
ATOM 3256 N N . THR A 1 428 ? 69.087 13.414 27.539 1 86.08 428 THR A N 1
ATOM 3257 C CA . THR A 1 428 ? 69.706 13.286 28.863 1 87.48 428 THR A CA 1
ATOM 3258 C C . THR A 1 428 ? 70.712 12.105 28.951 1 89.06 428 THR A C 1
ATOM 3259 O O . THR A 1 428 ? 71.727 12.199 29.646 1 89.99 428 THR A O 1
ATOM 3263 N N . VAL A 1 429 ? 70.453 11.018 28.21 1 88.91 429 VAL A N 1
ATOM 3264 C CA . VAL A 1 429 ? 71.297 9.832 28.183 1 88.86 429 VAL A CA 1
ATOM 3265 C C . VAL A 1 429 ? 71.908 9.655 26.795 1 88.84 429 VAL A C 1
ATOM 3266 O O . VAL A 1 429 ? 71.959 8.554 26.263 1 89.18 429 VAL A O 1
ATOM 3270 N N . GLY A 1 430 ? 72.34 10.747 26.206 1 88.79 430 GLY A N 1
ATOM 3271 C CA . GLY A 1 430 ? 72.827 10.752 24.838 1 89.86 430 GLY A CA 1
ATOM 3272 C C . GLY A 1 430 ? 74.313 10.558 24.63 1 90.58 430 GLY A C 1
ATOM 3273 O O . GLY A 1 430 ? 74.793 10.695 23.498 1 90.43 430 GLY A O 1
ATOM 3274 N N . THR A 1 431 ? 75.059 10.251 25.71 1 90.69 431 THR A N 1
ATOM 3275 C CA . THR A 1 431 ? 76.512 9.999 25.619 1 90.94 431 THR A CA 1
ATOM 3276 C C . THR A 1 431 ? 76.867 8.933 26.601 1 90.47 431 THR A C 1
ATOM 3277 O O . THR A 1 431 ? 76.296 8.896 27.685 1 91.03 431 THR A O 1
ATOM 3281 N N . VAL A 1 432 ? 77.869 8.128 26.277 1 89.47 432 VAL A N 1
ATOM 3282 C CA . VAL A 1 432 ? 78.363 7.117 27.192 1 89.03 432 VAL A CA 1
ATOM 3283 C C . VAL A 1 432 ? 79.05 7.744 28.414 1 88.39 432 VAL A C 1
ATOM 3284 O O . VAL A 1 432 ? 79.095 7.101 29.457 1 88.84 432 VAL A O 1
ATOM 3288 N N . SER A 1 433 ? 79.564 8.983 28.304 1 87.08 433 SER A N 1
ATOM 3289 C CA . SER A 1 433 ? 80.181 9.665 29.44 1 86.53 433 SER A CA 1
ATOM 3290 C C . SER A 1 433 ? 79.133 10.091 30.432 1 86.2 433 SER A C 1
ATOM 3291 O O . SER A 1 433 ? 79.312 9.92 31.632 1 86.25 433 SER A O 1
ATOM 3294 N N . GLY A 1 434 ? 78.018 10.583 29.923 1 86.05 434 GLY A N 1
ATOM 3295 C CA . GLY A 1 434 ? 76.919 11.053 30.744 1 86.6 434 GLY A CA 1
ATOM 3296 C C . GLY A 1 434 ? 76.494 12.45 30.361 1 87.44 434 GLY A C 1
ATOM 3297 O O . GLY A 1 434 ? 75.58 12.995 30.974 1 88.73 434 GLY A O 1
ATOM 3298 N N . ARG A 1 435 ? 77.161 13.067 29.361 1 86.41 435 ARG A N 1
ATOM 3299 C CA . ARG A 1 435 ? 76.791 14.395 28.899 1 86.12 435 ARG A CA 1
ATOM 3300 C C . ARG A 1 435 ? 75.44 14.29 28.214 1 84.58 435 ARG A C 1
ATOM 3301 O O . ARG A 1 435 ? 75.034 13.2 27.792 1 84.2 435 ARG A O 1
ATOM 3309 N N . MET A 1 436 ? 74.79 15.42 28.029 1 83.97 436 MET A N 1
ATOM 3310 C CA . MET A 1 436 ? 73.547 15.461 27.306 1 84.09 436 MET A CA 1
ATOM 3311 C C . MET A 1 436 ? 73.829 15.607 25.838 1 83.53 436 MET A C 1
ATOM 3312 O O . MET A 1 436 ? 74.744 16.329 25.434 1 83.21 436 MET A O 1
ATOM 3317 N N . SER A 1 437 ? 73.081 14.882 25.042 1 83.17 437 SER A N 1
ATOM 3318 C CA . SER A 1 437 ? 73.135 15.042 23.611 1 83.21 437 SER A CA 1
ATOM 3319 C C . SER A 1 437 ? 72.177 16.229 23.375 1 84.2 437 SER A C 1
ATOM 3320 O O . SER A 1 437 ? 71.34 16.584 24.229 1 84.61 437 SER A O 1
ATOM 3323 N N . SER A 1 438 ? 72.303 16.842 22.221 1 84.39 438 SER A N 1
ATOM 3324 C CA . SER A 1 438 ? 71.487 17.972 21.816 1 84.83 438 SER A CA 1
ATOM 3325 C C . SER A 1 438 ? 71.154 17.766 20.305 1 86.92 438 SER A C 1
ATOM 3326 O O . SER A 1 438 ? 71.944 17.147 19.582 1 87.5 438 SER A O 1
ATOM 3329 N N . SER A 1 439 ? 69.979 18.208 19.836 1 87.76 439 SER A N 1
ATOM 3330 C CA . SER A 1 439 ? 69.62 18.071 18.41 1 88.8 439 SER A CA 1
ATOM 3331 C C . SER A 1 439 ? 68.568 19.096 17.989 1 90.09 439 SER A C 1
ATOM 3332 O O . SER A 1 439 ? 67.957 19.744 18.839 1 90.73 439 SER A O 1
ATOM 3335 N N . ASN A 1 440 ? 68.346 19.244 16.675 1 90.42 440 ASN A N 1
ATOM 3336 C CA . ASN A 1 440 ? 67.333 20.141 16.09 1 90.72 440 ASN A CA 1
ATOM 3337 C C . ASN A 1 440 ? 67.159 21.481 16.83 1 88.76 440 ASN A C 1
ATOM 3338 O O . ASN A 1 440 ? 66.025 21.775 17.23 1 88.12 440 ASN A O 1
ATOM 3343 N N . PRO A 1 441 ? 68.252 22.265 17.122 1 87.96 441 PRO A N 1
ATOM 3344 C CA . PRO A 1 441 ? 69.672 22.152 16.683 1 87.59 441 PRO A CA 1
ATOM 3345 C C . PRO A 1 441 ? 70.735 21.498 17.597 1 87.36 441 PRO A C 1
ATOM 3346 O O . PRO A 1 441 ? 70.644 21.662 18.818 1 87.83 441 PRO A O 1
ATOM 3350 N N . ASN A 1 442 ? 71.796 20.819 17.015 1 86.34 442 ASN A N 1
ATOM 3351 C CA . ASN A 1 442 ? 72.886 20.339 17.877 1 85.69 442 ASN A CA 1
ATOM 3352 C C . ASN A 1 442 ? 73.694 21.554 18.308 1 85.85 442 ASN A C 1
ATOM 3353 O O . ASN A 1 442 ? 74.508 22.079 17.557 1 85.81 442 ASN A O 1
ATOM 3358 N N . LEU A 1 443 ? 73.45 21.991 19.526 1 85.91 443 LEU A N 1
ATOM 3359 C CA . LEU A 1 443 ? 74.08 23.159 20.088 1 86.82 443 LEU A CA 1
ATOM 3360 C C . LEU A 1 443 ? 75.599 23.083 20.166 1 88.63 443 LEU A C 1
ATOM 3361 O O . LEU A 1 443 ? 76.264 24.129 20.212 1 89.25 443 LEU A O 1
ATOM 3366 N N . GLN A 1 444 ? 76.152 21.87 20.175 1 89.54 444 GLN A N 1
ATOM 3367 C CA . GLN A 1 444 ? 77.594 21.694 20.19 1 91.37 444 GLN A CA 1
ATOM 3368 C C . GLN A 1 444 ? 78.181 22.147 18.864 1 94.05 444 GLN A C 1
ATOM 3369 O O . GLN A 1 444 ? 79.208 22.82 18.835 1 94.03 444 GLN A O 1
ATOM 3375 N N . ASN A 1 445 ? 77.512 21.792 17.762 1 96.36 445 ASN A N 1
ATOM 3376 C CA . ASN A 1 445 ? 77.953 22.129 16.427 1 99.25 445 ASN A CA 1
ATOM 3377 C C . ASN A 1 445 ? 77.51 23.487 15.955 1 102.62 445 ASN A C 1
ATOM 3378 O O . ASN A 1 445 ? 77.499 23.719 14.764 1 103.21 445 ASN A O 1
ATOM 3383 N N . LEU A 1 446 ? 77.169 24.39 16.864 1 105.05 446 LEU A N 1
ATOM 3384 C CA . LEU A 1 446 ? 76.859 25.763 16.519 1 107.86 446 LEU A CA 1
ATOM 3385 C C . LEU A 1 446 ? 78.142 26.501 16.814 1 111.46 446 LEU A C 1
ATOM 3386 O O . LEU A 1 446 ? 78.647 26.431 17.941 1 111.68 446 LEU A O 1
ATOM 3391 N N . PRO A 1 447 ? 78.742 27.136 15.796 1 114.17 447 PRO A N 1
ATOM 3392 C CA . PRO A 1 447 ? 80.005 27.838 16.036 1 116.39 447 PRO A CA 1
ATOM 3393 C C . PRO A 1 447 ? 79.858 29.044 16.932 1 119.86 447 PRO A C 1
ATOM 3394 O O . PRO A 1 447 ? 79.161 30.011 16.569 1 120.21 447 PRO A O 1
ATOM 3398 N N . ARG A 1 448 ? 80.43 28.934 18.151 1 122.24 448 ARG A N 1
ATOM 3399 C CA . ARG A 1 448 ? 80.596 30.087 19.04 1 124.86 448 ARG A CA 1
ATOM 3400 C C . ARG A 1 448 ? 81.972 30.521 18.507 1 126.49 448 ARG A C 1
ATOM 3401 O O . ARG A 1 448 ? 82.943 29.743 18.509 1 127.23 448 ARG A O 1
ATOM 3409 N N . LEU A 1 449 ? 81.995 31.676 17.903 1 126.44 449 LEU A N 1
ATOM 3410 C CA . LEU A 1 449 ? 83.119 32.222 17.188 1 126.93 449 LEU A CA 1
ATOM 3411 C C . LEU A 1 449 ? 84.251 32.623 18.111 1 128.62 449 LEU A C 1
ATOM 3412 O O . LEU A 1 449 ? 84.451 33.802 18.368 1 128.81 449 LEU A O 1
ATOM 3417 N N . LEU A 1 450 ? 84.992 31.621 18.607 1 129.77 450 LEU A N 1
ATOM 3418 C CA . LEU A 1 450 ? 86.135 31.797 19.489 1 131.62 450 LEU A CA 1
ATOM 3419 C C . LEU A 1 450 ? 87.302 32.305 18.657 1 133.21 450 LEU A C 1
ATOM 3420 O O . LEU A 1 450 ? 87.495 31.825 17.544 1 133.38 450 LEU A O 1
ATOM 3425 N N . PRO A 1 451 ? 88.164 33.187 19.205 1 134.08 451 PRO A N 1
ATOM 3426 C CA . PRO A 1 451 ? 89.31 33.674 18.419 1 134.76 451 PRO A CA 1
ATOM 3427 C C . PRO A 1 451 ? 90.147 32.611 17.691 1 135.79 451 PRO A C 1
ATOM 3428 O O . PRO A 1 451 ? 90.646 32.875 16.606 1 136.33 451 PRO A O 1
ATOM 3432 N N . GLU A 1 452 ? 90.292 31.424 18.262 1 135.81 452 GLU A N 1
ATOM 3433 C CA . GLU A 1 452 ? 91.075 30.349 17.658 1 136.63 452 GLU A CA 1
ATOM 3434 C C . GLU A 1 452 ? 90.272 29.635 16.583 1 137.08 452 GLU A C 1
ATOM 3435 O O . GLU A 1 452 ? 90.829 29.262 15.539 1 137.17 452 GLU A O 1
ATOM 3441 N N . GLU A 1 453 ? 88.948 29.421 16.861 1 137.13 453 GLU A N 1
ATOM 3442 C CA . GLU A 1 453 ? 87.939 28.781 16 1 137.29 453 GLU A CA 1
ATOM 3443 C C . GLU A 1 453 ? 87.937 29.552 14.666 1 136.67 453 GLU A C 1
ATOM 3444 O O . GLU A 1 453 ? 88.157 28.962 13.604 1 136.63 453 GLU A O 1
ATOM 3450 N N . VAL A 1 454 ? 87.782 30.893 14.758 1 135.72 454 VAL A N 1
ATOM 3451 C CA . VAL A 1 454 ? 87.763 31.797 13.626 1 135.31 454 VAL A CA 1
ATOM 3452 C C . VAL A 1 454 ? 89.105 31.839 12.919 1 135.22 454 VAL A C 1
ATOM 3453 O O . VAL A 1 454 ? 89.149 31.472 11.762 1 135.39 454 VAL A O 1
ATOM 3457 N N . ALA A 1 455 ? 90.209 32.214 13.595 1 134.85 455 ALA A N 1
ATOM 3458 C CA . ALA A 1 455 ? 91.514 32.302 12.936 1 134.86 455 ALA A CA 1
ATOM 3459 C C . ALA A 1 455 ? 91.968 30.99 12.272 1 134.55 455 ALA A C 1
ATOM 3460 O O . ALA A 1 455 ? 92.798 31.034 11.359 1 134.94 455 ALA A O 1
ATOM 3462 N N . GLU A 1 456 ? 91.387 29.843 12.666 1 133.68 456 GLU A N 1
ATOM 3463 C CA . GLU A 1 456 ? 91.705 28.592 11.985 1 133.5 456 GLU A CA 1
ATOM 3464 C C . GLU A 1 456 ? 90.905 28.597 10.653 1 131.99 456 GLU A C 1
ATOM 3465 O O . GLU A 1 456 ? 91.503 28.583 9.569 1 132.23 456 GLU A O 1
ATOM 3471 N N . LYS A 1 457 ? 89.555 28.726 10.767 1 130.01 457 LYS A N 1
ATOM 3472 C CA . LYS A 1 457 ? 88.528 28.757 9.71 1 128.16 457 LYS A CA 1
ATOM 3473 C C . LYS A 1 457 ? 87.899 30.165 9.71 1 126.72 457 LYS A C 1
ATOM 3474 O O . LYS A 1 457 ? 86.893 30.393 10.383 1 126.97 457 LYS A O 1
ATOM 3480 N N . PRO A 1 458 ? 88.531 31.141 9.02 1 125.04 458 PRO A N 1
ATOM 3481 C CA . PRO A 1 458 ? 88.073 32.547 9.098 1 123.67 458 PRO A CA 1
ATOM 3482 C C . PRO A 1 458 ? 86.778 32.881 8.367 1 122.01 458 PRO A C 1
ATOM 3483 O O . PRO A 1 458 ? 86.216 33.966 8.578 1 121.69 458 PRO A O 1
ATOM 3487 N N . TYR A 1 459 ? 86.291 31.945 7.532 1 120.68 459 TYR A N 1
ATOM 3488 C CA . TYR A 1 459 ? 85.015 32.116 6.85 1 119.37 459 TYR A CA 1
ATOM 3489 C C . TYR A 1 459 ? 83.832 32.17 7.855 1 117.96 459 TYR A C 1
ATOM 3490 O O . TYR A 1 459 ? 82.745 32.606 7.487 1 118.33 459 TYR A O 1
ATOM 3499 N N . LEU A 1 460 ? 84.048 31.744 9.109 1 115.83 460 LEU A N 1
ATOM 3500 C CA . LEU A 1 460 ? 83.018 31.814 10.122 1 114.41 460 LEU A CA 1
ATOM 3501 C C . LEU A 1 460 ? 82.831 33.211 10.674 1 113.06 460 LEU A C 1
ATOM 3502 O O . LEU A 1 460 ? 81.793 33.464 11.265 1 113 460 LEU A O 1
ATOM 3507 N N . GLN A 1 461 ? 83.838 34.091 10.544 1 111.92 461 GLN A N 1
ATOM 3508 C CA . GLN A 1 461 ? 83.829 35.45 11.072 1 111.41 461 GLN A CA 1
ATOM 3509 C C . GLN A 1 461 ? 82.526 36.22 10.767 1 109.7 461 GLN A C 1
ATOM 3510 O O . GLN A 1 461 ? 82.237 36.503 9.615 1 109.81 461 GLN A O 1
ATOM 3516 N N . GLY A 1 462 ? 81.756 36.555 11.795 1 108.08 462 GLY A N 1
ATOM 3517 C CA . GLY A 1 462 ? 80.495 37.267 11.612 1 107.14 462 GLY A CA 1
ATOM 3518 C C . GLY A 1 462 ? 79.266 36.372 11.519 1 105.65 462 GLY A C 1
ATOM 3519 O O . GLY A 1 462 ? 78.132 36.84 11.664 1 105.77 462 GLY A O 1
ATOM 3520 N N . ILE A 1 463 ? 79.469 35.075 11.276 1 103.87 463 ILE A N 1
ATOM 3521 C CA . ILE A 1 463 ? 78.371 34.116 11.195 1 102.39 463 ILE A CA 1
ATOM 3522 C C . ILE A 1 463 ? 78.015 33.613 12.616 1 101.95 463 ILE A C 1
ATOM 3523 O O . ILE A 1 463 ? 78.359 32.498 13.017 1 102.09 463 ILE A O 1
ATOM 3528 N N . ASP A 1 464 ? 77.369 34.481 13.393 1 101.03 464 ASP A N 1
ATOM 3529 C CA . ASP A 1 464 ? 76.929 34.2 14.754 1 100.4 464 ASP A CA 1
ATOM 3530 C C . ASP A 1 464 ? 75.504 33.645 14.698 1 99.41 464 ASP A C 1
ATOM 3531 O O . ASP A 1 464 ? 74.554 34.429 14.641 1 99.31 464 ASP A O 1
ATOM 3536 N N . ILE A 1 465 ? 75.353 32.312 14.691 1 98.61 465 ILE A N 1
ATOM 3537 C CA . ILE A 1 465 ? 74.031 31.683 14.621 1 98.53 465 ILE A CA 1
ATOM 3538 C C . ILE A 1 465 ? 73.217 31.909 15.903 1 97.98 465 ILE A C 1
ATOM 3539 O O . ILE A 1 465 ? 72.023 32.188 15.823 1 98.13 465 ILE A O 1
ATOM 3544 N N . ARG A 1 466 ? 73.87 31.843 17.074 1 96.91 466 ARG A N 1
ATOM 3545 C CA . ARG A 1 466 ? 73.2 32.028 18.366 1 95.72 466 ARG A CA 1
ATOM 3546 C C . ARG A 1 466 ? 72.596 33.446 18.575 1 94.68 466 ARG A C 1
ATOM 3547 O O . ARG A 1 466 ? 71.701 33.588 19.415 1 94.75 466 ARG A O 1
ATOM 3555 N N . LYS A 1 467 ? 73.027 34.471 17.781 1 93.37 467 LYS A N 1
ATOM 3556 C CA . LYS A 1 467 ? 72.465 35.842 17.852 1 92.43 467 LYS A CA 1
ATOM 3557 C C . LYS A 1 467 ? 70.987 35.882 17.358 1 90.68 467 LYS A C 1
ATOM 3558 O O . LYS A 1 467 ? 70.254 36.823 17.662 1 90.1 467 LYS A O 1
ATOM 3564 N N . ALA A 1 468 ? 70.567 34.853 16.576 1 89.46 468 ALA A N 1
ATOM 3565 C CA . ALA A 1 468 ? 69.203 34.704 16.077 1 88.45 468 ALA A CA 1
ATOM 3566 C C . ALA A 1 468 ? 68.293 34.013 17.094 1 88.13 468 ALA A C 1
ATOM 3567 O O . ALA A 1 468 ? 67.103 33.91 16.825 1 88.49 468 ALA A O 1
ATOM 3569 N N . PHE A 1 469 ? 68.84 33.525 18.245 1 87.43 469 PHE A N 1
ATOM 3570 C CA . PHE A 1 469 ? 68.118 32.869 19.339 1 87.42 469 PHE A CA 1
ATOM 3571 C C . PHE A 1 469 ? 67.881 33.909 20.36 1 87.21 469 PHE A C 1
ATOM 3572 O O . PHE A 1 469 ? 68.811 34.326 21.031 1 87.63 469 PHE A O 1
ATOM 3580 N N . VAL A 1 470 ? 66.634 34.298 20.509 1 86.29 470 VAL A N 1
ATOM 3581 C CA . VAL A 1 470 ? 66.197 35.448 21.247 1 85.79 470 VAL A CA 1
ATOM 3582 C C . VAL A 1 470 ? 65.346 35.198 22.511 1 85.57 470 VAL A C 1
ATOM 3583 O O . VAL A 1 470 ? 64.545 34.261 22.573 1 85.95 470 VAL A O 1
ATOM 3587 N N . ALA A 1 471 ? 65.533 36.07 23.525 1 85.02 471 ALA A N 1
ATOM 3588 C CA . ALA A 1 471 ? 64.763 36.024 24.762 1 85.22 471 ALA A CA 1
ATOM 3589 C C . ALA A 1 471 ? 63.457 36.792 24.521 1 86.52 471 ALA A C 1
ATOM 3590 O O . ALA A 1 471 ? 63.47 37.818 23.836 1 86.98 471 ALA A O 1
ATOM 3592 N N . ASP A 1 472 ? 62.314 36.27 25.018 1 87.07 472 ASP A N 1
ATOM 3593 C CA . ASP A 1 472 ? 61 36.899 24.799 1 88.07 472 ASP A CA 1
ATOM 3594 C C . ASP A 1 472 ? 60.938 38.337 25.322 1 88.49 472 ASP A C 1
ATOM 3595 O O . ASP A 1 472 ? 61.703 38.682 26.228 1 88.97 472 ASP A O 1
ATOM 3600 N N . PRO A 1 473 ? 60.016 39.198 24.817 1 88.1 473 PRO A N 1
ATOM 3601 C CA . PRO A 1 473 ? 59.902 40.55 25.384 1 87.66 473 PRO A CA 1
ATOM 3602 C C . PRO A 1 473 ? 59.472 40.435 26.844 1 86.99 473 PRO A C 1
ATOM 3603 O O . PRO A 1 473 ? 58.606 39.614 27.18 1 87.06 473 PRO A O 1
ATOM 3607 N N . GLY A 1 474 ? 60.164 41.166 27.702 1 86.05 474 GLY A N 1
ATOM 3608 C CA . GLY A 1 474 ? 59.924 41.083 29.137 1 85.85 474 GLY A CA 1
ATOM 3609 C C . GLY A 1 474 ? 60.773 40.037 29.833 1 85.33 474 GLY A C 1
ATOM 3610 O O . GLY A 1 474 ? 60.722 39.89 31.053 1 85.65 474 GLY A O 1
ATOM 3611 N N . TYR A 1 475 ? 61.556 39.301 29.067 1 84.58 475 TYR A N 1
ATOM 3612 C CA . TYR A 1 475 ? 62.406 38.253 29.572 1 84.73 475 TYR A CA 1
ATOM 3613 C C . TYR A 1 475 ? 63.855 38.509 29.185 1 85.25 475 TYR A C 1
ATOM 3614 O O . TYR A 1 475 ? 64.144 39.248 28.238 1 84.78 475 TYR A O 1
ATOM 3623 N N . THR A 1 476 ? 64.762 37.883 29.926 1 85.79 476 THR A N 1
ATOM 3624 C CA . THR A 1 476 ? 66.189 37.944 29.677 1 86.39 476 THR A CA 1
ATOM 3625 C C . THR A 1 476 ? 66.781 36.54 29.777 1 86.07 476 THR A C 1
ATOM 3626 O O . THR A 1 476 ? 66.151 35.611 30.302 1 86.28 476 THR A O 1
ATOM 3630 N N . PHE A 1 477 ? 67.971 36.378 29.243 1 85.67 477 PHE A N 1
ATOM 3631 C CA . PHE A 1 477 ? 68.696 35.133 29.376 1 86.29 477 PHE A CA 1
ATOM 3632 C C . PHE A 1 477 ? 69.674 35.385 30.488 1 86.82 477 PHE A C 1
ATOM 3633 O O . PHE A 1 477 ? 70.367 36.403 30.475 1 87.15 477 PHE A O 1
ATOM 3641 N N . VAL A 1 478 ? 69.663 34.534 31.502 1 86.69 478 VAL A N 1
ATOM 3642 C CA . VAL A 1 478 ? 70.631 34.653 32.581 1 86.75 478 VAL A CA 1
ATOM 3643 C C . VAL A 1 478 ? 71.574 33.496 32.284 1 87.55 478 VAL A C 1
ATOM 3644 O O . VAL A 1 478 ? 71.155 32.347 32.303 1 88.17 478 VAL A O 1
ATOM 3648 N N . SER A 1 479 ? 72.772 33.805 31.8 1 87.66 479 SER A N 1
ATOM 3649 C CA . SER A 1 479 ? 73.747 32.798 31.388 1 88.42 479 SER A CA 1
ATOM 3650 C C . SER A 1 479 ? 74.871 32.721 32.409 1 89.02 479 SER A C 1
ATOM 3651 O O . SER A 1 479 ? 75.289 33.749 32.91 1 89.2 479 SER A O 1
ATOM 3654 N N . ALA A 1 480 ? 75.349 31.521 32.734 1 89.15 480 ALA A N 1
ATOM 3655 C CA . ALA A 1 480 ? 76.452 31.392 33.675 1 89.67 480 ALA A CA 1
ATOM 3656 C C . ALA A 1 480 ? 77.428 30.313 33.206 1 90.58 480 ALA A C 1
ATOM 3657 O O . ALA A 1 480 ? 77.019 29.19 32.858 1 90.61 480 ALA A O 1
ATOM 3659 N N . ASP A 1 481 ? 78.717 30.671 33.136 1 91.21 481 ASP A N 1
ATOM 3660 C CA . ASP A 1 481 ? 79.712 29.733 32.637 1 92.85 481 ASP A CA 1
ATOM 3661 C C . ASP A 1 481 ? 80.728 29.375 33.68 1 92.96 481 ASP A C 1
ATOM 3662 O O . ASP A 1 481 ? 81.24 30.234 34.391 1 92.37 481 ASP A O 1
ATOM 3667 N N . TYR A 1 482 ? 80.986 28.073 33.788 1 93.73 482 TYR A N 1
ATOM 3668 C CA . TYR A 1 482 ? 81.934 27.489 34.73 1 94.51 482 TYR A CA 1
ATOM 3669 C C . TYR A 1 482 ? 83.317 27.915 34.288 1 96.03 482 TYR A C 1
ATOM 3670 O O . TYR A 1 482 ? 83.731 27.515 33.194 1 97.02 482 TYR A O 1
ATOM 3679 N N . ALA A 1 483 ? 84.027 28.719 35.096 1 95.79 483 ALA A N 1
ATOM 3680 C CA . ALA A 1 483 ? 85.368 29.17 34.73 1 96.71 483 ALA A CA 1
ATOM 3681 C C . ALA A 1 483 ? 86.393 28.012 34.615 1 98.42 483 ALA A C 1
ATOM 3682 O O . ALA A 1 483 ? 86.605 27.293 35.592 1 98.98 483 ALA A O 1
ATOM 3684 N N . SER A 1 484 ? 87.009 27.844 33.402 1 98.72 484 SER A N 1
ATOM 3685 C CA . SER A 1 484 ? 87.985 26.808 32.967 1 98.94 484 SER A CA 1
ATOM 3686 C C . SER A 1 484 ? 87.746 25.434 33.618 1 97.97 484 SER A C 1
ATOM 3687 O O . SER A 1 484 ? 88.668 24.811 34.155 1 98.2 484 SER A O 1
ATOM 3690 N N . MET A 1 485 ? 86.493 24.976 33.528 1 96.68 485 MET A N 1
ATOM 3691 C CA . MET A 1 485 ? 86.037 23.746 34.135 1 96.11 485 MET A CA 1
ATOM 3692 C C . MET A 1 485 ? 86.904 22.53 33.86 1 95.87 485 MET A C 1
ATOM 3693 O O . MET A 1 485 ? 87.237 21.844 34.816 1 96.12 485 MET A O 1
ATOM 3698 N N . GLU A 1 486 ? 87.316 22.276 32.596 1 95.18 486 GLU A N 1
ATOM 3699 C CA . GLU A 1 486 ? 88.143 21.113 32.223 1 94.65 486 GLU A CA 1
ATOM 3700 C C . GLU A 1 486 ? 89.35 20.906 33.168 1 93.51 486 GLU A C 1
ATOM 3701 O O . GLU A 1 486 ? 89.665 19.774 33.554 1 93.18 486 GLU A O 1
ATOM 3707 N N . LEU A 1 487 ? 90.015 22.024 33.538 1 92.88 487 LEU A N 1
ATOM 3708 C CA . LEU A 1 487 ? 91.188 22.004 34.409 1 92.54 487 LEU A CA 1
ATOM 3709 C C . LEU A 1 487 ? 90.815 21.724 35.858 1 92.46 487 LEU A C 1
ATOM 3710 O O . LEU A 1 487 ? 91.512 20.988 36.564 1 92.57 487 LEU A O 1
ATOM 3715 N N . VAL A 1 488 ? 89.694 22.296 36.292 1 92.07 488 VAL A N 1
ATOM 3716 C CA . VAL A 1 488 ? 89.156 22.109 37.632 1 92.49 488 VAL A CA 1
ATOM 3717 C C . VAL A 1 488 ? 88.804 20.639 37.831 1 92.87 488 VAL A C 1
ATOM 3718 O O . VAL A 1 488 ? 89.249 20.03 38.807 1 93.56 488 VAL A O 1
ATOM 3722 N N . VAL A 1 489 ? 88.049 20.062 36.868 1 92.2 489 VAL A N 1
ATOM 3723 C CA . VAL A 1 489 ? 87.623 18.669 36.875 1 91.64 489 VAL A CA 1
ATOM 3724 C C . VAL A 1 489 ? 88.814 17.755 36.827 1 91.91 489 VAL A C 1
ATOM 3725 O O . VAL A 1 489 ? 88.856 16.798 37.58 1 91.75 489 VAL A O 1
ATOM 3729 N N . CYS A 1 490 ? 89.83 18.09 36.023 1 92.42 490 CYS A N 1
ATOM 3730 C CA . CYS A 1 490 ? 91.028 17.274 35.928 1 93.34 490 CYS A CA 1
ATOM 3731 C C . CYS A 1 490 ? 91.74 17.179 37.266 1 92.28 490 CYS A C 1
ATOM 3732 O O . CYS A 1 490 ? 92.035 16.079 37.733 1 92.55 490 CYS A O 1
ATOM 3735 N N . ALA A 1 491 ? 91.932 18.319 37.916 1 91.27 491 ALA A N 1
ATOM 3736 C CA . ALA A 1 491 ? 92.547 18.346 39.236 1 91.38 491 ALA A CA 1
ATOM 3737 C C . ALA A 1 491 ? 91.673 17.619 40.281 1 91 491 ALA A C 1
ATOM 3738 O O . ALA A 1 491 ? 92.203 17.054 41.231 1 91.2 491 ALA A O 1
ATOM 3740 N N . ALA A 1 492 ? 90.345 17.656 40.111 1 90.04 492 ALA A N 1
ATOM 3741 C CA . ALA A 1 492 ? 89.423 17.046 41.032 1 89.98 492 ALA A CA 1
ATOM 3742 C C . ALA A 1 492 ? 89.422 15.52 40.95 1 91.44 492 ALA A C 1
ATOM 3743 O O . ALA A 1 492 ? 89.54 14.856 41.986 1 91.68 492 ALA A O 1
ATOM 3745 N N . VAL A 1 493 ? 89.302 14.951 39.723 1 92.1 493 VAL A N 1
ATOM 3746 C CA . VAL A 1 493 ? 89.231 13.507 39.514 1 92.44 493 VAL A CA 1
ATOM 3747 C C . VAL A 1 493 ? 90.568 12.837 39.784 1 92.98 493 VAL A C 1
ATOM 3748 O O . VAL A 1 493 ? 90.599 11.824 40.492 1 92.9 493 VAL A O 1
ATOM 3752 N N . SER A 1 494 ? 91.676 13.447 39.304 1 93.4 494 SER A N 1
ATOM 3753 C CA . SER A 1 494 ? 93.018 12.911 39.528 1 94.65 494 SER A CA 1
ATOM 3754 C C . SER A 1 494 ? 93.499 13.118 40.944 1 96.7 494 SER A C 1
ATOM 3755 O O . SER A 1 494 ? 94.197 12.272 41.478 1 97.26 494 SER A O 1
ATOM 3758 N N . GLY A 1 495 ? 93.181 14.254 41.524 1 98.16 495 GLY A N 1
ATOM 3759 C CA . GLY A 1 495 ? 93.598 14.556 42.886 1 100.43 495 GLY A CA 1
ATOM 3760 C C . GLY A 1 495 ? 95.036 15.019 43.028 1 102.45 495 GLY A C 1
ATOM 3761 O O . GLY A 1 495 ? 95.674 14.727 44.044 1 102.72 495 GLY A O 1
ATOM 3762 N N . ASP A 1 496 ? 95.565 15.75 42.024 1 103.45 496 ASP A N 1
ATOM 3763 C CA . ASP A 1 496 ? 96.924 16.276 42.116 1 104.62 496 ASP A CA 1
ATOM 3764 C C . ASP A 1 496 ? 96.84 17.53 42.921 1 105.94 496 ASP A C 1
ATOM 3765 O O . ASP A 1 496 ? 95.99 18.374 42.649 1 106.29 496 ASP A O 1
ATOM 3770 N N . PRO A 1 497 ? 97.673 17.654 43.958 1 106.74 497 PRO A N 1
ATOM 3771 C CA . PRO A 1 497 ? 97.589 18.843 44.816 1 107.28 497 PRO A CA 1
ATOM 3772 C C . PRO A 1 497 ? 98.195 20.067 44.169 1 107.8 497 PRO A C 1
ATOM 3773 O O . PRO A 1 497 ? 97.681 21.157 44.371 1 107.87 497 PRO A O 1
ATOM 3777 N N . THR A 1 498 ? 99.257 19.894 43.369 1 108.35 498 THR A N 1
ATOM 3778 C CA . THR A 1 498 ? 99.916 21.003 42.672 1 109.74 498 THR A CA 1
ATOM 3779 C C . THR A 1 498 ? 98.908 21.662 41.718 1 110.27 498 THR A C 1
ATOM 3780 O O . THR A 1 498 ? 98.796 22.886 41.67 1 110.41 498 THR A O 1
ATOM 3784 N N . MET A 1 499 ? 98.159 20.837 40.978 1 110.18 499 MET A N 1
ATOM 3785 C CA . MET A 1 499 ? 97.183 21.324 40.021 1 110.2 499 MET A CA 1
ATOM 3786 C C . MET A 1 499 ? 96.053 22.076 40.708 1 109.64 499 MET A C 1
ATOM 3787 O O . MET A 1 499 ? 95.714 23.175 40.284 1 109.44 499 MET A O 1
ATOM 3792 N N . ARG A 1 500 ? 95.527 21.511 41.804 1 109.22 500 ARG A N 1
ATOM 3793 C CA . ARG A 1 500 ? 94.45 22.085 42.6 1 109.41 500 ARG A CA 1
ATOM 3794 C C . ARG A 1 500 ? 94.858 23.405 43.226 1 109.77 500 ARG A C 1
ATOM 3795 O O . ARG A 1 500 ? 94.11 24.374 43.139 1 110.09 500 ARG A O 1
ATOM 3803 N N . ASP A 1 501 ? 96.016 23.441 43.887 1 109.66 501 ASP A N 1
ATOM 3804 C CA . ASP A 1 501 ? 96.476 24.63 44.579 1 110.06 501 ASP A CA 1
ATOM 3805 C C . ASP A 1 501 ? 96.716 25.795 43.636 1 110.54 501 ASP A C 1
ATOM 3806 O O . ASP A 1 501 ? 96.301 26.899 43.961 1 110.96 501 ASP A O 1
ATOM 3811 N N . LEU A 1 502 ? 97.268 25.553 42.444 1 110.4 502 LEU A N 1
ATOM 3812 C CA . LEU A 1 502 ? 97.461 26.623 41.465 1 110.96 502 LEU A CA 1
ATOM 3813 C C . LEU A 1 502 ? 96.126 27.201 41 1 111.07 502 LEU A C 1
ATOM 3814 O O . LEU A 1 502 ? 96.006 28.412 40.807 1 110.77 502 LEU A O 1
ATOM 3819 N N . LEU A 1 503 ? 95.13 26.317 40.805 1 111.23 503 LEU A N 1
ATOM 3820 C CA . LEU A 1 503 ? 93.775 26.668 40.37 1 111.72 503 LEU A CA 1
ATOM 3821 C C . LEU A 1 503 ? 93.058 27.491 41.426 1 112.62 503 LEU A C 1
ATOM 3822 O O . LEU A 1 503 ? 92.289 28.394 41.09 1 112.93 503 LEU A O 1
ATOM 3827 N N . ASN A 1 504 ? 93.268 27.143 42.701 1 112.82 504 ASN A N 1
ATOM 3828 C CA . ASN A 1 504 ? 92.671 27.866 43.801 1 113.55 504 ASN A CA 1
ATOM 3829 C C . ASN A 1 504 ? 93.372 29.231 44.005 1 114.95 504 ASN A C 1
ATOM 3830 O O . ASN A 1 504 ? 92.709 30.219 44.323 1 115.19 504 ASN A O 1
ATOM 3835 N N . GLN A 1 505 ? 94.692 29.294 43.74 1 115.64 505 GLN A N 1
ATOM 3836 C CA . GLN A 1 505 ? 95.487 30.519 43.809 1 116.85 505 GLN A CA 1
ATOM 3837 C C . GLN A 1 505 ? 95.369 31.414 42.563 1 118.39 505 GLN A C 1
ATOM 3838 O O . GLN A 1 505 ? 95.979 32.474 42.53 1 118.74 505 GLN A O 1
ATOM 3844 N N . GLY A 1 506 ? 94.63 30.987 41.549 1 119.25 506 GLY A N 1
ATOM 3845 C CA . GLY A 1 506 ? 94.461 31.771 40.332 1 120.55 506 GLY A CA 1
ATOM 3846 C C . GLY A 1 506 ? 95.73 31.942 39.522 1 121.55 506 GLY A C 1
ATOM 3847 O O . GLY A 1 506 ? 95.876 32.935 38.805 1 121.74 506 GLY A O 1
ATOM 3848 N N . ARG A 1 507 ? 96.671 30.996 39.652 1 121.84 507 ARG A N 1
ATOM 3849 C CA . ARG A 1 507 ? 97.921 31.079 38.907 1 122.49 507 ARG A CA 1
ATOM 3850 C C . ARG A 1 507 ? 97.767 30.422 37.531 1 122.92 507 ARG A C 1
ATOM 3851 O O . ARG A 1 507 ? 96.969 29.489 37.382 1 123.02 507 ARG A O 1
ATOM 3859 N N . ASP A 1 508 ? 98.476 30.966 36.51 1 122.87 508 ASP A N 1
ATOM 3860 C CA . ASP A 1 508 ? 98.444 30.482 35.12 1 123.1 508 ASP A CA 1
ATOM 3861 C C . ASP A 1 508 ? 99.011 29.075 35.088 1 123.48 508 ASP A C 1
ATOM 3862 O O . ASP A 1 508 ? 100.231 28.926 34.999 1 123.92 508 ASP A O 1
ATOM 3867 N N . LEU A 1 509 ? 98.147 28.032 35.157 1 122.89 509 LEU A N 1
ATOM 3868 C CA . LEU A 1 509 ? 98.587 26.629 35.146 1 122.64 509 LEU A CA 1
ATOM 3869 C C . LEU A 1 509 ? 99.535 26.327 33.999 1 122.74 509 LEU A C 1
ATOM 3870 O O . LEU A 1 509 ? 100.489 25.576 34.162 1 122.45 509 LEU A O 1
ATOM 3875 N N . HIS A 1 510 ? 99.287 26.974 32.861 1 123.37 510 HIS A N 1
ATOM 3876 C CA . HIS A 1 510 ? 100.06 26.866 31.634 1 124.89 510 HIS A CA 1
ATOM 3877 C C . HIS A 1 510 ? 101.466 27.422 31.805 1 126.33 510 HIS A C 1
ATOM 3878 O O . HIS A 1 510 ? 102.42 26.788 31.354 1 126.79 510 HIS A O 1
ATOM 3885 N N . ALA A 1 511 ? 101.611 28.575 32.48 1 126.59 511 ALA A N 1
ATOM 3886 C CA . ALA A 1 511 ? 102.926 29.146 32.75 1 127.23 511 ALA A CA 1
ATOM 3887 C C . ALA A 1 511 ? 103.706 28.22 33.693 1 127.95 511 ALA A C 1
ATOM 3888 O O . ALA A 1 511 ? 104.904 28.047 33.501 1 128.33 511 ALA A O 1
ATOM 3890 N N . TYR A 1 512 ? 103.03 27.582 34.665 1 128 512 TYR A N 1
ATOM 3891 C CA . TYR A 1 512 ? 103.666 26.624 35.567 1 128.67 512 TYR A CA 1
ATOM 3892 C C . TYR A 1 512 ? 104.148 25.378 34.794 1 130.32 512 TYR A C 1
ATOM 3893 O O . TYR A 1 512 ? 105.174 24.785 35.14 1 130.41 512 TYR A O 1
ATOM 3902 N N . THR A 1 513 ? 103.406 24.988 33.746 1 131.48 513 THR A N 1
ATOM 3903 C CA . THR A 1 513 ? 103.762 23.865 32.883 1 133.07 513 THR A CA 1
ATOM 3904 C C . THR A 1 513 ? 104.966 24.247 32.014 1 134.38 513 THR A C 1
ATOM 3905 O O . THR A 1 513 ? 105.986 23.574 32.095 1 134.71 513 THR A O 1
ATOM 3909 N N . ALA A 1 514 ? 104.882 25.356 31.244 1 134.91 514 ALA A N 1
ATOM 3910 C CA . ALA A 1 514 ? 105.968 25.83 30.377 1 135.87 514 ALA A CA 1
ATOM 3911 C C . ALA A 1 514 ? 107.278 26.041 31.153 1 136.89 514 ALA A C 1
ATOM 3912 O O . ALA A 1 514 ? 108.342 25.672 30.658 1 137.02 514 ALA A O 1
ATOM 3914 N N . ARG A 1 515 ? 107.188 26.57 32.396 1 137.39 515 ARG A N 1
ATOM 3915 C CA . ARG A 1 515 ? 108.334 26.793 33.292 1 138.29 515 ARG A CA 1
ATOM 3916 C C . ARG A 1 515 ? 108.993 25.47 33.772 1 139.1 515 ARG A C 1
ATOM 3917 O O . ARG A 1 515 ? 110.148 25.46 34.194 1 139.5 515 ARG A O 1
ATOM 3925 N N . TYR A 1 516 ? 108.263 24.365 33.712 1 139.07 516 TYR A N 1
ATOM 3926 C CA . TYR A 1 516 ? 108.759 23.06 34.118 1 139.56 516 TYR A CA 1
ATOM 3927 C C . TYR A 1 516 ? 109.208 22.215 32.915 1 140.08 516 TYR A C 1
ATOM 3928 O O . TYR A 1 516 ? 110.043 21.327 33.066 1 140 516 TYR A O 1
ATOM 3937 N N . ALA A 1 517 ? 108.601 22.45 31.745 1 140.56 517 ALA A N 1
ATOM 3938 C CA . ALA A 1 517 ? 108.857 21.717 30.515 1 141.79 517 ALA A CA 1
ATOM 3939 C C . ALA A 1 517 ? 110.068 22.265 29.756 1 143.31 517 ALA A C 1
ATOM 3940 O O . ALA A 1 517 ? 110.77 21.503 29.084 1 143.54 517 ALA A O 1
ATOM 3942 N N . PHE A 1 518 ? 110.307 23.587 29.845 1 144 518 PHE A N 1
ATOM 3943 C CA . PHE A 1 518 ? 111.438 24.24 29.165 1 144.87 518 PHE A CA 1
ATOM 3944 C C . PHE A 1 518 ? 112.523 24.741 30.126 1 145.45 518 PHE A C 1
ATOM 3945 O O . PHE A 1 518 ? 113.649 24.98 29.698 1 145.55 518 PHE A O 1
ATOM 3953 N N . LYS A 1 519 ? 112.181 24.886 31.419 1 145.74 519 LYS A N 1
ATOM 3954 C CA . LYS A 1 519 ? 113.034 25.369 32.504 1 146.51 519 LYS A CA 1
ATOM 3955 C C . LYS A 1 519 ? 113.594 26.785 32.229 1 147.5 519 LYS A C 1
ATOM 3956 O O . LYS A 1 519 ? 114.689 27.134 32.665 1 147.75 519 LYS A O 1
ATOM 3962 N N . VAL A 1 520 ? 112.795 27.61 31.546 1 147.79 520 VAL A N 1
ATOM 3963 C CA . VAL A 1 520 ? 113.137 28.99 31.232 1 148.59 520 VAL A CA 1
ATOM 3964 C C . VAL A 1 520 ? 112.487 29.918 32.273 1 149.85 520 VAL A C 1
ATOM 3965 O O . VAL A 1 520 ? 111.47 29.557 32.867 1 150.19 520 VAL A O 1
ATOM 3969 N N . GLY A 1 521 ? 113.101 31.075 32.526 1 150.28 521 GLY A N 1
ATOM 3970 C CA . GLY A 1 521 ? 112.608 32.068 33.481 1 151.12 521 GLY A CA 1
ATOM 3971 C C . GLY A 1 521 ? 111.878 31.572 34.722 1 151.67 521 GLY A C 1
ATOM 3972 O O . GLY A 1 521 ? 110.678 31.817 34.877 1 151.66 521 GLY A O 1
ATOM 3973 N N . LEU A 1 522 ? 112.601 30.877 35.623 1 151.93 522 LEU A N 1
ATOM 3974 C CA . LEU A 1 522 ? 112.041 30.328 36.865 1 152.65 522 LEU A CA 1
ATOM 3975 C C . LEU A 1 522 ? 111.824 31.407 37.954 1 153.96 522 LEU A C 1
ATOM 3976 O O . LEU A 1 522 ? 111.867 31.108 39.151 1 154.09 522 LEU A O 1
ATOM 3981 N N . ASP A 1 523 ? 111.599 32.657 37.532 1 154.63 523 ASP A N 1
ATOM 3982 C CA . ASP A 1 523 ? 111.364 33.796 38.421 1 155.67 523 ASP A CA 1
ATOM 3983 C C . ASP A 1 523 ? 110.415 34.863 37.808 1 156.05 523 ASP A C 1
ATOM 3984 O O . ASP A 1 523 ? 110.039 35.825 38.492 1 156.19 523 ASP A O 1
ATOM 3989 N N . LEU A 1 524 ? 110.049 34.704 36.517 1 155.81 524 LEU A N 1
ATOM 3990 C CA . LEU A 1 524 ? 109.112 35.596 35.848 1 155.95 524 LEU A CA 1
ATOM 3991 C C . LEU A 1 524 ? 107.772 35.182 36.367 1 156.16 524 LEU A C 1
ATOM 3992 O O . LEU A 1 524 ? 107.394 34.034 36.14 1 156.31 524 LEU A O 1
ATOM 3997 N N . ASP A 1 525 ? 107.035 36.074 37.052 1 156.13 525 ASP A N 1
ATOM 3998 C CA . ASP A 1 525 ? 105.7 35.702 37.542 1 156.66 525 ASP A CA 1
ATOM 3999 C C . ASP A 1 525 ? 104.768 35.31 36.376 1 156.81 525 ASP A C 1
ATOM 4000 O O . ASP A 1 525 ? 105.092 35.596 35.219 1 156.96 525 ASP A O 1
ATOM 4005 N N . ASP A 1 526 ? 103.66 34.606 36.666 1 156.51 526 ASP A N 1
ATOM 4006 C CA . ASP A 1 526 ? 102.718 34.101 35.655 1 156.34 526 ASP A CA 1
ATOM 4007 C C . ASP A 1 526 ? 102.287 35.164 34.601 1 155.91 526 ASP A C 1
ATOM 4008 O O . ASP A 1 526 ? 102.023 34.823 33.44 1 155.96 526 ASP A O 1
ATOM 4013 N N . LYS A 1 527 ? 102.286 36.451 35.008 1 155.04 527 LYS A N 1
ATOM 4014 C CA . LYS A 1 527 ? 101.894 37.602 34.191 1 154.52 527 LYS A CA 1
ATOM 4015 C C . LYS A 1 527 ? 103.046 38.063 33.276 1 153.76 527 LYS A C 1
ATOM 4016 O O . LYS A 1 527 ? 102.81 38.465 32.137 1 153.45 527 LYS A O 1
ATOM 4022 N N . ALA A 1 528 ? 104.289 37.978 33.783 1 153.36 528 ALA A N 1
ATOM 4023 C CA . ALA A 1 528 ? 105.534 38.343 33.091 1 153.42 528 ALA A CA 1
ATOM 4024 C C . ALA A 1 528 ? 105.989 37.273 32.098 1 153.04 528 ALA A C 1
ATOM 4025 O O . ALA A 1 528 ? 106.556 37.584 31.048 1 152.82 528 ALA A O 1
ATOM 4027 N N . PHE A 1 529 ? 105.775 36.011 32.47 1 152.63 529 PHE A N 1
ATOM 4028 C CA . PHE A 1 529 ? 106.118 34.851 31.677 1 152.69 529 PHE A CA 1
ATOM 4029 C C . PHE A 1 529 ? 105.288 34.846 30.39 1 152.7 529 PHE A C 1
ATOM 4030 O O . PHE A 1 529 ? 105.833 34.586 29.319 1 152.74 529 PHE A O 1
ATOM 4038 N N . LYS A 1 530 ? 103.98 35.167 30.494 1 152.62 530 LYS A N 1
ATOM 4039 C CA . LYS A 1 530 ? 103.037 35.249 29.367 1 153.06 530 LYS A CA 1
ATOM 4040 C C . LYS A 1 530 ? 103.543 36.236 28.285 1 153.24 530 LYS A C 1
ATOM 4041 O O . LYS A 1 530 ? 103.432 35.971 27.083 1 153.26 530 LYS A O 1
ATOM 4047 N N . GLU A 1 531 ? 104.126 37.359 28.733 1 152.95 531 GLU A N 1
ATOM 4048 C CA . GLU A 1 531 ? 104.674 38.392 27.867 1 152.99 531 GLU A CA 1
ATOM 4049 C C . GLU A 1 531 ? 106.001 37.959 27.196 1 152.88 531 GLU A C 1
ATOM 4050 O O . GLU A 1 531 ? 106.108 38.019 25.97 1 152.87 531 GLU A O 1
ATOM 4056 N N . GLN A 1 532 ? 106.996 37.499 27.99 1 152.61 532 GLN A N 1
ATOM 4057 C CA . GLN A 1 532 ? 108.319 37.09 27.489 1 152.64 532 GLN A CA 1
ATOM 4058 C C . GLN A 1 532 ? 108.316 35.797 26.607 1 152.75 532 GLN A C 1
ATOM 4059 O O . GLN A 1 532 ? 108.484 35.897 25.391 1 152.71 532 GLN A O 1
ATOM 4065 N N . TYR A 1 533 ? 108.147 34.6 27.213 1 152.68 533 TYR A N 1
ATOM 4066 C CA . TYR A 1 533 ? 108.162 33.313 26.506 1 153.03 533 TYR A CA 1
ATOM 4067 C C . TYR A 1 533 ? 106.725 32.929 26.119 1 151.98 533 TYR A C 1
ATOM 4068 O O . TYR A 1 533 ? 106.206 31.904 26.556 1 151.83 533 TYR A O 1
ATOM 4077 N N . LYS A 1 534 ? 106.101 33.787 25.3 1 151.16 534 LYS A N 1
ATOM 4078 C CA . LYS A 1 534 ? 104.719 33.744 24.826 1 150.8 534 LYS A CA 1
ATOM 4079 C C . LYS A 1 534 ? 104.29 32.435 24.133 1 150.55 534 LYS A C 1
ATOM 4080 O O . LYS A 1 534 ? 103.35 31.796 24.597 1 150.49 534 LYS A O 1
ATOM 4086 N N . ASP A 1 535 ? 104.925 32.06 23.017 1 150.34 535 ASP A N 1
ATOM 4087 C CA . ASP A 1 535 ? 104.516 30.877 22.256 1 150.58 535 ASP A CA 1
ATOM 4088 C C . ASP A 1 535 ? 104.901 29.544 22.916 1 149.33 535 ASP A C 1
ATOM 4089 O O . ASP A 1 535 ? 104.379 28.507 22.523 1 149.31 535 ASP A O 1
ATOM 4094 N N . TYR A 1 536 ? 105.778 29.574 23.925 1 148.09 536 TYR A N 1
ATOM 4095 C CA . TYR A 1 536 ? 106.139 28.394 24.712 1 147.31 536 TYR A CA 1
ATOM 4096 C C . TYR A 1 536 ? 105.087 28.189 25.828 1 145.8 536 TYR A C 1
ATOM 4097 O O . TYR A 1 536 ? 104.847 27.053 26.234 1 146.17 536 TYR A O 1
ATOM 4106 N N . ARG A 1 537 ? 104.465 29.286 26.325 1 143.99 537 ARG A N 1
ATOM 4107 C CA . ARG A 1 537 ? 103.37 29.233 27.287 1 142.61 537 ARG A CA 1
ATOM 4108 C C . ARG A 1 537 ? 102.162 28.62 26.55 1 141.83 537 ARG A C 1
ATOM 4109 O O . ARG A 1 537 ? 101.5 27.756 27.11 1 142.17 537 ARG A O 1
ATOM 4117 N N . GLN A 1 538 ? 101.906 29.022 25.278 1 140.64 538 GLN A N 1
ATOM 4118 C CA . GLN A 1 538 ? 100.788 28.508 24.472 1 139.81 538 GLN A CA 1
ATOM 4119 C C . GLN A 1 538 ? 100.979 27.052 24.021 1 137.81 538 GLN A C 1
ATOM 4120 O O . GLN A 1 538 ? 99.99 26.366 23.777 1 138 538 GLN A O 1
ATOM 4126 N N . LYS A 1 539 ? 102.225 26.565 23.956 1 135.82 539 LYS A N 1
ATOM 4127 C CA . LYS A 1 539 ? 102.5 25.156 23.668 1 134.32 539 LYS A CA 1
ATOM 4128 C C . LYS A 1 539 ? 102.141 24.319 24.912 1 132.08 539 LYS A C 1
ATOM 4129 O O . LYS A 1 539 ? 101.606 23.225 24.782 1 131.94 539 LYS A O 1
ATOM 4135 N N . ALA A 1 540 ? 102.397 24.856 26.116 1 130.27 540 ALA A N 1
ATOM 4136 C CA . ALA A 1 540 ? 102.029 24.214 27.367 1 129 540 ALA A CA 1
ATOM 4137 C C . ALA A 1 540 ? 100.501 24.257 27.562 1 127.55 540 ALA A C 1
ATOM 4138 O O . ALA A 1 540 ? 99.959 23.283 28.065 1 127.5 540 ALA A O 1
ATOM 4140 N N . LYS A 1 541 ? 99.805 25.346 27.106 1 126.25 541 LYS A N 1
ATOM 4141 C CA . LYS A 1 541 ? 98.327 25.51 27.125 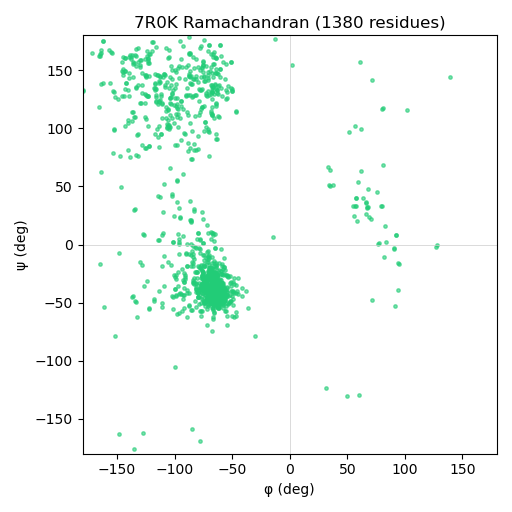1 125.5 541 LYS A CA 1
ATOM 4142 C C . LYS A 1 541 ? 97.644 24.407 26.279 1 125.33 541 LYS A C 1
ATOM 4143 O O . LYS A 1 541 ? 96.504 24.041 26.534 1 125.66 541 LYS A O 1
ATOM 4149 N N . VAL A 1 542 ? 98.351 23.853 25.306 1 124.79 542 VAL A N 1
ATOM 4150 C CA . VAL A 1 542 ? 97.863 22.776 24.459 1 124.9 542 VAL A CA 1
ATOM 4151 C C . VAL A 1 542 ? 97.967 21.463 25.209 1 124.64 542 VAL A C 1
ATOM 4152 O O . VAL A 1 542 ? 97.02 20.682 25.21 1 124.4 542 VAL A O 1
ATOM 4156 N N . VAL A 1 543 ? 99.114 21.238 25.856 1 124.69 543 VAL A N 1
ATOM 4157 C CA . VAL A 1 543 ? 99.43 20.067 26.652 1 125.52 543 VAL A CA 1
ATOM 4158 C C . VAL A 1 543 ? 98.535 19.942 27.879 1 127.06 543 VAL A C 1
ATOM 4159 O O . VAL A 1 543 ? 97.991 18.87 28.112 1 127.57 543 VAL A O 1
ATOM 4163 N N . ASN A 1 544 ? 98.368 21.013 28.663 1 127.69 544 ASN A N 1
ATOM 4164 C CA . ASN A 1 544 ? 97.525 20.955 29.868 1 128.88 544 ASN A CA 1
ATOM 4165 C C . ASN A 1 544 ? 96.107 20.473 29.6 1 130.15 544 ASN A C 1
ATOM 4166 O O . ASN A 1 544 ? 95.459 19.95 30.518 1 130.23 544 ASN A O 1
ATOM 4171 N N . PHE A 1 545 ? 95.628 20.679 28.345 1 130.81 545 PHE A N 1
ATOM 4172 C CA . PHE A 1 545 ? 94.298 20.327 27.861 1 131.95 545 PHE A CA 1
ATOM 4173 C C . PHE A 1 545 ? 94.218 18.994 27.112 1 133.55 545 PHE A C 1
ATOM 4174 O O . PHE A 1 545 ? 93.198 18.31 27.193 1 133.8 545 PHE A O 1
ATOM 4182 N N . ALA A 1 546 ? 95.253 18.644 26.359 1 134.5 546 ALA A N 1
ATOM 4183 C CA . ALA A 1 546 ? 95.236 17.4 25.605 1 136.03 546 ALA A CA 1
ATOM 4184 C C . ALA A 1 546 ? 95.823 16.223 26.358 1 137.57 546 ALA A C 1
ATOM 4185 O O . ALA A 1 546 ? 95.497 15.085 26.03 1 137.88 546 ALA A O 1
ATOM 4187 N N . LEU A 1 547 ? 96.7 16.472 27.334 1 138.52 547 LEU A N 1
ATOM 4188 C CA . LEU A 1 547 ? 97.342 15.388 28.061 1 140.32 547 LEU A CA 1
ATOM 4189 C C . LEU A 1 547 ? 96.462 14.723 29.105 1 142.15 547 LEU A C 1
ATOM 4190 O O . LEU A 1 547 ? 96.751 13.587 29.501 1 142.42 547 LEU A O 1
ATOM 4195 N N . ILE A 1 548 ? 95.374 15.39 29.522 1 143.07 548 ILE A N 1
ATOM 4196 C CA . ILE A 1 548 ? 94.45 14.82 30.506 1 144.32 548 ILE A CA 1
ATOM 4197 C C . ILE A 1 548 ? 93.783 13.55 29.957 1 145.93 548 ILE A C 1
ATOM 4198 O O . ILE A 1 548 ? 93.642 12.564 30.682 1 146.14 548 ILE A O 1
ATOM 4203 N N . TYR A 1 549 ? 93.479 13.545 28.646 1 146.76 549 TYR A N 1
ATOM 4204 C CA . TYR A 1 549 ? 92.838 12.445 27.927 1 147.91 549 TYR A CA 1
ATOM 4205 C C . TYR A 1 549 ? 93.839 11.411 27.424 1 148.68 549 TYR A C 1
ATOM 4206 O O . TYR A 1 549 ? 93.671 10.851 26.341 1 148.62 549 TYR A O 1
ATOM 4215 N N . GLY A 1 550 ? 94.858 11.146 28.224 1 149.23 550 GLY A N 1
ATOM 4216 C CA . GLY A 1 550 ? 95.892 10.194 27.856 1 150.18 550 GLY A CA 1
ATOM 4217 C C . GLY A 1 550 ? 96.881 10.857 26.926 1 151 550 GLY A C 1
ATOM 4218 O O . GLY A 1 550 ? 96.515 11.288 25.827 1 150.93 550 GLY A O 1
ATOM 4219 N N . GLY A 1 551 ? 98.119 10.969 27.378 1 151.61 551 GLY A N 1
ATOM 4220 C CA . GLY A 1 551 ? 99.144 11.61 26.577 1 152.76 551 GLY A CA 1
ATOM 4221 C C . GLY A 1 551 ? 100.427 10.83 26.381 1 153.65 551 GLY A C 1
ATOM 4222 O O . GLY A 1 551 ? 100.975 10.237 27.317 1 154.11 551 GLY A O 1
ATOM 4223 N N . THR A 1 552 ? 100.921 10.855 25.149 1 153.56 552 THR A N 1
ATOM 4224 C CA . THR A 1 552 ? 102.211 10.306 24.763 1 153.89 552 THR A CA 1
ATOM 4225 C C . THR A 1 552 ? 102.866 11.295 23.785 1 153.4 552 THR A C 1
ATOM 4226 O O . THR A 1 552 ? 102.194 12.171 23.233 1 153.48 552 THR A O 1
ATOM 4230 N N . GLU A 1 553 ? 104.174 11.171 23.575 1 152.73 553 GLU A N 1
ATOM 4231 C CA . GLU A 1 553 ? 104.892 12.021 22.627 1 152.72 553 GLU A CA 1
ATOM 4232 C C . GLU A 1 553 ? 104.315 11.869 21.207 1 152.16 553 GLU A C 1
ATOM 4233 O O . GLU A 1 553 ? 104.262 12.842 20.461 1 152.19 553 GLU A O 1
ATOM 4239 N N . PHE A 1 554 ? 103.825 10.659 20.871 1 151.56 554 PHE A N 1
ATOM 4240 C CA . PHE A 1 554 ? 103.185 10.343 19.598 1 151.4 554 PHE A CA 1
ATOM 4241 C C . PHE A 1 554 ? 101.935 11.203 19.396 1 150.99 554 PHE A C 1
ATOM 4242 O O . PHE A 1 554 ? 101.769 11.78 18.33 1 150.93 554 PHE A O 1
ATOM 4250 N N . THR A 1 555 ? 101.053 11.276 20.401 1 150.62 555 THR A N 1
ATOM 4251 C CA . THR A 1 555 ? 99.826 12.063 20.286 1 150.8 555 THR A CA 1
ATOM 4252 C C . THR A 1 555 ? 100.14 13.558 20.1 1 150.43 555 THR A C 1
ATOM 4253 O O . THR A 1 555 ? 99.489 14.232 19.305 1 150.58 555 THR A O 1
ATOM 4257 N N . LEU A 1 556 ? 101.174 14.056 20.786 1 149.64 556 LEU A N 1
ATOM 4258 C CA . LEU A 1 556 ? 101.576 15.454 20.681 1 149.12 556 LEU A CA 1
ATOM 4259 C C . LEU A 1 556 ? 102.105 15.787 19.291 1 148.87 556 LEU A C 1
ATOM 4260 O O . LEU A 1 556 ? 101.847 16.872 18.777 1 148.94 556 LEU A O 1
ATOM 4265 N N . ILE A 1 557 ? 102.824 14.849 18.673 1 148.45 557 ILE A N 1
ATOM 4266 C CA . ILE A 1 557 ? 103.401 15.072 17.355 1 148.54 557 ILE A CA 1
ATOM 4267 C C . ILE A 1 557 ? 102.425 14.767 16.206 1 147.91 557 ILE A C 1
ATOM 4268 O O . ILE A 1 557 ? 102.157 15.639 15.383 1 147.81 557 ILE A O 1
ATOM 4273 N N . LYS A 1 558 ? 101.891 13.549 16.15 1 147.37 558 LYS A N 1
ATOM 4274 C CA . LYS A 1 558 ? 100.979 13.134 15.087 1 147.44 558 LYS A CA 1
ATOM 4275 C C . LYS A 1 558 ? 99.629 13.856 15.13 1 147.39 558 LYS A C 1
ATOM 4276 O O . LYS A 1 558 ? 98.73 13.464 14.396 1 147.33 558 LYS A O 1
ATOM 4282 N N . ASN A 1 559 ? 99.477 14.898 15.967 1 147.36 559 ASN A N 1
ATOM 4283 C CA . ASN A 1 559 ? 98.237 15.646 16.041 1 148.02 559 ASN A CA 1
ATOM 4284 C C . ASN A 1 559 ? 98.474 17.135 16.097 1 148.58 559 ASN A C 1
ATOM 4285 O O . ASN A 1 559 ? 97.766 17.876 15.419 1 148.71 559 ASN A O 1
ATOM 4290 N N . PHE A 1 560 ? 99.438 17.596 16.913 1 148.74 560 PHE A N 1
ATOM 4291 C CA . PHE A 1 560 ? 99.661 19.043 17.063 1 149.24 560 PHE A CA 1
ATOM 4292 C C . PHE A 1 560 ? 100.845 19.61 16.288 1 149.33 560 PHE A C 1
ATOM 4293 O O . PHE A 1 560 ? 101.105 20.806 16.389 1 149.6 560 PHE A O 1
ATOM 4301 N N . GLY A 1 561 ? 101.54 18.775 15.525 1 149.04 561 GLY A N 1
ATOM 4302 C CA . GLY A 1 561 ? 102.69 19.209 14.744 1 149.19 561 GLY A CA 1
ATOM 4303 C C . GLY A 1 561 ? 103.869 19.611 15.606 1 149.18 561 GLY A C 1
ATOM 4304 O O . GLY A 1 561 ? 104.621 20.52 15.25 1 149.42 561 GLY A O 1
ATOM 4305 N N . PHE A 1 562 ? 104.019 18.962 16.766 1 148.74 562 PHE A N 1
ATOM 4306 C CA . PHE A 1 562 ? 105.12 19.269 17.668 1 148.73 562 PHE A CA 1
ATOM 4307 C C . PHE A 1 562 ? 106.416 18.674 17.178 1 149.17 562 PHE A C 1
ATOM 4308 O O . PHE A 1 562 ? 106.407 17.653 16.492 1 149.22 562 PHE A O 1
ATOM 4316 N N . SER A 1 563 ? 107.538 19.302 17.537 1 149.25 563 SER A N 1
ATOM 4317 C CA . SER A 1 563 ? 108.843 18.741 17.198 1 149.73 563 SER A CA 1
ATOM 4318 C C . SER A 1 563 ? 109.103 17.563 18.158 1 149.72 563 SER A C 1
ATOM 4319 O O . SER A 1 563 ? 108.531 17.53 19.255 1 150.16 563 SER A O 1
ATOM 4322 N N . GLU A 1 564 ? 109.93 16.585 17.75 1 149.09 564 GLU A N 1
ATOM 4323 C CA . GLU A 1 564 ? 110.22 15.431 18.609 1 148.89 564 GLU A CA 1
ATOM 4324 C C . GLU A 1 564 ? 110.888 15.861 19.921 1 148.51 564 GLU A C 1
ATOM 4325 O O . GLU A 1 564 ? 110.625 15.271 20.97 1 148.69 564 GLU A O 1
ATOM 4331 N N . GLU A 1 565 ? 111.729 16.904 19.857 1 147.72 565 GLU A N 1
ATOM 4332 C CA . GLU A 1 565 ? 112.443 17.483 20.988 1 147.45 565 GLU A CA 1
ATOM 4333 C C . GLU A 1 565 ? 111.447 18.187 21.922 1 146.54 565 GLU A C 1
ATOM 4334 O O . GLU A 1 565 ? 111.508 18.006 23.141 1 146.56 565 GLU A O 1
ATOM 4340 N N . GLU A 1 566 ? 110.522 18.974 21.332 1 145.48 566 GLU A N 1
ATOM 4341 C CA . GLU A 1 566 ? 109.474 19.723 22.028 1 144.74 566 GLU A CA 1
ATOM 4342 C C . GLU A 1 566 ? 108.486 18.809 22.748 1 143.66 566 GLU A C 1
ATOM 4343 O O . GLU A 1 566 ? 108.154 19.063 23.906 1 143.78 566 GLU A O 1
ATOM 4349 N N . ALA A 1 567 ? 108.015 17.749 22.074 1 142.48 567 ALA A N 1
ATOM 4350 C CA . ALA A 1 567 ? 107.066 16.817 22.664 1 141.95 567 ALA A CA 1
ATOM 4351 C C . ALA A 1 567 ? 107.614 16.178 23.939 1 141.31 567 ALA A C 1
ATOM 4352 O O . ALA A 1 567 ? 106.917 16.165 24.946 1 141.29 567 ALA A O 1
ATOM 4354 N N . LYS A 1 568 ? 108.876 15.731 23.926 1 140.8 568 LYS A N 1
ATOM 4355 C CA . LYS A 1 568 ? 109.478 15.118 25.11 1 140.81 568 LYS A CA 1
ATOM 4356 C C . LYS A 1 568 ? 109.7 16.145 26.211 1 140.08 568 LYS A C 1
ATOM 4357 O O . LYS A 1 568 ? 109.517 15.827 27.385 1 140.28 568 LYS A O 1
ATOM 4363 N N . GLN A 1 569 ? 110.056 17.388 25.845 1 139.03 569 GLN A N 1
ATOM 4364 C CA . GLN A 1 569 ? 110.273 18.461 26.82 1 138.43 569 GLN A CA 1
ATOM 4365 C C . GLN A 1 569 ? 108.991 18.695 27.629 1 136.7 569 GLN A C 1
ATOM 4366 O O . GLN A 1 569 ? 109.003 18.646 28.863 1 136.99 569 GLN A O 1
ATOM 4372 N N . LEU A 1 570 ? 107.876 18.864 26.906 1 134.59 570 LEU A N 1
ATOM 4373 C CA . LEU A 1 570 ? 106.569 19.142 27.469 1 132.76 570 LEU A CA 1
ATOM 4374 C C . LEU A 1 570 ? 106.016 18.014 28.307 1 131.59 570 LEU A C 1
ATOM 4375 O O . LEU A 1 570 ? 105.551 18.258 29.418 1 131.37 570 LEU A O 1
ATOM 4380 N N . ILE A 1 571 ? 106.05 16.786 27.786 1 130.76 571 ILE A N 1
ATOM 4381 C CA . ILE A 1 571 ? 105.464 15.651 28.482 1 130.51 571 ILE A CA 1
ATOM 4382 C C . ILE A 1 571 ? 106.204 15.306 29.76 1 130.11 571 ILE A C 1
ATOM 4383 O O . ILE A 1 571 ? 105.56 14.91 30.73 1 130 571 ILE A O 1
ATOM 4388 N N . GLN A 1 572 ? 107.532 15.503 29.793 1 129.87 572 GLN A N 1
ATOM 4389 C CA . GLN A 1 572 ? 108.301 15.218 31.002 1 130.23 572 GLN A CA 1
ATOM 4390 C C . GLN A 1 572 ? 108.104 16.275 32.067 1 129.95 572 GLN A C 1
ATOM 4391 O O . GLN A 1 572 ? 108.161 15.947 33.25 1 129.86 572 GLN A O 1
ATOM 4397 N N . GLY A 1 573 ? 107.827 17.511 31.637 1 129.67 573 GLY A N 1
ATOM 4398 C CA . GLY A 1 573 ? 107.546 18.645 32.508 1 129.61 573 GLY A CA 1
ATOM 4399 C C . GLY A 1 573 ? 106.149 18.597 33.095 1 128.94 573 GLY A C 1
ATOM 4400 O O . GLY A 1 573 ? 105.971 18.922 34.267 1 128.77 573 GLY A O 1
ATOM 4401 N N . TYR A 1 574 ? 105.148 18.169 32.299 1 128.4 574 TYR A N 1
ATOM 4402 C CA . TYR A 1 574 ? 103.758 18.064 32.76 1 128.31 574 TYR A CA 1
ATOM 4403 C C . TYR A 1 574 ? 103.663 17.067 33.915 1 128.65 574 TYR A C 1
ATOM 4404 O O . TYR A 1 574 ? 102.989 17.328 34.913 1 128.86 574 TYR A O 1
ATOM 4413 N N . PHE A 1 575 ? 104.346 15.932 33.782 1 128.58 575 PHE A N 1
ATOM 4414 C CA . PHE A 1 575 ? 104.326 14.91 34.816 1 129.22 575 PHE A CA 1
ATOM 4415 C C . PHE A 1 575 ? 105.282 15.205 35.972 1 129.47 575 PHE A C 1
ATOM 4416 O O . PHE A 1 575 ? 105.053 14.719 37.078 1 129.57 575 PHE A O 1
ATOM 4424 N N . GLU A 1 576 ? 106.324 16.014 35.739 1 129.43 576 GLU A N 1
ATOM 4425 C CA . GLU A 1 576 ? 107.217 16.43 36.82 1 129.66 576 GLU A CA 1
ATOM 4426 C C . GLU A 1 576 ? 106.46 17.439 37.711 1 128.49 576 GLU A C 1
ATOM 4427 O O . GLU A 1 576 ? 106.543 17.355 38.938 1 128.09 576 GLU A O 1
ATOM 4433 N N . ALA A 1 577 ? 105.7 18.365 37.084 1 127.71 577 ALA A N 1
ATOM 4434 C CA . ALA A 1 577 ? 104.94 19.396 37.781 1 127.46 577 ALA A CA 1
ATOM 4435 C C . ALA A 1 577 ? 103.722 18.834 38.5 1 127.08 577 ALA A C 1
ATOM 4436 O O . ALA A 1 577 ? 103.509 19.165 39.671 1 127.57 577 ALA A O 1
ATOM 4438 N N . TYR A 1 578 ? 102.932 17.977 37.815 1 125.74 578 TYR A N 1
ATOM 4439 C CA . TYR A 1 578 ? 101.72 17.391 38.379 1 124.73 578 TYR A CA 1
ATOM 4440 C C . TYR A 1 578 ? 101.894 15.883 38.312 1 124.13 578 TYR A C 1
ATOM 4441 O O . TYR A 1 578 ? 101.484 15.254 37.34 1 124.53 578 TYR A O 1
ATOM 4450 N N . PRO A 1 579 ? 102.556 15.289 39.315 1 122.94 579 PRO A N 1
ATOM 4451 C CA . PRO A 1 579 ? 102.833 13.85 39.255 1 121.86 579 PRO A CA 1
ATOM 4452 C C . PRO A 1 579 ? 101.696 12.939 39.683 1 120.41 579 PRO A C 1
ATOM 4453 O O . PRO A 1 579 ? 101.682 11.779 39.258 1 120.76 579 PRO A O 1
ATOM 4457 N N . VAL A 1 580 ? 100.75 13.428 40.506 1 118.64 580 VAL A N 1
ATOM 4458 C CA . VAL A 1 580 ? 99.607 12.591 40.892 1 117.45 580 VAL A CA 1
ATOM 4459 C C . VAL A 1 580 ? 98.743 12.236 39.653 1 116.05 580 VAL A C 1
ATOM 4460 O O . VAL A 1 580 ? 98.1 11.194 39.642 1 115.9 580 VAL A O 1
ATOM 4464 N N . VAL A 1 581 ? 98.791 13.072 38.587 1 114.79 581 VAL A N 1
ATOM 4465 C CA . VAL A 1 581 ? 98.093 12.858 37.319 1 113.66 581 VAL A CA 1
ATOM 4466 C C . VAL A 1 581 ? 98.59 11.563 36.687 1 112.67 581 VAL A C 1
ATOM 4467 O O . VAL A 1 581 ? 97.782 10.755 36.229 1 113.02 581 VAL A O 1
ATOM 4471 N N . LYS A 1 582 ? 99.919 11.35 36.699 1 111.19 582 LYS A N 1
ATOM 4472 C CA . LYS A 1 582 ? 100.558 10.159 36.149 1 110.07 582 LYS A CA 1
ATOM 4473 C C . LYS A 1 582 ? 100.101 8.906 36.899 1 108.52 582 LYS A C 1
ATOM 4474 O O . LYS A 1 582 ? 99.576 7.985 36.287 1 108.78 582 LYS A O 1
ATOM 4480 N N . THR A 1 583 ? 100.24 8.894 38.225 1 106.7 583 THR A N 1
ATOM 4481 C CA . THR A 1 583 ? 99.854 7.752 39.053 1 105.53 583 THR A CA 1
ATOM 4482 C C . THR A 1 583 ? 98.363 7.462 38.98 1 103.9 583 THR A C 1
ATOM 4483 O O . THR A 1 583 ? 97.958 6.309 39.046 1 104.15 583 THR A O 1
ATOM 4487 N N . TRP A 1 584 ? 97.543 8.506 38.823 1 102.59 584 TRP A N 1
ATOM 4488 C CA . TRP A 1 584 ? 96.093 8.366 38.688 1 101.76 584 TRP A CA 1
ATOM 4489 C C . TRP A 1 584 ? 95.827 7.662 37.369 1 102.14 584 TRP A C 1
ATOM 4490 O O . TRP A 1 584 ? 95.186 6.61 37.339 1 102.27 584 TRP A O 1
ATOM 4501 N N . MET A 1 585 ? 96.432 8.169 36.293 1 102.27 585 MET A N 1
ATOM 4502 C CA . MET A 1 585 ? 96.258 7.591 34.976 1 103.22 585 MET A CA 1
ATOM 4503 C C . MET A 1 585 ? 96.669 6.133 34.931 1 103.42 585 MET A C 1
ATOM 4504 O O . MET A 1 585 ? 95.945 5.328 34.359 1 103.65 585 MET A O 1
ATOM 4509 N N . GLU A 1 586 ? 97.744 5.774 35.656 1 103.23 586 GLU A N 1
ATOM 4510 C CA . GLU A 1 586 ? 98.218 4.388 35.756 1 103.29 586 GLU A CA 1
ATOM 4511 C C . GLU A 1 586 ? 97.141 3.498 36.331 1 102.89 586 GLU A C 1
ATOM 4512 O O . GLU A 1 586 ? 96.921 2.403 35.839 1 102.87 586 GLU A O 1
ATOM 4518 N N . GLU A 1 587 ? 96.467 3.976 37.37 1 102.83 587 GLU A N 1
ATOM 4519 C CA . GLU A 1 587 ? 95.457 3.203 38.066 1 103.6 587 GLU A CA 1
ATOM 4520 C C . GLU A 1 587 ? 94.146 3.099 37.331 1 102.36 587 GLU A C 1
ATOM 4521 O O . GLU A 1 587 ? 93.436 2.113 37.515 1 101.72 587 GLU A O 1
ATOM 4527 N N . VAL A 1 588 ? 93.83 4.079 36.481 1 101.98 588 VAL A N 1
ATOM 4528 C CA . VAL A 1 588 ? 92.605 4.024 35.697 1 101.89 588 VAL A CA 1
ATOM 4529 C C . VAL A 1 588 ? 92.77 2.932 34.645 1 102.72 588 VAL A C 1
ATOM 4530 O O . VAL A 1 588 ? 91.96 2.011 34.583 1 102.84 588 VAL A O 1
ATOM 4534 N N . TYR A 1 589 ? 93.87 2.972 33.889 1 103.16 589 TYR A N 1
ATOM 4535 C CA . TYR A 1 589 ? 94.149 1.955 32.873 1 104.09 589 TYR A CA 1
ATOM 4536 C C . TYR A 1 589 ? 94.386 0.568 33.475 1 104.17 589 TYR A C 1
ATOM 4537 O O . TYR A 1 589 ? 94.124 -0.438 32.824 1 104.57 589 TYR A O 1
ATOM 4546 N N . ARG A 1 590 ? 94.867 0.506 34.715 1 103.67 590 ARG A N 1
ATOM 4547 C CA . ARG A 1 590 ? 95.091 -0.754 35.405 1 103.31 590 ARG A CA 1
ATOM 4548 C C . ARG A 1 590 ? 93.736 -1.34 35.834 1 102.68 590 ARG A C 1
ATOM 4549 O O . ARG A 1 590 ? 93.461 -2.499 35.531 1 102.68 590 ARG A O 1
ATOM 4557 N N . GLU A 1 591 ? 92.863 -0.526 36.476 1 101.93 591 GLU A N 1
ATOM 4558 C CA . GLU A 1 591 ? 91.535 -0.967 36.926 1 101.38 591 GLU A CA 1
ATOM 4559 C C . GLU A 1 591 ? 90.613 -1.314 35.745 1 100.24 591 GLU A C 1
ATOM 4560 O O . GLU A 1 591 ? 89.761 -2.185 35.866 1 100.31 591 GLU A O 1
ATOM 4566 N N . LEU A 1 592 ? 90.784 -0.636 34.611 1 99.24 592 LEU A N 1
ATOM 4567 C CA . LEU A 1 592 ? 89.991 -0.916 33.423 1 98.79 592 LEU A CA 1
ATOM 4568 C C . LEU A 1 592 ? 90.418 -2.248 32.818 1 99.83 592 LEU A C 1
ATOM 4569 O O . LEU A 1 592 ? 89.568 -3.014 32.376 1 99.86 592 LEU A O 1
ATOM 4574 N N . GLU A 1 593 ? 91.733 -2.537 32.801 1 100.53 593 GLU A N 1
ATOM 4575 C CA . GLU A 1 593 ? 92.243 -3.805 32.252 1 101.52 593 GLU A CA 1
ATOM 4576 C C . GLU A 1 593 ? 91.823 -5.015 33.079 1 100.95 593 GLU A C 1
ATOM 4577 O O . GLU A 1 593 ? 91.653 -6.102 32.522 1 100.52 593 GLU A O 1
ATOM 4583 N N . GLU A 1 594 ? 91.619 -4.814 34.398 1 100.73 594 GLU A N 1
ATOM 4584 C CA . GLU A 1 594 ? 91.239 -5.894 35.31 1 100.92 594 GLU A CA 1
ATOM 4585 C C . GLU A 1 594 ? 89.736 -5.992 35.562 1 98.28 594 GLU A C 1
ATOM 4586 O O . GLU A 1 594 ? 89.152 -7.026 35.28 1 97.76 594 GLU A O 1
ATOM 4592 N N . LYS A 1 595 ? 89.108 -4.937 36.081 1 96.63 595 LYS A N 1
ATOM 4593 C CA . LYS A 1 595 ? 87.674 -4.954 36.351 1 95.69 595 LYS A CA 1
ATOM 4594 C C . LYS A 1 595 ? 86.792 -4.774 35.1 1 94.46 595 LYS A C 1
ATOM 4595 O O . LYS A 1 595 ? 85.722 -5.364 35.005 1 94.44 595 LYS A O 1
ATOM 4601 N N . GLY A 1 596 ? 87.248 -3.976 34.153 1 93.58 596 GLY A N 1
ATOM 4602 C CA . GLY A 1 596 ? 86.506 -3.728 32.917 1 93.06 596 GLY A CA 1
ATOM 4603 C C . GLY A 1 596 ? 85.589 -2.522 32.936 1 92.01 596 GLY A C 1
ATOM 4604 O O . GLY A 1 596 ? 84.819 -2.301 31.996 1 91.97 596 GLY A O 1
ATOM 4605 N N . PHE A 1 597 ? 85.684 -1.728 33.998 1 91.18 597 PHE A N 1
ATOM 4606 C CA . PHE A 1 597 ? 84.879 -0.544 34.198 1 91.24 597 PHE A CA 1
ATOM 4607 C C . PHE A 1 597 ? 85.51 0.327 35.293 1 90.84 597 PHE A C 1
ATOM 4608 O O . PHE A 1 597 ? 86.348 -0.134 36.069 1 91.54 597 PHE A O 1
ATOM 4616 N N . VAL A 1 598 ? 85.036 1.56 35.406 1 89.74 598 VAL A N 1
ATOM 4617 C CA . VAL A 1 598 ? 85.4 2.509 36.453 1 89.18 598 VAL A CA 1
ATOM 4618 C C . VAL A 1 598 ? 84.116 3.104 37.065 1 88.11 598 VAL A C 1
ATOM 4619 O O . VAL A 1 598 ? 83.071 3.154 36.412 1 88.45 598 VAL A O 1
ATOM 4623 N N . GLU A 1 599 ? 84.186 3.522 38.313 1 86.79 599 GLU A N 1
ATOM 4624 C CA . GLU A 1 599 ? 83.041 4.12 38.991 1 86.64 599 GLU A CA 1
ATOM 4625 C C . GLU A 1 599 ? 83.368 5.638 39.137 1 85.65 599 GLU A C 1
ATOM 4626 O O . GLU A 1 599 ? 84.495 5.993 39.465 1 86.41 599 GLU A O 1
ATOM 4632 N N . TYR A 1 600 ? 82.419 6.521 38.86 1 83.99 600 TYR A N 1
ATOM 4633 C CA . TYR A 1 600 ? 82.659 7.96 38.912 1 83.18 600 TYR A CA 1
ATOM 4634 C C . TYR A 1 600 ? 82.893 8.452 40.329 1 84.14 600 TYR A C 1
ATOM 4635 O O . TYR A 1 600 ? 82.217 8.001 41.236 1 84.12 600 TYR A O 1
ATOM 4644 N N . PRO A 1 601 ? 83.887 9.341 40.532 1 85.29 601 PRO A N 1
ATOM 4645 C CA . PRO A 1 601 ? 84.243 9.761 41.885 1 85.66 601 PRO A CA 1
ATOM 4646 C C . PRO A 1 601 ? 83.107 10.148 42.826 1 86.06 601 PRO A C 1
ATOM 4647 O O . PRO A 1 601 ? 82.99 9.524 43.906 1 87.27 601 PRO A O 1
ATOM 4651 N N . ILE A 1 602 ? 82.323 11.173 42.49 1 84.9 602 ILE A N 1
ATOM 4652 C CA . ILE A 1 602 ? 81.301 11.618 43.44 1 84.44 602 ILE A CA 1
ATOM 4653 C C . ILE A 1 602 ? 79.938 11.048 43.092 1 83.69 602 ILE A C 1
ATOM 4654 O O . ILE A 1 602 ? 79.179 10.738 44.003 1 83.76 602 ILE A O 1
ATOM 4659 N N . TYR A 1 603 ? 79.689 10.727 41.811 1 82.85 603 TYR A N 1
ATOM 4660 C CA . TYR A 1 603 ? 78.364 10.304 41.384 1 82.6 603 TYR A CA 1
ATOM 4661 C C . TYR A 1 603 ? 78.092 8.79 41.389 1 83 603 TYR A C 1
ATOM 4662 O O . TYR A 1 603 ? 76.958 8.364 41.684 1 83.23 603 TYR A O 1
ATOM 4671 N N . GLY A 1 604 ? 79.126 7.998 41.157 1 82.62 604 GLY A N 1
ATOM 4672 C CA . GLY A 1 604 ? 78.974 6.555 41.18 1 82.76 604 GLY A CA 1
ATOM 4673 C C . GLY A 1 604 ? 78.44 5.951 39.895 1 82.97 604 GLY A C 1
ATOM 4674 O O . GLY A 1 604 ? 78.023 4.786 39.879 1 83.56 604 GLY A O 1
ATOM 4675 N N . TYR A 1 605 ? 78.477 6.716 38.801 1 82.33 605 TYR A N 1
ATOM 4676 C CA . TYR A 1 605 ? 78.091 6.223 37.482 1 82.11 605 TYR A CA 1
ATOM 4677 C C . TYR A 1 605 ? 79.141 5.157 37.06 1 82.78 605 TYR A C 1
ATOM 4678 O O . TYR A 1 605 ? 80.34 5.355 37.305 1 83.04 605 TYR A O 1
ATOM 4687 N N . ILE A 1 606 ? 78.706 4.026 36.482 1 82.81 606 ILE A N 1
ATOM 4688 C CA . ILE A 1 606 ? 79.684 3.034 36.047 1 83.37 606 ILE A CA 1
ATOM 4689 C C . ILE A 1 606 ? 79.891 3.151 34.564 1 83.5 606 ILE A C 1
ATOM 4690 O O . ILE A 1 606 ? 78.926 3.027 33.799 1 83.78 606 ILE A O 1
ATOM 4695 N N . LYS A 1 607 ? 81.148 3.426 34.161 1 82.92 607 LYS A N 1
ATOM 4696 C CA . LYS A 1 607 ? 81.56 3.517 32.767 1 82.58 607 LYS A CA 1
ATOM 4697 C C . LYS A 1 607 ? 82.16 2.162 32.396 1 83.69 607 LYS A C 1
ATOM 4698 O O . LYS A 1 607 ? 83.286 1.868 32.781 1 84.85 607 LYS A O 1
ATOM 4704 N N . ARG A 1 608 ? 81.408 1.319 31.697 1 83.15 608 ARG A N 1
ATOM 4705 C CA . ARG A 1 608 ? 81.879 0.008 31.299 1 83.26 608 ARG A CA 1
ATOM 4706 C C . ARG A 1 608 ? 82.559 0.045 29.944 1 85.5 608 ARG A C 1
ATOM 4707 O O . ARG A 1 608 ? 82.206 0.835 29.077 1 85.63 608 ARG A O 1
ATOM 4715 N N . MET A 1 609 ? 83.475 -0.882 29.729 1 87.39 609 MET A N 1
ATOM 4716 C CA . MET A 1 609 ? 84.17 -1.019 28.463 1 89.43 609 MET A CA 1
ATOM 4717 C C . MET A 1 609 ? 83.347 -1.731 27.39 1 91 609 MET A C 1
ATOM 4718 O O . MET A 1 609 ? 82.78 -2.789 27.664 1 91.47 609 MET A O 1
ATOM 4723 N N . ASP A 1 610 ? 83.322 -1.182 26.161 1 91.7 610 ASP A N 1
ATOM 4724 C CA . ASP A 1 610 ? 82.636 -1.794 25.03 1 93.17 610 ASP A CA 1
ATOM 4725 C C . ASP A 1 610 ? 83.563 -2.839 24.406 1 94.78 610 ASP A C 1
ATOM 4726 O O . ASP A 1 610 ? 84.237 -2.56 23.41 1 95.22 610 ASP A O 1
ATOM 4731 N N . LEU A 1 611 ? 83.606 -4.041 25.01 1 95.34 611 LEU A N 1
ATOM 4732 C CA . LEU A 1 611 ? 84.461 -5.145 24.577 1 95.91 611 LEU A CA 1
ATOM 4733 C C . LEU A 1 611 ? 84.1 -5.647 23.211 1 97.58 611 LEU A C 1
ATOM 4734 O O . LEU A 1 611 ? 82.923 -5.686 22.881 1 97.21 611 LEU A O 1
ATOM 4739 N N . PRO A 1 612 ? 85.081 -6.129 22.429 1 99.72 612 PRO A N 1
ATOM 4740 C CA . PRO A 1 612 ? 84.737 -6.766 21.144 1 101.65 612 PRO A CA 1
ATOM 4741 C C . PRO A 1 612 ? 83.906 -8.036 21.35 1 104.61 612 PRO A C 1
ATOM 4742 O O . PRO A 1 612 ? 83.904 -8.599 22.451 1 104.59 612 PRO A O 1
ATOM 4746 N N . GLN A 1 613 ? 83.191 -8.498 20.309 1 106.99 613 GLN A N 1
ATOM 4747 C CA . GLN A 1 613 ? 82.316 -9.671 20.458 1 110.2 613 GLN A CA 1
ATOM 4748 C C . GLN A 1 613 ? 83.078 -10.9 21.018 1 112.04 613 GLN A C 1
ATOM 4749 O O . GLN A 1 613 ? 82.575 -11.602 21.902 1 112 613 GLN A O 1
ATOM 4755 N N . ALA A 1 614 ? 84.345 -11.072 20.595 1 113.13 614 ALA A N 1
ATOM 4756 C CA . ALA A 1 614 ? 85.231 -12.088 21.189 1 114.21 614 ALA A CA 1
ATOM 4757 C C . ALA A 1 614 ? 85.599 -11.464 22.579 1 114.84 614 ALA A C 1
ATOM 4758 O O . ALA A 1 614 ? 85.67 -10.227 22.651 1 115.6 614 ALA A O 1
ATOM 4760 N N . LEU A 1 615 ? 85.766 -12.232 23.661 1 114.09 615 LEU A N 1
ATOM 4761 C CA . LEU A 1 615 ? 86.023 -11.637 25 1 114.02 615 LEU A CA 1
ATOM 4762 C C . LEU A 1 615 ? 84.687 -11.485 25.745 1 115.01 615 LEU A C 1
ATOM 4763 O O . LEU A 1 615 ? 84.649 -11.72 26.964 1 115.15 615 LEU A O 1
ATOM 4768 N N . ARG A 1 616 ? 83.579 -11.092 25.024 1 115.26 616 ARG A N 1
ATOM 4769 C CA . ARG A 1 616 ? 82.249 -11.051 25.655 1 115.52 616 ARG A CA 1
ATOM 4770 C C . ARG A 1 616 ? 81.871 -12.498 26.059 1 114.85 616 ARG A C 1
ATOM 4771 O O . ARG A 1 616 ? 81.841 -13.383 25.185 1 114.79 616 ARG A O 1
ATOM 4779 N N . LYS A 1 617 ? 81.653 -12.737 27.389 1 114.08 617 LYS A N 1
ATOM 4780 C CA . LYS A 1 617 ? 81.324 -14.052 28.013 1 113.94 617 LYS A CA 1
ATOM 4781 C C . LYS A 1 617 ? 82.491 -15.059 27.897 1 113.3 617 LYS A C 1
ATOM 4782 O O . LYS A 1 617 ? 82.274 -16.259 27.701 1 113.45 617 LYS A O 1
ATOM 4788 N N . LEU A 1 618 ? 83.724 -14.565 28.014 1 112.12 618 LEU A N 1
ATOM 4789 C CA . LEU A 1 618 ? 84.905 -15.397 27.847 1 110.94 618 LEU A CA 1
ATOM 4790 C C . LEU A 1 618 ? 85.817 -15.213 29.048 1 110.11 618 LEU A C 1
ATOM 4791 O O . LEU A 1 618 ? 86.102 -14.074 29.425 1 110.64 618 LEU A O 1
ATOM 4796 N N . PRO A 1 619 ? 86.271 -16.326 29.66 1 108.71 619 PRO A N 1
ATOM 4797 C CA . PRO A 1 619 ? 87.159 -16.237 30.834 1 108.19 619 PRO A CA 1
ATOM 4798 C C . PRO A 1 619 ? 88.395 -15.388 30.582 1 108.24 619 PRO A C 1
ATOM 4799 O O . PRO A 1 619 ? 88.991 -15.531 29.521 1 108.88 619 PRO A O 1
ATOM 4803 N N . LYS A 1 620 ? 88.784 -14.518 31.53 1 107.54 620 LYS A N 1
ATOM 4804 C CA . LYS A 1 620 ? 89.945 -13.664 31.318 1 107.57 620 LYS A CA 1
ATOM 4805 C C . LYS A 1 620 ? 91.24 -14.434 30.987 1 107.41 620 LYS A C 1
ATOM 4806 O O . LYS A 1 620 ? 92.141 -13.85 30.379 1 107.33 620 LYS A O 1
ATOM 4812 N N . ASP A 1 621 ? 91.326 -15.735 31.346 1 106.88 621 ASP A N 1
ATOM 4813 C CA . ASP A 1 621 ? 92.506 -16.524 30.992 1 106.74 621 ASP A CA 1
ATOM 4814 C C . ASP A 1 621 ? 92.558 -16.825 29.486 1 105.62 621 ASP A C 1
ATOM 4815 O O . ASP A 1 621 ? 93.642 -16.988 28.926 1 105.57 621 ASP A O 1
ATOM 4820 N N . LYS A 1 622 ? 91.396 -16.844 28.837 1 104.79 622 LYS A N 1
ATOM 4821 C CA . LYS A 1 622 ? 91.241 -17.069 27.41 1 104.97 622 LYS A CA 1
ATOM 4822 C C . LYS A 1 622 ? 91.418 -15.799 26.558 1 105.07 622 LYS A C 1
ATOM 4823 O O . LYS A 1 622 ? 91.528 -15.891 25.337 1 105.43 622 LYS A O 1
ATOM 4829 N N . TRP A 1 623 ? 91.473 -14.629 27.197 1 104.7 623 TRP A N 1
ATOM 4830 C CA . TRP A 1 623 ? 91.632 -13.321 26.569 1 104.77 623 TRP A CA 1
ATOM 4831 C C . TRP A 1 623 ? 92.962 -13.089 25.829 1 104.52 623 TRP A C 1
ATOM 4832 O O . TRP A 1 623 ? 92.911 -12.62 24.697 1 104.33 623 TRP A O 1
ATOM 4843 N N . PRO A 1 624 ? 94.155 -13.405 26.406 1 104.67 624 PRO A N 1
ATOM 4844 C CA . PRO A 1 624 ? 95.401 -13.205 25.662 1 104.77 624 PRO A CA 1
ATOM 4845 C C . PRO A 1 624 ? 95.453 -13.969 24.352 1 104.9 624 PRO A C 1
ATOM 4846 O O . PRO A 1 624 ? 96.012 -13.45 23.408 1 105.1 624 PRO A O 1
ATOM 4850 N N . LEU A 1 625 ? 94.841 -15.164 24.26 1 104.72 625 LEU A N 1
ATOM 4851 C CA . LEU A 1 625 ? 94.821 -15.915 23.01 1 105.24 625 LEU A CA 1
ATOM 4852 C C . LEU A 1 625 ? 94.12 -15.092 21.924 1 105.82 625 LEU A C 1
ATOM 4853 O O . LEU A 1 625 ? 94.648 -14.936 20.828 1 106.36 625 LEU A O 1
ATOM 4858 N N . VAL A 1 626 ? 92.994 -14.491 22.278 1 105.53 626 VAL A N 1
ATOM 4859 C CA . VAL A 1 626 ? 92.234 -13.656 21.377 1 105.73 626 VAL A CA 1
ATOM 4860 C C . VAL A 1 626 ? 93.024 -12.408 21.006 1 105.48 626 VAL A C 1
ATOM 4861 O O . VAL A 1 626 ? 93.194 -12.126 19.829 1 105.45 626 VAL A O 1
ATOM 4865 N N . LEU A 1 627 ? 93.531 -11.683 22.002 1 105.5 627 LEU A N 1
ATOM 4866 C CA . LEU A 1 627 ? 94.254 -10.443 21.76 1 106.43 627 LEU A CA 1
ATOM 4867 C C . LEU A 1 627 ? 95.508 -10.622 20.935 1 107.76 627 LEU A C 1
ATOM 4868 O O . LEU A 1 627 ? 95.748 -9.842 20.027 1 107.56 627 LEU A O 1
ATOM 4873 N N . ASN A 1 628 ? 96.308 -11.639 21.245 1 108.98 628 ASN A N 1
ATOM 4874 C CA . ASN A 1 628 ? 97.581 -11.885 20.579 1 110.55 628 ASN A CA 1
ATOM 4875 C C . ASN A 1 628 ? 97.404 -12.307 19.121 1 112.45 628 ASN A C 1
ATOM 4876 O O . ASN A 1 628 ? 98.25 -11.966 18.292 1 112.86 628 ASN A O 1
ATOM 4881 N N . ASN A 1 629 ? 96.275 -12.969 18.781 1 113.31 629 ASN A N 1
ATOM 4882 C CA . ASN A 1 629 ? 95.999 -13.353 17.402 1 114.47 629 ASN A CA 1
ATOM 4883 C C . ASN A 1 629 ? 95.235 -12.255 16.62 1 114.82 629 ASN A C 1
ATOM 4884 O O . ASN A 1 629 ? 95.807 -11.685 15.691 1 115.34 629 ASN A O 1
ATOM 4889 N N . ASP A 1 630 ? 93.996 -11.91 17.044 1 114.08 630 ASP A N 1
ATOM 4890 C CA . ASP A 1 630 ? 93.112 -10.921 16.41 1 113.43 630 ASP A CA 1
ATOM 4891 C C . ASP A 1 630 ? 93.547 -9.478 16.639 1 112.77 630 ASP A C 1
ATOM 4892 O O . ASP A 1 630 ? 93.292 -8.926 17.696 1 113.18 630 ASP A O 1
ATOM 4897 N N . PRO A 1 631 ? 94.114 -8.814 15.633 1 111.96 631 PRO A N 1
ATOM 4898 C CA . PRO A 1 631 ? 94.542 -7.416 15.808 1 111.62 631 PRO A CA 1
ATOM 4899 C C . PRO A 1 631 ? 93.4 -6.42 15.762 1 111.83 631 PRO A C 1
ATOM 4900 O O . PRO A 1 631 ? 93.557 -5.293 16.203 1 112.12 631 PRO A O 1
ATOM 4904 N N . ASP A 1 632 ? 92.253 -6.838 15.221 1 111.67 632 ASP A N 1
ATOM 4905 C CA . ASP A 1 632 ? 91.045 -6.025 15.112 1 111.98 632 ASP A CA 1
ATOM 4906 C C . ASP A 1 632 ? 90.352 -5.923 16.473 1 110.48 632 ASP A C 1
ATOM 4907 O O . ASP A 1 632 ? 89.872 -4.857 16.869 1 110.33 632 ASP A O 1
ATOM 4912 N N . ALA A 1 633 ? 90.302 -7.046 17.18 1 109.25 633 ALA A N 1
ATOM 4913 C CA . ALA A 1 633 ? 89.702 -7.128 18.489 1 108.65 633 ALA A CA 1
ATOM 4914 C C . ALA A 1 633 ? 90.541 -6.332 19.472 1 107.91 633 ALA A C 1
ATOM 4915 O O . ALA A 1 633 ? 89.966 -5.586 20.269 1 108.39 633 ALA A O 1
ATOM 4917 N N . ARG A 1 634 ? 91.897 -6.441 19.392 1 106.35 634 ARG A N 1
ATOM 4918 C CA . ARG A 1 634 ? 92.78 -5.684 20.278 1 105.07 634 ARG A CA 1
ATOM 4919 C C . ARG A 1 634 ? 92.704 -4.193 19.981 1 105.04 634 ARG A C 1
ATOM 4920 O O . ARG A 1 634 ? 92.736 -3.393 20.913 1 105.28 634 ARG A O 1
ATOM 4928 N N . LYS A 1 635 ? 92.472 -3.814 18.712 1 104.68 635 LYS A N 1
ATOM 4929 C CA . LYS A 1 635 ? 92.295 -2.411 18.364 1 104.98 635 LYS A CA 1
ATOM 4930 C C . LYS A 1 635 ? 91.012 -1.885 19.018 1 104.25 635 LYS A C 1
ATOM 4931 O O . LYS A 1 635 ? 91.032 -0.782 19.547 1 103.69 635 LYS A O 1
ATOM 4937 N N . GLN A 1 636 ? 89.925 -2.702 19.04 1 104.08 636 GLN A N 1
ATOM 4938 C CA . GLN A 1 636 ? 88.66 -2.327 19.685 1 104.27 636 GLN A CA 1
ATOM 4939 C C . GLN A 1 636 ? 88.838 -2.222 21.206 1 102.26 636 GLN A C 1
ATOM 4940 O O . GLN A 1 636 ? 88.307 -1.309 21.837 1 102.06 636 GLN A O 1
ATOM 4946 N N . TYR A 1 637 ? 89.547 -3.195 21.779 1 100.35 637 TYR A N 1
ATOM 4947 C CA . TYR A 1 637 ? 89.862 -3.27 23.198 1 98.63 637 TYR A CA 1
ATOM 4948 C C . TYR A 1 637 ? 90.63 -2.019 23.679 1 98.33 637 TYR A C 1
ATOM 4949 O O . TYR A 1 637 ? 90.23 -1.377 24.652 1 98.42 637 TYR A O 1
ATOM 4958 N N . TYR A 1 638 ? 91.711 -1.669 22.989 1 97.59 638 TYR A N 1
ATOM 4959 C CA . TYR A 1 638 ? 92.516 -0.519 23.358 1 97.65 638 TYR A CA 1
ATOM 4960 C C . TYR A 1 638 ? 91.825 0.83 23.103 1 98.74 638 TYR A C 1
ATOM 4961 O O . TYR A 1 638 ? 92.162 1.838 23.735 1 98.9 638 TYR A O 1
ATOM 4970 N N . ALA A 1 639 ? 90.887 0.856 22.154 1 99.1 639 ALA A N 1
ATOM 4971 C CA . ALA A 1 639 ? 90.126 2.07 21.885 1 99.7 639 ALA A CA 1
ATOM 4972 C C . ALA A 1 639 ? 89.079 2.225 22.986 1 99.93 639 ALA A C 1
ATOM 4973 O O . ALA A 1 639 ? 88.894 3.323 23.499 1 100.17 639 ALA A O 1
ATOM 4975 N N . SER A 1 640 ? 88.445 1.114 23.383 1 99.82 640 SER A N 1
ATOM 4976 C CA . SER A 1 640 ? 87.455 1.035 24.443 1 100.07 640 SER A CA 1
ATOM 4977 C C . SER A 1 640 ? 88.072 1.449 25.799 1 99.76 640 SER A C 1
ATOM 4978 O O . SER A 1 640 ? 87.424 2.129 26.593 1 99.66 640 SER A O 1
ATOM 4981 N N . LEU A 1 641 ? 89.34 1.079 26.022 1 99.34 641 LEU A N 1
ATOM 4982 C CA . LEU A 1 641 ? 90.091 1.395 27.22 1 99.42 641 LEU A CA 1
ATOM 4983 C C . LEU A 1 641 ? 90.356 2.881 27.282 1 100.24 641 LEU A C 1
ATOM 4984 O O . LEU A 1 641 ? 90.131 3.473 28.322 1 101.1 641 LEU A O 1
ATOM 4989 N N . ARG A 1 642 ? 90.773 3.514 26.173 1 100.14 642 ARG A N 1
ATOM 4990 C CA . ARG A 1 642 ? 91.016 4.966 26.146 1 100.26 642 ARG A CA 1
ATOM 4991 C C . ARG A 1 642 ? 89.713 5.735 26.29 1 99.64 642 ARG A C 1
ATOM 4992 O O . ARG A 1 642 ? 89.676 6.75 26.977 1 100.19 642 ARG A O 1
ATOM 5000 N N . SER A 1 643 ? 88.635 5.234 25.672 1 98.53 643 SER A N 1
ATOM 5001 C CA . SER A 1 643 ? 87.328 5.879 25.728 1 97.84 643 SER A CA 1
ATOM 5002 C C . SER A 1 643 ? 86.791 5.964 27.133 1 96.39 643 SER A C 1
ATOM 5003 O O . SER A 1 643 ? 86.21 6.984 27.5 1 96.24 643 SER A O 1
ATOM 5006 N N . CYS A 1 644 ? 87.023 4.921 27.932 1 95.44 644 CYS A N 1
ATOM 5007 C CA . CYS A 1 644 ? 86.579 4.917 29.314 1 95.6 644 CYS A CA 1
ATOM 5008 C C . CYS A 1 644 ? 87.378 5.93 30.102 1 96.47 644 CYS A C 1
ATOM 5009 O O . CYS A 1 644 ? 86.781 6.748 30.806 1 97.28 644 CYS A O 1
ATOM 5012 N N . GLN A 1 645 ? 88.713 5.948 29.943 1 96.24 645 GLN A N 1
ATOM 5013 C CA . GLN A 1 645 ? 89.538 6.93 30.652 1 96.76 645 GLN A CA 1
ATOM 5014 C C . GLN A 1 645 ? 89.109 8.389 30.337 1 97.18 645 GLN A C 1
ATOM 5015 O O . GLN A 1 645 ? 88.996 9.197 31.254 1 97.38 645 GLN A O 1
ATOM 5021 N N . ASN A 1 646 ? 88.817 8.696 29.056 1 97.15 646 ASN A N 1
ATOM 5022 C CA . ASN A 1 646 ? 88.395 10.035 28.639 1 97.88 646 ASN A CA 1
ATOM 5023 C C . ASN A 1 646 ? 87.052 10.425 29.26 1 97.85 646 ASN A C 1
ATOM 5024 O O . ASN A 1 646 ? 86.876 11.568 29.72 1 98.08 646 ASN A O 1
ATOM 5029 N N . ALA A 1 647 ? 86.12 9.446 29.294 1 97.02 647 ALA A N 1
ATOM 5030 C CA . ALA A 1 647 ? 84.788 9.606 29.875 1 96.64 647 ALA A CA 1
ATOM 5031 C C . ALA A 1 647 ? 84.818 9.866 31.368 1 95.94 647 ALA A C 1
ATOM 5032 O O . ALA A 1 647 ? 83.831 10.353 31.91 1 95.81 647 ALA A O 1
ATOM 5034 N N . LEU A 1 648 ? 85.927 9.54 32.038 1 95.63 648 LEU A N 1
ATOM 5035 C CA . LEU A 1 648 ? 86.045 9.798 33.463 1 96.23 648 LEU A CA 1
ATOM 5036 C C . LEU A 1 648 ? 86.092 11.305 33.747 1 97.09 648 LEU A C 1
ATOM 5037 O O . LEU A 1 648 ? 85.609 11.75 34.788 1 97.8 648 LEU A O 1
ATOM 5042 N N . ILE A 1 649 ? 86.639 12.097 32.806 1 96.57 649 ILE A N 1
ATOM 5043 C CA . ILE A 1 649 ? 86.735 13.542 32.944 1 96.03 649 ILE A CA 1
ATOM 5044 C C . ILE A 1 649 ? 85.466 14.215 32.429 1 94.59 649 ILE A C 1
ATOM 5045 O O . ILE A 1 649 ? 84.861 15.002 33.148 1 94.61 649 ILE A O 1
ATOM 5050 N N . GLN A 1 650 ? 85.058 13.904 31.19 1 93.24 650 GLN A N 1
ATOM 5051 C CA . GLN A 1 650 ? 83.884 14.532 30.6 1 92.55 650 GLN A CA 1
ATOM 5052 C C . GLN A 1 650 ? 82.627 14.152 31.311 1 90.12 650 GLN A C 1
ATOM 5053 O O . GLN A 1 650 ? 81.732 14.975 31.446 1 89.93 650 GLN A O 1
ATOM 5059 N N . GLY A 1 651 ? 82.559 12.897 31.729 1 88.31 651 GLY A N 1
ATOM 5060 C CA . GLY A 1 651 ? 81.42 12.352 32.427 1 87.69 651 GLY A CA 1
ATOM 5061 C C . GLY A 1 651 ? 81.295 12.939 33.808 1 86.79 651 GLY A C 1
ATOM 5062 O O . GLY A 1 651 ? 80.188 13.263 34.24 1 87.24 651 GLY A O 1
ATOM 5063 N N . PHE A 1 652 ? 82.429 13.152 34.496 1 85.07 652 PHE A N 1
ATOM 5064 C CA . PHE A 1 652 ? 82.389 13.758 35.824 1 83.8 652 PHE A CA 1
ATOM 5065 C C . PHE A 1 652 ? 81.787 15.17 35.752 1 83.48 652 PHE A C 1
ATOM 5066 O O . PHE A 1 652 ? 80.793 15.447 36.417 1 83.6 652 PHE A O 1
ATOM 5074 N N . SER A 1 653 ? 82.329 16.022 34.87 1 83.11 653 SER A N 1
ATOM 5075 C CA . SER A 1 653 ? 81.799 17.376 34.707 1 83.05 653 SER A CA 1
ATOM 5076 C C . SER A 1 653 ? 80.375 17.344 34.201 1 82.35 653 SER A C 1
ATOM 5077 O O . SER A 1 653 ? 79.572 18.186 34.618 1 82.92 653 SER A O 1
ATOM 5080 N N . ALA A 1 654 ? 80.006 16.31 33.399 1 80.66 654 ALA A N 1
ATOM 5081 C CA . ALA A 1 654 ? 78.644 16.199 32.895 1 79.61 654 ALA A CA 1
ATOM 5082 C C . ALA A 1 654 ? 77.66 16.088 34.056 1 79.03 654 ALA A C 1
ATOM 5083 O O . ALA A 1 654 ? 76.688 16.834 34.114 1 79.09 654 ALA A O 1
ATOM 5085 N N . PHE A 1 655 ? 78 15.263 35.042 1 78.25 655 PHE A N 1
ATOM 5086 C CA . PHE A 1 655 ? 77.153 15.08 36.204 1 77.51 655 PHE A CA 1
ATOM 5087 C C . PHE A 1 655 ? 77.176 16.266 37.12 1 77.84 655 PHE A C 1
ATOM 5088 O O . PHE A 1 655 ? 76.158 16.547 37.722 1 78.16 655 PHE A O 1
ATOM 5096 N N . VAL A 1 656 ? 78.3 16.992 37.203 1 77.91 656 VAL A N 1
ATOM 5097 C CA . VAL A 1 656 ? 78.405 18.195 38.013 1 78.95 656 VAL A CA 1
ATOM 5098 C C . VAL A 1 656 ? 77.407 19.245 37.48 1 80.38 656 VAL A C 1
ATOM 5099 O O . VAL A 1 656 ? 76.625 19.817 38.265 1 80.9 656 VAL A O 1
ATOM 5103 N N . VAL A 1 657 ? 77.406 19.441 36.128 1 80.35 657 VAL A N 1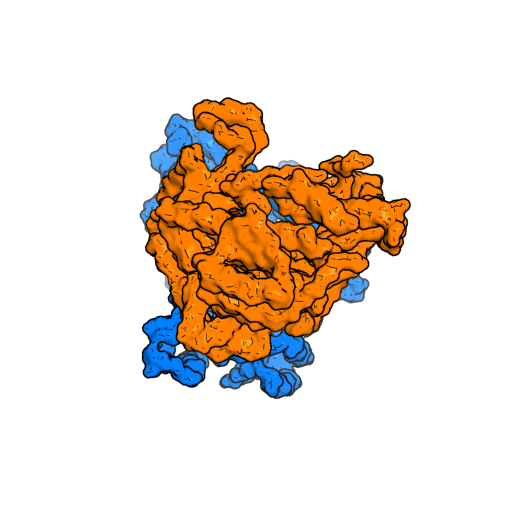
ATOM 5104 C CA . VAL A 1 657 ? 76.5 20.36 35.45 1 80.85 657 VAL A CA 1
ATOM 5105 C C . VAL A 1 657 ? 75.046 19.914 35.633 1 81.62 657 VAL A C 1
ATOM 5106 O O . VAL A 1 657 ? 74.206 20.709 36.025 1 82.33 657 VAL A O 1
ATOM 5110 N N . LYS A 1 658 ? 74.764 18.62 35.439 1 81.43 658 LYS A N 1
ATOM 5111 C CA . LYS A 1 658 ? 73.437 18.025 35.624 1 81.1 658 LYS A CA 1
ATOM 5112 C C . LYS A 1 658 ? 72.928 18.299 37.028 1 82.18 658 LYS A C 1
ATOM 5113 O O . LYS A 1 658 ? 71.822 18.803 37.172 1 82.85 658 LYS A O 1
ATOM 5119 N N . ASP A 1 659 ? 73.773 18.054 38.049 1 82.27 659 ASP A N 1
ATOM 5120 C CA . ASP A 1 659 ? 73.461 18.265 39.456 1 82.79 659 ASP A CA 1
ATOM 5121 C C . ASP A 1 659 ? 73.088 19.73 39.675 1 83.02 659 ASP A C 1
ATOM 5122 O O . ASP A 1 659 ? 72.029 20.007 40.244 1 83.6 659 ASP A O 1
ATOM 5127 N N . ALA A 1 660 ? 73.909 20.662 39.156 1 82.14 660 ALA A N 1
ATOM 5128 C CA . ALA A 1 660 ? 73.629 22.087 39.3 1 81.64 660 ALA A CA 1
ATOM 5129 C C . ALA A 1 660 ? 72.308 22.507 38.66 1 80.93 660 ALA A C 1
ATOM 5130 O O . ALA A 1 660 ? 71.587 23.292 39.243 1 81.29 660 ALA A O 1
ATOM 5132 N N . ILE A 1 661 ? 71.974 21.955 37.495 1 80.13 661 ILE A N 1
ATOM 5133 C CA . ILE A 1 661 ? 70.734 22.257 36.771 1 79.67 661 ILE A CA 1
ATOM 5134 C C . ILE A 1 661 ? 69.489 21.885 37.582 1 79.42 661 ILE A C 1
ATOM 5135 O O . ILE A 1 661 ? 68.586 22.708 37.732 1 79.36 661 ILE A O 1
ATOM 5140 N N . VAL A 1 662 ? 69.451 20.666 38.135 1 79.12 662 VAL A N 1
ATOM 5141 C CA . VAL A 1 662 ? 68.291 20.24 38.925 1 78.68 662 VAL A CA 1
ATOM 5142 C C . VAL A 1 662 ? 68.225 21.083 40.205 1 79.27 662 VAL A C 1
ATOM 5143 O O . VAL A 1 662 ? 67.152 21.55 40.533 1 79.52 662 VAL A O 1
ATOM 5147 N N . GLN A 1 663 ? 69.362 21.37 40.842 1 79.36 663 GLN A N 1
ATOM 5148 C CA . GLN A 1 663 ? 69.35 22.112 42.086 1 80.26 663 GLN A CA 1
ATOM 5149 C C . GLN A 1 663 ? 68.916 23.569 41.929 1 80.88 663 GLN A C 1
ATOM 5150 O O . GLN A 1 663 ? 68.172 24.085 42.779 1 82.09 663 GLN A O 1
ATOM 5156 N N . MET A 1 664 ? 69.35 24.234 40.85 1 79.54 664 MET A N 1
ATOM 5157 C CA . MET A 1 664 ? 68.977 25.632 40.628 1 77.86 664 MET A CA 1
ATOM 5158 C C . MET A 1 664 ? 67.513 25.713 40.193 1 76.35 664 MET A C 1
ATOM 5159 O O . MET A 1 664 ? 66.782 26.553 40.702 1 76.01 664 MET A O 1
ATOM 5164 N N . GLN A 1 665 ? 67.069 24.776 39.331 1 75.42 665 GLN A N 1
ATOM 5165 C CA . GLN A 1 665 ? 65.703 24.713 38.852 1 74.97 665 GLN A CA 1
ATOM 5166 C C . GLN A 1 665 ? 64.725 24.456 39.989 1 75.45 665 GLN A C 1
ATOM 5167 O O . GLN A 1 665 ? 63.65 25.046 40.002 1 75.4 665 GLN A O 1
ATOM 5173 N N . ARG A 1 666 ? 65.105 23.607 40.963 1 75.9 666 ARG A N 1
ATOM 5174 C CA . ARG A 1 666 ? 64.282 23.329 42.138 1 77.01 666 ARG A CA 1
ATOM 5175 C C . ARG A 1 666 ? 64.076 24.638 42.964 1 78.76 666 ARG A C 1
ATOM 5176 O O . ARG A 1 666 ? 62.994 24.873 43.518 1 79.09 666 ARG A O 1
ATOM 5184 N N . ALA A 1 667 ? 65.112 25.483 43.027 1 79.23 667 ALA A N 1
ATOM 5185 C CA . ALA A 1 667 ? 65.067 26.729 43.766 1 80.37 667 ALA A CA 1
ATOM 5186 C C . ALA A 1 667 ? 64.248 27.828 43.075 1 80.88 667 ALA A C 1
ATOM 5187 O O . ALA A 1 667 ? 63.635 28.657 43.749 1 80.21 667 ALA A O 1
ATOM 5189 N N . PHE A 1 668 ? 64.202 27.821 41.74 1 81.79 668 PHE A N 1
ATOM 5190 C CA . PHE A 1 668 ? 63.362 28.772 40.996 1 83.12 668 PHE A CA 1
ATOM 5191 C C . PHE A 1 668 ? 61.898 28.427 41.294 1 84.38 668 PHE A C 1
ATOM 5192 O O . PHE A 1 668 ? 61.096 29.319 41.565 1 84.29 668 PHE A O 1
ATOM 5200 N N . GLU A 1 669 ? 61.575 27.109 41.261 1 85.35 669 GLU A N 1
ATOM 5201 C CA . GLU A 1 669 ? 60.261 26.553 41.544 1 86.5 669 GLU A CA 1
ATOM 5202 C C . GLU A 1 669 ? 59.88 26.871 42.984 1 86.4 669 GLU A C 1
ATOM 5203 O O . GLU A 1 669 ? 58.76 27.333 43.236 1 86.54 669 GLU A O 1
ATOM 5209 N N . ALA A 1 670 ? 60.828 26.687 43.921 1 85.56 670 ALA A N 1
ATOM 5210 C CA . ALA A 1 670 ? 60.591 26.983 45.324 1 84.92 670 ALA A CA 1
ATOM 5211 C C . ALA A 1 670 ? 60.314 28.471 45.558 1 84.33 670 ALA A C 1
ATOM 5212 O O . ALA A 1 670 ? 59.309 28.798 46.188 1 84.76 670 ALA A O 1
ATOM 5214 N N . GLU A 1 671 ? 61.14 29.377 45.002 1 83.45 671 GLU A N 1
ATOM 5215 C CA . GLU A 1 671 ? 60.939 30.82 45.229 1 83.06 671 GLU A CA 1
ATOM 5216 C C . GLU A 1 671 ? 59.822 31.468 44.402 1 81.95 671 GLU A C 1
ATOM 5217 O O . GLU A 1 671 ? 59.643 32.678 44.478 1 81.6 671 GLU A O 1
ATOM 5223 N N . GLY A 1 672 ? 59.094 30.669 43.636 1 81.63 672 GLY A N 1
ATOM 5224 C CA . GLY A 1 672 ? 58.001 31.14 42.799 1 82.26 672 GLY A CA 1
ATOM 5225 C C . GLY A 1 672 ? 58.424 31.965 41.6 1 82.85 672 GLY A C 1
ATOM 5226 O O . GLY A 1 672 ? 57.622 32.727 41.053 1 83.41 672 GLY A O 1
ATOM 5227 N N . LEU A 1 673 ? 59.681 31.814 41.172 1 82.4 673 LEU A N 1
ATOM 5228 C CA . LEU A 1 673 ? 60.253 32.591 40.081 1 82.16 673 LEU A CA 1
ATOM 5229 C C . LEU A 1 673 ? 59.768 32.14 38.708 1 84.03 673 LEU A C 1
ATOM 5230 O O . LEU A 1 673 ? 59.339 30.996 38.564 1 84.77 673 LEU A O 1
ATOM 5235 N N . ASP A 1 674 ? 59.84 33.042 37.695 1 84.63 674 ASP A N 1
ATOM 5236 C CA . ASP A 1 674 ? 59.472 32.746 36.308 1 85.61 674 ASP A CA 1
ATOM 5237 C C . ASP A 1 674 ? 60.757 32.432 35.547 1 86.4 674 ASP A C 1
ATOM 5238 O O . ASP A 1 674 ? 61.074 33.043 34.519 1 87.48 674 ASP A O 1
ATOM 5243 N N . ALA A 1 675 ? 61.496 31.473 36.069 1 85.76 675 ALA A N 1
ATOM 5244 C CA . ALA A 1 675 ? 62.741 31.063 35.469 1 85.8 675 ALA A CA 1
ATOM 5245 C C . ALA A 1 675 ? 62.736 29.584 35.185 1 85.15 675 ALA A C 1
ATOM 5246 O O . ALA A 1 675 ? 62.179 28.775 35.945 1 85.43 675 ALA A O 1
ATOM 5248 N N . GLN A 1 676 ? 63.387 29.223 34.092 1 83.98 676 GLN A N 1
ATOM 5249 C CA . GLN A 1 676 ? 63.463 27.834 33.677 1 83.02 676 GLN A CA 1
ATOM 5250 C C . GLN A 1 676 ? 64.734 27.651 32.854 1 82.84 676 GLN A C 1
ATOM 5251 O O . GLN A 1 676 ? 64.999 28.429 31.94 1 82.63 676 GLN A O 1
ATOM 5257 N N . VAL A 1 677 ? 65.534 26.612 33.159 1 82.92 677 VAL A N 1
ATOM 5258 C CA . VAL A 1 677 ? 66.76 26.335 32.395 1 83.39 677 VAL A CA 1
ATOM 5259 C C . VAL A 1 677 ? 66.329 26.037 30.952 1 84.06 677 VAL A C 1
ATOM 5260 O O . VAL A 1 677 ? 65.538 25.115 30.751 1 84.64 677 VAL A O 1
ATOM 5264 N N . ILE A 1 678 ? 66.653 26.966 30.025 1 83.39 678 ILE A N 1
ATOM 5265 C CA . ILE A 1 678 ? 66.232 26.881 28.632 1 82.84 678 ILE A CA 1
ATOM 5266 C C . ILE A 1 678 ? 67.21 26.081 27.779 1 82.43 678 ILE A C 1
ATOM 5267 O O . ILE A 1 678 ? 66.731 25.288 26.969 1 82.31 678 ILE A O 1
ATOM 5272 N N . ILE A 1 679 ? 68.551 26.26 27.949 1 82.1 679 ILE A N 1
ATOM 5273 C CA . ILE A 1 679 ? 69.594 25.474 27.241 1 82.26 679 ILE A CA 1
ATOM 5274 C C . ILE A 1 679 ? 70.844 25.225 28.136 1 83.47 679 ILE A C 1
ATOM 5275 O O . ILE A 1 679 ? 71.049 25.919 29.131 1 83.8 679 ILE A O 1
ATOM 5280 N N . GLN A 1 680 ? 71.661 24.226 27.775 1 83.85 680 GLN A N 1
ATOM 5281 C CA . GLN A 1 680 ? 72.958 23.958 28.368 1 84.67 680 GLN A CA 1
ATOM 5282 C C . GLN A 1 680 ? 73.842 23.34 27.26 1 85.79 680 GLN A C 1
ATOM 5283 O O . GLN A 1 680 ? 73.396 22.424 26.562 1 85.88 680 GLN A O 1
ATOM 5289 N N . VAL A 1 681 ? 75.03 23.943 27.018 1 86.48 681 VAL A N 1
ATOM 5290 C CA . VAL A 1 681 ? 76.072 23.499 26.077 1 87.79 681 VAL A CA 1
ATOM 5291 C C . VAL A 1 681 ? 77.419 23.776 26.688 1 90.15 681 VAL A C 1
ATOM 5292 O O . VAL A 1 681 ? 77.575 24.716 27.461 1 90.4 681 VAL A O 1
ATOM 5296 N N . HIS A 1 682 ? 78.405 22.948 26.351 1 92.16 682 HIS A N 1
ATOM 5297 C CA . HIS A 1 682 ? 79.781 23.067 26.814 1 94.51 682 HIS A CA 1
ATOM 5298 C C . HIS A 1 682 ? 79.841 23.235 28.367 1 94.97 682 HIS A C 1
ATOM 5299 O O . HIS A 1 682 ? 79.174 22.468 29.068 1 95.16 682 HIS A O 1
ATOM 5306 N N . ASP A 1 683 ? 80.571 24.218 28.884 1 94.97 683 ASP A N 1
ATOM 5307 C CA . ASP A 1 683 ? 80.586 24.484 30.309 1 95.92 683 ASP A CA 1
ATOM 5308 C C . ASP A 1 683 ? 79.696 25.75 30.534 1 94.87 683 ASP A C 1
ATOM 5309 O O . ASP A 1 683 ? 80.182 26.838 30.886 1 95.02 683 ASP A O 1
ATOM 5314 N N . GLU A 1 684 ? 78.381 25.595 30.258 1 93.47 684 GLU A N 1
ATOM 5315 C CA . GLU A 1 684 ? 77.463 26.721 30.316 1 93.03 684 GLU A CA 1
ATOM 5316 C C . GLU A 1 684 ? 76.008 26.312 30.56 1 91.31 684 GLU A C 1
ATOM 5317 O O . GLU A 1 684 ? 75.542 25.338 29.959 1 90.96 684 GLU A O 1
ATOM 5323 N N . ILE A 1 685 ? 75.281 27.083 31.431 1 89.93 685 ILE A N 1
ATOM 5324 C CA . ILE A 1 685 ? 73.866 26.862 31.745 1 89.24 685 ILE A CA 1
ATOM 5325 C C . ILE A 1 685 ? 73.097 28.162 31.499 1 89.18 685 ILE A C 1
ATOM 5326 O O . ILE A 1 685 ? 73.416 29.185 32.099 1 89.63 685 ILE A O 1
ATOM 5331 N N . VAL A 1 686 ? 72.087 28.132 30.622 1 88.42 686 VAL A N 1
ATOM 5332 C CA . VAL A 1 686 ? 71.281 29.321 30.315 1 87.92 686 VAL A CA 1
ATOM 5333 C C . VAL A 1 686 ? 69.845 29.184 30.819 1 86.23 686 VAL A C 1
ATOM 5334 O O . VAL A 1 686 ? 69.177 28.205 30.51 1 86.76 686 VAL A O 1
ATOM 5338 N N . VAL A 1 687 ? 69.36 30.179 31.549 1 84.04 687 VAL A N 1
ATOM 5339 C CA . VAL A 1 687 ? 67.996 30.18 32.058 1 82.61 687 VAL A CA 1
ATOM 5340 C C . VAL A 1 687 ? 67.181 31.304 31.384 1 81.93 687 VAL A C 1
ATOM 5341 O O . VAL A 1 687 ? 67.704 32.398 31.14 1 81.75 687 VAL A O 1
ATOM 5345 N N . LEU A 1 688 ? 65.911 31.024 31.063 1 81.09 688 LEU A N 1
ATOM 5346 C CA . LEU A 1 688 ? 65.029 32.039 30.509 1 80.54 688 LEU A CA 1
ATOM 5347 C C . LEU A 1 688 ? 64.223 32.523 31.701 1 80.88 688 LEU A C 1
ATOM 5348 O O . LEU A 1 688 ? 63.465 31.749 32.31 1 80.45 688 LEU A O 1
ATOM 5353 N N . ALA A 1 689 ? 64.465 33.799 32.083 1 81.21 689 ALA A N 1
ATOM 5354 C CA . ALA A 1 689 ? 63.88 34.406 33.27 1 81.74 689 ALA A CA 1
ATOM 5355 C C . ALA A 1 689 ? 63.135 35.707 33.01 1 82.05 689 ALA A C 1
ATOM 5356 O O . ALA A 1 689 ? 63.568 36.501 32.182 1 82.53 689 ALA A O 1
ATOM 5358 N N . LYS A 1 690 ? 62.051 35.957 33.764 1 81.88 690 LYS A N 1
ATOM 5359 C CA . LYS A 1 690 ? 61.305 37.208 33.686 1 82.64 690 LYS A CA 1
ATOM 5360 C C . LYS A 1 690 ? 62.208 38.33 34.199 1 83.71 690 LYS A C 1
ATOM 5361 O O . LYS A 1 690 ? 62.885 38.14 35.199 1 84.14 690 LYS A O 1
ATOM 5367 N N . GLU A 1 691 ? 62.244 39.469 33.512 1 84.09 691 GLU A N 1
ATOM 5368 C CA . GLU A 1 691 ? 63.121 40.593 33.831 1 85.32 691 GLU A CA 1
ATOM 5369 C C . GLU A 1 691 ? 63.297 40.971 35.336 1 85.87 691 GLU A C 1
ATOM 5370 O O . GLU A 1 691 ? 64.407 41.333 35.739 1 86.33 691 GLU A O 1
ATOM 5376 N N . GLU A 1 692 ? 62.242 40.882 36.154 1 85.58 692 GLU A N 1
ATOM 5377 C CA . GLU A 1 692 ? 62.286 41.182 37.597 1 85.88 692 GLU A CA 1
ATOM 5378 C C . GLU A 1 692 ? 62.986 40.072 38.413 1 86.55 692 GLU A C 1
ATOM 5379 O O . GLU A 1 692 ? 63.724 40.313 39.376 1 86.44 692 GLU A O 1
ATOM 5385 N N . HIS A 1 693 ? 62.745 38.846 37.994 1 86.83 693 HIS A N 1
ATOM 5386 C CA . HIS A 1 693 ? 63.274 37.638 38.583 1 87.18 693 HIS A CA 1
ATOM 5387 C C . HIS A 1 693 ? 64.74 37.385 38.219 1 86.49 693 HIS A C 1
ATOM 5388 O O . HIS A 1 693 ? 65.42 36.69 38.97 1 87.26 693 HIS A O 1
ATOM 5395 N N . ALA A 1 694 ? 65.235 37.957 37.098 1 84.55 694 ALA A N 1
ATOM 5396 C CA . ALA A 1 694 ? 66.602 37.78 36.626 1 83.84 694 ALA A CA 1
ATOM 5397 C C . ALA A 1 694 ? 67.632 38.061 37.704 1 83.55 694 ALA A C 1
ATOM 5398 O O . ALA A 1 694 ? 68.596 37.312 37.85 1 83.03 694 ALA A O 1
ATOM 5400 N N . GLU A 1 695 ? 67.379 39.102 38.515 1 84.02 695 GLU A N 1
ATOM 5401 C CA . GLU A 1 695 ? 68.218 39.508 39.632 1 84.67 695 GLU A CA 1
ATOM 5402 C C . GLU A 1 695 ? 68.587 38.317 40.538 1 84.33 695 GLU A C 1
ATOM 5403 O O . GLU A 1 695 ? 69.756 37.915 40.583 1 84.25 695 GLU A O 1
ATOM 5409 N N . ARG A 1 696 ? 67.551 37.694 41.148 1 83.81 696 ARG A N 1
ATOM 5410 C CA . ARG A 1 696 ? 67.645 36.56 42.055 1 83.2 696 ARG A CA 1
ATOM 5411 C C . ARG A 1 696 ? 68.006 35.287 41.332 1 82.48 696 ARG A C 1
ATOM 5412 O O . ARG A 1 696 ? 68.802 34.508 41.855 1 82.95 696 ARG A O 1
ATOM 5420 N N . VAL A 1 697 ? 67.501 35.102 40.096 1 81.26 697 VAL A N 1
ATOM 5421 C CA . VAL A 1 697 ? 67.796 33.934 39.247 1 80.27 697 VAL A CA 1
ATOM 5422 C C . VAL A 1 697 ? 69.31 33.761 39.082 1 80.43 697 VAL A C 1
ATOM 5423 O O . VAL A 1 697 ? 69.823 32.673 39.305 1 80.34 697 VAL A O 1
ATOM 5427 N N . ALA A 1 698 ? 70.023 34.871 38.841 1 80.51 698 ALA A N 1
ATOM 5428 C CA . ALA A 1 698 ? 71.478 34.884 38.707 1 80.65 698 ALA A CA 1
ATOM 5429 C C . ALA A 1 698 ? 72.163 34.527 40.001 1 80.03 698 ALA A C 1
ATOM 5430 O O . ALA A 1 698 ? 73.206 33.886 39.969 1 80.02 698 ALA A O 1
ATOM 5432 N N . GLN A 1 699 ? 71.6 34.961 41.139 1 79.26 699 GLN A N 1
ATOM 5433 C CA . GLN A 1 699 ? 72.143 34.68 42.454 1 79.12 699 GLN A CA 1
ATOM 5434 C C . GLN A 1 699 ? 72.088 33.206 42.708 1 79.03 699 GLN A C 1
ATOM 5435 O O . GLN A 1 699 ? 73.115 32.631 43.084 1 79.08 699 GLN A O 1
ATOM 5441 N N . ILE A 1 700 ? 70.877 32.598 42.493 1 78.79 700 ILE A N 1
ATOM 5442 C CA . ILE A 1 700 ? 70.589 31.17 42.697 1 79.09 700 ILE A CA 1
ATOM 5443 C C . ILE A 1 700 ? 71.492 30.32 41.804 1 79.56 700 ILE A C 1
ATOM 5444 O O . ILE A 1 700 ? 72.134 29.381 42.263 1 78.6 700 ILE A O 1
ATOM 5449 N N . MET A 1 701 ? 71.614 30.729 40.544 1 80.72 701 MET A N 1
ATOM 5450 C CA . MET A 1 701 ? 72.463 30.085 39.562 1 82.34 701 MET A CA 1
ATOM 5451 C C . MET A 1 701 ? 73.91 29.946 40.066 1 83 701 MET A C 1
ATOM 5452 O O . MET A 1 701 ? 74.438 28.836 40.087 1 82.76 701 MET A O 1
ATOM 5457 N N . VAL A 1 702 ? 74.509 31.059 40.54 1 83.14 702 VAL A N 1
ATOM 5458 C CA . VAL A 1 702 ? 75.868 31.035 41.047 1 83.44 702 VAL A CA 1
ATOM 5459 C C . VAL A 1 702 ? 75.983 30.211 42.332 1 84.8 702 VAL A C 1
ATOM 5460 O O . VAL A 1 702 ? 76.957 29.477 42.479 1 85.87 702 VAL A O 1
ATOM 5464 N N . GLU A 1 703 ? 74.977 30.255 43.216 1 84.51 703 GLU A N 1
ATOM 5465 C CA . GLU A 1 703 ? 75.028 29.488 44.456 1 85.23 703 GLU A CA 1
ATOM 5466 C C . GLU A 1 703 ? 74.968 27.968 44.217 1 84.37 703 GLU A C 1
ATOM 5467 O O . GLU A 1 703 ? 75.703 27.192 44.854 1 84.66 703 GLU A O 1
ATOM 5473 N N . LYS A 1 704 ? 74.101 27.54 43.286 1 82.94 704 LYS A N 1
ATOM 5474 C CA . LYS A 1 704 ? 73.979 26.122 42.957 1 81.64 704 LYS A CA 1
ATOM 5475 C C . LYS A 1 704 ? 75.156 25.649 42.099 1 82.88 704 LYS A C 1
ATOM 5476 O O . LYS A 1 704 ? 75.595 24.516 42.258 1 83.6 704 LYS A O 1
ATOM 5482 N N . MET A 1 705 ? 75.7 26.521 41.228 1 82.99 705 MET A N 1
ATOM 5483 C CA . MET A 1 705 ? 76.824 26.183 40.363 1 83.27 705 MET A CA 1
ATOM 5484 C C . MET A 1 705 ? 78.174 26.113 41.062 1 84.4 705 MET A C 1
ATOM 5485 O O . MET A 1 705 ? 78.898 25.151 40.841 1 84.58 705 MET A O 1
ATOM 5490 N N . GLU A 1 706 ? 78.549 27.135 41.845 1 85.2 706 GLU A N 1
ATOM 5491 C CA . GLU A 1 706 ? 79.829 27.137 42.535 1 87.08 706 GLU A CA 1
ATOM 5492 C C . GLU A 1 706 ? 79.876 26.156 43.691 1 89.48 706 GLU A C 1
ATOM 5493 O O . GLU A 1 706 ? 79.078 26.266 44.631 1 89.85 706 GLU A O 1
ATOM 5499 N N . ARG A 1 707 ? 80.908 25.303 43.685 1 90.76 707 ARG A N 1
ATOM 5500 C CA . ARG A 1 707 ? 81.155 24.325 44.723 1 92.58 707 ARG A CA 1
ATOM 5501 C C . ARG A 1 707 ? 82.684 24.064 44.914 1 94.94 707 ARG A C 1
ATOM 5502 O O . ARG A 1 707 ? 83.476 24.911 44.503 1 95.57 707 ARG A O 1
ATOM 5510 N N . GLU A 1 708 ? 83.103 22.952 45.589 1 95.95 708 GLU A N 1
ATOM 5511 C CA . GLU A 1 708 ? 84.509 22.662 45.897 1 97.11 708 GLU A CA 1
ATOM 5512 C C . GLU A 1 708 ? 84.733 21.162 45.877 1 97.43 708 GLU A C 1
ATOM 5513 O O . GLU A 1 708 ? 84.867 20.507 46.92 1 97.71 708 GLU A O 1
ATOM 5519 N N . VAL A 1 709 ? 84.796 20.638 44.648 1 97.19 709 VAL A N 1
ATOM 5520 C CA . VAL A 1 709 ? 84.953 19.244 44.277 1 97.23 709 VAL A CA 1
ATOM 5521 C C . VAL A 1 709 ? 86.325 18.738 44.647 1 97.67 709 VAL A C 1
ATOM 5522 O O . VAL A 1 709 ? 87.291 19.191 44.055 1 97.31 709 VAL A O 1
ATOM 5526 N N . ASN A 1 710 ? 86.431 17.813 45.609 1 98.48 710 ASN A N 1
ATOM 5527 C CA . ASN A 1 710 ? 87.719 17.262 46.036 1 99.46 710 ASN A CA 1
ATOM 5528 C C . ASN A 1 710 ? 88.709 18.361 46.463 1 99.39 710 ASN A C 1
ATOM 5529 O O . ASN A 1 710 ? 89.911 18.235 46.223 1 99.69 710 ASN A O 1
ATOM 5534 N N . GLY A 1 711 ? 88.198 19.447 47.045 1 98.71 711 GLY A N 1
ATOM 5535 C CA . GLY A 1 711 ? 89.052 20.558 47.449 1 98.57 711 GLY A CA 1
ATOM 5536 C C . GLY A 1 711 ? 89.414 21.537 46.343 1 98.25 711 GLY A C 1
ATOM 5537 O O . GLY A 1 711 ? 89.985 22.593 46.623 1 98.58 711 GLY A O 1
ATOM 5538 N N . VAL A 1 712 ? 89.112 21.193 45.076 1 97.48 712 VAL A N 1
ATOM 5539 C CA . VAL A 1 712 ? 89.324 22.077 43.924 1 97.16 712 VAL A CA 1
ATOM 5540 C C . VAL A 1 712 ? 88.09 23.004 43.854 1 96.79 712 VAL A C 1
ATOM 5541 O O . VAL A 1 712 ? 86.966 22.514 43.883 1 97.32 712 VAL A O 1
ATOM 5545 N N . LEU A 1 713 ? 88.284 24.32 43.793 1 95.76 713 LEU A N 1
ATOM 5546 C CA . LEU A 1 713 ? 87.162 25.254 43.776 1 95.42 713 LEU A CA 1
ATOM 5547 C C . LEU A 1 713 ? 86.538 25.519 42.407 1 94.96 713 LEU A C 1
ATOM 5548 O O . LEU A 1 713 ? 87.24 25.913 41.477 1 95.5 713 LEU A O 1
ATOM 5553 N N . LEU A 1 714 ? 85.208 25.357 42.302 1 93.87 714 LEU A N 1
ATOM 5554 C CA . LEU A 1 714 ? 84.45 25.656 41.09 1 93.6 714 LEU A CA 1
ATOM 5555 C C . LEU A 1 714 ? 83.845 27.028 41.251 1 93.51 714 LEU A C 1
ATOM 5556 O O . LEU A 1 714 ? 83.158 27.288 42.248 1 94.24 714 LEU A O 1
ATOM 5561 N N . LYS A 1 715 ? 84.097 27.917 40.296 1 92.34 715 LYS A N 1
ATOM 5562 C CA . LYS A 1 715 ? 83.488 29.238 40.311 1 91.56 715 LYS A CA 1
ATOM 5563 C C . LYS A 1 715 ? 82.768 29.463 38.973 1 91.76 715 LYS A C 1
ATOM 5564 O O . LYS A 1 715 ? 83.018 28.721 38.002 1 92.2 715 LYS A O 1
ATOM 5570 N N . ALA A 1 716 ? 81.812 30.412 38.929 1 91.52 716 ALA A N 1
ATOM 5571 C CA . ALA A 1 716 ? 81.023 30.672 37.716 1 92.09 716 ALA A CA 1
ATOM 5572 C C . ALA A 1 716 ? 80.545 32.101 37.644 1 92.87 716 ALA A C 1
ATOM 5573 O O . ALA A 1 716 ? 79.925 32.566 38.592 1 93.12 716 ALA A O 1
ATOM 5575 N N . GLU A 1 717 ? 80.812 32.807 36.535 1 93.43 717 GLU A N 1
ATOM 5576 C CA . GLU A 1 717 ? 80.365 34.198 36.406 1 94.4 717 GLU A CA 1
ATOM 5577 C C . GLU A 1 717 ? 79.099 34.307 35.516 1 93.85 717 GLU A C 1
ATOM 5578 O O . GLU A 1 717 ? 78.999 33.702 34.436 1 94.14 717 GLU A O 1
ATOM 5584 N N . PRO A 1 718 ? 78.108 35.061 36.013 1 92.64 718 PRO A N 1
ATOM 5585 C CA . PRO A 1 718 ? 76.842 35.217 35.297 1 91.92 718 PRO A CA 1
ATOM 5586 C C . PRO A 1 718 ? 76.769 36.466 34.41 1 91.39 718 PRO A C 1
ATOM 5587 O O . PRO A 1 718 ? 77.484 37.46 34.589 1 91.28 718 PRO A O 1
ATOM 5591 N N . GLU A 1 719 ? 75.85 36.412 33.454 1 90.84 719 GLU A N 1
ATOM 5592 C CA . GLU A 1 719 ? 75.63 37.449 32.467 1 90.57 719 GLU A CA 1
ATOM 5593 C C . GLU A 1 719 ? 74.169 37.571 32.115 1 89.83 719 GLU A C 1
ATOM 5594 O O . GLU A 1 719 ? 73.471 36.562 32.03 1 90.55 719 GLU A O 1
ATOM 5600 N N . PHE A 1 720 ? 73.718 38.789 31.837 1 88.36 720 PHE A N 1
ATOM 5601 C CA . PHE A 1 720 ? 72.362 38.994 31.379 1 87.96 720 PHE A CA 1
ATOM 5602 C C . PHE A 1 720 ? 72.425 39.293 29.891 1 88.71 720 PHE A C 1
ATOM 5603 O O . PHE A 1 720 ? 72.863 40.366 29.48 1 88.85 720 PHE A O 1
ATOM 5611 N N . LYS A 1 721 ? 72.085 38.294 29.078 1 89.13 721 LYS A N 1
ATOM 5612 C CA . LYS A 1 721 ? 72.086 38.396 27.617 1 89.72 721 LYS A CA 1
ATOM 5613 C C . LYS A 1 721 ? 70.642 38.517 27.118 1 89.31 721 LYS A C 1
ATOM 5614 O O . LYS A 1 721 ? 69.708 38.151 27.825 1 89.36 721 LYS A O 1
ATOM 5620 N N . ARG A 1 722 ? 70.449 38.997 25.9 1 89.08 722 ARG A N 1
ATOM 5621 C CA . ARG A 1 722 ? 69.119 39.02 25.279 1 89.86 722 ARG A CA 1
ATOM 5622 C C . ARG A 1 722 ? 69.026 37.991 24.138 1 90.13 722 ARG A C 1
ATOM 5623 O O . ARG A 1 722 ? 67.942 37.733 23.632 1 90.17 722 ARG A O 1
ATOM 5631 N N . THR A 1 723 ? 70.172 37.402 23.747 1 90.42 723 THR A N 1
ATOM 5632 C CA . THR A 1 723 ? 70.348 36.346 22.761 1 91.27 723 THR A CA 1
ATOM 5633 C C . THR A 1 723 ? 71.332 35.288 23.298 1 92.31 723 THR A C 1
ATOM 5634 O O . THR A 1 723 ? 72.17 35.594 24.147 1 92.51 723 THR A O 1
ATOM 5638 N N . LEU A 1 724 ? 71.242 34.054 22.803 1 92.77 724 LEU A N 1
ATOM 5639 C CA . LEU A 1 724 ? 72.181 33.013 23.23 1 93.88 724 LEU A CA 1
ATOM 5640 C C . LEU A 1 724 ? 73.625 33.287 22.729 1 95.81 724 LEU A C 1
ATOM 5641 O O . LEU A 1 724 ? 74.507 32.465 22.954 1 96.5 724 LEU A O 1
ATOM 5646 N N . SER A 1 725 ? 73.864 34.442 22.072 1 96.3 725 SER A N 1
ATOM 5647 C CA . SER A 1 725 ? 75.102 34.835 21.409 1 97.12 725 SER A CA 1
ATOM 5648 C C . SER A 1 725 ? 76.34 35.049 22.318 1 97.6 725 SER A C 1
ATOM 5649 O O . SER A 1 725 ? 76.221 35.167 23.535 1 97.53 725 SER A O 1
ATOM 5652 N N . LYS A 1 726 ? 77.535 35.122 21.696 1 97.78 726 LYS A N 1
ATOM 5653 C CA . LYS A 1 726 ? 78.811 35.349 22.38 1 97.79 726 LYS A CA 1
ATOM 5654 C C . LYS A 1 726 ? 79.631 36.627 21.925 1 96.78 726 LYS A C 1
ATOM 5655 O O . LYS A 1 726 ? 79.333 37.327 20.945 1 95.94 726 LYS A O 1
ATOM 5661 N N . ARG B 1 2 ? 8.752 44.796 -31.038 1 180.49 2 ARG B N 1
ATOM 5662 C CA . ARG B 1 2 ? 8.566 43.818 -29.964 1 181.09 2 ARG B CA 1
ATOM 5663 C C . ARG B 1 2 ? 7.18 43.921 -29.327 1 181.55 2 ARG B C 1
ATOM 5664 O O . ARG B 1 2 ? 6.712 45.02 -29.032 1 181.6 2 ARG B O 1
ATOM 5672 N N . SER B 1 3 ? 6.532 42.775 -29.104 1 181.67 3 SER B N 1
ATOM 5673 C CA . SER B 1 3 ? 5.203 42.721 -28.516 1 182.27 3 SER B CA 1
ATOM 5674 C C . SER B 1 3 ? 5.269 42.247 -27.07 1 182.49 3 SER B C 1
ATOM 5675 O O . SER B 1 3 ? 5.686 41.124 -26.787 1 182.44 3 SER B O 1
ATOM 5678 N N . TYR B 1 4 ? 4.867 43.128 -26.159 1 182.64 4 TYR B N 1
ATOM 5679 C CA . TYR B 1 4 ? 4.908 42.869 -24.73 1 183.29 4 TYR B CA 1
ATOM 5680 C C . TYR B 1 4 ? 3.52 42.553 -24.228 1 184.09 4 TYR B C 1
ATOM 5681 O O . TYR B 1 4 ? 2.623 43.384 -24.352 1 183.95 4 TYR B O 1
ATOM 5690 N N . HIS B 1 5 ? 3.339 41.364 -23.648 1 184.81 5 HIS B N 1
ATOM 5691 C CA . HIS B 1 5 ? 2.034 40.977 -23.139 1 186.08 5 HIS B CA 1
ATOM 5692 C C . HIS B 1 5 ? 2.026 40.791 -21.641 1 187.62 5 HIS B C 1
ATOM 5693 O O . HIS B 1 5 ? 2.821 40.014 -21.129 1 187.78 5 HIS B O 1
ATOM 5700 N N . VAL B 1 6 ? 1.108 41.464 -20.933 1 188.6 6 VAL B N 1
ATOM 5701 C CA . VAL B 1 6 ? 0.924 41.209 -19.505 1 189.93 6 VAL B CA 1
ATOM 5702 C C . VAL B 1 6 ? -0.259 40.234 -19.473 1 190.62 6 VAL B C 1
ATOM 5703 O O . VAL B 1 6 ? -1.343 40.553 -19.962 1 190.71 6 VAL B O 1
ATOM 5707 N N . VAL B 1 7 ? -0.021 39.018 -18.989 1 190.98 7 VAL B N 1
ATOM 5708 C CA . VAL B 1 7 ? -1.044 37.986 -18.946 1 191.74 7 VAL B CA 1
ATOM 5709 C C . VAL B 1 7 ? -2.051 38.218 -17.818 1 191.88 7 VAL B C 1
ATOM 5710 O O . VAL B 1 7 ? -1.669 38.541 -16.691 1 192.14 7 VAL B O 1
ATOM 5714 N N . THR B 1 8 ? -3.347 38.09 -18.153 1 191.56 8 THR B N 1
ATOM 5715 C CA . THR B 1 8 ? -4.482 38.174 -17.225 1 191.55 8 THR B CA 1
ATOM 5716 C C . THR B 1 8 ? -5.224 36.811 -17.27 1 191.47 8 THR B C 1
ATOM 5717 O O . THR B 1 8 ? -4.913 35.981 -18.135 1 191.66 8 THR B O 1
ATOM 5721 N N . ASN B 1 9 ? -6.247 36.591 -16.406 1 190.92 9 ASN B N 1
ATOM 5722 C CA . ASN B 1 9 ? -7.028 35.345 -16.473 1 190.84 9 ASN B CA 1
ATOM 5723 C C . ASN B 1 9 ? -7.685 35.18 -17.855 1 190.87 9 ASN B C 1
ATOM 5724 O O . ASN B 1 9 ? -7.771 34.069 -18.375 1 190.9 9 ASN B O 1
ATOM 5729 N N . ASP B 1 10 ? -8.07 36.299 -18.473 1 190.77 10 ASP B N 1
ATOM 5730 C CA . ASP B 1 10 ? -8.664 36.305 -19.8 1 191.3 10 ASP B CA 1
ATOM 5731 C C . ASP B 1 10 ? -7.628 36.005 -20.893 1 191.38 10 ASP B C 1
ATOM 5732 O O . ASP B 1 10 ? -7.93 35.286 -21.842 1 191.43 10 ASP B O 1
ATOM 5737 N N . THR B 1 11 ? -6.419 36.567 -20.77 1 191.27 11 THR B N 1
ATOM 5738 C CA . THR B 1 11 ? -5.334 36.404 -21.752 1 191.79 11 THR B CA 1
ATOM 5739 C C . THR B 1 11 ? -4.598 35.073 -21.623 1 192.2 11 THR B C 1
ATOM 5740 O O . THR B 1 11 ? -3.894 34.702 -22.558 1 192.43 11 THR B O 1
ATOM 5744 N N . LEU B 1 12 ? -4.699 34.384 -20.468 1 192.05 12 LEU B N 1
ATOM 5745 C CA . LEU B 1 12 ? -3.962 33.141 -20.212 1 192.32 12 LEU B CA 1
ATOM 5746 C C . LEU B 1 12 ? -4.11 32.067 -21.317 1 192.84 12 LEU B C 1
ATOM 5747 O O . LEU B 1 12 ? -3.076 31.586 -21.794 1 192.96 12 LEU B O 1
ATOM 5752 N N . PRO B 1 13 ? -5.329 31.724 -21.806 1 192.87 13 PRO B N 1
ATOM 5753 C CA . PRO B 1 13 ? -5.423 30.716 -22.884 1 192.97 13 PRO B CA 1
ATOM 5754 C C . PRO B 1 13 ? -4.694 31.072 -24.185 1 193.11 13 PRO B C 1
ATOM 5755 O O . PRO B 1 13 ? -4.224 30.175 -24.889 1 193.09 13 PRO B O 1
ATOM 5759 N N . SER B 1 14 ? -4.59 32.371 -24.503 1 193.08 14 SER B N 1
ATOM 5760 C CA . SER B 1 14 ? -3.869 32.803 -25.698 1 193.48 14 SER B CA 1
ATOM 5761 C C . SER B 1 14 ? -2.35 32.685 -25.473 1 193.43 14 SER B C 1
ATOM 5762 O O . SER B 1 14 ? -1.632 32.248 -26.372 1 193.83 14 SER B O 1
ATOM 5765 N N . ALA B 1 15 ? -1.874 33.006 -24.255 1 192.6 15 ALA B N 1
ATOM 5766 C CA . ALA B 1 15 ? -0.465 32.874 -23.897 1 192.09 15 ALA B CA 1
ATOM 5767 C C . ALA B 1 15 ? -0.077 31.398 -23.963 1 191.32 15 ALA B C 1
ATOM 5768 O O . ALA B 1 15 ? 0.958 31.083 -24.54 1 191.42 15 ALA B O 1
ATOM 5770 N N . LEU B 1 16 ? -0.94 30.49 -23.462 1 190.39 16 LEU B N 1
ATOM 5771 C CA . LEU B 1 16 ? -0.667 29.053 -23.526 1 189.98 16 LEU B CA 1
ATOM 5772 C C . LEU B 1 16 ? -0.592 28.555 -24.964 1 189.49 16 LEU B C 1
ATOM 5773 O O . LEU B 1 16 ? 0.243 27.713 -25.29 1 189.66 16 LEU B O 1
ATOM 5778 N N . ASP B 1 17 ? -1.449 29.094 -25.827 1 188.68 17 ASP B N 1
ATOM 5779 C CA . ASP B 1 17 ? -1.455 28.736 -27.234 1 188.3 17 ASP B CA 1
ATOM 5780 C C . ASP B 1 17 ? -0.151 29.195 -27.917 1 187.2 17 ASP B C 1
ATOM 5781 O O . ASP B 1 17 ? 0.409 28.457 -28.729 1 187.6 17 ASP B O 1
ATOM 5786 N N . ALA B 1 18 ? 0.336 30.401 -27.579 1 185.53 18 ALA B N 1
ATOM 5787 C CA . ALA B 1 18 ? 1.561 30.939 -28.168 1 184.26 18 ALA B CA 1
ATOM 5788 C C . ALA B 1 18 ? 2.775 30.138 -27.746 1 182.51 18 ALA B C 1
ATOM 5789 O O . ALA B 1 18 ? 3.657 29.902 -28.568 1 182.48 18 ALA B O 1
ATOM 5791 N N . ILE B 1 19 ? 2.814 29.714 -26.475 1 180.92 19 ILE B N 1
ATOM 5792 C CA . ILE B 1 19 ? 3.911 28.916 -25.933 1 179.85 19 ILE B CA 1
ATOM 5793 C C . ILE B 1 19 ? 3.927 27.547 -26.611 1 178.46 19 ILE B C 1
ATOM 5794 O O . ILE B 1 19 ? 4.968 27.096 -27.096 1 178.71 19 ILE B O 1
ATOM 5799 N N . ALA B 1 20 ? 2.758 26.918 -26.706 1 176.95 20 ALA B N 1
ATOM 5800 C CA . ALA B 1 20 ? 2.636 25.618 -27.352 1 176.02 20 ALA B CA 1
ATOM 5801 C C . ALA B 1 20 ? 3.121 25.649 -28.811 1 174.5 20 ALA B C 1
ATOM 5802 O O . ALA B 1 20 ? 3.727 24.69 -29.289 1 174.48 20 ALA B O 1
ATOM 5804 N N . GLN B 1 21 ? 2.896 26.77 -29.493 1 173.13 21 GLN B N 1
ATOM 5805 C CA . GLN B 1 21 ? 3.285 26.924 -30.886 1 172.38 21 GLN B CA 1
ATOM 5806 C C . GLN B 1 21 ? 4.73 27.354 -31.097 1 171.28 21 GLN B C 1
ATOM 5807 O O . GLN B 1 21 ? 5.237 27.2 -32.209 1 171.4 21 GLN B O 1
ATOM 5813 N N . ALA B 1 22 ? 5.385 27.915 -30.052 1 170.02 22 ALA B N 1
ATOM 5814 C CA . ALA B 1 22 ? 6.769 28.423 -30.098 1 169.05 22 ALA B CA 1
ATOM 5815 C C . ALA B 1 22 ? 7.806 27.344 -30.346 1 167.5 22 ALA B C 1
ATOM 5816 O O . ALA B 1 22 ? 7.731 26.271 -29.763 1 167.52 22 ALA B O 1
ATOM 5818 N N . PRO B 1 23 ? 8.806 27.627 -31.198 1 166 23 PRO B N 1
ATOM 5819 C CA . PRO B 1 23 ? 9.806 26.598 -31.522 1 165.07 23 PRO B CA 1
ATOM 5820 C C . PRO B 1 23 ? 10.84 26.342 -30.427 1 164 23 PRO B C 1
ATOM 5821 O O . PRO B 1 23 ? 11.41 25.262 -30.365 1 164.2 23 PRO B O 1
ATOM 5825 N N . ARG B 1 24 ? 11.096 27.357 -29.6 1 162.64 24 ARG B N 1
ATOM 5826 C CA . ARG B 1 24 ? 12.043 27.406 -28.487 1 161.51 24 ARG B CA 1
ATOM 5827 C C . ARG B 1 24 ? 11.601 28.604 -27.641 1 159.62 24 ARG B C 1
ATOM 5828 O O . ARG B 1 24 ? 11.21 29.644 -28.183 1 159.79 24 ARG B O 1
ATOM 5836 N N . VAL B 1 25 ? 11.626 28.449 -26.325 1 157.58 25 VAL B N 1
ATOM 5837 C CA . VAL B 1 25 ? 11.167 29.488 -25.422 1 156.07 25 VAL B CA 1
ATOM 5838 C C . VAL B 1 25 ? 12.261 29.895 -24.435 1 154.17 25 VAL B C 1
ATOM 5839 O O . VAL B 1 25 ? 13.189 29.127 -24.19 1 154.08 25 VAL B O 1
ATOM 5843 N N . ALA B 1 26 ? 12.173 31.112 -23.902 1 152.63 26 ALA B N 1
ATOM 5844 C CA . ALA B 1 26 ? 13.128 31.564 -22.908 1 151.7 26 ALA B CA 1
ATOM 5845 C C . ALA B 1 26 ? 12.41 31.834 -21.599 1 150.58 26 ALA B C 1
ATOM 5846 O O . ALA B 1 26 ? 11.309 32.371 -21.599 1 150.55 26 ALA B O 1
ATOM 5848 N N . LEU B 1 27 ? 13.019 31.427 -20.483 1 149.61 27 LEU B N 1
ATOM 5849 C CA . LEU B 1 27 ? 12.45 31.634 -19.163 1 149.21 27 LEU B CA 1
ATOM 5850 C C . LEU B 1 27 ? 13.325 32.526 -18.317 1 149.37 27 LEU B C 1
ATOM 5851 O O . LEU B 1 27 ? 14.545 32.346 -18.243 1 149.61 27 LEU B O 1
ATOM 5856 N N . ASP B 1 28 ? 12.695 33.479 -17.654 1 149.22 28 ASP B N 1
ATOM 5857 C CA . ASP B 1 28 ? 13.38 34.398 -16.771 1 149.84 28 ASP B CA 1
ATOM 5858 C C . ASP B 1 28 ? 12.483 34.647 -15.572 1 149.9 28 ASP B C 1
ATOM 5859 O O . ASP B 1 28 ? 11.27 34.758 -15.727 1 150.04 28 ASP B O 1
ATOM 5864 N N . THR B 1 29 ? 13.063 34.693 -14.375 1 149.7 29 THR B N 1
ATOM 5865 C CA . THR B 1 29 ? 12.289 34.928 -13.166 1 149.94 29 THR B CA 1
ATOM 5866 C C . THR B 1 29 ? 12.632 36.26 -12.546 1 150.17 29 THR B C 1
ATOM 5867 O O . THR B 1 29 ? 13.78 36.694 -12.585 1 150.33 29 THR B O 1
ATOM 5871 N N . GLU B 1 30 ? 11.629 36.909 -11.97 1 150.18 30 GLU B N 1
ATOM 5872 C CA . GLU B 1 30 ? 11.797 38.162 -11.251 1 150.75 30 GLU B CA 1
ATOM 5873 C C . GLU B 1 30 ? 11.426 37.859 -9.799 1 150.91 30 GLU B C 1
ATOM 5874 O O . GLU B 1 30 ? 10.371 37.289 -9.551 1 151.28 30 GLU B O 1
ATOM 5880 N N . THR B 1 31 ? 12.338 38.113 -8.854 1 150.64 31 THR B N 1
ATOM 5881 C CA . THR B 1 31 ? 12.147 37.716 -7.456 1 150.98 31 THR B CA 1
ATOM 5882 C C . THR B 1 31 ? 12.477 38.828 -6.427 1 150.95 31 THR B C 1
ATOM 5883 O O . THR B 1 31 ? 13.087 39.833 -6.787 1 150.82 31 THR B O 1
ATOM 5887 N N . TYR B 1 32 ? 12.097 38.622 -5.142 1 150.95 32 TYR B N 1
ATOM 5888 C CA . TYR B 1 32 ? 12.408 39.507 -4.017 1 151.43 32 TYR B CA 1
ATOM 5889 C C . TYR B 1 32 ? 12.767 38.701 -2.746 1 151.12 32 TYR B C 1
ATOM 5890 O O . TYR B 1 32 ? 12.173 37.665 -2.437 1 150.84 32 TYR B O 1
ATOM 5899 N N . GLY B 1 33 ? 13.718 39.248 -2.01 1 150.94 33 GLY B N 1
ATOM 5900 C CA . GLY B 1 33 ? 14.177 38.753 -0.725 1 151.27 33 GLY B CA 1
ATOM 5901 C C . GLY B 1 33 ? 15.137 39.723 -0.058 1 151.37 33 GLY B C 1
ATOM 5902 O O . GLY B 1 33 ? 15.663 40.634 -0.708 1 151.16 33 GLY B O 1
ATOM 5903 N N . SER B 1 34 ? 15.384 39.533 1.256 1 151.51 34 SER B N 1
ATOM 5904 C CA . SER B 1 34 ? 16.362 40.323 2.021 1 152.25 34 SER B CA 1
ATOM 5905 C C . SER B 1 34 ? 17.742 40.06 1.4 1 153.13 34 SER B C 1
ATOM 5906 O O . SER B 1 34 ? 18.477 41 1.109 1 153.48 34 SER B O 1
ATOM 5909 N N . ASN B 1 35 ? 18.047 38.772 1.135 1 153.3 35 ASN B N 1
ATOM 5910 C CA . ASN B 1 35 ? 19.201 38.324 0.378 1 153.79 35 ASN B CA 1
ATOM 5911 C C . ASN B 1 35 ? 18.524 37.744 -0.846 1 154.05 35 ASN B C 1
ATOM 5912 O O . ASN B 1 35 ? 17.942 36.647 -0.774 1 154.16 35 ASN B O 1
ATOM 5917 N N . PRO B 1 36 ? 18.555 38.517 -1.951 1 153.94 36 PRO B N 1
ATOM 5918 C CA . PRO B 1 36 ? 17.861 38.083 -3.172 1 154.35 36 PRO B CA 1
ATOM 5919 C C . PRO B 1 36 ? 18.511 36.914 -3.906 1 154.96 36 PRO B C 1
ATOM 5920 O O . PRO B 1 36 ? 18.204 36.655 -5.067 1 155.4 36 PRO B O 1
ATOM 5924 N N . PHE B 1 37 ? 19.394 36.202 -3.223 1 154.76 37 PHE B N 1
ATOM 5925 C CA . PHE B 1 37 ? 20.178 35.091 -3.739 1 154.95 37 PHE B CA 1
ATOM 5926 C C . PHE B 1 37 ? 19.965 33.838 -2.904 1 154.12 37 PHE B C 1
ATOM 5927 O O . PHE B 1 37 ? 19.995 32.73 -3.445 1 154.35 37 PHE B O 1
ATOM 5935 N N . ASN B 1 38 ? 19.708 34.007 -1.598 1 153.05 38 ASN B N 1
ATOM 5936 C CA . ASN B 1 38 ? 19.411 32.908 -0.713 1 152.48 38 ASN B CA 1
ATOM 5937 C C . ASN B 1 38 ? 17.948 32.643 -0.888 1 152 38 ASN B C 1
ATOM 5938 O O . ASN B 1 38 ? 17.113 33.228 -0.197 1 151.98 38 ASN B O 1
ATOM 5943 N N . LEU B 1 39 ? 17.646 31.826 -1.89 1 151.47 39 LEU B N 1
ATOM 5944 C CA . LEU B 1 39 ? 16.305 31.379 -2.25 1 151.43 39 LEU B CA 1
ATOM 5945 C C . LEU B 1 39 ? 15.62 30.578 -1.132 1 151.63 39 LEU B C 1
ATOM 5946 O O . LEU B 1 39 ? 14.411 30.357 -1.175 1 151.59 39 LEU B O 1
ATOM 5951 N N . TYR B 1 40 ? 16.405 30.123 -0.159 1 151.67 40 TYR B N 1
ATOM 5952 C CA . TYR B 1 40 ? 16.012 29.245 0.918 1 152.19 40 TYR B CA 1
ATOM 5953 C C . TYR B 1 40 ? 15.652 29.98 2.229 1 153.26 40 TYR B C 1
ATOM 5954 O O . TYR B 1 40 ? 15.335 29.33 3.218 1 153.4 40 TYR B O 1
ATOM 5963 N N . LEU B 1 41 ? 15.638 31.325 2.222 1 153.75 41 LEU B N 1
ATOM 5964 C CA . LEU B 1 41 ? 15.221 32.099 3.388 1 154.66 41 LEU B CA 1
ATOM 5965 C C . LEU B 1 41 ? 13.704 32.207 3.349 1 155.63 41 LEU B C 1
ATOM 5966 O O . LEU B 1 41 ? 13.13 32.388 2.27 1 155.82 41 LEU B O 1
ATOM 5971 N N . PRO B 1 42 ? 13.034 32.148 4.515 1 155.97 42 PRO B N 1
ATOM 5972 C CA . PRO B 1 42 ? 11.562 32.22 4.521 1 156.38 42 PRO B CA 1
ATOM 5973 C C . PRO B 1 42 ? 10.931 33.48 3.903 1 157.11 42 PRO B C 1
ATOM 5974 O O . PRO B 1 42 ? 9.747 33.448 3.555 1 157.22 42 PRO B O 1
ATOM 5978 N N . ASP B 1 43 ? 11.698 34.575 3.75 1 157.31 43 ASP B N 1
ATOM 5979 C CA . ASP B 1 43 ? 11.18 35.808 3.152 1 157.93 43 ASP B CA 1
ATOM 5980 C C . ASP B 1 43 ? 11.212 35.82 1.616 1 158.45 43 ASP B C 1
ATOM 5981 O O . ASP B 1 43 ? 10.565 36.664 1.001 1 158.73 43 ASP B O 1
ATOM 5986 N N . PHE B 1 44 ? 11.978 34.912 1.002 1 158.41 44 PHE B N 1
ATOM 5987 C CA . PHE B 1 44 ? 12.108 34.864 -0.447 1 158.8 44 PHE B CA 1
ATOM 5988 C C . PHE B 1 44 ? 10.781 34.585 -1.135 1 158.3 44 PHE B C 1
ATOM 5989 O O . PHE B 1 44 ? 10.028 33.733 -0.668 1 158.29 44 PHE B O 1
ATOM 5997 N N . ARG B 1 45 ? 10.488 35.316 -2.227 1 157.77 45 ARG B N 1
ATOM 5998 C CA . ARG B 1 45 ? 9.254 35.157 -2.996 1 157.86 45 ARG B CA 1
ATOM 5999 C C . ARG B 1 45 ? 9.483 35.374 -4.505 1 157.44 45 ARG B C 1
ATOM 6000 O O . ARG B 1 45 ? 10.336 36.171 -4.91 1 157.63 45 ARG B O 1
ATOM 6008 N N . LEU B 1 46 ? 8.674 34.705 -5.334 1 156.7 46 LEU B N 1
ATOM 6009 C CA . LEU B 1 46 ? 8.703 34.909 -6.784 1 156.6 46 LEU B CA 1
ATOM 6010 C C . LEU B 1 46 ? 7.732 36.046 -7.05 1 156.93 46 LEU B C 1
ATOM 6011 O O . LEU B 1 46 ? 6.605 35.989 -6.564 1 157.29 46 LEU B O 1
ATOM 6016 N N . VAL B 1 47 ? 8.162 37.089 -7.784 1 156.68 47 VAL B N 1
ATOM 6017 C CA . VAL B 1 47 ? 7.343 38.259 -8.104 1 156.79 47 VAL B CA 1
ATOM 6018 C C . VAL B 1 47 ? 6.619 38.089 -9.445 1 156.82 47 VAL B C 1
ATOM 6019 O O . VAL B 1 47 ? 5.437 38.404 -9.549 1 157.11 47 VAL B O 1
ATOM 6023 N N . GLY B 1 48 ? 7.327 37.592 -10.45 1 156.46 48 GLY B N 1
ATOM 6024 C CA . GLY B 1 48 ? 6.763 37.389 -11.775 1 156.86 48 GLY B CA 1
ATOM 6025 C C . GLY B 1 48 ? 7.602 36.49 -12.656 1 157.3 48 GLY B C 1
ATOM 6026 O O . GLY B 1 48 ? 8.776 36.263 -12.377 1 157.52 48 GLY B O 1
ATOM 6027 N N . VAL B 1 49 ? 7.003 35.957 -13.723 1 157.49 49 VAL B N 1
ATOM 6028 C CA . VAL B 1 49 ? 7.69 35.067 -14.654 1 158.3 49 VAL B CA 1
ATOM 6029 C C . VAL B 1 49 ? 7.614 35.611 -16.07 1 159.7 49 VAL B C 1
ATOM 6030 O O . VAL B 1 49 ? 6.529 35.915 -16.55 1 159.83 49 VAL B O 1
ATOM 6034 N N . ALA B 1 50 ? 8.758 35.728 -16.749 1 160.67 50 ALA B N 1
ATOM 6035 C CA . ALA B 1 50 ? 8.808 36.196 -18.133 1 162.01 50 ALA B CA 1
ATOM 6036 C C . ALA B 1 50 ? 9.043 34.993 -19.033 1 163.14 50 ALA B C 1
ATOM 6037 O O . ALA B 1 50 ? 9.966 34.214 -18.791 1 163.54 50 ALA B O 1
ATOM 6039 N N . ILE B 1 51 ? 8.177 34.804 -20.036 1 163.5 51 ILE B N 1
ATOM 6040 C CA . ILE B 1 51 ? 8.295 33.696 -20.983 1 164.37 51 ILE B CA 1
ATOM 6041 C C . ILE B 1 51 ? 8.308 34.26 -22.405 1 165.31 51 ILE B C 1
ATOM 6042 O O . ILE B 1 51 ? 7.278 34.755 -22.854 1 165.42 51 ILE B O 1
ATOM 6047 N N . ALA B 1 52 ? 9.457 34.213 -23.104 1 165.8 52 ALA B N 1
ATOM 6048 C CA . ALA B 1 52 ? 9.532 34.735 -24.469 1 166.74 52 ALA B CA 1
ATOM 6049 C C . ALA B 1 52 ? 9.311 33.617 -25.46 1 167.43 52 ALA B C 1
ATOM 6050 O O . ALA B 1 52 ? 10.037 32.63 -25.422 1 167.54 52 ALA B O 1
ATOM 6052 N N . THR B 1 53 ? 8.318 33.761 -26.345 1 167.75 53 THR B N 1
ATOM 6053 C CA . THR B 1 53 ? 8.015 32.752 -27.369 1 168.58 53 THR B CA 1
ATOM 6054 C C . THR B 1 53 ? 8.81 32.973 -28.691 1 168.67 53 THR B C 1
ATOM 6055 O O . THR B 1 53 ? 8.94 32.059 -29.511 1 168.64 53 THR B O 1
ATOM 6059 N N . SER B 1 54 ? 9.337 34.185 -28.881 1 168.59 54 SER B N 1
ATOM 6060 C CA . SER B 1 54 ? 10.156 34.575 -30.02 1 168.97 54 SER B CA 1
ATOM 6061 C C . SER B 1 54 ? 11.063 35.743 -29.57 1 169.71 54 SER B C 1
ATOM 6062 O O . SER B 1 54 ? 10.79 36.351 -28.524 1 169.64 54 SER B O 1
ATOM 6065 N N . PRO B 1 55 ? 12.13 36.104 -30.321 1 170.25 55 PRO B N 1
ATOM 6066 C CA . PRO B 1 55 ? 12.936 37.27 -29.911 1 170.9 55 PRO B CA 1
ATOM 6067 C C . PRO B 1 55 ? 12.158 38.602 -29.965 1 171.7 55 PRO B C 1
ATOM 6068 O O . PRO B 1 55 ? 12.699 39.643 -29.596 1 171.69 55 PRO B O 1
ATOM 6072 N N . THR B 1 56 ? 10.888 38.574 -30.416 1 172.23 56 THR B N 1
ATOM 6073 C CA . THR B 1 56 ? 10.043 39.762 -30.523 1 173.15 56 THR B CA 1
ATOM 6074 C C . THR B 1 56 ? 8.681 39.614 -29.83 1 173.87 56 THR B C 1
ATOM 6075 O O . THR B 1 56 ? 7.833 40.476 -30.017 1 174.04 56 THR B O 1
ATOM 6079 N N . GLU B 1 57 ? 8.455 38.541 -29.059 1 174.07 57 GLU B N 1
ATOM 6080 C CA . GLU B 1 57 ? 7.176 38.343 -28.386 1 174.68 57 GLU B CA 1
ATOM 6081 C C . GLU B 1 57 ? 7.371 37.674 -27.037 1 175 57 GLU B C 1
ATOM 6082 O O . GLU B 1 57 ? 7.999 36.617 -26.968 1 175.19 57 GLU B O 1
ATOM 6088 N N . ALA B 1 58 ? 6.812 38.267 -25.972 1 174.84 58 ALA B N 1
ATOM 6089 C CA . ALA B 1 58 ? 6.942 37.684 -24.646 1 175.15 58 ALA B CA 1
ATOM 6090 C C . ALA B 1 58 ? 5.676 37.857 -23.785 1 175.22 58 ALA B C 1
ATOM 6091 O O . ALA B 1 58 ? 4.823 38.691 -24.089 1 175.45 58 ALA B O 1
ATOM 6093 N N . TRP B 1 59 ? 5.54 37.026 -22.735 1 174.83 59 TRP B N 1
ATOM 6094 C CA . TRP B 1 59 ? 4.377 37.001 -21.86 1 174.91 59 TRP B CA 1
ATOM 6095 C C . TRP B 1 59 ? 4.808 37.074 -20.417 1 173.98 59 TRP B C 1
ATOM 6096 O O . TRP B 1 59 ? 5.603 36.252 -19.967 1 174.07 59 TRP B O 1
ATOM 6107 N N . TYR B 1 60 ? 4.325 38.091 -19.701 1 172.89 60 TYR B N 1
ATOM 6108 C CA . TYR B 1 60 ? 4.673 38.3 -18.303 1 172.22 60 TYR B CA 1
ATOM 6109 C C . TYR B 1 60 ? 3.546 37.826 -17.418 1 172.08 60 TYR B C 1
ATOM 6110 O O . TYR B 1 60 ? 2.395 38.195 -17.624 1 172.3 60 TYR B O 1
ATOM 6119 N N . PHE B 1 61 ? 3.874 37.018 -16.432 1 171.59 61 PHE B N 1
ATOM 6120 C CA . PHE B 1 61 ? 2.886 36.468 -15.528 1 171.5 61 PHE B CA 1
ATOM 6121 C C . PHE B 1 61 ? 3.08 37.063 -14.146 1 171.33 61 PHE B C 1
ATOM 6122 O O . PHE B 1 61 ? 3.93 36.582 -13.401 1 171.89 61 PHE B O 1
ATOM 6130 N N . PRO B 1 62 ? 2.344 38.144 -13.797 1 170.47 62 PRO B N 1
ATOM 6131 C CA . PRO B 1 62 ? 2.517 38.744 -12.456 1 170.11 62 PRO B CA 1
ATOM 6132 C C . PRO B 1 62 ? 2.015 37.8 -11.378 1 169.85 62 PRO B C 1
ATOM 6133 O O . PRO B 1 62 ? 0.937 37.237 -11.515 1 170.09 62 PRO B O 1
ATOM 6137 N N . VAL B 1 63 ? 2.825 37.578 -10.344 1 169.18 63 VAL B N 1
ATOM 6138 C CA . VAL B 1 63 ? 2.54 36.619 -9.288 1 169.09 63 VAL B CA 1
ATOM 6139 C C . VAL B 1 63 ? 2.401 37.272 -7.936 1 168.92 63 VAL B C 1
ATOM 6140 O O . VAL B 1 63 ? 1.478 36.933 -7.207 1 168.87 63 VAL B O 1
ATOM 6144 N N . ASP B 1 64 ? 3.344 38.143 -7.554 1 168.99 64 ASP B N 1
ATOM 6145 C CA . ASP B 1 64 ? 3.327 38.737 -6.22 1 169.69 64 ASP B CA 1
ATOM 6146 C C . ASP B 1 64 ? 3.593 40.227 -6.2 1 170.27 64 ASP B C 1
ATOM 6147 O O . ASP B 1 64 ? 4.137 40.733 -5.219 1 170.44 64 ASP B O 1
ATOM 6152 N N . HIS B 1 65 ? 3.214 40.934 -7.269 1 170.33 65 HIS B N 1
ATOM 6153 C CA . HIS B 1 65 ? 3.365 42.381 -7.306 1 170.89 65 HIS B CA 1
ATOM 6154 C C . HIS B 1 65 ? 2.404 43.029 -6.285 1 170.98 65 HIS B C 1
ATOM 6155 O O . HIS B 1 65 ? 1.345 42.472 -5.979 1 170.84 65 HIS B O 1
ATOM 6162 N N . GLN B 1 66 ? 2.819 44.168 -5.707 1 171.13 66 GLN B N 1
ATOM 6163 C CA . GLN B 1 66 ? 2.064 44.887 -4.682 1 171.83 66 GLN B CA 1
ATOM 6164 C C . GLN B 1 66 ? 2.107 46.397 -4.871 1 171.88 66 GLN B C 1
ATOM 6165 O O . GLN B 1 66 ? 2.985 46.928 -5.545 1 171.86 66 GLN B O 1
ATOM 6171 N N . ASP B 1 67 ? 1.156 47.091 -4.247 1 171.84 67 ASP B N 1
ATOM 6172 C CA . ASP B 1 67 ? 1.024 48.538 -4.308 1 172.36 67 ASP B CA 1
ATOM 6173 C C . ASP B 1 67 ? 1.915 49.191 -3.264 1 172.17 67 ASP B C 1
ATOM 6174 O O . ASP B 1 67 ? 1.937 48.743 -2.122 1 172.08 67 ASP B O 1
ATOM 6179 N N . ARG B 1 71 ? -2.478 52.811 -4.991 1 186.3 71 ARG B N 1
ATOM 6180 C CA . ARG B 1 71 ? -2.84 51.632 -5.767 1 187.11 71 ARG B CA 1
ATOM 6181 C C . ARG B 1 71 ? -2.699 51.865 -7.271 1 188.31 71 ARG B C 1
ATOM 6182 O O . ARG B 1 71 ? -3.001 52.948 -7.758 1 188.35 71 ARG B O 1
ATOM 6190 N N . TYR B 1 72 ? -2.176 50.855 -7.989 1 189.34 72 TYR B N 1
ATOM 6191 C CA . TYR B 1 72 ? -1.844 50.887 -9.42 1 190.8 72 TYR B CA 1
ATOM 6192 C C . TYR B 1 72 ? -1.611 49.482 -10.023 1 190.96 72 TYR B C 1
ATOM 6193 O O . TYR B 1 72 ? -1.579 49.345 -11.246 1 191.26 72 TYR B O 1
ATOM 6202 N N . GLN B 1 73 ? -1.39 48.462 -9.186 1 190.76 73 GLN B N 1
ATOM 6203 C CA . GLN B 1 73 ? -1.11 47.119 -9.685 1 190.94 73 GLN B CA 1
ATOM 6204 C C . GLN B 1 73 ? -2.345 46.35 -10.078 1 190.37 73 GLN B C 1
ATOM 6205 O O . GLN B 1 73 ? -3.351 46.391 -9.378 1 190.61 73 GLN B O 1
ATOM 6211 N N . PRO B 1 74 ? -2.257 45.564 -11.159 1 189.59 74 PRO B N 1
ATOM 6212 C CA . PRO B 1 74 ? -3.376 44.689 -11.51 1 189.22 74 PRO B CA 1
ATOM 6213 C C . PRO B 1 74 ? -3.428 43.496 -10.554 1 188.41 74 PRO B C 1
ATOM 6214 O O . PRO B 1 74 ? -2.553 43.329 -9.709 1 188.28 74 PRO B O 1
ATOM 6218 N N . ALA B 1 75 ? -4.454 42.654 -10.693 1 187.74 75 ALA B N 1
ATOM 6219 C CA . ALA B 1 75 ? -4.575 41.465 -9.87 1 187.69 75 ALA B CA 1
ATOM 6220 C C . ALA B 1 75 ? -3.511 40.473 -10.291 1 187.38 75 ALA B C 1
ATOM 6221 O O . ALA B 1 75 ? -3.317 40.231 -11.479 1 187.52 75 ALA B O 1
ATOM 6223 N N . ASN B 1 76 ? -2.802 39.921 -9.319 1 186.88 76 ASN B N 1
ATOM 6224 C CA . ASN B 1 76 ? -1.793 38.911 -9.581 1 187.08 76 ASN B CA 1
ATOM 6225 C C . ASN B 1 76 ? -2.484 37.627 -10.057 1 186.68 76 ASN B C 1
ATOM 6226 O O . ASN B 1 76 ? -3.638 37.379 -9.709 1 186.72 76 ASN B O 1
ATOM 6231 N N . LEU B 1 77 ? -1.789 36.816 -10.847 1 186 77 LEU B N 1
ATOM 6232 C CA . LEU B 1 77 ? -2.328 35.542 -11.304 1 185.39 77 LEU B CA 1
ATOM 6233 C C . LEU B 1 77 ? -2.192 34.488 -10.21 1 184.56 77 LEU B C 1
ATOM 6234 O O . LEU B 1 77 ? -1.274 34.562 -9.394 1 184.66 77 LEU B O 1
ATOM 6239 N N . PRO B 1 78 ? -3.072 33.474 -10.184 1 183.55 78 PRO B N 1
ATOM 6240 C CA . PRO B 1 78 ? -2.941 32.422 -9.161 1 182.89 78 PRO B CA 1
ATOM 6241 C C . PRO B 1 78 ? -1.654 31.634 -9.353 1 181.85 78 PRO B C 1
ATOM 6242 O O . PRO B 1 78 ? -1.185 31.487 -10.478 1 181.8 78 PRO B O 1
ATOM 6246 N N . ARG B 1 79 ? -1.063 31.155 -8.261 1 180.91 79 ARG B N 1
ATOM 6247 C CA . ARG B 1 79 ? 0.197 30.424 -8.327 1 180.62 79 ARG B CA 1
ATOM 6248 C C . ARG B 1 79 ? 0.1 29.183 -9.208 1 180.28 79 ARG B C 1
ATOM 6249 O O . ARG B 1 79 ? 1.015 28.927 -9.998 1 180.48 79 ARG B O 1
ATOM 6257 N N . GLU B 1 80 ? -1.036 28.454 -9.13 1 179.53 80 GLU B N 1
ATOM 6258 C CA . GLU B 1 80 ? -1.229 27.256 -9.951 1 179.16 80 GLU B CA 1
ATOM 6259 C C . GLU B 1 80 ? -1.357 27.597 -11.435 1 177.96 80 GLU B C 1
ATOM 6260 O O . GLU B 1 80 ? -0.871 26.836 -12.272 1 177.95 80 GLU B O 1
ATOM 6266 N N . ALA B 1 81 ? -1.939 28.763 -11.764 1 176.76 81 ALA B N 1
ATOM 6267 C CA . ALA B 1 81 ? -2.045 29.197 -13.155 1 176.22 81 ALA B CA 1
ATOM 6268 C C . ALA B 1 81 ? -0.644 29.448 -13.745 1 175.61 81 ALA B C 1
ATOM 6269 O O . ALA B 1 81 ? -0.36 29.002 -14.859 1 175.86 81 ALA B O 1
ATOM 6271 N N . VAL B 1 82 ? 0.24 30.131 -12.99 1 174.6 82 VAL B N 1
ATOM 6272 C CA . VAL B 1 82 ? 1.608 30.414 -13.437 1 173.75 82 VAL B CA 1
ATOM 6273 C C . VAL B 1 82 ? 2.415 29.116 -13.544 1 172.75 82 VAL B C 1
ATOM 6274 O O . VAL B 1 82 ? 3.159 28.932 -14.504 1 172.75 82 VAL B O 1
ATOM 6278 N N . ARG B 1 83 ? 2.211 28.189 -12.6 1 171.78 83 ARG B N 1
ATOM 6279 C CA . ARG B 1 83 ? 2.881 26.892 -12.612 1 171.47 83 ARG B CA 1
ATOM 6280 C C . ARG B 1 83 ? 2.463 26.082 -13.836 1 171.22 83 ARG B C 1
ATOM 6281 O O . ARG B 1 83 ? 3.311 25.472 -14.476 1 171.12 83 ARG B O 1
ATOM 6289 N N . GLN B 1 84 ? 1.174 26.112 -14.192 1 170.99 84 GLN B N 1
ATOM 6290 C CA . GLN B 1 84 ? 0.692 25.396 -15.37 1 171.22 84 GLN B CA 1
ATOM 6291 C C . GLN B 1 84 ? 1.304 26.008 -16.652 1 170.18 84 GLN B C 1
ATOM 6292 O O . GLN B 1 84 ? 1.686 25.269 -17.561 1 170.37 84 GLN B O 1
ATOM 6298 N N . ALA B 1 85 ? 1.459 27.347 -16.687 1 168.85 85 ALA B N 1
ATOM 6299 C CA . ALA B 1 85 ? 2.067 28.038 -17.816 1 168.05 85 ALA B CA 1
ATOM 6300 C C . ALA B 1 85 ? 3.526 27.584 -17.968 1 167.2 85 ALA B C 1
ATOM 6301 O O . ALA B 1 85 ? 3.921 27.187 -19.062 1 167.15 85 ALA B O 1
ATOM 6303 N N . VAL B 1 86 ? 4.29 27.546 -16.857 1 166.44 86 VAL B N 1
ATOM 6304 C CA . VAL B 1 86 ? 5.687 27.112 -16.87 1 166.06 86 VAL B CA 1
ATOM 6305 C C . VAL B 1 86 ? 5.813 25.657 -17.272 1 165.62 86 VAL B C 1
ATOM 6306 O O . VAL B 1 86 ? 6.67 25.334 -18.089 1 165.59 86 VAL B O 1
ATOM 6310 N N . LEU B 1 87 ? 4.942 24.786 -16.755 1 165.06 87 LEU B N 1
ATOM 6311 C CA . LEU B 1 87 ? 4.98 23.374 -17.119 1 164.98 87 LEU B CA 1
ATOM 6312 C C . LEU B 1 87 ? 4.721 23.157 -18.6 1 165.08 87 LEU B C 1
ATOM 6313 O O . LEU B 1 87 ? 5.36 22.31 -19.219 1 165.1 87 LEU B O 1
ATOM 6318 N N . GLU B 1 88 ? 3.845 23.973 -19.185 1 165.08 88 GLU B N 1
ATOM 6319 C CA . GLU B 1 88 ? 3.569 23.925 -20.613 1 165.64 88 GLU B CA 1
ATOM 6320 C C . GLU B 1 88 ? 4.765 24.464 -21.409 1 165.78 88 GLU B C 1
ATOM 6321 O O . GLU B 1 88 ? 5.093 23.931 -22.472 1 166.05 88 GLU B O 1
ATOM 6327 N N . ALA B 1 89 ? 5.415 25.519 -20.897 1 165.32 89 ALA B N 1
ATOM 6328 C CA . ALA B 1 89 ? 6.595 26.089 -21.536 1 165.14 89 ALA B CA 1
ATOM 6329 C C . ALA B 1 89 ? 7.75 25.078 -21.558 1 164.62 89 ALA B C 1
ATOM 6330 O O . ALA B 1 89 ? 8.455 24.988 -22.563 1 164.8 89 ALA B O 1
ATOM 6332 N N . LEU B 1 90 ? 7.899 24.271 -20.482 1 163.68 90 LEU B N 1
ATOM 6333 C CA . LEU B 1 90 ? 8.951 23.254 -20.374 1 163.14 90 LEU B CA 1
ATOM 6334 C C . LEU B 1 90 ? 8.826 22.126 -21.398 1 162.44 90 LEU B C 1
ATOM 6335 O O . LEU B 1 90 ? 9.835 21.506 -21.728 1 162.53 90 LEU B O 1
ATOM 6340 N N . LYS B 1 91 ? 7.616 21.872 -21.924 1 161.59 91 LYS B N 1
ATOM 6341 C CA . LYS B 1 91 ? 7.432 20.839 -22.95 1 161.3 91 LYS B CA 1
ATOM 6342 C C . LYS B 1 91 ? 8.241 21.175 -24.23 1 160.54 91 LYS B C 1
ATOM 6343 O O . LYS B 1 91 ? 8.735 20.278 -24.916 1 160.68 91 LYS B O 1
ATOM 6349 N N . ARG B 1 92 ? 8.401 22.474 -24.513 1 159.53 92 ARG B N 1
ATOM 6350 C CA . ARG B 1 92 ? 9.146 23.016 -25.645 1 158.99 92 ARG B CA 1
ATOM 6351 C C . ARG B 1 92 ? 10.645 23.16 -25.283 1 157.47 92 ARG B C 1
ATOM 6352 O O . ARG B 1 92 ? 10.984 23.131 -24.101 1 157.44 92 ARG B O 1
ATOM 6360 N N . PRO B 1 93 ? 11.561 23.338 -26.261 1 156.04 93 PRO B N 1
ATOM 6361 C CA . PRO B 1 93 ? 12.982 23.552 -25.913 1 155.06 93 PRO B CA 1
ATOM 6362 C C . PRO B 1 93 ? 13.148 24.841 -25.11 1 153.58 93 PRO B C 1
ATOM 6363 O O . PRO B 1 93 ? 12.613 25.87 -25.513 1 153.63 93 PRO B O 1
ATOM 6367 N N . VAL B 1 94 ? 13.851 24.786 -23.966 1 151.96 94 VAL B N 1
ATOM 6368 C CA . VAL B 1 94 ? 13.989 25.956 -23.099 1 150.74 94 VAL B CA 1
ATOM 6369 C C . VAL B 1 94 ? 15.399 26.555 -23.104 1 149.28 94 VAL B C 1
ATOM 6370 O O . VAL B 1 94 ? 16.392 25.84 -23.228 1 149.24 94 VAL B O 1
ATOM 6374 N N . VAL B 1 95 ? 15.474 27.879 -22.967 1 148 95 VAL B N 1
ATOM 6375 C CA . VAL B 1 95 ? 16.733 28.605 -22.856 1 147.19 95 VAL B CA 1
ATOM 6376 C C . VAL B 1 95 ? 16.632 29.607 -21.692 1 145.98 95 VAL B C 1
ATOM 6377 O O . VAL B 1 95 ? 15.599 30.237 -21.492 1 146.55 95 VAL B O 1
ATOM 6381 N N . TYR B 1 96 ? 17.672 29.67 -20.874 1 143.95 96 TYR B N 1
ATOM 6382 C CA . TYR B 1 96 ? 17.776 30.574 -19.729 1 142.21 96 TYR B CA 1
ATOM 6383 C C . TYR B 1 96 ? 19.05 31.395 -19.896 1 140.43 96 TYR B C 1
ATOM 6384 O O . TYR B 1 96 ? 19.927 31.025 -20.678 1 140.59 96 TYR B O 1
ATOM 6393 N N . HIS B 1 97 ? 19.201 32.46 -19.113 1 138.58 97 HIS B N 1
ATOM 6394 C CA . HIS B 1 97 ? 20.467 33.161 -19.004 1 137.36 97 HIS B CA 1
ATOM 6395 C C . HIS B 1 97 ? 20.702 33.071 -17.505 1 137.25 97 HIS B C 1
ATOM 6396 O O . HIS B 1 97 ? 20.027 33.767 -16.748 1 137.62 97 HIS B O 1
ATOM 6403 N N . ASN B 1 98 ? 21.577 32.141 -17.086 1 136.46 98 ASN B N 1
ATOM 6404 C CA . ASN B 1 98 ? 21.906 31.753 -15.71 1 136.11 98 ASN B CA 1
ATOM 6405 C C . ASN B 1 98 ? 20.852 30.797 -15.187 1 136.06 98 ASN B C 1
ATOM 6406 O O . ASN B 1 98 ? 20.07 31.14 -14.302 1 136.17 98 ASN B O 1
ATOM 6411 N N . ALA B 1 99 ? 20.836 29.595 -15.753 1 135.81 99 ALA B N 1
ATOM 6412 C CA . ALA B 1 99 ? 19.915 28.517 -15.432 1 136.05 99 ALA B CA 1
ATOM 6413 C C . ALA B 1 99 ? 20.035 28.01 -14.011 1 135.65 99 ALA B C 1
ATOM 6414 O O . ALA B 1 99 ? 19.056 27.512 -13.473 1 135.88 99 ALA B O 1
ATOM 6416 N N . ALA B 1 100 ? 21.201 28.148 -13.388 1 134.89 100 ALA B N 1
ATOM 6417 C CA . ALA B 1 100 ? 21.379 27.725 -12.003 1 134.77 100 ALA B CA 1
ATOM 6418 C C . ALA B 1 100 ? 20.461 28.513 -11.072 1 134.2 100 ALA B C 1
ATOM 6419 O O . ALA B 1 100 ? 19.881 27.937 -10.157 1 134.4 100 ALA B O 1
ATOM 6421 N N . TYR B 1 101 ? 20.284 29.811 -11.338 1 133.4 101 TYR B N 1
ATOM 6422 C CA . TYR B 1 101 ? 19.4 30.629 -10.523 1 133.26 101 TYR B CA 1
ATOM 6423 C C . TYR B 1 101 ? 17.929 30.363 -10.847 1 132.73 101 TYR B C 1
ATOM 6424 O O . TYR B 1 101 ? 17.158 30 -9.962 1 132.84 101 TYR B O 1
ATOM 6433 N N . ASP B 1 102 ? 17.54 30.545 -12.107 1 131.93 102 ASP B N 1
ATOM 6434 C CA . ASP B 1 102 ? 16.159 30.379 -12.528 1 131.61 102 ASP B CA 1
ATOM 6435 C C . ASP B 1 102 ? 15.575 28.989 -12.245 1 131.4 102 ASP B C 1
ATOM 6436 O O . ASP B 1 102 ? 14.438 28.909 -11.791 1 131.62 102 ASP B O 1
ATOM 6441 N N . ARG B 1 103 ? 16.339 27.911 -12.46 1 130.97 103 ARG B N 1
ATOM 6442 C CA . ARG B 1 103 ? 15.837 26.559 -12.202 1 131.17 103 ARG B CA 1
ATOM 6443 C C . ARG B 1 103 ? 15.604 26.295 -10.728 1 131.93 103 ARG B C 1
ATOM 6444 O O . ARG B 1 103 ? 14.656 25.583 -10.367 1 132.2 103 ARG B O 1
ATOM 6452 N N . ARG B 1 104 ? 16.467 26.869 -9.874 1 132.08 104 ARG B N 1
ATOM 6453 C CA . ARG B 1 104 ? 16.306 26.758 -8.428 1 132.54 104 ARG B CA 1
ATOM 6454 C C . ARG B 1 104 ? 15.101 27.632 -7.987 1 132.9 104 ARG B C 1
ATOM 6455 O O . ARG B 1 104 ? 14.37 27.239 -7.078 1 132.9 104 ARG B O 1
ATOM 6463 N N . VAL B 1 105 ? 14.857 28.78 -8.667 1 132.88 105 VAL B N 1
ATOM 6464 C CA . VAL B 1 105 ? 13.696 29.617 -8.37 1 133.38 105 VAL B CA 1
ATOM 6465 C C . VAL B 1 105 ? 12.417 28.821 -8.695 1 133.79 105 VAL B C 1
ATOM 6466 O O . VAL B 1 105 ? 11.538 28.715 -7.847 1 134.17 105 VAL B O 1
ATOM 6470 N N . LEU B 1 106 ? 12.35 28.207 -9.887 1 133.47 106 LEU B N 1
ATOM 6471 C CA . LEU B 1 106 ? 11.198 27.414 -10.31 1 133.59 106 LEU B CA 1
ATOM 6472 C C . LEU B 1 106 ? 10.899 26.266 -9.357 1 134.15 106 LEU B C 1
ATOM 6473 O O . LEU B 1 106 ? 9.734 25.969 -9.105 1 134.41 106 LEU B O 1
ATOM 6478 N N . ALA B 1 107 ? 11.938 25.632 -8.818 1 134.19 107 ALA B N 1
ATOM 6479 C CA . ALA B 1 107 ? 11.765 24.522 -7.898 1 134.81 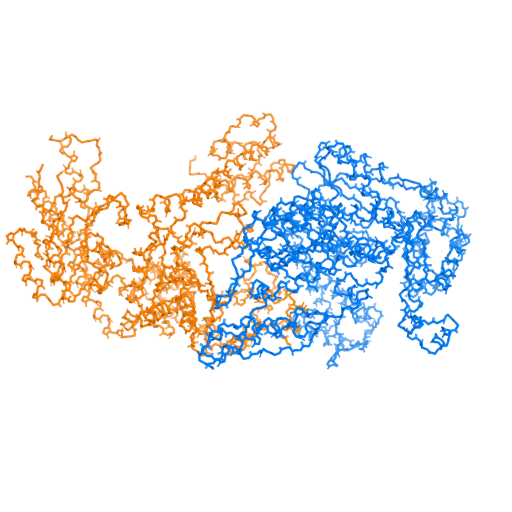107 ALA B CA 1
ATOM 6480 C C . ALA B 1 107 ? 11.265 24.988 -6.528 1 135.34 107 ALA B C 1
ATOM 6481 O O . ALA B 1 107 ? 10.368 24.377 -5.952 1 135.14 107 ALA B O 1
ATOM 6483 N N . VAL B 1 108 ? 11.841 26.071 -6.015 1 135.84 108 VAL B N 1
ATOM 6484 C CA . VAL B 1 108 ? 11.498 26.607 -4.706 1 136.89 108 VAL B CA 1
ATOM 6485 C C . VAL B 1 108 ? 10.121 27.281 -4.677 1 137.88 108 VAL B C 1
ATOM 6486 O O . VAL B 1 108 ? 9.339 27.032 -3.759 1 138.15 108 VAL B O 1
ATOM 6490 N N . THR B 1 109 ? 9.818 28.119 -5.671 1 138.29 109 THR B N 1
ATOM 6491 C CA . THR B 1 109 ? 8.575 28.884 -5.672 1 139.25 109 THR B CA 1
ATOM 6492 C C . THR B 1 109 ? 7.393 28.222 -6.39 1 140.4 109 THR B C 1
ATOM 6493 O O . THR B 1 109 ? 6.248 28.456 -6.006 1 140.38 109 THR B O 1
ATOM 6497 N N . LEU B 1 110 ? 7.655 27.44 -7.44 1 141.18 110 LEU B N 1
ATOM 6498 C CA . LEU B 1 110 ? 6.573 26.788 -8.17 1 142.57 110 LEU B CA 1
ATOM 6499 C C . LEU B 1 110 ? 6.566 25.269 -8.052 1 144.54 110 LEU B C 1
ATOM 6500 O O . LEU B 1 110 ? 5.736 24.627 -8.694 1 144.98 110 LEU B O 1
ATOM 6505 N N . ASP B 1 111 ? 7.485 24.693 -7.251 1 145.48 111 ASP B N 1
ATOM 6506 C CA . ASP B 1 111 ? 7.572 23.254 -7.032 1 146.8 111 ASP B CA 1
ATOM 6507 C C . ASP B 1 111 ? 7.772 22.462 -8.333 1 147.47 111 ASP B C 1
ATOM 6508 O O . ASP B 1 111 ? 7.148 21.418 -8.535 1 147.59 111 ASP B O 1
ATOM 6513 N N . ILE B 1 112 ? 8.596 22.994 -9.239 1 147.66 112 ILE B N 1
ATOM 6514 C CA . ILE B 1 112 ? 8.908 22.306 -10.487 1 148.26 112 ILE B CA 1
ATOM 6515 C C . ILE B 1 112 ? 10.347 21.772 -10.354 1 148.84 112 ILE B C 1
ATOM 6516 O O . ILE B 1 112 ? 11.316 22.541 -10.423 1 149.02 112 ILE B O 1
ATOM 6521 N N . PRO B 1 113 ? 10.494 20.463 -10.072 1 148.85 113 PRO B N 1
ATOM 6522 C CA . PRO B 1 113 ? 11.836 19.905 -9.814 1 149.06 113 PRO B CA 1
ATOM 6523 C C . PRO B 1 113 ? 12.911 20.207 -10.854 1 149.22 113 PRO B C 1
ATOM 6524 O O . PRO B 1 113 ? 12.611 20.493 -12.016 1 149.52 113 PRO B O 1
ATOM 6528 N N . LEU B 1 114 ? 14.18 20.13 -10.426 1 148.57 114 LEU B N 1
ATOM 6529 C CA . LEU B 1 114 ? 15.307 20.343 -11.328 1 148.23 114 LEU B CA 1
ATOM 6530 C C . LEU B 1 114 ? 15.315 19.361 -12.512 1 148.22 114 LEU B C 1
ATOM 6531 O O . LEU B 1 114 ? 15.8 19.7 -13.593 1 148.3 114 LEU B O 1
ATOM 6536 N N . ASP B 1 115 ? 14.702 18.183 -12.322 1 147.91 115 ASP B N 1
ATOM 6537 C CA . ASP B 1 115 ? 14.558 17.135 -13.319 1 148.16 115 ASP B CA 1
ATOM 6538 C C . ASP B 1 115 ? 13.804 17.644 -14.533 1 147.93 115 ASP B C 1
ATOM 6539 O O . ASP B 1 115 ? 14.256 17.454 -15.666 1 148.26 115 ASP B O 1
ATOM 6544 N N . GLN B 1 116 ? 12.708 18.364 -14.301 1 147.12 116 GLN B N 1
ATOM 6545 C CA . GLN B 1 116 ? 11.91 18.903 -15.393 1 146.78 116 GLN B CA 1
ATOM 6546 C C . GLN B 1 116 ? 12.502 20.207 -15.958 1 146.22 116 GLN B C 1
ATOM 6547 O O . GLN B 1 116 ? 12.408 20.457 -17.16 1 146.54 116 GLN B O 1
ATOM 6553 N N . THR B 1 117 ? 13.139 21.014 -15.105 1 145.07 117 THR B N 1
ATOM 6554 C CA . THR B 1 117 ? 13.626 22.316 -15.521 1 144.33 117 THR B CA 1
ATOM 6555 C C . THR B 1 117 ? 14.935 22.342 -16.35 1 142.8 117 THR B C 1
ATOM 6556 O O . THR B 1 117 ? 15.257 23.43 -16.814 1 142.85 117 THR B O 1
ATOM 6560 N N . TYR B 1 118 ? 15.649 21.218 -16.616 1 141.41 118 TYR B N 1
ATOM 6561 C CA . TYR B 1 118 ? 16.9 21.292 -17.412 1 140.88 118 TYR B CA 1
ATOM 6562 C C . TYR B 1 118 ? 16.692 21.955 -18.761 1 139.77 118 TYR B C 1
ATOM 6563 O O . TYR B 1 118 ? 15.73 21.623 -19.445 1 140.24 118 TYR B O 1
ATOM 6572 N N . GLY B 1 119 ? 17.573 22.888 -19.117 1 138.26 119 GLY B N 1
ATOM 6573 C CA . GLY B 1 119 ? 17.505 23.606 -20.384 1 137.56 119 GLY B CA 1
ATOM 6574 C C . GLY B 1 119 ? 18.805 24.292 -20.764 1 136.48 119 GLY B C 1
ATOM 6575 O O . GLY B 1 119 ? 19.756 24.285 -19.984 1 136.68 119 GLY B O 1
ATOM 6576 N N . ASP B 1 120 ? 18.865 24.89 -21.97 1 135.2 120 ASP B N 1
ATOM 6577 C CA . ASP B 1 120 ? 20.061 25.597 -22.442 1 134.23 120 ASP B CA 1
ATOM 6578 C C . ASP B 1 120 ? 20.353 26.861 -21.635 1 133.05 120 ASP B C 1
ATOM 6579 O O . ASP B 1 120 ? 19.444 27.42 -21.035 1 133.17 120 ASP B O 1
ATOM 6584 N N . ASP B 1 121 ? 21.616 27.304 -21.598 1 131.71 121 ASP B N 1
ATOM 6585 C CA . ASP B 1 121 ? 21.988 28.493 -20.832 1 130.82 121 ASP B CA 1
ATOM 6586 C C . ASP B 1 121 ? 22.896 29.384 -21.666 1 129.56 121 ASP B C 1
ATOM 6587 O O . ASP B 1 121 ? 24.056 29.045 -21.89 1 129.63 121 ASP B O 1
ATOM 6592 N N . THR B 1 122 ? 22.381 30.534 -22.099 1 128.3 122 THR B N 1
ATOM 6593 C CA . THR B 1 122 ? 23.164 31.47 -22.903 1 127.51 122 THR B CA 1
ATOM 6594 C C . THR B 1 122 ? 24.397 31.969 -22.172 1 125.87 122 THR B C 1
ATOM 6595 O O . THR B 1 122 ? 25.419 32.161 -22.81 1 125.9 122 THR B O 1
ATOM 6599 N N . MET B 1 123 ? 24.327 32.137 -20.845 1 124.11 123 MET B N 1
ATOM 6600 C CA . MET B 1 123 ? 25.47 32.619 -20.077 1 122.81 123 MET B CA 1
ATOM 6601 C C . MET B 1 123 ? 26.65 31.639 -20.102 1 121.87 123 MET B C 1
ATOM 6602 O O . MET B 1 123 ? 27.807 32.061 -20.082 1 121.8 123 MET B O 1
ATOM 6607 N N . VAL B 1 124 ? 26.36 30.337 -20.162 1 121.14 124 VAL B N 1
ATOM 6608 C CA . VAL B 1 124 ? 27.388 29.3 -20.192 1 121.06 124 VAL B CA 1
ATOM 6609 C C . VAL B 1 124 ? 27.972 29.158 -21.599 1 120.97 124 VAL B C 1
ATOM 6610 O O . VAL B 1 124 ? 29.191 29.025 -21.763 1 121.36 124 VAL B O 1
ATOM 6614 N N . ALA B 1 125 ? 27.105 29.2 -22.611 1 120.23 125 ALA B N 1
ATOM 6615 C CA . ALA B 1 125 ? 27.547 29.063 -23.986 1 120.06 125 ALA B CA 1
ATOM 6616 C C . ALA B 1 125 ? 28.35 30.286 -24.421 1 119.5 125 ALA B C 1
ATOM 6617 O O . ALA B 1 125 ? 29.398 30.144 -25.052 1 119.3 125 ALA B O 1
ATOM 6619 N N . LEU B 1 126 ? 27.903 31.481 -24.027 1 119.02 126 LEU B N 1
ATOM 6620 C CA . LEU B 1 126 ? 28.604 32.714 -24.378 1 118.92 126 LEU B CA 1
ATOM 6621 C C . LEU B 1 126 ? 29.955 32.84 -23.678 1 118.87 126 LEU B C 1
ATOM 6622 O O . LEU B 1 126 ? 30.851 33.457 -24.24 1 118.99 126 LEU B O 1
ATOM 6627 N N . HIS B 1 127 ? 30.156 32.168 -22.524 1 118.53 127 HIS B N 1
ATOM 6628 C CA . HIS B 1 127 ? 31.477 32.115 -21.861 1 118.53 127 HIS B CA 1
ATOM 6629 C C . HIS B 1 127 ? 32.493 31.325 -22.754 1 117.9 127 HIS B C 1
ATOM 6630 O O . HIS B 1 127 ? 33.696 31.619 -22.749 1 117.85 127 HIS B O 1
ATOM 6637 N N . LEU B 1 128 ? 31.99 30.363 -23.561 1 117.11 128 LEU B N 1
ATOM 6638 C CA . LEU B 1 128 ? 32.825 29.639 -24.511 1 116.95 128 LEU B CA 1
ATOM 6639 C C . LEU B 1 128 ? 33.162 30.489 -25.731 1 116.13 128 LEU B C 1
ATOM 6640 O O . LEU B 1 128 ? 34.155 30.204 -26.386 1 116.61 128 LEU B O 1
ATOM 6645 N N . VAL B 1 129 ? 32.328 31.503 -26.054 1 114.6 129 VAL B N 1
ATOM 6646 C CA . VAL B 1 129 ? 32.508 32.447 -27.158 1 113.32 129 VAL B CA 1
ATOM 6647 C C . VAL B 1 129 ? 33.533 33.536 -26.745 1 112.18 129 VAL B C 1
ATOM 6648 O O . VAL B 1 129 ? 34.422 33.852 -27.515 1 112.03 129 VAL B O 1
ATOM 6652 N N . ASP B 1 130 ? 33.414 34.093 -25.535 1 111.4 130 ASP B N 1
ATOM 6653 C CA . ASP B 1 130 ? 34.363 35.075 -25.009 1 111.26 130 ASP B CA 1
ATOM 6654 C C . ASP B 1 130 ? 34.377 35.019 -23.486 1 111.93 130 ASP B C 1
ATOM 6655 O O . ASP B 1 130 ? 33.514 35.61 -22.834 1 111.86 130 ASP B O 1
ATOM 6660 N N . GLU B 1 131 ? 35.365 34.325 -22.913 1 112.31 131 GLU B N 1
ATOM 6661 C CA . GLU B 1 131 ? 35.483 34.228 -21.457 1 113.14 131 GLU B CA 1
ATOM 6662 C C . GLU B 1 131 ? 35.857 35.538 -20.774 1 114.13 131 GLU B C 1
ATOM 6663 O O . GLU B 1 131 ? 35.573 35.689 -19.588 1 114.67 131 GLU B O 1
ATOM 6669 N N . ASN B 1 132 ? 36.467 36.489 -21.501 1 114.32 132 ASN B N 1
ATOM 6670 C CA . ASN B 1 132 ? 36.795 37.802 -20.941 1 115.02 132 ASN B CA 1
ATOM 6671 C C . ASN B 1 132 ? 35.617 38.784 -20.988 1 116.07 132 ASN B C 1
ATOM 6672 O O . ASN B 1 132 ? 35.755 39.913 -20.527 1 115.98 132 ASN B O 1
ATOM 6677 N N . HIS B 1 133 ? 34.468 38.376 -21.537 1 116.92 133 HIS B N 1
ATOM 6678 C CA . HIS B 1 133 ? 33.288 39.222 -21.589 1 118.33 133 HIS B CA 1
ATOM 6679 C C . HIS B 1 133 ? 32.504 39.046 -20.288 1 118.47 133 HIS B C 1
ATOM 6680 O O . HIS B 1 133 ? 32.412 37.922 -19.778 1 118.5 133 HIS B O 1
ATOM 6687 N N . PRO B 1 134 ? 31.872 40.119 -19.77 1 118.3 134 PRO B N 1
ATOM 6688 C CA . PRO B 1 134 ? 31.06 39.974 -18.557 1 118.65 134 PRO B CA 1
ATOM 6689 C C . PRO B 1 134 ? 29.912 38.99 -18.733 1 119.19 134 PRO B C 1
ATOM 6690 O O . PRO B 1 134 ? 29.4 38.831 -19.843 1 119.18 134 PRO B O 1
ATOM 6694 N N . LEU B 1 135 ? 29.502 38.333 -17.64 1 119.49 135 LEU B N 1
ATOM 6695 C CA . LEU B 1 135 ? 28.4 37.382 -17.715 1 120.39 135 LEU B CA 1
ATOM 6696 C C . LEU B 1 135 ? 27.017 38.063 -17.852 1 121.9 135 LEU B C 1
ATOM 6697 O O . LEU B 1 135 ? 26.059 37.407 -18.264 1 122.38 135 LEU B O 1
ATOM 6702 N N . GLY B 1 136 ? 26.933 39.363 -17.546 1 122.42 136 GLY B N 1
ATOM 6703 C CA . GLY B 1 136 ? 25.686 40.115 -17.61 1 123.51 136 GLY B CA 1
ATOM 6704 C C . GLY B 1 136 ? 24.919 39.974 -18.905 1 124.52 136 GLY B C 1
ATOM 6705 O O . GLY B 1 136 ? 25.505 40.042 -19.989 1 124.77 136 GLY B O 1
ATOM 6706 N N . LEU B 1 137 ? 23.608 39.722 -18.798 1 124.91 137 LEU B N 1
ATOM 6707 C CA . LEU B 1 137 ? 22.756 39.605 -19.98 1 125.71 137 LEU B CA 1
ATOM 6708 C C . LEU B 1 137 ? 22.669 40.959 -20.69 1 126.11 137 LEU B C 1
ATOM 6709 O O . LEU B 1 137 ? 22.7 40.998 -21.918 1 126.03 137 LEU B O 1
ATOM 6714 N N . LYS B 1 138 ? 22.606 42.06 -19.911 1 126.32 138 LYS B N 1
ATOM 6715 C CA . LYS B 1 138 ? 22.555 43.446 -20.384 1 127.13 138 LYS B CA 1
ATOM 6716 C C . LYS B 1 138 ? 23.781 43.73 -21.266 1 128.36 138 LYS B C 1
ATOM 6717 O O . LYS B 1 138 ? 23.65 44.245 -22.379 1 128.33 138 LYS B O 1
ATOM 6723 N N . GLU B 1 139 ? 24.966 43.325 -20.775 1 129.22 139 GLU B N 1
ATOM 6724 C CA . GLU B 1 139 ? 26.259 43.497 -21.429 1 130.22 139 GLU B CA 1
ATOM 6725 C C . GLU B 1 139 ? 26.366 42.691 -22.705 1 130.81 139 GLU B C 1
ATOM 6726 O O . GLU B 1 139 ? 26.895 43.196 -23.692 1 130.69 139 GLU B O 1
ATOM 6732 N N . TRP B 1 140 ? 25.899 41.434 -22.687 1 131.43 140 TRP B N 1
ATOM 6733 C CA . TRP B 1 140 ? 25.943 40.594 -23.886 1 132.6 140 TRP B CA 1
ATOM 6734 C C . TRP B 1 140 ? 24.942 41.067 -24.928 1 133.44 140 TRP B C 1
ATOM 6735 O O . TRP B 1 140 ? 25.204 40.911 -26.116 1 133.39 140 TRP B O 1
ATOM 6746 N N . ALA B 1 141 ? 23.81 41.656 -24.495 1 133.94 141 ALA B N 1
ATOM 6747 C CA . ALA B 1 141 ? 22.808 42.184 -25.411 1 134.75 141 ALA B CA 1
ATOM 6748 C C . ALA B 1 141 ? 23.377 43.374 -26.171 1 135.7 141 ALA B C 1
ATOM 6749 O O . ALA B 1 141 ? 23.176 43.475 -27.371 1 135.91 141 ALA B O 1
ATOM 6751 N N . LYS B 1 142 ? 24.132 44.247 -25.495 1 136.1 142 LYS B N 1
ATOM 6752 C CA . LYS B 1 142 ? 24.765 45.392 -26.155 1 136.92 142 LYS B CA 1
ATOM 6753 C C . LYS B 1 142 ? 25.837 44.935 -27.149 1 137.76 142 LYS B C 1
ATOM 6754 O O . LYS B 1 142 ? 25.964 45.512 -28.225 1 137.64 142 LYS B O 1
ATOM 6760 N N . THR B 1 143 ? 26.584 43.887 -26.788 1 138.66 143 THR B N 1
ATOM 6761 C CA . THR B 1 143 ? 27.664 43.316 -27.586 1 139.9 143 THR B CA 1
ATOM 6762 C C . THR B 1 143 ? 27.19 42.614 -28.844 1 141.37 143 THR B C 1
ATOM 6763 O O . THR B 1 143 ? 27.718 42.905 -29.91 1 141.53 143 THR B O 1
ATOM 6767 N N . LEU B 1 144 ? 26.213 41.709 -28.745 1 142.41 144 LEU B N 1
ATOM 6768 C CA . LEU B 1 144 ? 25.755 40.967 -29.918 1 144.05 144 LEU B CA 1
ATOM 6769 C C . LEU B 1 144 ? 24.491 41.482 -30.573 1 145.66 144 LEU B C 1
ATOM 6770 O O . LEU B 1 144 ? 24.366 41.399 -31.791 1 145.63 144 LEU B O 1
ATOM 6775 N N . LEU B 1 145 ? 23.524 41.936 -29.776 1 146.92 145 LEU B N 1
ATOM 6776 C CA . LEU B 1 145 ? 22.239 42.402 -30.305 1 148.49 145 LEU B CA 1
ATOM 6777 C C . LEU B 1 145 ? 22.198 43.907 -30.65 1 150.2 145 LEU B C 1
ATOM 6778 O O . LEU B 1 145 ? 21.212 44.366 -31.227 1 150.25 145 LEU B O 1
ATOM 6783 N N . GLY B 1 146 ? 23.241 44.654 -30.28 1 151.33 146 GLY B N 1
ATOM 6784 C CA . GLY B 1 146 ? 23.338 46.083 -30.557 1 152.79 146 GLY B CA 1
ATOM 6785 C C . GLY B 1 146 ? 22.361 46.974 -29.813 1 154.17 146 GLY B C 1
ATOM 6786 O O . GLY B 1 146 ? 21.78 47.879 -30.42 1 154.33 146 GLY B O 1
ATOM 6787 N N . LEU B 1 147 ? 22.218 46.801 -28.489 1 155 147 LEU B N 1
ATOM 6788 C CA . LEU B 1 147 ? 21.313 47.636 -27.687 1 156.27 147 LEU B CA 1
ATOM 6789 C C . LEU B 1 147 ? 22.025 48.75 -26.903 1 157.76 147 LEU B C 1
ATOM 6790 O O . LEU B 1 147 ? 22.581 48.467 -25.84 1 157.8 147 LEU B O 1
ATOM 6795 N N . GLU B 1 148 ? 21.938 50.02 -27.357 1 158.77 148 GLU B N 1
ATOM 6796 C CA . GLU B 1 148 ? 22.56 51.13 -26.618 1 160.16 148 GLU B CA 1
ATOM 6797 C C . GLU B 1 148 ? 21.525 51.965 -25.829 1 161.18 148 GLU B C 1
ATOM 6798 O O . GLU B 1 148 ? 20.533 52.428 -26.407 1 161.23 148 GLU B O 1
ATOM 6804 N N . GLU B 1 149 ? 21.769 52.141 -24.498 1 161.7 149 GLU B N 1
ATOM 6805 C CA . GLU B 1 149 ? 20.886 52.855 -23.554 1 162.41 149 GLU B CA 1
ATOM 6806 C C . GLU B 1 149 ? 21.489 54.162 -22.906 1 163.16 149 GLU B C 1
ATOM 6807 O O . GLU B 1 149 ? 22.689 54.436 -23.05 1 163.41 149 GLU B O 1
ATOM 6813 N N . VAL B 1 150 ? 20.623 54.955 -22.19 1 163.06 150 VAL B N 1
ATOM 6814 C CA . VAL B 1 150 ? 20.921 56.228 -21.493 1 163.06 150 VAL B CA 1
ATOM 6815 C C . VAL B 1 150 ? 20.268 56.278 -20.039 1 162.58 150 VAL B C 1
ATOM 6816 O O . VAL B 1 150 ? 19.713 55.274 -19.587 1 162.46 150 VAL B O 1
ATOM 6820 N N . ASN B 1 151 ? 20.378 57.414 -19.302 1 162.08 151 ASN B N 1
ATOM 6821 C CA . ASN B 1 151 ? 19.78 57.561 -17.969 1 162.11 151 ASN B CA 1
ATOM 6822 C C . ASN B 1 151 ? 18.56 58.497 -18.017 1 161.91 151 ASN B C 1
ATOM 6823 O O . ASN B 1 151 ? 18.56 59.577 -17.425 1 161.68 151 ASN B O 1
ATOM 6828 N N . TRP B 1 186 ? -2.018 58.933 -14.568 1 208.43 186 TRP B N 1
ATOM 6829 C CA . TRP B 1 186 ? -0.613 59.104 -14.191 1 208.89 186 TRP B CA 1
ATOM 6830 C C . TRP B 1 186 ? 0.254 57.911 -14.539 1 207.92 186 TRP B C 1
ATOM 6831 O O . TRP B 1 186 ? 1.432 58.102 -14.862 1 207.89 186 TRP B O 1
ATOM 6842 N N . LEU B 1 187 ? -0.311 56.691 -14.494 1 206.91 187 LEU B N 1
ATOM 6843 C CA . LEU B 1 187 ? 0.481 55.514 -14.823 1 206.83 187 LEU B CA 1
ATOM 6844 C C . LEU B 1 187 ? 0.756 55.417 -16.307 1 205.66 187 LEU B C 1
ATOM 6845 O O . LEU B 1 187 ? 1.875 55.073 -16.688 1 205.94 187 LEU B O 1
ATOM 6850 N N . GLN B 1 188 ? -0.225 55.777 -17.146 1 203.98 188 GLN B N 1
ATOM 6851 C CA .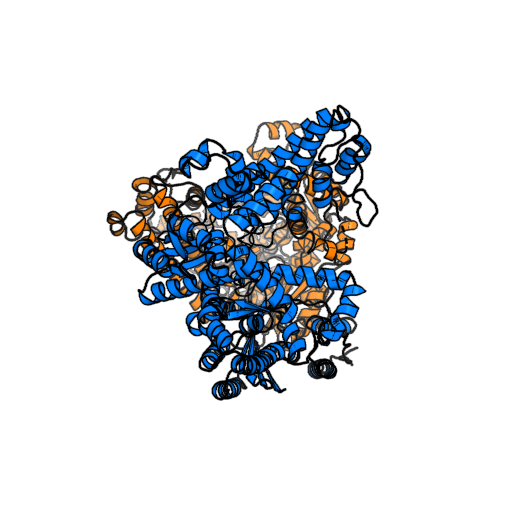 GLN B 1 188 ? -0.01 55.778 -18.589 1 202.75 188 GLN B CA 1
ATOM 6852 C C . GLN B 1 188 ? 1.011 56.865 -18.974 1 201.46 188 GLN B C 1
ATOM 6853 O O . GLN B 1 188 ? 1.777 56.663 -19.907 1 201.5 188 GLN B O 1
ATOM 6859 N N . ARG B 1 189 ? 1.036 57.997 -18.243 1 200.25 189 ARG B N 1
ATOM 6860 C CA . ARG B 1 189 ? 1.992 59.086 -18.466 1 199.6 189 ARG B CA 1
ATOM 6861 C C . ARG B 1 189 ? 3.409 58.638 -18.089 1 198.88 189 ARG B C 1
ATOM 6862 O O . ARG B 1 189 ? 4.372 58.989 -18.765 1 198.66 189 ARG B O 1
ATOM 6870 N N . LEU B 1 190 ? 3.529 57.874 -17.002 1 198.02 190 LEU B N 1
ATOM 6871 C CA . LEU B 1 190 ? 4.802 57.369 -16.518 1 197.41 190 LEU B CA 1
ATOM 6872 C C . LEU B 1 190 ? 5.34 56.27 -17.435 1 196.37 190 LEU B C 1
ATOM 6873 O O . LEU B 1 190 ? 6.541 56.245 -17.704 1 196.38 190 LEU B O 1
ATOM 6878 N N . LYS B 1 191 ? 4.461 55.382 -17.937 1 195.36 191 LYS B N 1
ATOM 6879 C CA . LYS B 1 191 ? 4.856 54.308 -18.855 1 194.9 191 LYS B CA 1
ATOM 6880 C C . LYS B 1 191 ? 5.354 54.9 -20.173 1 194.94 191 LYS B C 1
ATOM 6881 O O . LYS B 1 191 ? 6.35 54.432 -20.723 1 194.94 191 LYS B O 1
ATOM 6887 N N . ASP B 1 192 ? 4.693 55.96 -20.651 1 194.77 192 ASP B N 1
ATOM 6888 C CA . ASP B 1 192 ? 5.069 56.615 -21.89 1 194.95 192 ASP B CA 1
ATOM 6889 C C . ASP B 1 192 ? 6.403 57.333 -21.78 1 194.95 192 ASP B C 1
ATOM 6890 O O . ASP B 1 192 ? 7.193 57.262 -22.718 1 195.03 192 ASP B O 1
ATOM 6895 N N . ALA B 1 193 ? 6.703 57.931 -20.611 1 194.67 193 ALA B N 1
ATOM 6896 C CA . ALA B 1 193 ? 8.003 58.571 -20.355 1 194.8 193 ALA B CA 1
ATOM 6897 C C . ALA B 1 193 ? 9.129 57.532 -20.391 1 194.47 193 ALA B C 1
ATOM 6898 O O . ALA B 1 193 ? 10.234 57.828 -20.849 1 194.56 193 ALA B O 1
ATOM 6900 N N . PHE B 1 194 ? 8.838 56.318 -19.906 1 193.88 194 PHE B N 1
ATOM 6901 C CA . PHE B 1 194 ? 9.761 55.199 -19.887 1 193.74 194 PHE B CA 1
ATOM 6902 C C . PHE B 1 194 ? 9.979 54.678 -21.311 1 192.78 194 PHE B C 1
ATOM 6903 O O . PHE B 1 194 ? 11.118 54.456 -21.698 1 192.99 194 PHE B O 1
ATOM 6911 N N . LEU B 1 195 ? 8.9 54.49 -22.086 1 191.51 195 LEU B N 1
ATOM 6912 C CA . LEU B 1 195 ? 8.987 53.973 -23.446 1 190.82 195 LEU B CA 1
ATOM 6913 C C . LEU B 1 195 ? 9.688 54.912 -24.417 1 190.03 195 LEU B C 1
ATOM 6914 O O . LEU B 1 195 ? 10.267 54.448 -25.396 1 190.03 195 LEU B O 1
ATOM 6919 N N . ALA B 1 196 ? 9.665 56.223 -24.145 1 189.21 196 ALA B N 1
ATOM 6920 C CA . ALA B 1 196 ? 10.317 57.209 -25.013 1 188.87 196 ALA B CA 1
ATOM 6921 C C . ALA B 1 196 ? 11.848 57.099 -25.024 1 188.12 196 ALA B C 1
ATOM 6922 O O . ALA B 1 196 ? 12.49 57.5 -25.99 1 188.08 196 ALA B O 1
ATOM 6924 N N . VAL B 1 197 ? 12.427 56.549 -23.958 1 187.41 197 VAL B N 1
ATOM 6925 C CA . VAL B 1 197 ? 13.873 56.362 -23.865 1 187.17 197 VAL B CA 1
ATOM 6926 C C . VAL B 1 197 ? 14.295 54.878 -24.053 1 186.7 197 VAL B C 1
ATOM 6927 O O . VAL B 1 197 ? 15.466 54.602 -24.311 1 186.8 197 VAL B O 1
ATOM 6931 N N . HIS B 1 198 ? 13.332 53.936 -23.953 1 185.95 198 HIS B N 1
ATOM 6932 C CA . HIS B 1 198 ? 13.506 52.484 -24.052 1 185.55 198 HIS B CA 1
ATOM 6933 C C . HIS B 1 198 ? 13.822 51.962 -25.459 1 184.15 198 HIS B C 1
ATOM 6934 O O . HIS B 1 198 ? 14.176 50.788 -25.586 1 184.23 198 HIS B O 1
ATOM 6941 N N . ASN B 1 199 ? 13.66 52.787 -26.513 1 182.73 199 ASN B N 1
ATOM 6942 C CA . ASN B 1 199 ? 13.873 52.36 -27.903 1 181.83 199 ASN B CA 1
ATOM 6943 C C . ASN B 1 199 ? 15.167 51.526 -28.111 1 180.67 199 ASN B C 1
ATOM 6944 O O . ASN B 1 199 ? 15.183 50.627 -28.949 1 180.78 199 ASN B O 1
ATOM 6949 N N . GLY B 1 200 ? 16.174 51.769 -27.267 1 179.36 200 GLY B N 1
ATOM 6950 C CA . GLY B 1 200 ? 17.418 51.013 -27.23 1 178.43 200 GLY B CA 1
ATOM 6951 C C . GLY B 1 200 ? 17.403 49.986 -26.111 1 177.06 200 GLY B C 1
ATOM 6952 O O . GLY B 1 200 ? 16.688 48.985 -26.193 1 176.96 200 GLY B O 1
ATOM 6953 N N . GLY B 1 201 ? 18.142 50.258 -25.04 1 175.88 201 GLY B N 1
ATOM 6954 C CA . GLY B 1 201 ? 18.235 49.343 -23.907 1 175.26 201 GLY B CA 1
ATOM 6955 C C . GLY B 1 201 ? 17.509 49.76 -22.64 1 174.19 201 GLY B C 1
ATOM 6956 O O . GLY B 1 201 ? 17.073 50.905 -22.516 1 174.29 201 GLY B O 1
ATOM 6957 N N . VAL B 1 202 ? 17.401 48.829 -21.673 1 173 202 VAL B N 1
ATOM 6958 C CA . VAL B 1 202 ? 16.709 49.063 -20.405 1 172.25 202 VAL B CA 1
ATOM 6959 C C . VAL B 1 202 ? 17.403 48.382 -19.201 1 171.65 202 VAL B C 1
ATOM 6960 O O . VAL B 1 202 ? 17.269 47.175 -18.994 1 171.73 202 VAL B O 1
ATOM 6964 N N . SER B 1 203 ? 18.15 49.162 -18.408 1 170.9 203 SER B N 1
ATOM 6965 C CA . SER B 1 203 ? 18.834 48.625 -17.232 1 170.67 203 SER B CA 1
ATOM 6966 C C . SER B 1 203 ? 17.938 48.678 -15.99 1 170.41 203 SER B C 1
ATOM 6967 O O . SER B 1 203 ? 17.048 49.525 -15.914 1 170.53 203 SER B O 1
ATOM 6970 N N . TYR B 1 204 ? 18.185 47.787 -15.008 1 169.91 204 TYR B N 1
ATOM 6971 C CA . TYR B 1 204 ? 17.406 47.747 -13.761 1 170.05 204 TYR B CA 1
ATOM 6972 C C . TYR B 1 204 ? 17.578 49.038 -13.01 1 170.74 204 TYR B C 1
ATOM 6973 O O . TYR B 1 204 ? 16.602 49.6 -12.524 1 170.8 204 TYR B O 1
ATOM 6982 N N . SER B 1 205 ? 18.828 49.515 -12.929 1 171.17 205 SER B N 1
ATOM 6983 C CA . SER B 1 205 ? 19.208 50.728 -12.233 1 172.14 205 SER B CA 1
ATOM 6984 C C . SER B 1 205 ? 18.443 51.925 -12.767 1 172.74 205 SER B C 1
ATOM 6985 O O . SER B 1 205 ? 17.953 52.731 -11.983 1 172.81 205 SER B O 1
ATOM 6988 N N . ALA B 1 206 ? 18.322 52.027 -14.091 1 172.98 206 ALA B N 1
ATOM 6989 C CA . ALA B 1 206 ? 17.636 53.14 -14.724 1 173.75 206 ALA B CA 1
ATOM 6990 C C . ALA B 1 206 ? 16.146 53.1 -14.444 1 174.35 206 ALA B C 1
ATOM 6991 O O . ALA B 1 206 ? 15.545 54.14 -14.167 1 174.26 206 ALA B O 1
ATOM 6993 N N . LEU B 1 207 ? 15.553 51.896 -14.485 1 174.87 207 LEU B N 1
ATOM 6994 C CA . LEU B 1 207 ? 14.127 51.714 -14.22 1 175.89 207 LEU B CA 1
ATOM 6995 C C . LEU B 1 207 ? 13.83 52.109 -12.775 1 176.82 207 LEU B C 1
ATOM 6996 O O . LEU B 1 207 ? 12.88 52.858 -12.528 1 176.86 207 LEU B O 1
ATOM 7001 N N . TYR B 1 208 ? 14.679 51.662 -11.834 1 177.42 208 TYR B N 1
ATOM 7002 C CA . TYR B 1 208 ? 14.495 52.013 -10.433 1 178.54 208 TYR B CA 1
ATOM 7003 C C . TYR B 1 208 ? 14.63 53.523 -10.229 1 179.59 208 TYR B C 1
ATOM 7004 O O . TYR B 1 208 ? 13.858 54.093 -9.468 1 179.56 208 TYR B O 1
ATOM 7013 N N . LYS B 1 209 ? 15.622 54.153 -10.866 1 180.38 209 LYS B N 1
ATOM 7014 C CA . LYS B 1 209 ? 15.84 55.586 -10.709 1 181.6 209 LYS B CA 1
ATOM 7015 C C . LYS B 1 209 ? 14.632 56.406 -11.156 1 183.02 209 LYS B C 1
ATOM 7016 O O . LYS B 1 209 ? 14.255 57.326 -10.447 1 183.11 209 LYS B O 1
ATOM 7022 N N . LEU B 1 210 ? 13.983 56.035 -12.279 1 183.97 210 LEU B N 1
ATOM 7023 C CA . LEU B 1 210 ? 12.781 56.718 -12.775 1 185.37 210 LEU B CA 1
ATOM 7024 C C . LEU B 1 210 ? 11.598 56.491 -11.831 1 186.78 210 LEU B C 1
ATOM 7025 O O . LEU B 1 210 ? 10.884 57.446 -11.524 1 186.89 210 LEU B O 1
ATOM 7030 N N . LEU B 1 211 ? 11.4 55.248 -11.357 1 187.61 211 LEU B N 1
ATOM 7031 C CA . LEU B 1 211 ? 10.304 54.966 -10.437 1 188.91 211 LEU B CA 1
ATOM 7032 C C . LEU B 1 211 ? 10.492 55.706 -9.123 1 190.73 211 LEU B C 1
ATOM 7033 O O . LEU B 1 211 ? 9.547 56.33 -8.656 1 190.85 211 LEU B O 1
ATOM 7038 N N . ASN B 1 212 ? 11.722 55.726 -8.577 1 191.94 212 ASN B N 1
ATOM 7039 C CA . ASN B 1 212 ? 12.021 56.459 -7.344 1 193.51 212 ASN B CA 1
ATOM 7040 C C . ASN B 1 212 ? 11.808 57.953 -7.551 1 194.96 212 ASN B C 1
ATOM 7041 O O . ASN B 1 212 ? 11.27 58.599 -6.662 1 195.02 212 ASN B O 1
ATOM 7046 N N . ARG B 1 213 ? 12.244 58.5 -8.701 1 195.89 213 ARG B N 1
ATOM 7047 C CA . ARG B 1 213 ? 12.097 59.922 -9.03 1 197.23 213 ARG B CA 1
ATOM 7048 C C . ARG B 1 213 ? 10.632 60.323 -9.163 1 199.05 213 ARG B C 1
ATOM 7049 O O . ARG B 1 213 ? 10.26 61.432 -8.779 1 199.22 213 ARG B O 1
ATOM 7057 N N . ALA B 1 214 ? 9.798 59.413 -9.684 1 200.27 214 ALA B N 1
ATOM 7058 C CA . ALA B 1 214 ? 8.368 59.646 -9.826 1 202 214 ALA B CA 1
ATOM 7059 C C . ALA B 1 214 ? 7.704 59.748 -8.438 1 203.67 214 ALA B C 1
ATOM 7060 O O . ALA B 1 214 ? 6.962 60.701 -8.192 1 203.84 214 ALA B O 1
ATOM 7062 N N . PHE B 1 215 ? 8.017 58.816 -7.518 1 204.64 215 PHE B N 1
ATOM 7063 C CA . PHE B 1 215 ? 7.47 58.841 -6.161 1 206.02 215 PHE B CA 1
ATOM 7064 C C . PHE B 1 215 ? 8.072 59.974 -5.315 1 206.8 215 PHE B C 1
ATOM 7065 O O . PHE B 1 215 ? 7.386 60.503 -4.443 1 206.96 215 PHE B O 1
ATOM 7073 N N . GLN B 1 216 ? 9.32 60.393 -5.609 1 206.99 216 GLN B N 1
ATOM 7074 C CA . GLN B 1 216 ? 9.958 61.522 -4.92 1 207.7 216 GLN B CA 1
ATOM 7075 C C . GLN B 1 216 ? 9.265 62.827 -5.304 1 207.86 216 GLN B C 1
ATOM 7076 O O . GLN B 1 216 ? 9.03 63.667 -4.436 1 207.95 216 GLN B O 1
ATOM 7082 N N . GLN B 1 217 ? 8.858 62.968 -6.579 1 207.75 217 GLN B N 1
ATOM 7083 C CA . GLN B 1 217 ? 8.107 64.148 -7.007 1 208.13 217 GLN B CA 1
ATOM 7084 C C . GLN B 1 217 ? 6.751 64.185 -6.285 1 208.64 217 GLN B C 1
ATOM 7085 O O . GLN B 1 217 ? 6.338 65.244 -5.823 1 208.78 217 GLN B O 1
ATOM 7091 N N . LEU B 1 218 ? 6.109 63.019 -6.117 1 208.76 218 LEU B N 1
ATOM 7092 C CA . LEU B 1 218 ? 4.846 62.887 -5.398 1 209.21 218 LEU B CA 1
ATOM 7093 C C . LEU B 1 218 ? 4.989 63.22 -3.899 1 209.6 218 LEU B C 1
ATOM 7094 O O . LEU B 1 218 ? 4.06 63.778 -3.315 1 209.7 218 LEU B O 1
ATOM 7099 N N . LYS B 1 219 ? 6.135 62.858 -3.276 1 209.57 219 LYS B N 1
ATOM 7100 C CA . LYS B 1 219 ? 6.426 63.139 -1.859 1 209.99 219 LYS B CA 1
ATOM 7101 C C . LYS B 1 219 ? 6.633 64.65 -1.674 1 210.19 219 LYS B C 1
ATOM 7102 O O . LYS B 1 219 ? 6.143 65.217 -0.698 1 210.23 219 LYS B O 1
ATOM 7108 N N . ASN B 1 220 ? 7.319 65.304 -2.641 1 210.08 220 ASN B N 1
ATOM 7109 C CA . ASN B 1 220 ? 7.562 66.752 -2.639 1 210.34 220 ASN B CA 1
ATOM 7110 C C . ASN B 1 220 ? 6.247 67.533 -2.769 1 210.4 220 ASN B C 1
ATOM 7111 O O . ASN B 1 220 ? 6.142 68.656 -2.28 1 210.34 220 ASN B O 1
ATOM 7116 N N . VAL B 1 223 ? 0.98 64.428 -2.386 1 192.82 223 VAL B N 1
ATOM 7117 C CA . VAL B 1 223 ? 0.365 63.213 -2.912 1 193.3 223 VAL B CA 1
ATOM 7118 C C . VAL B 1 223 ? 0.614 62.023 -1.999 1 192.96 223 VAL B C 1
ATOM 7119 O O . VAL B 1 223 ? -0.331 61.34 -1.631 1 192.99 223 VAL B O 1
ATOM 7123 N N . VAL B 1 224 ? 1.884 61.752 -1.657 1 192.47 224 VAL B N 1
ATOM 7124 C CA . VAL B 1 224 ? 2.249 60.647 -0.765 1 192.24 224 VAL B CA 1
ATOM 7125 C C . VAL B 1 224 ? 3.285 61.096 0.272 1 191.38 224 VAL B C 1
ATOM 7126 O O . VAL B 1 224 ? 3.998 62.079 0.064 1 191.45 224 VAL B O 1
ATOM 7130 N N . SER B 1 225 ? 3.348 60.389 1.399 1 190.21 225 SER B N 1
ATOM 7131 C CA . SER B 1 225 ? 4.287 60.719 2.453 1 189.3 225 SER B CA 1
ATOM 7132 C C . SER B 1 225 ? 4.994 59.466 2.908 1 188.19 225 SER B C 1
ATOM 7133 O O . SER B 1 225 ? 4.468 58.732 3.734 1 188.11 225 SER B O 1
ATOM 7136 N N . TYR B 1 226 ? 6.168 59.194 2.341 1 187.31 226 TYR B N 1
ATOM 7137 C CA . TYR B 1 226 ? 6.939 58.015 2.717 1 186.9 226 TYR B CA 1
ATOM 7138 C C . TYR B 1 226 ? 8.255 58.396 3.373 1 186.25 226 TYR B C 1
ATOM 7139 O O . TYR B 1 226 ? 8.856 59.408 3.014 1 186.4 226 TYR B O 1
ATOM 7148 N N . THR B 1 227 ? 8.69 57.581 4.339 1 185.35 227 THR B N 1
ATOM 7149 C CA . THR B 1 227 ? 9.862 57.781 5.201 1 185.07 227 THR B CA 1
ATOM 7150 C C . THR B 1 227 ? 11.078 58.405 4.498 1 184.22 227 THR B C 1
ATOM 7151 O O . THR B 1 227 ? 11.716 59.296 5.051 1 184.4 227 THR B O 1
ATOM 7155 N N . GLY B 1 228 ? 11.335 57.996 3.268 1 183.12 228 GLY B N 1
ATOM 7156 C CA . GLY B 1 228 ? 12.44 58.535 2.497 1 182.5 228 GLY B CA 1
ATOM 7157 C C . GLY B 1 228 ? 13.135 57.431 1.744 1 181.62 228 GLY B C 1
ATOM 7158 O O . GLY B 1 228 ? 13.25 56.312 2.254 1 181.58 228 GLY B O 1
ATOM 7159 N N . SER B 1 229 ? 13.602 57.747 0.523 1 180.73 229 SER B N 1
ATOM 7160 C CA . SER B 1 229 ? 14.28 56.835 -0.405 1 180.19 229 SER B CA 1
ATOM 7161 C C . SER B 1 229 ? 13.369 55.676 -0.807 1 179.32 229 SER B C 1
ATOM 7162 O O . SER B 1 229 ? 13.23 54.739 -0.024 1 179.71 229 SER B O 1
ATOM 7165 N N . PHE B 1 230 ? 12.722 55.75 -2.005 1 177.95 230 PHE B N 1
ATOM 7166 C CA . PHE B 1 230 ? 11.797 54.724 -2.537 1 177.06 230 PHE B CA 1
ATOM 7167 C C . PHE B 1 230 ? 12.438 53.346 -2.477 1 175.8 230 PHE B C 1
ATOM 7168 O O . PHE B 1 230 ? 13.626 53.236 -2.773 1 175.87 230 PHE B O 1
ATOM 7176 N N . PRO B 1 231 ? 11.725 52.305 -2.011 1 174.5 231 PRO B N 1
ATOM 7177 C CA . PRO B 1 231 ? 12.383 51.011 -1.833 1 173.85 231 PRO B CA 1
ATOM 7178 C C . PRO B 1 231 ? 12.732 50.285 -3.111 1 173.31 231 PRO B C 1
ATOM 7179 O O . PRO B 1 231 ? 11.956 50.285 -4.065 1 173.32 231 PRO B O 1
ATOM 7183 N N . ASN B 1 232 ? 13.906 49.639 -3.113 1 172.64 232 ASN B N 1
ATOM 7184 C CA . ASN B 1 232 ? 14.349 48.836 -4.241 1 172.33 232 ASN B CA 1
ATOM 7185 C C . ASN B 1 232 ? 13.65 47.497 -4.1 1 171.36 232 ASN B C 1
ATOM 7186 O O . ASN B 1 232 ? 14.216 46.539 -3.577 1 171.29 232 ASN B O 1
ATOM 7191 N N . ASP B 1 233 ? 12.407 47.447 -4.542 1 170.47 233 ASP B N 1
ATOM 7192 C CA . ASP B 1 233 ? 11.592 46.257 -4.423 1 170.15 233 ASP B CA 1
ATOM 7193 C C . ASP B 1 233 ? 10.783 46.096 -5.689 1 169.41 233 ASP B C 1
ATOM 7194 O O . ASP B 1 233 ? 9.797 46.806 -5.867 1 169.59 233 ASP B O 1
ATOM 7199 N N . PHE B 1 234 ? 11.177 45.152 -6.554 1 168.42 234 PHE B N 1
ATOM 7200 C CA . PHE B 1 234 ? 10.494 44.902 -7.817 1 167.73 234 PHE B CA 1
ATOM 7201 C C . PHE B 1 234 ? 8.992 44.606 -7.66 1 167.36 234 PHE B C 1
ATOM 7202 O O . PHE B 1 234 ? 8.233 44.89 -8.593 1 167.58 234 PHE B O 1
ATOM 7210 N N . ARG B 1 235 ? 8.541 44.079 -6.498 1 166.61 235 ARG B N 1
ATOM 7211 C CA . ARG B 1 235 ? 7.108 43.853 -6.308 1 166.36 235 ARG B CA 1
ATOM 7212 C C . ARG B 1 235 ? 6.32 45.179 -6.379 1 166.72 235 ARG B C 1
ATOM 7213 O O . ARG B 1 235 ? 5.212 45.2 -6.909 1 166.85 235 ARG B O 1
ATOM 7221 N N . LEU B 1 236 ? 6.945 46.295 -5.973 1 166.69 236 LEU B N 1
ATOM 7222 C CA . LEU B 1 236 ? 6.324 47.618 -5.997 1 167.22 236 LEU B CA 1
ATOM 7223 C C . LEU B 1 236 ? 6.442 48.365 -7.326 1 168.12 236 LEU B C 1
ATOM 7224 O O . LEU B 1 236 ? 5.818 49.399 -7.481 1 168.36 236 LEU B O 1
ATOM 7229 N N . PHE B 1 237 ? 7.237 47.863 -8.273 1 168.53 237 PHE B N 1
ATOM 7230 C CA . PHE B 1 237 ? 7.39 48.513 -9.575 1 169.47 237 PHE B CA 1
ATOM 7231 C C . PHE B 1 237 ? 6.094 48.279 -10.359 1 169.61 237 PHE B C 1
ATOM 7232 O O . PHE B 1 237 ? 5.612 47.147 -10.403 1 169.78 237 PHE B O 1
ATOM 7240 N N . PRO B 1 238 ? 5.464 49.336 -10.918 1 169.38 238 PRO B N 1
ATOM 7241 C CA . PRO B 1 238 ? 4.192 49.14 -11.649 1 169.27 238 PRO B CA 1
ATOM 7242 C C . PRO B 1 238 ? 4.319 48.114 -12.762 1 169.05 238 PRO B C 1
ATOM 7243 O O . PRO B 1 238 ? 5.229 48.214 -13.563 1 169.03 238 PRO B O 1
ATOM 7247 N N . VAL B 1 239 ? 3.459 47.096 -12.753 1 168.79 239 VAL B N 1
ATOM 7248 C CA . VAL B 1 239 ? 3.489 45.991 -13.709 1 169.19 239 VAL B CA 1
ATOM 7249 C C . VAL B 1 239 ? 3.512 46.464 -15.157 1 169.98 239 VAL B C 1
ATOM 7250 O O . VAL B 1 239 ? 4.339 45.983 -15.923 1 170.13 239 VAL B O 1
ATOM 7254 N N . ASP B 1 240 ? 2.686 47.471 -15.511 1 170.35 240 ASP B N 1
ATOM 7255 C CA . ASP B 1 240 ? 2.648 48.024 -16.876 1 171.06 240 ASP B CA 1
ATOM 7256 C C . ASP B 1 240 ? 4.038 48.462 -17.379 1 171.47 240 ASP B C 1
ATOM 7257 O O . ASP B 1 240 ? 4.286 48.449 -18.585 1 171.85 240 ASP B O 1
ATOM 7262 N N . ILE B 1 241 ? 4.944 48.847 -16.46 1 171.01 241 ILE B N 1
ATOM 7263 C CA . ILE B 1 241 ? 6.288 49.291 -16.833 1 170.89 241 ILE B CA 1
ATOM 7264 C C . ILE B 1 241 ? 7.31 48.196 -16.605 1 170.43 241 ILE B C 1
ATOM 7265 O O . ILE B 1 241 ? 8.141 47.943 -17.47 1 170.32 241 ILE B O 1
ATOM 7270 N N . ALA B 1 242 ? 7.229 47.529 -15.452 1 170.18 242 ALA B N 1
ATOM 7271 C CA . ALA B 1 242 ? 8.138 46.472 -15.048 1 170.55 242 ALA B CA 1
ATOM 7272 C C . ALA B 1 242 ? 8.105 45.283 -15.97 1 170.78 242 ALA B C 1
ATOM 7273 O O . ALA B 1 242 ? 9.151 44.689 -16.207 1 170.88 242 ALA B O 1
ATOM 7275 N N . ALA B 1 243 ? 6.93 44.941 -16.509 1 170.78 243 ALA B N 1
ATOM 7276 C CA . ALA B 1 243 ? 6.827 43.823 -17.439 1 171.3 243 ALA B CA 1
ATOM 7277 C C . ALA B 1 243 ? 7.614 44.093 -18.715 1 171.6 243 ALA B C 1
ATOM 7278 O O . ALA B 1 243 ? 8.128 43.152 -19.291 1 171.6 243 ALA B O 1
ATOM 7280 N N . ILE B 1 244 ? 7.788 45.369 -19.124 1 171.67 244 ILE B N 1
ATOM 7281 C CA . ILE B 1 244 ? 8.599 45.693 -20.303 1 172.24 244 ILE B CA 1
ATOM 7282 C C . ILE B 1 244 ? 10.047 45.284 -20.009 1 172.6 244 ILE B C 1
ATOM 7283 O O . ILE B 1 244 ? 10.645 44.531 -20.775 1 172.69 244 ILE B O 1
ATOM 7288 N N . TYR B 1 245 ? 10.565 45.701 -18.841 1 172.65 245 TYR B N 1
ATOM 7289 C CA . TYR B 1 245 ? 11.919 45.379 -18.41 1 173.17 245 TYR B CA 1
ATOM 7290 C C . TYR B 1 245 ? 12.145 43.867 -18.379 1 172.77 245 TYR B C 1
ATOM 7291 O O . TYR B 1 245 ? 13.004 43.377 -19.107 1 172.82 245 TYR B O 1
ATOM 7300 N N . ALA B 1 246 ? 11.32 43.133 -17.618 1 172.15 246 ALA B N 1
ATOM 7301 C CA . ALA B 1 246 ? 11.407 41.688 -17.46 1 171.93 246 ALA B CA 1
ATOM 7302 C C . ALA B 1 246 ? 11.273 40.938 -18.776 1 171.3 246 ALA B C 1
ATOM 7303 O O . ALA B 1 246 ? 12.017 39.989 -19.012 1 171.21 246 ALA B O 1
ATOM 7305 N N . LEU B 1 247 ? 10.335 41.361 -19.634 1 170.68 247 LEU B N 1
ATOM 7306 C CA . LEU B 1 247 ? 10.116 40.697 -20.908 1 170.5 247 LEU B CA 1
ATOM 7307 C C . LEU B 1 247 ? 11.257 40.904 -21.884 1 170.09 247 LEU B C 1
ATOM 7308 O O . LEU B 1 247 ? 11.54 40.005 -22.676 1 170.27 247 LEU B O 1
ATOM 7313 N N . ASP B 1 248 ? 11.95 42.044 -21.798 1 169.34 248 ASP B N 1
ATOM 7314 C CA . ASP B 1 248 ? 13.098 42.292 -22.654 1 169 248 ASP B CA 1
ATOM 7315 C C . ASP B 1 248 ? 14.216 41.324 -22.341 1 167.91 248 ASP B C 1
ATOM 7316 O O . ASP B 1 248 ? 14.838 40.824 -23.262 1 167.86 248 ASP B O 1
ATOM 7321 N N . ASP B 1 249 ? 14.435 41.006 -21.056 1 166.84 249 ASP B N 1
ATOM 7322 C CA . ASP B 1 249 ? 15.453 40.046 -20.646 1 166.2 249 ASP B CA 1
ATOM 7323 C C . ASP B 1 249 ? 15.186 38.676 -21.264 1 164.93 249 ASP B C 1
ATOM 7324 O O . ASP B 1 249 ? 16.113 38.065 -21.785 1 165.08 249 ASP B O 1
ATOM 7329 N N . ALA B 1 250 ? 13.922 38.22 -21.265 1 163.54 250 ALA B N 1
ATOM 7330 C CA . ALA B 1 250 ? 13.576 36.937 -21.86 1 162.65 250 ALA B CA 1
ATOM 7331 C C . ALA B 1 250 ? 13.743 36.966 -23.393 1 161.79 250 ALA B C 1
ATOM 7332 O O . ALA B 1 250 ? 14.295 36.031 -23.962 1 161.73 250 ALA B O 1
ATOM 7334 N N . MET B 1 251 ? 13.331 38.059 -24.051 1 161.06 251 MET B N 1
ATOM 7335 C CA . MET B 1 251 ? 13.471 38.184 -25.509 1 160.81 251 MET B CA 1
ATOM 7336 C C . MET B 1 251 ? 14.938 38.282 -25.948 1 159.47 251 MET B C 1
ATOM 7337 O O . MET B 1 251 ? 15.32 37.694 -26.96 1 159.58 251 MET B O 1
ATOM 7342 N N . ASN B 1 252 ? 15.762 38.994 -25.169 1 158.05 252 ASN B N 1
ATOM 7343 C CA . ASN B 1 252 ? 17.187 39.127 -25.441 1 157.1 252 ASN B CA 1
ATOM 7344 C C . ASN B 1 252 ? 17.868 37.778 -25.287 1 155.98 252 ASN B C 1
ATOM 7345 O O . ASN B 1 252 ? 18.742 37.471 -26.082 1 156 252 ASN B O 1
ATOM 7350 N N . THR B 1 253 ? 17.466 36.965 -24.283 1 154.75 253 THR B N 1
ATOM 7351 C CA . THR B 1 253 ? 18.03 35.63 -24.051 1 153.83 253 THR B CA 1
ATOM 7352 C C . THR B 1 253 ? 17.804 34.73 -25.271 1 152.58 253 THR B C 1
ATOM 7353 O O . THR B 1 253 ? 18.712 34.021 -25.701 1 152.77 253 THR B O 1
ATOM 7357 N N . LEU B 1 254 ? 16.607 34.798 -25.85 1 151.03 254 LEU B N 1
ATOM 7358 C CA . LEU B 1 254 ? 16.252 34.006 -27.013 1 149.93 254 LEU B CA 1
ATOM 7359 C C . LEU B 1 254 ? 17.009 34.492 -28.241 1 148.94 254 LEU B C 1
ATOM 7360 O O . LEU B 1 254 ? 17.541 33.675 -28.992 1 148.92 254 LEU B O 1
ATOM 7365 N N . ALA B 1 255 ? 17.119 35.82 -28.402 1 148.06 255 ALA B N 1
ATOM 7366 C CA . ALA B 1 255 ? 17.858 36.44 -29.498 1 147.84 255 ALA B CA 1
ATOM 7367 C C . ALA B 1 255 ? 19.355 36.099 -29.397 1 147.52 255 ALA B C 1
ATOM 7368 O O . ALA B 1 255 ? 19.999 35.848 -30.415 1 147.8 255 ALA B O 1
ATOM 7370 N N . LEU B 1 256 ? 19.903 36.066 -28.173 1 146.57 256 LEU B N 1
ATOM 7371 C CA . LEU B 1 256 ? 21.304 35.706 -27.963 1 145.76 256 LEU B CA 1
ATOM 7372 C C . LEU B 1 256 ? 21.521 34.237 -28.291 1 145.28 256 LEU B C 1
ATOM 7373 O O . LEU B 1 256 ? 22.562 33.903 -28.845 1 145.28 256 LEU B O 1
ATOM 7378 N N . TRP B 1 257 ? 20.535 33.364 -28.001 1 144.64 257 TRP B N 1
ATOM 7379 C CA . TRP B 1 257 ? 20.665 31.954 -28.33 1 144.49 257 TRP B CA 1
ATOM 7380 C C . TRP B 1 257 ? 20.771 31.71 -29.826 1 143.94 257 TRP B C 1
ATOM 7381 O O . TRP B 1 257 ? 21.495 30.807 -30.241 1 144.04 257 TRP B O 1
ATOM 7392 N N . GLU B 1 258 ? 20.128 32.555 -30.648 1 143.25 258 GLU B N 1
ATOM 7393 C CA . GLU B 1 258 ? 20.233 32.437 -32.106 1 143 258 GLU B CA 1
ATOM 7394 C C . GLU B 1 258 ? 21.69 32.597 -32.55 1 142.32 258 GLU B C 1
ATOM 7395 O O . GLU B 1 258 ? 22.161 31.839 -33.391 1 142.24 258 GLU B O 1
ATOM 7401 N N . HIS B 1 259 ? 22.409 33.535 -31.917 1 141.77 259 HIS B N 1
ATOM 7402 C CA . HIS B 1 259 ? 23.823 33.81 -32.157 1 141.88 259 HIS B CA 1
ATOM 7403 C C . HIS B 1 259 ? 24.689 32.634 -31.701 1 141.37 259 HIS B C 1
ATOM 7404 O O . HIS B 1 259 ? 25.705 32.335 -32.328 1 141.62 259 HIS B O 1
ATOM 7411 N N . VAL B 1 260 ? 24.308 31.995 -30.588 1 140.37 260 VAL B N 1
ATOM 7412 C CA . VAL B 1 260 ? 25.027 30.865 -30.033 1 139.97 260 VAL B CA 1
ATOM 7413 C C . VAL B 1 260 ? 24.973 29.68 -30.985 1 139.99 260 VAL B C 1
ATOM 7414 O O . VAL B 1 260 ? 25.991 29.026 -31.192 1 140.13 260 VAL B O 1
ATOM 7418 N N . GLU B 1 261 ? 23.809 29.432 -31.6 1 139.82 261 GLU B N 1
ATOM 7419 C CA . GLU B 1 261 ? 23.671 28.322 -32.539 1 140.05 261 GLU B CA 1
ATOM 7420 C C . GLU B 1 261 ? 24.499 28.517 -33.806 1 140.11 261 GLU B C 1
ATOM 7421 O O . GLU B 1 261 ? 24.985 27.537 -34.372 1 140.08 261 GLU B O 1
ATOM 7427 N N . VAL B 1 262 ? 24.703 29.779 -34.224 1 140 262 VAL B N 1
ATOM 7428 C CA . VAL B 1 262 ? 25.535 30.077 -35.39 1 140.24 262 VAL B CA 1
ATOM 7429 C C . VAL B 1 262 ? 26.986 29.818 -35.011 1 140.21 262 VAL B C 1
ATOM 7430 O O . VAL B 1 262 ? 27.698 29.137 -35.748 1 140.68 262 VAL B O 1
ATOM 7434 N N . PHE B 1 263 ? 27.419 30.315 -33.829 1 139.35 263 PHE B N 1
ATOM 7435 C CA . PHE B 1 263 ? 28.78 30.121 -33.337 1 138.9 263 PHE B CA 1
ATOM 7436 C C . PHE B 1 263 ? 29.083 28.636 -33.2 1 138.72 263 PHE B C 1
ATOM 7437 O O . PHE B 1 263 ? 30.167 28.203 -33.576 1 138.64 263 PHE B O 1
ATOM 7445 N N . PHE B 1 264 ? 28.123 27.854 -32.696 1 138.51 264 PHE B N 1
ATOM 7446 C CA . PHE B 1 264 ? 28.319 26.413 -32.529 1 138.77 264 PHE B CA 1
ATOM 7447 C C . PHE B 1 264 ? 28.475 25.672 -33.856 1 139.28 264 PHE B C 1
ATOM 7448 O O . PHE B 1 264 ? 29.11 24.621 -33.897 1 139.34 264 PHE B O 1
ATOM 7456 N N . GLU B 1 265 ? 27.93 26.233 -34.941 1 139.47 265 GLU B N 1
ATOM 7457 C CA . GLU B 1 265 ? 28.073 25.701 -36.294 1 140.12 265 GLU B CA 1
ATOM 7458 C C . GLU B 1 265 ? 29.548 25.847 -36.712 1 140.03 265 GLU B C 1
ATOM 7459 O O . GLU B 1 265 ? 30.12 24.921 -37.287 1 139.93 265 GLU B O 1
ATOM 7465 N N . LEU B 1 266 ? 30.165 27.002 -36.397 1 139.89 266 LEU B N 1
ATOM 7466 C CA . LEU B 1 266 ? 31.561 27.275 -36.705 1 140.03 266 LEU B CA 1
ATOM 7467 C C . LEU B 1 266 ? 32.512 26.466 -35.79 1 139.23 266 LEU B C 1
ATOM 7468 O O . LEU B 1 266 ? 33.597 26.067 -36.224 1 139.54 266 LEU B O 1
ATOM 7473 N N . HIS B 1 267 ? 32.105 26.214 -34.535 1 137.84 267 HIS B N 1
ATOM 7474 C CA . HIS B 1 267 ? 32.952 25.497 -33.586 1 136.92 267 HIS B CA 1
ATOM 7475 C C . HIS B 1 267 ? 32.262 24.276 -32.986 1 136.54 267 HIS B C 1
ATOM 7476 O O . HIS B 1 267 ? 31.717 24.339 -31.883 1 137.04 267 HIS B O 1
ATOM 7483 N N . PRO B 1 268 ? 32.284 23.145 -33.697 1 135.36 268 PRO B N 1
ATOM 7484 C CA . PRO B 1 268 ? 31.654 21.928 -33.156 1 134.2 268 PRO B CA 1
ATOM 7485 C C . PRO B 1 268 ? 32.405 21.319 -31.976 1 132.53 268 PRO B C 1
ATOM 7486 O O . PRO B 1 268 ? 31.808 20.549 -31.219 1 132.84 268 PRO B O 1
ATOM 7490 N N . LYS B 1 269 ? 33.706 21.655 -31.817 1 130.62 269 LYS B N 1
ATOM 7491 C CA . LYS B 1 269 ? 34.482 21.187 -30.682 1 129.37 269 LYS B CA 1
ATOM 7492 C C . LYS B 1 269 ? 33.965 21.886 -29.419 1 128.3 269 LYS B C 1
ATOM 7493 O O . LYS B 1 269 ? 33.815 21.227 -28.391 1 128.09 269 LYS B O 1
ATOM 7499 N N . LEU B 1 270 ? 33.62 23.194 -29.507 1 127.41 270 LEU B N 1
ATOM 7500 C CA . LEU B 1 270 ? 33.047 23.925 -28.378 1 127.03 270 LEU B CA 1
ATOM 7501 C C . LEU B 1 270 ? 31.568 23.574 -28.169 1 127.42 270 LEU B C 1
ATOM 7502 O O . LEU B 1 270 ? 31.087 23.606 -27.043 1 127.73 270 LEU B O 1
ATOM 7507 N N . HIS B 1 271 ? 30.853 23.196 -29.23 1 127.34 271 HIS B N 1
ATOM 7508 C CA . HIS B 1 271 ? 29.464 22.766 -29.129 1 127.86 271 HIS B CA 1
ATOM 7509 C C . HIS B 1 271 ? 29.38 21.491 -28.291 1 126.66 271 HIS B C 1
ATOM 7510 O O . HIS B 1 271 ? 28.536 21.387 -27.401 1 126.9 271 HIS B O 1
ATOM 7517 N N . ALA B 1 272 ? 30.303 20.553 -28.54 1 125.31 272 ALA B N 1
ATOM 7518 C CA . ALA B 1 272 ? 30.392 19.298 -27.821 1 124.69 272 ALA B CA 1
ATOM 7519 C C . ALA B 1 272 ? 30.908 19.521 -26.406 1 123.87 272 ALA B C 1
ATOM 7520 O O . ALA B 1 272 ? 30.436 18.86 -25.493 1 123.68 272 ALA B O 1
ATOM 7522 N N . LEU B 1 273 ? 31.85 20.453 -26.207 1 123.24 273 LEU B N 1
ATOM 7523 C CA . LEU B 1 273 ? 32.339 20.784 -24.859 1 123.1 273 LEU B CA 1
ATOM 7524 C C . LEU B 1 273 ? 31.186 21.385 -24.02 1 123.41 273 LEU B C 1
ATOM 7525 O O . LEU B 1 273 ? 31.069 21.103 -22.829 1 123.47 273 LEU B O 1
ATOM 7530 N N . TYR B 1 274 ? 30.323 22.181 -24.655 1 123.37 274 TYR B N 1
ATOM 7531 C CA . TYR B 1 274 ? 29.168 22.766 -24.002 1 123.9 274 TYR B CA 1
ATOM 7532 C C . TYR B 1 274 ? 28.169 21.678 -23.602 1 124.11 274 TYR B C 1
ATOM 7533 O O . TYR B 1 274 ? 27.727 21.649 -22.454 1 124.05 274 TYR B O 1
ATOM 7542 N N . ARG B 1 275 ? 27.8 20.799 -24.542 1 124.3 275 ARG B N 1
ATOM 7543 C CA . ARG B 1 275 ? 26.778 19.801 -24.266 1 125.21 275 ARG B CA 1
ATOM 7544 C C . ARG B 1 275 ? 27.228 18.654 -23.354 1 124.06 275 ARG B C 1
ATOM 7545 O O . ARG B 1 275 ? 26.417 18.181 -22.56 1 123.99 275 ARG B O 1
ATOM 7553 N N . GLU B 1 276 ? 28.487 18.211 -23.451 1 122.85 276 GLU B N 1
ATOM 7554 C CA . GLU B 1 276 ? 28.964 17.074 -22.664 1 122.12 276 GLU B CA 1
ATOM 7555 C C . GLU B 1 276 ? 29.57 17.42 -21.313 1 121 276 GLU B C 1
ATOM 7556 O O . GLU B 1 276 ? 29.597 16.561 -20.426 1 121.02 276 GLU B O 1
ATOM 7562 N N . ILE B 1 277 ? 30.115 18.635 -21.164 1 119.89 277 ILE B N 1
ATOM 7563 C CA . ILE B 1 277 ? 30.765 19.015 -19.916 1 119.29 277 ILE B CA 1
ATOM 7564 C C . ILE B 1 277 ? 30.167 20.259 -19.275 1 118.55 277 ILE B C 1
ATOM 7565 O O . ILE B 1 277 ? 29.762 20.188 -18.128 1 118.58 277 ILE B O 1
ATOM 7570 N N . GLU B 1 278 ? 30.098 21.378 -19.992 1 117.87 278 GLU B N 1
ATOM 7571 C CA . GLU B 1 278 ? 29.645 22.638 -19.424 1 117.93 278 GLU B CA 1
ATOM 7572 C C . GLU B 1 278 ? 28.208 22.668 -18.92 1 117.12 278 GLU B C 1
ATOM 7573 O O . GLU B 1 278 ? 28 23.058 -17.77 1 117.45 278 GLU B O 1
ATOM 7579 N N . LEU B 1 279 ? 27.227 22.295 -19.75 1 115.86 279 LEU B N 1
ATOM 7580 C CA . LEU B 1 279 ? 25.837 22.275 -19.318 1 115.21 279 LEU B CA 1
ATOM 7581 C C . LEU B 1 279 ? 25.569 21.187 -18.26 1 114.56 279 LEU B C 1
ATOM 7582 O O . LEU B 1 279 ? 24.985 21.502 -17.217 1 114.54 279 LEU B O 1
ATOM 7587 N N . PRO B 1 280 ? 26.051 19.936 -18.438 1 114 280 PRO B N 1
ATOM 7588 C CA . PRO B 1 280 ? 25.854 18.925 -17.393 1 113.73 280 PRO B CA 1
ATOM 7589 C C . PRO B 1 280 ? 26.516 19.275 -16.07 1 113.68 280 PRO B C 1
ATOM 7590 O O . PRO B 1 280 ? 25.908 19.022 -15.043 1 113.99 280 PRO B O 1
ATOM 7594 N N . VAL B 1 281 ? 27.742 19.832 -16.068 1 113.25 281 VAL B N 1
ATOM 7595 C CA . VAL B 1 281 ? 28.415 20.173 -14.81 1 113.04 281 VAL B CA 1
ATOM 7596 C C . VAL B 1 281 ? 27.662 21.288 -14.106 1 113.14 281 VAL B C 1
ATOM 7597 O O . VAL B 1 281 ? 27.486 21.207 -12.895 1 112.93 281 VAL B O 1
ATOM 7601 N N . ASN B 1 282 ? 27.101 22.255 -14.874 1 113.32 282 ASN B N 1
ATOM 7602 C CA . ASN B 1 282 ? 26.273 23.336 -14.35 1 113.83 282 ASN B CA 1
ATOM 7603 C C . ASN B 1 282 ? 25.065 22.732 -13.639 1 113.41 282 ASN B C 1
ATOM 7604 O O . ASN B 1 282 ? 24.772 23.105 -12.505 1 113.65 282 ASN B O 1
ATOM 7609 N N . ASP B 1 283 ? 24.417 21.759 -14.291 1 112.65 283 ASP B N 1
ATOM 7610 C CA . ASP B 1 283 ? 23.283 21.049 -13.731 1 112.65 283 ASP B CA 1
ATOM 7611 C C . ASP B 1 283 ? 23.682 20.326 -12.426 1 112.11 283 ASP B C 1
ATOM 7612 O O . ASP B 1 283 ? 22.977 20.467 -11.434 1 112.02 283 ASP B O 1
ATOM 7617 N N . VAL B 1 284 ? 24.828 19.61 -12.402 1 111.44 284 VAL B N 1
ATOM 7618 C CA . VAL B 1 284 ? 25.3 18.915 -11.198 1 111.31 284 VAL B CA 1
ATOM 7619 C C . VAL B 1 284 ? 25.457 19.883 -10.03 1 111.58 284 VAL B C 1
ATOM 7620 O O . VAL B 1 284 ? 24.931 19.623 -8.945 1 111.85 284 VAL B O 1
ATOM 7624 N N . MET B 1 285 ? 26.128 21.024 -10.263 1 111.56 285 MET B N 1
ATOM 7625 C CA . MET B 1 285 ? 26.352 22.021 -9.215 1 111.77 285 MET B CA 1
ATOM 7626 C C . MET B 1 285 ? 25.087 22.782 -8.806 1 113.37 285 MET B C 1
ATOM 7627 O O . MET B 1 285 ? 24.982 23.191 -7.651 1 113.21 285 MET B O 1
ATOM 7632 N N . THR B 1 286 ? 24.111 22.92 -9.712 1 114.51 286 THR B N 1
ATOM 7633 C CA . THR B 1 286 ? 22.826 23.535 -9.375 1 115.76 286 THR B CA 1
ATOM 7634 C C . THR B 1 286 ? 22.096 22.627 -8.371 1 116.24 286 THR B C 1
ATOM 7635 O O . THR B 1 286 ? 21.542 23.113 -7.388 1 116.11 286 THR B O 1
ATOM 7639 N N . ARG B 1 287 ? 22.133 21.303 -8.613 1 116.79 287 ARG B N 1
ATOM 7640 C CA . ARG B 1 287 ? 21.541 20.288 -7.748 1 117.96 287 ARG B CA 1
ATOM 7641 C C . ARG B 1 287 ? 22.291 20.195 -6.414 1 118.42 287 ARG B C 1
ATOM 7642 O O . ARG B 1 287 ? 21.665 19.935 -5.39 1 118.83 287 ARG B O 1
ATOM 7650 N N . ALA B 1 288 ? 23.605 20.421 -6.414 1 118.14 288 ALA B N 1
ATOM 7651 C CA . ALA B 1 288 ? 24.401 20.443 -5.193 1 118.52 288 ALA B CA 1
ATOM 7652 C C . ALA B 1 288 ? 24.012 21.634 -4.285 1 118.22 288 ALA B C 1
ATOM 7653 O O . ALA B 1 288 ? 23.969 21.468 -3.066 1 118.24 288 ALA B O 1
ATOM 7655 N N . THR B 1 289 ? 23.757 22.83 -4.874 1 117.74 289 THR B N 1
ATOM 7656 C CA . THR B 1 289 ? 23.342 24.026 -4.118 1 117.68 289 THR B CA 1
ATOM 7657 C C . THR B 1 289 ? 21.947 23.796 -3.543 1 117.96 289 THR B C 1
ATOM 7658 O O . THR B 1 289 ? 21.698 24.12 -2.396 1 118.37 289 THR B O 1
ATOM 7662 N N . HIS B 1 290 ? 21.053 23.2 -4.324 1 117.53 290 HIS B N 1
ATOM 7663 C CA . HIS B 1 290 ? 19.708 22.89 -3.885 1 117.66 290 HIS B CA 1
ATOM 7664 C C . HIS B 1 290 ? 19.697 21.971 -2.663 1 117.06 290 HIS B C 1
ATOM 7665 O O . HIS B 1 290 ? 18.904 22.173 -1.745 1 116.93 290 HIS B O 1
ATOM 7672 N N . ARG B 1 291 ? 20.594 20.973 -2.647 1 116.67 291 ARG B N 1
ATOM 7673 C CA . ARG B 1 291 ? 20.695 20.026 -1.54 1 116.64 291 ARG B CA 1
ATOM 7674 C C . ARG B 1 291 ? 21.305 20.659 -0.329 1 116.65 291 ARG B C 1
ATOM 7675 O O . ARG B 1 291 ? 20.892 20.356 0.779 1 117.22 291 ARG B O 1
ATOM 7683 N N . GLY B 1 292 ? 22.31 21.495 -0.521 1 116.01 292 GLY B N 1
ATOM 7684 C CA . GLY B 1 292 ? 22.971 22.166 0.587 1 115.96 292 GLY B CA 1
ATOM 7685 C C . GLY B 1 292 ? 23.604 21.204 1.565 1 115.49 292 GLY B C 1
ATOM 7686 O O . GLY B 1 292 ? 23.221 20.036 1.633 1 115.46 292 GLY B O 1
ATOM 7687 N N . VAL B 1 293 ? 24.583 21.678 2.306 1 115.02 293 VAL B N 1
ATOM 7688 C CA . VAL B 1 293 ? 25.274 20.857 3.289 1 115.14 293 VAL B CA 1
ATOM 7689 C C . VAL B 1 293 ? 24.635 21.111 4.66 1 115.47 293 VAL B C 1
ATOM 7690 O O . VAL B 1 293 ? 24.239 22.24 4.931 1 115.63 293 VAL B O 1
ATOM 7694 N N . LEU B 1 294 ? 24.511 20.078 5.502 1 115.42 294 LEU B N 1
ATOM 7695 C CA . LEU B 1 294 ? 23.921 20.265 6.818 1 116.35 294 LEU B CA 1
ATOM 7696 C C . LEU B 1 294 ? 24.885 20.99 7.771 1 116.98 294 LEU B C 1
ATOM 7697 O O . LEU B 1 294 ? 26.085 20.748 7.716 1 117.49 294 LEU B O 1
ATOM 7702 N N . VAL B 1 295 ? 24.382 21.907 8.611 1 116.81 295 VAL B N 1
ATOM 7703 C CA . VAL B 1 295 ? 25.244 22.699 9.48 1 117.24 295 VAL B CA 1
ATOM 7704 C C . VAL B 1 295 ? 25.089 22.403 10.95 1 117.77 295 VAL B C 1
ATOM 7705 O O . VAL B 1 295 ? 24 22.587 11.484 1 117.98 295 VAL B O 1
ATOM 7709 N N . ASP B 1 296 ? 26.195 22.053 11.62 1 118.02 296 ASP B N 1
ATOM 7710 C CA . ASP B 1 296 ? 26.296 21.817 13.062 1 118.98 296 ASP B CA 1
ATOM 7711 C C . ASP B 1 296 ? 26.165 23.178 13.74 1 119.36 296 ASP B C 1
ATOM 7712 O O . ASP B 1 296 ? 27.138 23.927 13.77 1 119.5 296 ASP B O 1
ATOM 7717 N N . LYS B 1 297 ? 24.972 23.516 14.252 1 119.4 297 LYS B N 1
ATOM 7718 C CA . LYS B 1 297 ? 24.733 24.814 14.895 1 119.97 297 LYS B CA 1
ATOM 7719 C C . LYS B 1 297 ? 25.487 24.975 16.228 1 120.71 297 LYS B C 1
ATOM 7720 O O . LYS B 1 297 ? 25.814 26.094 16.624 1 120.71 297 LYS B O 1
ATOM 7726 N N . GLU B 1 298 ? 25.766 23.853 16.901 1 121.17 298 GLU B N 1
ATOM 7727 C CA . GLU B 1 298 ? 26.492 23.817 18.159 1 122.08 298 GLU B CA 1
ATOM 7728 C C . GLU B 1 298 ? 27.95 24.168 17.878 1 121.77 298 GLU B C 1
ATOM 7729 O O . GLU B 1 298 ? 28.513 25.028 18.541 1 121.86 298 GLU B O 1
ATOM 7735 N N . GLU B 1 299 ? 28.543 23.547 16.858 1 121.41 299 GLU B N 1
ATOM 7736 C CA . GLU B 1 299 ? 29.922 23.823 16.482 1 121.79 299 GLU B CA 1
ATOM 7737 C C . GLU B 1 299 ? 30.073 25.241 15.928 1 122 299 GLU B C 1
ATOM 7738 O O . GLU B 1 299 ? 31.104 25.865 16.165 1 122.31 299 GLU B O 1
ATOM 7744 N N . LEU B 1 300 ? 29.034 25.792 15.28 1 121.71 300 LEU B N 1
ATOM 7745 C CA . LEU B 1 300 ? 29.085 27.176 14.805 1 121.79 300 LEU B CA 1
ATOM 7746 C C . LEU B 1 300 ? 29.193 28.143 15.965 1 121.29 300 LEU B C 1
ATOM 7747 O O . LEU B 1 300 ? 29.946 29.113 15.888 1 121.22 300 LEU B O 1
ATOM 7752 N N . ARG B 1 301 ? 28.441 27.876 17.041 1 120.8 301 ARG B N 1
ATOM 7753 C CA . ARG B 1 301 ? 28.432 28.646 18.276 1 120.78 301 ARG B CA 1
ATOM 7754 C C . ARG B 1 301 ? 29.845 28.654 18.859 1 119.6 301 ARG B C 1
ATOM 7755 O O . ARG B 1 301 ? 30.325 29.705 19.24 1 119.65 301 ARG B O 1
ATOM 7763 N N . ARG B 1 302 ? 30.532 27.504 18.844 1 118.55 302 ARG B N 1
ATOM 7764 C CA . ARG B 1 302 ? 31.887 27.388 19.349 1 118.15 302 ARG B CA 1
ATOM 7765 C C . ARG B 1 302 ? 32.852 28.199 18.517 1 116.59 302 ARG B C 1
ATOM 7766 O O . ARG B 1 302 ? 33.721 28.834 19.086 1 116.65 302 ARG B O 1
ATOM 7774 N N . ILE B 1 303 ? 32.71 28.187 17.182 1 114.98 303 ILE B N 1
ATOM 7775 C CA . ILE B 1 303 ? 33.6 28.959 16.318 1 113.72 303 ILE B CA 1
ATOM 7776 C C . ILE B 1 303 ? 33.38 30.44 16.552 1 112.82 303 ILE B C 1
ATOM 7777 O O . ILE B 1 303 ? 34.329 31.153 16.857 1 113.06 303 ILE B O 1
ATOM 7782 N N . LYS B 1 304 ? 32.119 30.887 16.524 1 111.63 304 LYS B N 1
ATOM 7783 C CA . LYS B 1 304 ? 31.769 32.284 16.759 1 111.02 304 LYS B CA 1
ATOM 7784 C C . LYS B 1 304 ? 32.288 32.759 18.117 1 110.67 304 LYS B C 1
ATOM 7785 O O . LYS B 1 304 ? 32.929 33.806 18.215 1 110.34 304 LYS B O 1
ATOM 7791 N N . GLU B 1 305 ? 32.076 31.942 19.141 1 110.6 305 GLU B N 1
ATOM 7792 C CA . GLU B 1 305 ? 32.526 32.252 20.487 1 110.94 305 GLU B CA 1
ATOM 7793 C C . GLU B 1 305 ? 34.048 32.34 20.531 1 110.02 305 GLU B C 1
ATOM 7794 O O . GLU B 1 305 ? 34.576 33.321 21.032 1 110.17 305 GLU B O 1
ATOM 7800 N N . THR B 1 306 ? 34.736 31.374 19.914 1 108.65 306 THR B N 1
ATOM 7801 C CA . THR B 1 306 ? 36.195 31.296 19.897 1 107.73 306 THR B CA 1
ATOM 7802 C C . THR B 1 306 ? 36.821 32.453 19.174 1 106.07 306 THR B C 1
ATOM 7803 O O . THR B 1 306 ? 37.846 32.956 19.618 1 105.93 306 THR B O 1
ATOM 7807 N N . ILE B 1 307 ? 36.201 32.904 18.083 1 104.96 307 ILE B N 1
ATOM 7808 C CA . ILE B 1 307 ? 36.711 34.046 17.336 1 104.57 307 ILE B CA 1
ATOM 7809 C C . ILE B 1 307 ? 36.564 35.291 18.19 1 104.78 307 ILE B C 1
ATOM 7810 O O . ILE B 1 307 ? 37.553 35.977 18.452 1 104.8 307 ILE B O 1
ATOM 7815 N N . GLN B 1 308 ? 35.349 35.509 18.724 1 104.72 308 GLN B N 1
ATOM 7816 C CA . GLN B 1 308 ? 35.027 36.642 19.584 1 105 308 GLN B CA 1
ATOM 7817 C C . GLN B 1 308 ? 35.971 36.689 20.793 1 104.52 308 GLN B C 1
ATOM 7818 O O . GLN B 1 308 ? 36.483 37.754 21.143 1 104.55 308 GLN B O 1
ATOM 7824 N N . ALA B 1 309 ? 36.234 35.515 21.385 1 103.87 309 ALA B N 1
ATOM 7825 C CA . ALA B 1 309 ? 37.119 35.361 22.526 1 103.72 309 ALA B CA 1
ATOM 7826 C C . ALA B 1 309 ? 38.545 35.728 22.141 1 103.11 309 ALA B C 1
ATOM 7827 O O . ALA B 1 309 ? 39.211 36.397 22.916 1 103.17 309 ALA B O 1
ATOM 7829 N N . ARG B 1 310 ? 39.007 35.316 20.949 1 102.14 310 ARG B N 1
ATOM 7830 C CA . ARG B 1 310 ? 40.352 35.601 20.516 1 101.62 310 ARG B CA 1
ATOM 7831 C C . ARG B 1 310 ? 40.554 37.062 20.146 1 102.09 310 ARG B C 1
ATOM 7832 O O . ARG B 1 310 ? 41.632 37.596 20.406 1 102.38 310 ARG B O 1
ATOM 7840 N N . ILE B 1 311 ? 39.516 37.745 19.618 1 101.89 311 ILE B N 1
ATOM 7841 C CA . ILE B 1 311 ? 39.609 39.178 19.314 1 102.03 311 ILE B CA 1
ATOM 7842 C C . ILE B 1 311 ? 39.826 39.95 20.61 1 102.53 311 ILE B C 1
ATOM 7843 O O . ILE B 1 311 ? 40.713 40.789 20.705 1 102.03 311 ILE B O 1
ATOM 7848 N N . GLU B 1 312 ? 39.061 39.596 21.631 1 103.78 312 GLU B N 1
ATOM 7849 C CA . GLU B 1 312 ? 39.181 40.182 22.952 1 105.61 312 GLU B CA 1
ATOM 7850 C C . GLU B 1 312 ? 40.545 39.842 23.569 1 106.45 312 GLU B C 1
ATOM 7851 O O . GLU B 1 312 ? 41.182 40.726 24.128 1 106.4 312 GLU B O 1
ATOM 7857 N N . GLU B 1 313 ? 41.031 38.588 23.42 1 107.02 313 GLU B N 1
ATOM 7858 C CA . GLU B 1 313 ? 42.334 38.14 23.933 1 108.08 313 GLU B CA 1
ATOM 7859 C C . GLU B 1 313 ? 43.436 39.039 23.413 1 108.87 313 GLU B C 1
ATOM 7860 O O . GLU B 1 313 ? 44.285 39.462 24.194 1 109.08 313 GLU B O 1
ATOM 7866 N N . LYS B 1 314 ? 43.383 39.357 22.089 1 109.06 314 LYS B N 1
ATOM 7867 C CA . LYS B 1 314 ? 44.354 40.172 21.367 1 109.42 314 LYS B CA 1
ATOM 7868 C C . LYS B 1 314 ? 44.357 41.643 21.819 1 111.31 314 LYS B C 1
ATOM 7869 O O . LYS B 1 314 ? 45.374 42.312 21.69 1 111.14 314 LYS B O 1
ATOM 7875 N N . ALA B 1 315 ? 43.24 42.131 22.375 1 113.01 315 ALA B N 1
ATOM 7876 C CA . ALA B 1 315 ? 43.165 43.487 22.923 1 115.04 315 ALA B CA 1
ATOM 7877 C C . ALA B 1 315 ? 43.842 43.521 24.285 1 117.07 315 ALA B C 1
ATOM 7878 O O . ALA B 1 315 ? 44.528 44.489 24.593 1 117.15 315 ALA B O 1
ATOM 7880 N N . GLN B 1 316 ? 43.664 42.455 25.091 1 118.69 316 GLN B N 1
ATOM 7881 C CA . GLN B 1 316 ? 44.294 42.309 26.395 1 120.97 316 GLN B CA 1
ATOM 7882 C C . GLN B 1 316 ? 45.806 42.248 26.243 1 122.32 316 GLN B C 1
ATOM 7883 O O . GLN B 1 316 ? 46.5 42.97 26.962 1 122.6 316 GLN B O 1
ATOM 7889 N N . GLU B 1 317 ? 46.328 41.421 25.299 1 122.9 317 GLU B N 1
ATOM 7890 C CA . GLU B 1 317 ? 47.777 41.383 25.09 1 123.81 317 GLU B CA 1
ATOM 7891 C C . GLU B 1 317 ? 48.279 42.683 24.407 1 124.25 317 GLU B C 1
ATOM 7892 O O . GLU B 1 317 ? 49.438 43.039 24.597 1 124.36 317 GLU B O 1
ATOM 7898 N N . ALA B 1 318 ? 47.409 43.422 23.693 1 124.23 318 ALA B N 1
ATOM 7899 C CA . ALA B 1 318 ? 47.807 44.707 23.134 1 125.05 318 ALA B CA 1
ATOM 7900 C C . ALA B 1 318 ? 47.989 45.701 24.284 1 125.84 318 ALA B C 1
ATOM 7901 O O . ALA B 1 318 ? 48.961 46.446 24.286 1 125.88 318 ALA B O 1
ATOM 7903 N N . GLN B 1 319 ? 47.089 45.686 25.284 1 126.38 319 GLN B N 1
ATOM 7904 C CA . GLN B 1 319 ? 47.215 46.585 26.431 1 127.39 319 GLN B CA 1
ATOM 7905 C C . GLN B 1 319 ? 48.334 46.198 27.368 1 127.4 319 GLN B C 1
ATOM 7906 O O . GLN B 1 319 ? 48.981 47.1 27.873 1 127.48 319 GLN B O 1
ATOM 7912 N N . GLU B 1 320 ? 48.588 44.89 27.604 1 127.19 320 GLU B N 1
ATOM 7913 C CA . GLU B 1 320 ? 49.714 44.496 28.464 1 127.62 320 GLU B CA 1
ATOM 7914 C C . GLU B 1 320 ? 51.058 44.873 27.816 1 127.78 320 GLU B C 1
ATOM 7915 O O . GLU B 1 320 ? 52.013 45.194 28.528 1 127.7 320 GLU B O 1
ATOM 7921 N N . LEU B 1 321 ? 51.114 44.87 26.464 1 127.91 321 LEU B N 1
ATOM 7922 C CA . LEU B 1 321 ? 52.298 45.231 25.69 1 128.54 321 LEU B CA 1
ATOM 7923 C C . LEU B 1 321 ? 52.482 46.713 25.712 1 128.77 321 LEU B C 1
ATOM 7924 O O . LEU B 1 321 ? 53.578 47.181 25.977 1 128.61 321 LEU B O 1
ATOM 7929 N N . LEU B 1 322 ? 51.403 47.458 25.459 1 129.21 322 LEU B N 1
ATOM 7930 C CA . LEU B 1 322 ? 51.398 48.91 25.497 1 130.06 322 LEU B CA 1
ATOM 7931 C C . LEU B 1 322 ? 51.773 49.421 26.897 1 130.62 322 LEU B C 1
ATOM 7932 O O . LEU B 1 322 ? 52.468 50.426 27.007 1 130.55 322 LEU B O 1
ATOM 7937 N N . LYS B 1 323 ? 51.382 48.681 27.953 1 131.02 323 LYS B N 1
ATOM 7938 C CA . LYS B 1 323 ? 51.721 48.966 29.341 1 131.93 323 LYS B CA 1
ATOM 7939 C C . LYS B 1 323 ? 53.233 48.982 29.513 1 132.67 323 LYS B C 1
ATOM 7940 O O . LYS B 1 323 ? 53.751 49.855 30.193 1 132.91 323 LYS B O 1
ATOM 7946 N N . ALA B 1 324 ? 53.946 48.051 28.872 1 132.95 324 ALA B N 1
ATOM 7947 C CA . ALA B 1 324 ? 55.402 48.003 28.951 1 133.75 324 ALA B CA 1
ATOM 7948 C C . ALA B 1 324 ? 56.062 48.97 27.955 1 134.35 324 ALA B C 1
ATOM 7949 O O . ALA B 1 324 ? 57.131 49.506 28.243 1 134.19 324 ALA B O 1
ATOM 7951 N N . LEU B 1 325 ? 55.426 49.187 26.791 1 135 325 LEU B N 1
ATOM 7952 C CA . LEU B 1 325 ? 55.922 50.079 25.755 1 136.21 325 LEU B CA 1
ATOM 7953 C C . LEU B 1 325 ? 55.928 51.511 26.236 1 138.87 325 LEU B C 1
ATOM 7954 O O . LEU B 1 325 ? 56.953 52.181 26.125 1 139.14 325 LEU B O 1
ATOM 7959 N N . ILE B 1 326 ? 54.824 51.964 26.85 1 140.6 326 ILE B N 1
ATOM 7960 C CA . ILE B 1 326 ? 54.75 53.325 27.388 1 142.53 326 ILE B CA 1
ATOM 7961 C C . ILE B 1 326 ? 54.001 53.334 28.756 1 144.54 326 ILE B C 1
ATOM 7962 O O . ILE B 1 326 ? 52.813 53.625 28.822 1 144.57 326 ILE B O 1
ATOM 7967 N N . GLY B 1 327 ? 54.742 52.996 29.816 1 145.99 327 GLY B N 1
ATOM 7968 C CA . GLY B 1 327 ? 54.298 52.867 31.207 1 147.89 327 GLY B CA 1
ATOM 7969 C C . GLY B 1 327 ? 53.153 53.713 31.742 1 149.77 327 GLY B C 1
ATOM 7970 O O . GLY B 1 327 ? 52.038 53.205 31.918 1 149.79 327 GLY B O 1
ATOM 7971 N N . SER B 1 328 ? 53.44 54.997 32.074 1 151.05 328 SER B N 1
ATOM 7972 C CA . SER B 1 328 ? 52.466 55.947 32.633 1 152.41 328 SER B CA 1
ATOM 7973 C C . SER B 1 328 ? 51.32 56.265 31.649 1 153.54 328 SER B C 1
ATOM 7974 O O . SER B 1 328 ? 50.147 56.183 32.027 1 153.95 328 SER B O 1
ATOM 7977 N N . LYS B 1 329 ? 51.655 56.565 30.38 1 153.71 329 LYS B N 1
ATOM 7978 C CA . LYS B 1 329 ? 50.669 56.882 29.345 1 154.32 329 LYS B CA 1
ATOM 7979 C C . LYS B 1 329 ? 49.809 55.705 28.888 1 154.67 329 LYS B C 1
ATOM 7980 O O . LYS B 1 329 ? 48.874 55.947 28.15 1 154.6 329 LYS B O 1
ATOM 7986 N N . ALA B 1 330 ? 50.107 54.452 29.295 1 154.88 330 ALA B N 1
ATOM 7987 C CA . ALA B 1 330 ? 49.344 53.261 28.88 1 155.47 330 ALA B CA 1
ATOM 7988 C C . ALA B 1 330 ? 47.888 53.325 29.311 1 156.03 330 ALA B C 1
ATOM 7989 O O . ALA B 1 330 ? 46.995 52.95 28.549 1 155.89 330 ALA B O 1
ATOM 7991 N N . SER B 1 331 ? 47.655 53.809 30.537 1 156.44 331 SER B N 1
ATOM 7992 C CA . SER B 1 331 ? 46.323 53.99 31.106 1 157.2 331 SER B CA 1
ATOM 7993 C C . SER B 1 331 ? 45.503 54.963 30.233 1 158.04 331 SER B C 1
ATOM 7994 O O . SER B 1 331 ? 44.306 54.756 30.022 1 158.15 331 SER B O 1
ATOM 7997 N N . GLU B 1 332 ? 46.183 55.974 29.664 1 158.42 332 GLU B N 1
ATOM 7998 C CA . GLU B 1 332 ? 45.636 57.023 28.804 1 159.26 332 GLU B CA 1
ATOM 7999 C C . GLU B 1 332 ? 45.111 56.529 27.443 1 160.04 332 GLU B C 1
ATOM 8000 O O . GLU B 1 332 ? 44.766 57.344 26.586 1 159.87 332 GLU B O 1
ATOM 8006 N N . PHE B 1 333 ? 45.046 55.201 27.257 1 160.81 333 PHE B N 1
ATOM 8007 C CA . PHE B 1 333 ? 44.557 54.543 26.055 1 161.99 333 PHE B CA 1
ATOM 8008 C C . PHE B 1 333 ? 43.661 53.387 26.486 1 162.68 333 PHE B C 1
ATOM 8009 O O . PHE B 1 333 ? 44.126 52.451 27.135 1 162.77 333 PHE B O 1
ATOM 8017 N N . THR B 1 334 ? 42.362 53.481 26.173 1 162.84 334 THR B N 1
ATOM 8018 C CA . THR B 1 334 ? 41.374 52.474 26.56 1 163.21 334 THR B CA 1
ATOM 8019 C C . THR B 1 334 ? 41.132 51.415 25.453 1 163.17 334 THR B C 1
ATOM 8020 O O . THR B 1 334 ? 41.044 50.223 25.762 1 163.43 334 THR B O 1
ATOM 8024 N N . ASN B 1 335 ? 41.032 51.841 24.176 1 162.46 335 ASN B N 1
ATOM 8025 C CA . ASN B 1 335 ? 40.839 50.912 23.054 1 162.09 335 ASN B CA 1
ATOM 8026 C C . ASN B 1 335 ? 41.813 51.274 21.921 1 160.97 335 ASN B C 1
ATOM 8027 O O . ASN B 1 335 ? 41.418 51.89 20.928 1 161.12 335 ASN B O 1
ATOM 8032 N N . PRO B 1 336 ? 43.101 50.914 22.07 1 159.63 336 PRO B N 1
ATOM 8033 C CA . PRO B 1 336 ? 44.09 51.3 21.059 1 158.99 336 PRO B CA 1
ATOM 8034 C C . PRO B 1 336 ? 43.973 50.608 19.713 1 158.67 336 PRO B C 1
ATOM 8035 O O . PRO B 1 336 ? 44.216 51.248 18.7 1 158.42 336 PRO B O 1
ATOM 8039 N N . LEU B 1 337 ? 43.648 49.307 19.692 1 158.58 337 LEU B N 1
ATOM 8040 C CA . LEU B 1 337 ? 43.557 48.574 18.427 1 158.8 337 LEU B CA 1
ATOM 8041 C C . LEU B 1 337 ? 42.396 49.07 17.569 1 159.18 337 LEU B C 1
ATOM 8042 O O . LEU B 1 337 ? 42.617 49.481 16.425 1 159.33 337 LEU B O 1
ATOM 8047 N N . ASN B 1 338 ? 41.172 49.081 18.132 1 158.93 338 ASN B N 1
ATOM 8048 C CA . ASN B 1 338 ? 39.989 49.502 17.394 1 158.95 338 ASN B CA 1
ATOM 8049 C C . ASN B 1 338 ? 40.013 50.961 16.951 1 158.59 338 ASN B C 1
ATOM 8050 O O . ASN B 1 338 ? 39.786 51.22 15.769 1 158.64 338 ASN B O 1
ATOM 8055 N N . SER B 1 339 ? 40.305 51.906 17.868 1 158.02 339 SER B N 1
ATOM 8056 C CA . SER B 1 339 ? 40.346 53.335 17.517 1 157.84 339 SER B CA 1
ATOM 8057 C C . SER B 1 339 ? 41.647 53.736 16.784 1 157.71 339 SER B C 1
ATOM 8058 O O . SER B 1 339 ? 42.719 53.643 17.377 1 157.96 339 SER B O 1
ATOM 8061 N N . PRO B 1 340 ? 41.593 54.151 15.497 1 157.09 340 PRO B N 1
ATOM 8062 C CA . PRO B 1 340 ? 42.839 54.543 14.807 1 156.72 340 PRO B CA 1
ATOM 8063 C C . PRO B 1 340 ? 43.374 55.906 15.242 1 156.47 340 PRO B C 1
ATOM 8064 O O . PRO B 1 340 ? 44.39 56.354 14.723 1 156.24 340 PRO B O 1
ATOM 8068 N N . GLN B 1 341 ? 42.68 56.56 16.191 1 156.34 341 GLN B N 1
ATOM 8069 C CA . GLN B 1 341 ? 43.017 57.849 16.773 1 156.75 341 GLN B CA 1
ATOM 8070 C C . GLN B 1 341 ? 44.062 57.586 17.866 1 156.6 341 GLN B C 1
ATOM 8071 O O . GLN B 1 341 ? 45.104 58.238 17.88 1 156.79 341 GLN B O 1
ATOM 8077 N N . GLN B 1 342 ? 43.801 56.594 18.754 1 155.98 342 GLN B N 1
ATOM 8078 C CA . GLN B 1 342 ? 44.706 56.242 19.849 1 155.71 342 GLN B CA 1
ATOM 8079 C C . GLN B 1 342 ? 45.942 55.518 19.348 1 156.01 342 GLN B C 1
ATOM 8080 O O . GLN B 1 342 ? 47.036 55.796 19.824 1 156.01 342 GLN B O 1
ATOM 8086 N N . LEU B 1 343 ? 45.771 54.608 18.373 1 156.2 343 LEU B N 1
ATOM 8087 C CA . LEU B 1 343 ? 46.846 53.808 17.771 1 156.63 343 LEU B CA 1
ATOM 8088 C C . LEU B 1 343 ? 47.822 54.662 16.967 1 156.95 343 LEU B C 1
ATOM 8089 O O . LEU B 1 343 ? 49.026 54.5 17.117 1 156.95 343 LEU B O 1
ATOM 8094 N N . SER B 1 344 ? 47.316 55.59 16.15 1 157.05 344 SER B N 1
ATOM 8095 C CA . SER B 1 344 ? 48.167 56.484 15.354 1 157.72 344 SER B CA 1
ATOM 8096 C C . SER B 1 344 ? 49.044 57.413 16.243 1 157.76 344 SER B C 1
ATOM 8097 O O . SER B 1 344 ? 50.12 57.845 15.82 1 157.59 344 SER B O 1
ATOM 8100 N N . THR B 1 345 ? 48.568 57.687 17.482 1 157.68 345 THR B N 1
ATOM 8101 C CA . THR B 1 345 ? 49.217 58.457 18.547 1 157.88 345 THR B CA 1
ATOM 8102 C C . THR B 1 345 ? 50.306 57.578 19.184 1 157.76 345 THR B C 1
ATOM 8103 O O . THR B 1 345 ? 51.422 58.036 19.406 1 158.13 345 THR B O 1
ATOM 8107 N N . ILE B 1 346 ? 49.985 56.308 19.455 1 156.98 346 ILE B N 1
ATOM 8108 C CA . ILE B 1 346 ? 50.92 55.355 20.038 1 156.57 346 ILE B CA 1
ATOM 8109 C C . ILE B 1 346 ? 52.072 55.04 19.061 1 156.33 346 ILE B C 1
ATOM 8110 O O . ILE B 1 346 ? 53.212 55.378 19.35 1 156.45 346 ILE B O 1
ATOM 8115 N N . LEU B 1 347 ? 51.755 54.46 17.896 1 155.97 347 LEU B N 1
ATOM 8116 C CA . LEU B 1 347 ? 52.681 54.03 16.859 1 156.33 347 LEU B CA 1
ATOM 8117 C C . LEU B 1 347 ? 53.729 55.061 16.445 1 156.52 347 LEU B C 1
ATOM 8118 O O . LEU B 1 347 ? 54.92 54.768 16.415 1 156.37 347 LEU B O 1
ATOM 8123 N N . TYR B 1 348 ? 53.281 56.264 16.108 1 156.57 348 TYR B N 1
ATOM 8124 C CA . TYR B 1 348 ? 54.152 57.299 15.581 1 156.76 348 TYR B CA 1
ATOM 8125 C C . TYR B 1 348 ? 54.563 58.368 16.571 1 156.69 348 TYR B C 1
ATOM 8126 O O . TYR B 1 348 ? 55.756 58.607 16.711 1 156.53 348 TYR B O 1
ATOM 8135 N N . ASP B 1 349 ? 53.592 59.042 17.218 1 156.87 349 ASP B N 1
ATOM 8136 C CA . ASP B 1 349 ? 53.874 60.141 18.144 1 157.69 349 ASP B CA 1
ATOM 8137 C C . ASP B 1 349 ? 54.663 59.692 19.366 1 157.76 349 ASP B C 1
ATOM 8138 O O . ASP B 1 349 ? 55.567 60.406 19.809 1 157.98 349 ASP B O 1
ATOM 8143 N N . LEU B 1 350 ? 54.307 58.535 19.93 1 157.43 350 LEU B N 1
ATOM 8144 C CA . LEU B 1 350 ? 54.981 58.053 21.125 1 157.75 350 LEU B CA 1
ATOM 8145 C C . LEU B 1 350 ? 56.141 57.119 20.794 1 158.39 350 LEU B C 1
ATOM 8146 O O . LEU B 1 350 ? 57.242 57.292 21.316 1 158.52 350 LEU B O 1
ATOM 8151 N N . LEU B 1 351 ? 55.905 56.161 19.896 1 158.61 351 LEU B N 1
ATOM 8152 C CA . LEU B 1 351 ? 56.924 55.183 19.555 1 159.47 351 LEU B CA 1
ATOM 8153 C C . LEU B 1 351 ? 58.037 55.706 18.697 1 159.86 351 LEU B C 1
ATOM 8154 O O . LEU B 1 351 ? 59.153 55.198 18.783 1 159.94 351 LEU B O 1
ATOM 8159 N N . GLY B 1 352 ? 57.736 56.687 17.865 1 160.01 352 GLY B N 1
ATOM 8160 C CA . GLY B 1 352 ? 58.728 57.216 16.948 1 160.87 352 GLY B CA 1
ATOM 8161 C C . GLY B 1 352 ? 58.929 56.25 15.804 1 161.56 352 GLY B C 1
ATOM 8162 O O . GLY B 1 352 ? 60.064 55.91 15.448 1 161.64 352 GLY B O 1
ATOM 8163 N N . TYR B 1 353 ? 57.817 55.751 15.267 1 161.88 353 TYR B N 1
ATOM 8164 C CA . TYR B 1 353 ? 57.882 54.84 14.145 1 162.68 353 TYR B CA 1
ATOM 8165 C C . TYR B 1 353 ? 57.947 55.667 12.858 1 162.94 353 TYR B C 1
ATOM 8166 O O . TYR B 1 353 ? 57.268 56.694 12.729 1 162.7 353 TYR B O 1
ATOM 8175 N N . PRO B 1 354 ? 58.806 55.247 11.911 1 163.14 354 PRO B N 1
ATOM 8176 C CA . PRO B 1 354 ? 58.915 55.984 10.643 1 163.44 354 PRO B CA 1
ATOM 8177 C C . PRO B 1 354 ? 57.657 55.895 9.769 1 163.88 354 PRO B C 1
ATOM 8178 O O . PRO B 1 354 ? 57.356 54.82 9.239 1 163.79 354 PRO B O 1
ATOM 8182 N N . VAL B 1 355 ? 56.937 57.035 9.604 1 164.03 355 VAL B N 1
ATOM 8183 C 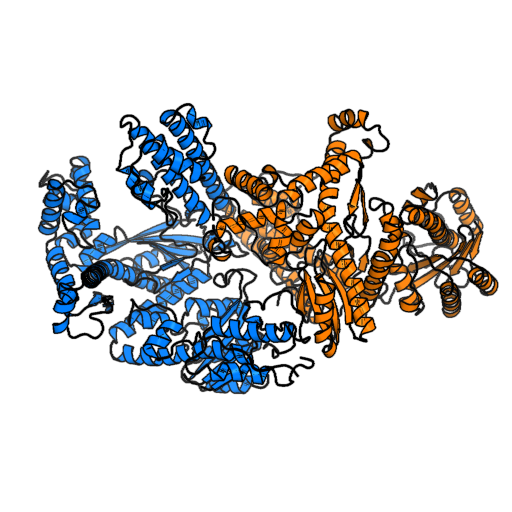CA . VAL B 1 355 ? 55.699 57.12 8.807 1 164.48 355 VAL B CA 1
ATOM 8184 C C . VAL B 1 355 ? 55.946 56.826 7.318 1 164.59 355 VAL B C 1
ATOM 8185 O O . VAL B 1 355 ? 56.235 57.745 6.554 1 164.76 355 VAL B O 1
ATOM 8189 N N . VAL B 1 356 ? 55.829 55.552 6.904 1 164.25 356 VAL B N 1
ATOM 8190 C CA . VAL B 1 356 ? 56.034 55.16 5.507 1 164.32 356 VAL B CA 1
ATOM 8191 C C . VAL B 1 356 ? 54.713 55.081 4.714 1 164.6 356 VAL B C 1
ATOM 8192 O O . VAL B 1 356 ? 54.665 54.383 3.7 1 164.86 356 VAL B O 1
ATOM 8196 N N . GLU B 1 357 ? 53.656 55.804 5.168 1 164.4 357 GLU B N 1
ATOM 8197 C CA . GLU B 1 357 ? 52.346 55.844 4.516 1 164.81 357 GLU B CA 1
ATOM 8198 C C . GLU B 1 357 ? 51.351 56.751 5.242 1 165.37 357 GLU B C 1
ATOM 8199 O O . GLU B 1 357 ? 51.207 56.656 6.459 1 165.17 357 GLU B O 1
ATOM 8205 N N . THR B 1 358 ? 50.653 57.622 4.487 1 165.98 358 THR B N 1
ATOM 8206 C CA . THR B 1 358 ? 49.609 58.506 5.013 1 167.08 358 THR B CA 1
ATOM 8207 C C . THR B 1 358 ? 48.321 58.432 4.177 1 168.57 358 THR B C 1
ATOM 8208 O O . THR B 1 358 ? 48.34 58.003 3.016 1 168.56 358 THR B O 1
ATOM 8212 N N . THR B 1 359 ? 47.195 58.837 4.795 1 169.71 359 THR B N 1
ATOM 8213 C CA . THR B 1 359 ? 45.859 58.857 4.201 1 171.25 359 THR B CA 1
ATOM 8214 C C . THR B 1 359 ? 45.671 60.056 3.253 1 172.62 359 THR B C 1
ATOM 8215 O O . THR B 1 359 ? 46.492 60.983 3.258 1 172.91 359 THR B O 1
ATOM 8219 N N . PRO B 1 360 ? 44.573 60.094 2.463 1 173.24 360 PRO B N 1
ATOM 8220 C CA . PRO B 1 360 ? 44.354 61.255 1.585 1 173.87 360 PRO B CA 1
ATOM 8221 C C . PRO B 1 360 ? 44.264 62.564 2.373 1 174.78 360 PRO B C 1
ATOM 8222 O O . PRO B 1 360 ? 44.787 63.582 1.935 1 174.97 360 PRO B O 1
ATOM 8226 N N . ASN B 1 361 ? 43.651 62.52 3.564 1 175.17 361 ASN B N 1
ATOM 8227 C CA . ASN B 1 361 ? 43.504 63.698 4.416 1 175.94 361 ASN B CA 1
ATOM 8228 C C . ASN B 1 361 ? 44.768 64.04 5.21 1 176.24 361 ASN B C 1
ATOM 8229 O O . ASN B 1 361 ? 44.734 64.924 6.065 1 176.31 361 ASN B O 1
ATOM 8234 N N . SER B 1 365 ? 48.626 56.921 8.376 1 164.67 365 SER B N 1
ATOM 8235 C CA . SER B 1 365 ? 47.796 55.762 8.041 1 165.28 365 SER B CA 1
ATOM 8236 C C . SER B 1 365 ? 48.151 54.495 8.823 1 165.54 365 SER B C 1
ATOM 8237 O O . SER B 1 365 ? 49.248 53.951 8.686 1 165.99 365 SER B O 1
ATOM 8240 N N . THR B 1 366 ? 47.192 53.995 9.598 1 164.96 366 THR B N 1
ATOM 8241 C CA . THR B 1 366 ? 47.362 52.778 10.384 1 164.6 366 THR B CA 1
ATOM 8242 C C . THR B 1 366 ? 46.641 51.615 9.673 1 164.01 366 THR B C 1
ATOM 8243 O O . THR B 1 366 ? 45.951 50.829 10.312 1 164.06 366 THR B O 1
ATOM 8247 N N . SER B 1 367 ? 46.8 51.517 8.346 1 163.19 367 SER B N 1
ATOM 8248 C CA . SER B 1 367 ? 46.13 50.508 7.52 1 163 367 SER B CA 1
ATOM 8249 C C . SER B 1 367 ? 46.888 49.187 7.416 1 162.11 367 SER B C 1
ATOM 8250 O O . SER B 1 367 ? 48.072 49.155 7.715 1 161.94 367 SER B O 1
ATOM 8253 N N . LYS B 1 368 ? 46.212 48.107 6.957 1 161.67 368 LYS B N 1
ATOM 8254 C CA . LYS B 1 368 ? 46.755 46.748 6.78 1 161.84 368 LYS B CA 1
ATOM 8255 C C . LYS B 1 368 ? 48.084 46.737 6.019 1 162.51 368 LYS B C 1
ATOM 8256 O O . LYS B 1 368 ? 49.006 45.982 6.351 1 162.53 368 LYS B O 1
ATOM 8262 N N . THR B 1 369 ? 48.159 47.575 4.984 1 162.73 369 THR B N 1
ATOM 8263 C CA . THR B 1 369 ? 49.311 47.707 4.101 1 163.12 369 THR B CA 1
ATOM 8264 C C . THR B 1 369 ? 50.478 48.348 4.85 1 162.97 369 THR B C 1
ATOM 8265 O O . THR B 1 369 ? 51.607 47.856 4.782 1 162.82 369 THR B O 1
ATOM 8269 N N . ALA B 1 370 ? 50.179 49.43 5.591 1 162.72 370 ALA B N 1
ATOM 8270 C CA . ALA B 1 370 ? 51.136 50.199 6.38 1 162.91 370 ALA B CA 1
ATOM 8271 C C . ALA B 1 370 ? 51.698 49.383 7.541 1 162.85 370 ALA B C 1
ATOM 8272 O O . ALA B 1 370 ? 52.881 49.496 7.863 1 163.19 370 ALA B O 1
ATOM 8274 N N . ILE B 1 371 ? 50.848 48.562 8.169 1 162.03 371 ILE B N 1
ATOM 8275 C CA . ILE B 1 371 ? 51.241 47.719 9.294 1 161.43 371 ILE B CA 1
ATOM 8276 C C . ILE B 1 371 ? 52.13 46.554 8.84 1 160.61 371 ILE B C 1
ATOM 8277 O O . ILE B 1 371 ? 53.019 46.141 9.588 1 160.77 371 ILE B O 1
ATOM 8282 N N . ALA B 1 372 ? 51.964 46.09 7.59 1 159.66 372 ALA B N 1
ATOM 8283 C CA . ALA B 1 372 ? 52.831 45.056 7.035 1 159.44 372 ALA B CA 1
ATOM 8284 C C . ALA B 1 372 ? 54.288 45.577 6.965 1 159.05 372 ALA B C 1
ATOM 8285 O O . ALA B 1 372 ? 55.228 44.83 7.262 1 159.06 372 ALA B O 1
ATOM 8287 N N . LYS B 1 373 ? 54.449 46.883 6.622 1 158.36 373 LYS B N 1
ATOM 8288 C CA . LYS B 1 373 ? 55.729 47.586 6.52 1 158.01 373 LYS B CA 1
ATOM 8289 C C . LYS B 1 373 ? 56.445 47.72 7.875 1 156.66 373 LYS B C 1
ATOM 8290 O O . LYS B 1 373 ? 57.658 47.518 7.946 1 156.63 373 LYS B O 1
ATOM 8296 N N . LEU B 1 374 ? 55.71 48.081 8.939 1 155.42 374 LEU B N 1
ATOM 8297 C CA . LEU B 1 374 ? 56.305 48.253 10.266 1 154.83 374 LEU B CA 1
ATOM 8298 C C . LEU B 1 374 ? 56.742 46.933 10.936 1 154.52 374 LEU B C 1
ATOM 8299 O O . LEU B 1 374 ? 57.455 46.971 11.944 1 154.57 374 LEU B O 1
ATOM 8304 N N . LEU B 1 375 ? 56.354 45.769 10.362 1 153.9 375 LEU B N 1
ATOM 8305 C CA . LEU B 1 375 ? 56.798 44.461 10.856 1 153.69 375 LEU B CA 1
ATOM 8306 C C . LEU B 1 375 ? 58.161 44.025 10.266 1 154.06 375 LEU B C 1
ATOM 8307 O O . LEU B 1 375 ? 58.477 42.839 10.244 1 154.07 375 LEU B O 1
ATOM 8312 N N . THR B 1 376 ? 58.934 44.997 9.753 1 154.19 376 THR B N 1
ATOM 8313 C CA . THR B 1 376 ? 60.286 44.913 9.196 1 154.59 376 THR B CA 1
ATOM 8314 C C . THR B 1 376 ? 61.065 46.102 9.828 1 154.43 376 THR B C 1
ATOM 8315 O O . THR B 1 376 ? 62.146 45.915 10.394 1 154.53 376 THR B O 1
ATOM 8319 N N . LEU B 1 377 ? 60.459 47.31 9.779 1 153.88 377 LEU B N 1
ATOM 8320 C CA . LEU B 1 377 ? 60.964 48.551 10.348 1 154.14 377 LEU B CA 1
ATOM 8321 C C . LEU B 1 377 ? 61.164 48.486 11.879 1 153.63 377 LEU B C 1
ATOM 8322 O O . LEU B 1 377 ? 60.764 47.514 12.518 1 153.8 377 LEU B O 1
ATOM 8327 N N . SER B 1 378 ? 61.787 49.522 12.464 1 152.86 378 SER B N 1
ATOM 8328 C CA . SER B 1 378 ? 62.051 49.562 13.897 1 152.5 378 SER B CA 1
ATOM 8329 C C . SER B 1 378 ? 61.64 50.906 14.552 1 151.84 378 SER B C 1
ATOM 8330 O O . SER B 1 378 ? 61.539 51.935 13.873 1 152.14 378 SER B O 1
ATOM 8333 N N . PRO B 1 379 ? 61.384 50.901 15.88 1 150.65 379 PRO B N 1
ATOM 8334 C CA . PRO B 1 379 ? 60.896 52.121 16.551 1 149.84 379 PRO B CA 1
ATOM 8335 C C . PRO B 1 379 ? 61.965 53.185 16.849 1 148.45 379 PRO B C 1
ATOM 8336 O O . PRO B 1 379 ? 63.083 53.078 16.342 1 148.64 379 PRO B O 1
ATOM 8340 N N . LYS B 1 380 ? 61.629 54.227 17.654 1 146.8 380 LYS B N 1
ATOM 8341 C CA . LYS B 1 380 ? 62.625 55.226 18.03 1 145.72 380 LYS B CA 1
ATOM 8342 C C . LYS B 1 380 ? 63.572 54.536 19.026 1 144.36 380 LYS B C 1
ATOM 8343 O O . LYS B 1 380 ? 64.696 54.206 18.636 1 144.59 380 LYS B O 1
ATOM 8349 N N . ASP B 1 381 ? 63.103 54.216 20.254 1 142.65 381 ASP B N 1
ATOM 8350 C CA . ASP B 1 381 ? 63.95 53.489 21.193 1 141.41 381 ASP B CA 1
ATOM 8351 C C . ASP B 1 381 ? 63.918 52.021 20.769 1 139.2 381 ASP B C 1
ATOM 8352 O O . ASP B 1 381 ? 62.876 51.373 20.846 1 139.17 381 ASP B O 1
ATOM 8357 N N . LYS B 1 382 ? 65.048 51.517 20.265 1 137.21 382 LYS B N 1
ATOM 8358 C CA . LYS B 1 382 ? 65.144 50.132 19.801 1 135.76 382 LYS B CA 1
ATOM 8359 C C . LYS B 1 382 ? 65.075 49.106 20.948 1 133.35 382 LYS B C 1
ATOM 8360 O O . LYS B 1 382 ? 64.709 47.951 20.703 1 133.48 382 LYS B O 1
ATOM 8366 N N . ARG B 1 383 ? 65.355 49.533 22.203 1 130.67 383 ARG B N 1
ATOM 8367 C CA . ARG B 1 383 ? 65.198 48.67 23.384 1 128.32 383 ARG B CA 1
ATOM 8368 C C . ARG B 1 383 ? 63.72 48.156 23.502 1 126.72 383 ARG B C 1
ATOM 8369 O O . ARG B 1 383 ? 63.464 47.133 24.139 1 126.97 383 ARG B O 1
ATOM 8377 N N . LYS B 1 384 ? 62.767 48.865 22.851 1 124.82 384 LYS B N 1
ATOM 8378 C CA . LYS B 1 384 ? 61.334 48.591 22.806 1 123.11 384 LYS B CA 1
ATOM 8379 C C . LYS B 1 384 ? 60.902 47.804 21.566 1 120.89 384 LYS B C 1
ATOM 8380 O O . LYS B 1 384 ? 59.743 47.419 21.497 1 121.08 384 LYS B O 1
ATOM 8386 N N . ALA B 1 385 ? 61.792 47.593 20.586 1 118.8 385 ALA B N 1
ATOM 8387 C CA . ALA B 1 385 ? 61.481 46.921 19.328 1 117.59 385 ALA B CA 1
ATOM 8388 C C . ALA B 1 385 ? 60.845 45.507 19.426 1 115.89 385 ALA B C 1
ATOM 8389 O O . ALA B 1 385 ? 59.93 45.246 18.638 1 116.3 385 ALA B O 1
ATOM 8391 N N . PRO B 1 386 ? 61.266 44.58 20.333 1 113.57 386 PRO B N 1
ATOM 8392 C CA . PRO B 1 386 ? 60.609 43.254 20.37 1 111.74 386 PRO B CA 1
ATOM 8393 C C . PRO B 1 386 ? 59.158 43.275 20.888 1 109.64 386 PRO B C 1
ATOM 8394 O O . PRO B 1 386 ? 58.359 42.398 20.548 1 109.95 386 PRO B O 1
ATOM 8398 N N . LEU B 1 387 ? 58.837 44.275 21.737 1 107.34 387 LEU B N 1
ATOM 8399 C CA . LEU B 1 387 ? 57.519 44.539 22.321 1 105.44 387 LEU B CA 1
ATOM 8400 C C . LEU B 1 387 ? 56.674 45.285 21.31 1 105.3 387 LEU B C 1
ATOM 8401 O O . LEU B 1 387 ? 55.476 45.036 21.246 1 105.19 387 LEU B O 1
ATOM 8406 N N . ALA B 1 388 ? 57.294 46.232 20.544 1 105.13 388 ALA B N 1
ATOM 8407 C CA . ALA B 1 388 ? 56.672 46.995 19.465 1 105.21 388 ALA B CA 1
ATOM 8408 C C . ALA B 1 388 ? 56.291 46.042 18.352 1 105.62 388 ALA B C 1
ATOM 8409 O O . ALA B 1 388 ? 55.219 46.195 17.78 1 105.58 388 ALA B O 1
ATOM 8411 N N . LYS B 1 389 ? 57.138 45.035 18.065 1 105.94 389 LYS B N 1
ATOM 8412 C CA . LYS B 1 389 ? 56.857 44.023 17.059 1 106.96 389 LYS B CA 1
ATOM 8413 C C . LYS B 1 389 ? 55.638 43.214 17.498 1 107.66 389 LYS B C 1
ATOM 8414 O O . LYS B 1 389 ? 54.678 43.067 16.734 1 107.88 389 LYS B O 1
ATOM 8420 N N . ALA B 1 390 ? 55.647 42.768 18.762 1 107.73 390 ALA B N 1
ATOM 8421 C CA . ALA B 1 390 ? 54.563 42.011 19.381 1 108.02 390 ALA B CA 1
ATOM 8422 C C . ALA B 1 390 ? 53.269 42.813 19.45 1 108.52 390 ALA B C 1
ATOM 8423 O O . ALA B 1 390 ? 52.191 42.236 19.389 1 108.26 390 ALA B O 1
ATOM 8425 N N . PHE B 1 391 ? 53.378 44.139 19.586 1 109.23 391 PHE B N 1
ATOM 8426 C CA . PHE B 1 391 ? 52.249 45.053 19.606 1 110.29 391 PHE B CA 1
ATOM 8427 C C . PHE B 1 391 ? 51.622 45.16 18.204 1 110.5 391 PHE B C 1
ATOM 8428 O O . PHE B 1 391 ? 50.397 45.185 18.063 1 110.72 391 PHE B O 1
ATOM 8436 N N . LEU B 1 392 ? 52.466 45.226 17.172 1 110.13 392 LEU B N 1
ATOM 8437 C CA . LEU B 1 392 ? 51.983 45.304 15.797 1 110.27 392 LEU B CA 1
ATOM 8438 C C . LEU B 1 392 ? 51.359 44.001 15.367 1 108.83 392 LEU B C 1
ATOM 8439 O O . LEU B 1 392 ? 50.309 44.009 14.733 1 108.7 392 LEU B O 1
ATOM 8444 N N . GLU B 1 393 ? 51.977 42.885 15.752 1 107.67 393 GLU B N 1
ATOM 8445 C CA . GLU B 1 393 ? 51.501 41.545 15.452 1 107.2 393 GLU B CA 1
ATOM 8446 C C . GLU B 1 393 ? 50.124 41.295 16.06 1 106.82 393 GLU B C 1
ATOM 8447 O O . GLU B 1 393 ? 49.268 40.68 15.413 1 106.42 393 GLU B O 1
ATOM 8453 N N . ALA B 1 394 ? 49.904 41.817 17.29 1 106.55 394 ALA B N 1
ATOM 8454 C CA . ALA B 1 394 ? 48.632 41.752 18.009 1 106.35 394 ALA B CA 1
ATOM 8455 C C . ALA B 1 394 ? 47.561 42.527 17.246 1 106.47 394 ALA B C 1
ATOM 8456 O O . ALA B 1 394 ? 46.407 42.119 17.272 1 106.89 394 ALA B O 1
ATOM 8458 N N . LYS B 1 395 ? 47.935 43.646 16.572 1 105.76 395 LYS B N 1
ATOM 8459 C CA . LYS B 1 395 ? 47.02 44.459 15.779 1 105.37 395 LYS B CA 1
ATOM 8460 C C . LYS B 1 395 ? 46.577 43.746 14.48 1 105.16 395 LYS B C 1
ATOM 8461 O O . LYS B 1 395 ? 45.385 43.784 14.141 1 105.09 395 LYS B O 1
ATOM 8467 N N . GLN B 1 396 ? 47.5 43.074 13.773 1 104.91 396 GLN B N 1
ATOM 8468 C CA . GLN B 1 396 ? 47.124 42.39 12.53 1 105.39 396 GLN B CA 1
ATOM 8469 C C . GLN B 1 396 ? 46.337 41.101 12.778 1 105.53 396 GLN B C 1
ATOM 8470 O O . GLN B 1 396 ? 45.481 40.72 11.967 1 105.65 396 GLN B O 1
ATOM 8476 N N . ALA B 1 397 ? 46.617 40.44 13.904 1 105.18 397 ALA B N 1
ATOM 8477 C CA . ALA B 1 397 ? 45.845 39.279 14.312 1 105.28 397 ALA B CA 1
ATOM 8478 C C . ALA B 1 397 ? 44.429 39.729 14.699 1 105.17 397 ALA B C 1
ATOM 8479 O O . ALA B 1 397 ? 43.466 39.057 14.36 1 105.13 397 ALA B O 1
ATOM 8481 N N . HIS B 1 398 ? 44.316 40.891 15.369 1 105.15 398 HIS B N 1
ATOM 8482 C CA . HIS B 1 398 ? 43.074 41.516 15.798 1 105.66 398 HIS B CA 1
ATOM 8483 C C . HIS B 1 398 ? 42.206 41.799 14.595 1 105.91 398 HIS B C 1
ATOM 8484 O O . HIS B 1 398 ? 41.04 41.416 14.593 1 105.79 398 HIS B O 1
ATOM 8491 N N . GLU B 1 399 ? 42.775 42.425 13.551 1 106.19 399 GLU B N 1
ATOM 8492 C CA . GLU B 1 399 ? 42.004 42.702 12.339 1 106.53 399 GLU B CA 1
ATOM 8493 C C . GLU B 1 399 ? 41.734 41.464 11.519 1 105.72 399 GLU B C 1
ATOM 8494 O O . GLU B 1 399 ? 40.68 41.376 10.903 1 106.13 399 GLU B O 1
ATOM 8500 N N . GLY B 1 400 ? 42.644 40.502 11.564 1 104.3 400 GLY B N 1
ATOM 8501 C CA . GLY B 1 400 ? 42.472 39.239 10.871 1 103.5 400 GLY B CA 1
ATOM 8502 C C . GLY B 1 400 ? 41.259 38.477 11.368 1 102.3 400 GLY B C 1
ATOM 8503 O O . GLY B 1 400 ? 40.368 38.151 10.578 1 102.38 400 GLY B O 1
ATOM 8504 N N . LEU B 1 401 ? 41.187 38.253 12.696 1 100.94 401 LEU B N 1
ATOM 8505 C CA . LEU B 1 401 ? 40.076 37.567 13.354 1 99.84 401 LEU B CA 1
ATOM 8506 C C . LEU B 1 401 ? 38.793 38.369 13.216 1 100.16 401 LEU B C 1
ATOM 8507 O O . LEU B 1 401 ? 37.743 37.781 12.995 1 100.11 401 LEU B O 1
ATOM 8512 N N . LYS B 1 402 ? 38.881 39.712 13.315 1 100.22 402 LYS B N 1
ATOM 8513 C CA . LYS B 1 402 ? 37.727 40.598 13.158 1 100.68 402 LYS B CA 1
ATOM 8514 C C . LYS B 1 402 ? 37.131 40.506 11.753 1 100.44 402 LYS B C 1
ATOM 8515 O O . LYS B 1 402 ? 35.914 40.61 11.599 1 100.28 402 LYS B O 1
ATOM 8521 N N . LYS B 1 403 ? 37.988 40.331 10.73 1 100.23 403 LYS B N 1
ATOM 8522 C CA . LYS B 1 403 ? 37.518 40.176 9.353 1 100.52 403 LYS B CA 1
ATOM 8523 C C . LYS B 1 403 ? 37.059 38.754 9.101 1 100.91 403 LYS B C 1
ATOM 8524 O O . LYS B 1 403 ? 36.184 38.554 8.264 1 101.52 403 LYS B O 1
ATOM 8530 N N . LEU B 1 404 ? 37.637 37.763 9.807 1 100.34 404 LEU B N 1
ATOM 8531 C CA . LEU B 1 404 ? 37.214 36.384 9.695 1 100.53 404 LEU B CA 1
ATOM 8532 C C . LEU B 1 404 ? 35.835 36.261 10.308 1 101.58 404 LEU B C 1
ATOM 8533 O O . LEU B 1 404 ? 34.952 35.683 9.693 1 101.7 404 LEU B O 1
ATOM 8538 N N . LEU B 1 405 ? 35.621 36.856 11.48 1 102.39 405 LEU B N 1
ATOM 8539 C CA . LEU B 1 405 ? 34.337 36.837 12.154 1 103.92 405 LEU B CA 1
ATOM 8540 C C . LEU B 1 405 ? 33.237 37.442 11.28 1 105.54 405 LEU B C 1
ATOM 8541 O O . LEU B 1 405 ? 32.212 36.796 11.084 1 105.85 405 LEU B O 1
ATOM 8546 N N . SER B 1 406 ? 33.459 38.66 10.74 1 106.37 406 SER B N 1
ATOM 8547 C CA . SER B 1 406 ? 32.486 39.367 9.91 1 107.43 406 SER B CA 1
ATOM 8548 C C . SER B 1 406 ? 32.081 38.571 8.686 1 108.19 406 SER B C 1
ATOM 8549 O O . SER B 1 406 ? 30.897 38.315 8.53 1 108.26 406 SER B O 1
ATOM 8552 N N . THR B 1 407 ? 33.045 38.128 7.85 1 108.7 407 THR B N 1
ATOM 8553 C CA . THR B 1 407 ? 32.73 37.331 6.66 1 109.83 407 THR B CA 1
ATOM 8554 C C . THR B 1 407 ? 32.181 35.929 7.007 1 111.14 407 THR B C 1
ATOM 8555 O O . THR B 1 407 ? 31.58 35.283 6.156 1 111.04 407 THR B O 1
ATOM 8559 N N . TYR B 1 408 ? 32.35 35.487 8.255 1 112.29 408 TYR B N 1
ATOM 8560 C CA . TYR B 1 408 ? 31.825 34.229 8.737 1 114.17 408 TYR B CA 1
ATOM 8561 C C . TYR B 1 408 ? 30.357 34.376 9.108 1 115.08 408 TYR B C 1
ATOM 8562 O O . TYR B 1 408 ? 29.6 33.449 8.863 1 115.37 408 TYR B O 1
ATOM 8571 N N . THR B 1 409 ? 29.958 35.485 9.749 1 115.54 409 THR B N 1
ATOM 8572 C CA . THR B 1 409 ? 28.547 35.666 10.115 1 116.57 409 THR B CA 1
ATOM 8573 C C . THR B 1 409 ? 27.737 36.041 8.867 1 117.24 409 THR B C 1
ATOM 8574 O O . THR B 1 409 ? 26.683 35.456 8.606 1 116.93 409 THR B O 1
ATOM 8578 N N . ASP B 1 410 ? 28.269 37.004 8.089 1 117.91 410 ASP B N 1
ATOM 8579 C CA . ASP B 1 410 ? 27.655 37.575 6.885 1 119.04 410 ASP B CA 1
ATOM 8580 C C . ASP B 1 410 ? 27.373 36.562 5.771 1 119.5 410 ASP B C 1
ATOM 8581 O O . ASP B 1 410 ? 26.326 36.652 5.117 1 119.77 410 ASP B O 1
ATOM 8586 N N . SER B 1 411 ? 28.305 35.629 5.528 1 119.32 411 SER B N 1
ATOM 8587 C CA . SER B 1 411 ? 28.119 34.651 4.457 1 119.63 411 SER B CA 1
ATOM 8588 C C . SER B 1 411 ? 27.886 33.231 4.934 1 119.86 411 SER B C 1
ATOM 8589 O O . SER B 1 411 ? 27.867 32.335 4.098 1 120.09 411 SER B O 1
ATOM 8592 N N . ILE B 1 412 ? 27.709 33.004 6.25 1 119.65 412 ILE B N 1
ATOM 8593 C CA . ILE B 1 412 ? 27.453 31.657 6.766 1 119.88 412 ILE B CA 1
ATOM 8594 C C . ILE B 1 412 ? 26.266 31.657 7.758 1 120.3 412 ILE B C 1
ATOM 8595 O O . ILE B 1 412 ? 25.238 31.032 7.474 1 120.42 412 ILE B O 1
ATOM 8600 N N . LEU B 1 413 ? 26.39 32.384 8.887 1 120.24 413 LEU B N 1
ATOM 8601 C CA . LEU B 1 413 ? 25.373 32.423 9.942 1 120.66 413 LEU B CA 1
ATOM 8602 C C . LEU B 1 413 ? 24.036 33.024 9.477 1 121.65 413 LEU B C 1
ATOM 8603 O O . LEU B 1 413 ? 22.974 32.387 9.582 1 121.44 413 LEU B O 1
ATOM 8608 N N . GLU B 1 414 ? 24.101 34.234 8.912 1 122.37 414 GLU B N 1
ATOM 8609 C CA . GLU B 1 414 ? 22.915 34.903 8.374 1 123.5 414 GLU B CA 1
ATOM 8610 C C . GLU B 1 414 ? 22.506 34.276 7.023 1 123.95 414 GLU B C 1
ATOM 8611 O O . GLU B 1 414 ? 21.879 34.96 6.209 1 124.5 414 GLU B O 1
ATOM 8617 N N . GLU B 1 415 ? 22.913 33.022 6.742 1 123.32 415 GLU B N 1
ATOM 8618 C CA . GLU B 1 415 ? 22.639 32.387 5.463 1 123.06 415 GLU B CA 1
ATOM 8619 C C . GLU B 1 415 ? 22.04 31.001 5.58 1 122.29 415 GLU B C 1
ATOM 8620 O O . GLU B 1 415 ? 21.548 30.49 4.574 1 122.37 415 GLU B O 1
ATOM 8626 N N . VAL B 1 416 ? 22.093 30.374 6.768 1 121.34 416 VAL B N 1
ATOM 8627 C CA . VAL B 1 416 ? 21.543 29.034 6.933 1 120.93 416 VAL B CA 1
ATOM 8628 C C . VAL B 1 416 ? 20.032 29.062 6.854 1 121.14 416 VAL B C 1
ATOM 8629 O O . VAL B 1 416 ? 19.413 29.887 7.519 1 121.35 416 VAL B O 1
ATOM 8633 N N . ASP B 1 417 ? 19.436 28.198 6.002 1 120.98 417 ASP B N 1
ATOM 8634 C CA . ASP B 1 417 ? 17.987 28.083 5.819 1 121.12 417 ASP B CA 1
ATOM 8635 C C . ASP B 1 417 ? 17.299 27.533 7.097 1 121.71 417 ASP B C 1
ATOM 8636 O O . ASP B 1 417 ? 17.963 26.927 7.945 1 121.52 417 ASP B O 1
ATOM 8641 N N . PRO B 1 418 ? 15.973 27.715 7.256 1 122.21 418 PRO B N 1
ATOM 8642 C CA . PRO B 1 418 ? 15.301 27.201 8.464 1 122.88 418 PRO B CA 1
ATOM 8643 C C . PRO B 1 418 ? 15.665 25.762 8.87 1 123.79 418 PRO B C 1
ATOM 8644 O O . PRO B 1 418 ? 15.856 25.483 10.061 1 124.34 418 PRO B O 1
ATOM 8648 N N . GLN B 1 419 ? 15.796 24.86 7.869 1 123.48 419 GLN B N 1
ATOM 8649 C CA . GLN B 1 419 ? 16.113 23.441 8.073 1 123.2 419 GLN B CA 1
ATOM 8650 C C . GLN B 1 419 ? 17.616 23.157 8.234 1 122.04 419 GLN B C 1
ATOM 8651 O O . GLN B 1 419 ? 18.068 22.052 7.912 1 122.34 419 GLN B O 1
ATOM 8657 N N . GLY B 1 420 ? 18.355 24.143 8.756 1 120.34 420 GLY B N 1
ATOM 8658 C CA . GLY B 1 420 ? 19.772 24.045 9.084 1 119.16 420 GLY B CA 1
ATOM 8659 C C . GLY B 1 420 ? 20.766 23.69 7.996 1 117.71 420 GLY B C 1
ATOM 8660 O O . GLY B 1 420 ? 21.874 23.266 8.318 1 117.77 420 GLY B O 1
ATOM 8661 N N . ARG B 1 421 ? 20.416 23.878 6.714 1 116.27 421 ARG B N 1
ATOM 8662 C CA . ARG B 1 421 ? 21.331 23.58 5.61 1 115.46 421 ARG B CA 1
ATOM 8663 C C . ARG B 1 421 ? 21.937 24.878 5.074 1 114.47 421 ARG B C 1
ATOM 8664 O O . ARG B 1 421 ? 21.292 25.925 5.103 1 114.69 421 ARG B O 1
ATOM 8672 N N . LEU B 1 422 ? 23.157 24.806 4.546 1 113.26 422 LEU B N 1
ATOM 8673 C CA . LEU B 1 422 ? 23.799 25.958 3.936 1 112.91 422 LEU B CA 1
ATOM 8674 C C . LEU B 1 422 ? 23.878 25.696 2.452 1 112.87 422 LEU B C 1
ATOM 8675 O O . LEU B 1 422 ? 24.473 24.707 2.032 1 113.05 422 LEU B O 1
ATOM 8680 N N . HIS B 1 423 ? 23.283 26.572 1.654 1 112.72 423 HIS B N 1
ATOM 8681 C CA . HIS B 1 423 ? 23.261 26.38 0.215 1 113.47 423 HIS B CA 1
ATOM 8682 C C . HIS B 1 423 ? 24.314 27.213 -0.51 1 113.54 423 HIS B C 1
ATOM 8683 O O . HIS B 1 423 ? 24.058 28.336 -0.965 1 113.32 423 HIS B O 1
ATOM 8690 N N . THR B 1 424 ? 25.521 26.646 -0.594 1 113.52 424 THR B N 1
ATOM 8691 C CA . THR B 1 424 ? 26.665 27.301 -1.218 1 113.61 424 THR B CA 1
ATOM 8692 C C . THR B 1 424 ? 26.431 27.422 -2.708 1 114.04 424 THR B C 1
ATOM 8693 O O . THR B 1 424 ? 26.07 26.436 -3.336 1 114.3 424 THR B O 1
ATOM 8697 N N . ASN B 1 425 ? 26.612 28.619 -3.277 1 113.97 425 ASN B N 1
ATOM 8698 C CA . ASN B 1 425 ? 26.404 28.816 -4.712 1 114.31 425 ASN B CA 1
ATOM 8699 C C . ASN B 1 425 ? 27.665 28.473 -5.479 1 115.06 425 ASN B C 1
ATOM 8700 O O . ASN B 1 425 ? 28.788 28.728 -5.01 1 115.44 425 ASN B O 1
ATOM 8705 N N . PHE B 1 426 ? 27.485 27.906 -6.673 1 114.99 426 PHE B N 1
ATOM 8706 C CA . PHE B 1 426 ? 28.614 27.597 -7.536 1 115.32 426 PHE B CA 1
ATOM 8707 C C . PHE B 1 426 ? 28.351 28.253 -8.884 1 114.81 426 PHE B C 1
ATOM 8708 O O . PHE B 1 426 ? 27.272 28.078 -9.439 1 115.21 426 PHE B O 1
ATOM 8716 N N . ASN B 1 427 ? 29.313 29.009 -9.405 1 113.72 427 ASN B N 1
ATOM 8717 C CA . ASN B 1 427 ? 29.194 29.602 -10.729 1 113.44 427 ASN B CA 1
ATOM 8718 C C . ASN B 1 427 ? 30.122 28.821 -11.655 1 113.21 427 ASN B C 1
ATOM 8719 O O . ASN B 1 427 ? 31.33 29.055 -11.667 1 113.47 427 ASN B O 1
ATOM 8724 N N . THR B 1 428 ? 29.547 27.898 -12.433 1 112.67 428 THR B N 1
ATOM 8725 C CA . THR B 1 428 ? 30.205 27.011 -13.402 1 112.55 428 THR B CA 1
ATOM 8726 C C . THR B 1 428 ? 31.109 27.789 -14.408 1 112.59 428 THR B C 1
ATOM 8727 O O . THR B 1 428 ? 32.158 27.282 -14.817 1 113.1 428 THR B O 1
ATOM 8731 N N . VAL B 1 429 ? 30.724 29.029 -14.77 1 111.79 429 VAL B N 1
ATOM 8732 C CA . VAL B 1 429 ? 31.498 29.874 -15.691 1 111.63 429 VAL B CA 1
ATOM 8733 C C . VAL B 1 429 ? 32.064 31.091 -14.95 1 111.07 429 VAL B C 1
ATOM 8734 O O . VAL B 1 429 ? 32.054 32.205 -15.477 1 111.31 429 VAL B O 1
ATOM 8738 N N . GLY B 1 430 ? 32.539 30.863 -13.728 1 110.16 430 GLY B N 1
ATOM 8739 C CA . GLY B 1 430 ? 32.982 31.919 -12.826 1 109.52 430 GLY B CA 1
ATOM 8740 C C . GLY B 1 430 ? 34.42 32.343 -12.902 1 108.64 430 GLY B C 1
ATOM 8741 O O . GLY B 1 430 ? 34.842 33.195 -12.126 1 108.26 430 GLY B O 1
ATOM 8742 N N . THR B 1 431 ? 35.192 31.725 -13.791 1 108.4 431 THR B N 1
ATOM 8743 C CA . THR B 1 431 ? 36.59 32.098 -14.007 1 108.73 431 THR B CA 1
ATOM 8744 C C . THR B 1 431 ? 36.92 32.102 -15.522 1 108.12 431 THR B C 1
ATOM 8745 O O . THR B 1 431 ? 36.237 31.436 -16.314 1 108.39 431 THR B O 1
ATOM 8749 N N . VAL B 1 432 ? 37.994 32.81 -15.909 1 107.01 432 VAL B N 1
ATOM 8750 C CA . VAL B 1 432 ? 38.429 32.813 -17.305 1 106.45 432 VAL B CA 1
ATOM 8751 C C . VAL B 1 432 ? 39.147 31.511 -17.679 1 107.03 432 VAL B C 1
ATOM 8752 O O . VAL B 1 432 ? 39.163 31.139 -18.852 1 107.36 432 VAL B O 1
ATOM 8756 N N . SER B 1 433 ? 39.776 30.832 -16.696 1 106.86 433 SER B N 1
ATOM 8757 C CA . SER B 1 433 ? 40.455 29.561 -16.946 1 106.87 433 SER B CA 1
ATOM 8758 C C . SER B 1 433 ? 39.429 28.469 -17.236 1 107.32 433 SER B C 1
ATOM 8759 O O . SER B 1 433 ? 39.605 27.671 -18.144 1 107.73 433 SER B O 1
ATOM 8762 N N . GLY B 1 434 ? 38.337 28.486 -16.502 1 107.29 434 GLY B N 1
ATOM 8763 C CA . GLY B 1 434 ? 37.284 27.495 -16.623 1 107.76 434 GLY B CA 1
ATOM 8764 C C . GLY B 1 434 ? 36.944 26.868 -15.286 1 107.99 434 GLY B C 1
ATOM 8765 O O . GLY B 1 434 ? 36.061 26.022 -15.228 1 107.49 434 GLY B O 1
ATOM 8766 N N . ARG B 1 435 ? 37.655 27.249 -14.198 1 108.39 435 ARG B N 1
ATOM 8767 C CA . ARG B 1 435 ? 37.379 26.78 -12.852 1 109.39 435 ARG B CA 1
ATOM 8768 C C . ARG B 1 435 ? 36.007 27.305 -12.442 1 109.2 435 ARG B C 1
ATOM 8769 O O . ARG B 1 435 ? 35.499 28.282 -13.01 1 109.64 435 ARG B O 1
ATOM 8777 N N . MET B 1 436 ? 35.426 26.683 -11.427 1 108.56 436 MET B N 1
ATOM 8778 C CA . MET B 1 436 ? 34.157 27.13 -10.891 1 108.72 436 MET B CA 1
ATOM 8779 C C . MET B 1 436 ? 34.391 28.202 -9.85 1 108.63 436 MET B C 1
ATOM 8780 O O . MET B 1 436 ? 35.393 28.172 -9.144 1 108.96 436 MET B O 1
ATOM 8785 N N . SER B 1 437 ? 33.449 29.13 -9.715 1 108.3 437 SER B N 1
ATOM 8786 C CA . SER B 1 437 ? 33.531 30.171 -8.693 1 109.05 437 SER B CA 1
ATOM 8787 C C . SER B 1 437 ? 32.578 29.788 -7.529 1 110.29 437 SER B C 1
ATOM 8788 O O . SER B 1 437 ? 31.521 29.197 -7.773 1 110.83 437 SER B O 1
ATOM 8791 N N . SER B 1 438 ? 32.97 30.059 -6.262 1 110.18 438 SER B N 1
ATOM 8792 C CA . SER B 1 438 ? 32.099 29.733 -5.125 1 109.72 438 SER B CA 1
ATOM 8793 C C . SER B 1 438 ? 31.557 31.01 -4.476 1 110.1 438 SER B C 1
ATOM 8794 O O . SER B 1 438 ? 32.25 32.027 -4.457 1 110.42 438 SER B O 1
ATOM 8797 N N . SER B 1 439 ? 30.31 30.983 -3.994 1 109.76 439 SER B N 1
ATOM 8798 C CA . SER B 1 439 ? 29.666 32.183 -3.437 1 110.02 439 SER B CA 1
ATOM 8799 C C . SER B 1 439 ? 28.735 31.832 -2.273 1 110.35 439 SER B C 1
ATOM 8800 O O . SER B 1 439 ? 28.266 30.703 -2.213 1 110.77 439 SER B O 1
ATOM 8803 N N . ASN B 1 440 ? 28.437 32.791 -1.373 1 110.15 440 ASN B N 1
ATOM 8804 C CA . ASN B 1 440 ? 27.535 32.6 -0.212 1 110.43 440 ASN B CA 1
ATOM 8805 C C . ASN B 1 440 ? 27.548 31.194 0.498 1 109.31 440 ASN B C 1
ATOM 8806 O O . ASN B 1 440 ? 26.521 30.493 0.526 1 109.17 440 ASN B O 1
ATOM 8811 N N . PRO B 1 441 ? 28.67 30.777 1.11 1 108.28 441 PRO B N 1
ATOM 8812 C CA . PRO B 1 441 ? 29.962 31.47 1.223 1 107.53 441 PRO B CA 1
ATOM 8813 C C . PRO B 1 441 ? 30.952 31.116 0.114 1 106.14 441 PRO B C 1
ATOM 8814 O O . PRO B 1 441 ? 30.69 30.218 -0.68 1 106.36 441 PRO B O 1
ATOM 8818 N N . ASN B 1 442 ? 32.064 31.83 0.042 1 104.89 442 ASN B N 1
ATOM 8819 C CA . ASN B 1 442 ? 33.085 31.494 -0.932 1 104.79 442 ASN B CA 1
ATOM 8820 C C . ASN B 1 442 ? 33.972 30.446 -0.301 1 104.32 442 ASN B C 1
ATOM 8821 O O . ASN B 1 442 ? 34.795 30.754 0.559 1 104.38 442 ASN B O 1
ATOM 8826 N N . LEU B 1 443 ? 33.806 29.209 -0.729 1 103.74 443 LEU B N 1
ATOM 8827 C CA . LEU B 1 443 ? 34.555 28.092 -0.185 1 103.85 443 LEU B CA 1
ATOM 8828 C C . LEU B 1 443 ? 36.076 28.208 -0.33 1 103.91 443 LEU B C 1
ATOM 8829 O O . LEU B 1 443 ? 36.827 27.572 0.423 1 104.24 443 LEU B O 1
ATOM 8834 N N . GLN B 1 444 ? 36.529 29.004 -1.293 1 103.51 444 GLN B N 1
ATOM 8835 C CA . GLN B 1 444 ? 37.952 29.216 -1.495 1 103.97 444 GLN B CA 1
ATOM 8836 C C . GLN B 1 444 ? 38.513 29.984 -0.317 1 104.23 444 GLN B C 1
ATOM 8837 O O . GLN B 1 444 ? 39.573 29.631 0.199 1 104.15 444 GLN B O 1
ATOM 8843 N N . ASN B 1 445 ? 37.769 31.013 0.137 1 104.4 445 ASN B N 1
ATOM 8844 C CA . ASN B 1 445 ? 38.157 31.88 1.245 1 104.92 445 ASN B CA 1
ATOM 8845 C C . ASN B 1 445 ? 37.773 31.368 2.613 1 103.83 445 ASN B C 1
ATOM 8846 O O . ASN B 1 445 ? 37.691 32.153 3.556 1 103.46 445 ASN B O 1
ATOM 8851 N N . LEU B 1 446 ? 37.542 30.068 2.732 1 103.15 446 LEU B N 1
ATOM 8852 C CA . LEU B 1 446 ? 37.323 29.448 4.019 1 103.14 446 LEU B CA 1
ATOM 8853 C C . LEU B 1 446 ? 38.687 28.878 4.374 1 103.48 446 LEU B C 1
ATOM 8854 O O . LEU B 1 446 ? 39.269 28.129 3.582 1 103.48 446 LEU B O 1
ATOM 8859 N N . PRO B 1 447 ? 39.265 29.3 5.506 1 103.67 447 PRO B N 1
ATOM 8860 C CA . PRO B 1 447 ? 40.62 28.84 5.844 1 103.94 447 PRO B CA 1
ATOM 8861 C C . PRO B 1 447 ? 40.657 27.354 6.151 1 104.51 447 PRO B C 1
ATOM 8862 O O . PRO B 1 447 ? 40.033 26.938 7.122 1 104.95 447 PRO B O 1
ATOM 8866 N N . ARG B 1 448 ? 41.414 26.556 5.349 1 104.3 448 ARG B N 1
ATOM 8867 C CA . ARG B 1 448 ? 41.568 25.086 5.498 1 104.44 448 ARG B CA 1
ATOM 8868 C C . ARG B 1 448 ? 42.464 24.656 6.688 1 104.33 448 ARG B C 1
ATOM 8869 O O . ARG B 1 448 ? 42.413 23.5 7.131 1 104.67 448 ARG B O 1
ATOM 8877 N N . LEU B 1 449 ? 43.276 25.607 7.179 1 103.42 449 LEU B N 1
ATOM 8878 C CA . LEU B 1 449 ? 44.295 25.537 8.211 1 102.71 449 LEU B CA 1
ATOM 8879 C C . LEU B 1 449 ? 45.395 24.526 7.871 1 103.16 449 LEU B C 1
ATOM 8880 O O . LEU B 1 449 ? 45.711 23.665 8.682 1 103.62 449 LEU B O 1
ATOM 8885 N N . LEU B 1 450 ? 46.008 24.661 6.688 1 103.03 450 LEU B N 1
ATOM 8886 C CA . LEU B 1 450 ? 47.162 23.843 6.283 1 103.67 450 LEU B CA 1
ATOM 8887 C C . LEU B 1 450 ? 48.381 24.355 7.034 1 104.14 450 LEU B C 1
ATOM 8888 O O . LEU B 1 450 ? 48.467 25.552 7.257 1 104.28 450 LEU B O 1
ATOM 8893 N N . PRO B 1 451 ? 49.365 23.516 7.385 1 104.36 451 PRO B N 1
ATOM 8894 C CA . PRO B 1 451 ? 50.52 24.008 8.163 1 104.88 451 PRO B CA 1
ATOM 8895 C C . PRO B 1 451 ? 51.163 25.316 7.681 1 105.57 451 PRO B C 1
ATOM 8896 O O . PRO B 1 451 ? 51.606 26.116 8.502 1 106.11 451 PRO B O 1
ATOM 8900 N N . GLU B 1 452 ? 51.191 25.55 6.371 1 105.28 452 GLU B N 1
ATOM 8901 C CA . GLU B 1 452 ? 51.767 26.767 5.79 1 105.47 452 GLU B CA 1
ATOM 8902 C C . GLU B 1 452 ? 50.844 27.981 6.03 1 104.26 452 GLU B C 1
ATOM 8903 O O . GLU B 1 452 ? 51.315 29.098 6.249 1 104.15 452 GLU B O 1
ATOM 8909 N N . GLU B 1 453 ? 49.533 27.733 5.944 1 103.13 453 GLU B N 1
ATOM 8910 C CA . GLU B 1 453 ? 48.447 28.668 6.161 1 102.77 453 GLU B CA 1
ATOM 8911 C C . GLU B 1 453 ? 48.499 29.113 7.62 1 101.32 453 GLU B C 1
ATOM 8912 O O . GLU B 1 453 ? 48.432 30.315 7.89 1 101.11 453 GLU B O 1
ATOM 8918 N N . VAL B 1 454 ? 48.644 28.134 8.564 1 100.22 454 VAL B N 1
ATOM 8919 C CA . VAL B 1 454 ? 48.712 28.371 10.015 1 99.29 454 VAL B CA 1
ATOM 8920 C C . VAL B 1 454 ? 49.977 29.081 10.382 1 99.82 454 VAL B C 1
ATOM 8921 O O . VAL B 1 454 ? 49.896 30.119 11.012 1 100.24 454 VAL B O 1
ATOM 8925 N N . ALA B 1 455 ? 51.144 28.599 9.929 1 99.67 455 ALA B N 1
ATOM 8926 C CA . ALA B 1 455 ? 52.411 29.275 10.209 1 99.98 455 ALA B CA 1
ATOM 8927 C C . ALA B 1 455 ? 52.404 30.767 9.78 1 100.06 455 ALA B C 1
ATOM 8928 O O . ALA B 1 455 ? 53.087 31.599 10.397 1 100.06 455 ALA B O 1
ATOM 8930 N N . GLU B 1 456 ? 51.577 31.109 8.775 1 100.03 456 GLU B N 1
ATOM 8931 C CA . GLU B 1 456 ? 51.495 32.482 8.295 1 100.91 456 GLU B CA 1
ATOM 8932 C C . GLU B 1 456 ? 50.377 33.313 8.949 1 99.41 456 GLU B C 1
ATOM 8933 O O . GLU B 1 456 ? 50.461 34.545 8.979 1 99.56 456 GLU B O 1
ATOM 8939 N N . LYS B 1 457 ? 49.367 32.653 9.511 1 97.61 457 LYS B N 1
ATOM 8940 C CA . LYS B 1 457 ? 48.323 33.333 10.263 1 96.21 457 LYS B CA 1
ATOM 8941 C C . LYS B 1 457 ? 48.046 32.467 11.493 1 94.52 457 LYS B C 1
ATOM 8942 O O . LYS B 1 457 ? 47.075 31.709 11.481 1 94.62 457 LYS B O 1
ATOM 8948 N N . PRO B 1 458 ? 48.936 32.475 12.526 1 92.83 458 PRO B N 1
ATOM 8949 C CA . PRO B 1 458 ? 48.725 31.583 13.682 1 92.37 458 PRO B CA 1
ATOM 8950 C C . PRO B 1 458 ? 47.44 31.819 14.461 1 92.01 458 PRO B C 1
ATOM 8951 O O . PRO B 1 458 ? 46.979 30.916 15.139 1 91.97 458 PRO B O 1
ATOM 8955 N N . TYR B 1 459 ? 46.851 33.012 14.353 1 91.59 459 TYR B N 1
ATOM 8956 C CA . TYR B 1 459 ? 45.566 33.299 14.977 1 91.86 459 TYR B CA 1
ATOM 8957 C C . TYR B 1 459 ? 44.413 32.47 14.375 1 92.82 459 TYR B C 1
ATOM 8958 O O . TYR B 1 459 ? 43.334 32.402 14.956 1 92.99 459 TYR B O 1
ATOM 8967 N N . LEU B 1 460 ? 44.636 31.837 13.226 1 93.75 460 LEU B N 1
ATOM 8968 C CA . LEU B 1 460 ? 43.647 30.97 12.632 1 95.68 460 LEU B CA 1
ATOM 8969 C C . LEU B 1 460 ? 43.612 29.616 13.319 1 97.86 460 LEU B C 1
ATOM 8970 O O . LEU B 1 460 ? 42.63 28.917 13.145 1 98.46 460 LEU B O 1
ATOM 8975 N N . GLN B 1 461 ? 44.686 29.209 14.037 1 98.89 461 GLN B N 1
ATOM 8976 C CA . GLN B 1 461 ? 44.818 27.92 14.719 1 100.39 461 GLN B CA 1
ATOM 8977 C C . GLN B 1 461 ? 43.57 27.55 15.537 1 101.09 461 GLN B C 1
ATOM 8978 O O . GLN B 1 461 ? 43.232 28.221 16.514 1 101.47 461 GLN B O 1
ATOM 8984 N N . GLY B 1 462 ? 42.889 26.486 15.124 1 100.93 462 GLY B N 1
ATOM 8985 C CA . GLY B 1 462 ? 41.683 26.041 15.815 1 101.07 462 GLY B CA 1
ATOM 8986 C C . GLY B 1 462 ? 40.385 26.565 15.23 1 100.75 462 GLY B C 1
ATOM 8987 O O . GLY B 1 462 ? 39.311 26.025 15.514 1 101.11 462 GLY B O 1
ATOM 8988 N N . ILE B 1 463 ? 40.464 27.613 14.406 1 99.92 463 ILE B N 1
ATOM 8989 C CA . ILE B 1 463 ? 39.29 28.173 13.759 1 99.74 463 ILE B CA 1
ATOM 8990 C C . ILE B 1 463 ? 39.008 27.386 12.455 1 100.13 463 ILE B C 1
ATOM 8991 O O . ILE B 1 463 ? 39.271 27.858 11.345 1 100.25 463 ILE B O 1
ATOM 8996 N N . ASP B 1 464 ? 38.507 26.162 12.606 1 100.28 464 ASP B N 1
ATOM 8997 C CA . ASP B 1 464 ? 38.172 25.281 11.497 1 101.02 464 ASP B CA 1
ATOM 8998 C C . ASP B 1 464 ? 36.704 25.511 11.148 1 101.51 464 ASP B C 1
ATOM 8999 O O . ASP B 1 464 ? 35.836 24.926 11.805 1 102.06 464 ASP B O 1
ATOM 9004 N N . ILE B 1 465 ? 36.42 26.371 10.141 1 100.91 465 ILE B N 1
ATOM 9005 C CA . ILE B 1 465 ? 35.046 26.685 9.738 1 100.46 465 ILE B CA 1
ATOM 9006 C C . ILE B 1 465 ? 34.372 25.485 9.088 1 100.55 465 ILE B C 1
ATOM 9007 O O . ILE B 1 465 ? 33.213 25.207 9.374 1 100.52 465 ILE B O 1
ATOM 9012 N N . ARG B 1 466 ? 35.108 24.732 8.268 1 100.68 466 ARG B N 1
ATOM 9013 C CA . ARG B 1 466 ? 34.553 23.573 7.573 1 101.46 466 ARG B CA 1
ATOM 9014 C C . ARG B 1 466 ? 34.117 22.402 8.508 1 102.25 466 ARG B C 1
ATOM 9015 O O . ARG B 1 466 ? 33.35 21.543 8.07 1 102.43 466 ARG B O 1
ATOM 9023 N N . LYS B 1 467 ? 34.56 22.386 9.789 1 102.58 467 LYS B N 1
ATOM 9024 C CA . LYS B 1 467 ? 34.15 21.368 10.777 1 103.23 467 LYS B CA 1
ATOM 9025 C C . LYS B 1 467 ? 32.661 21.541 11.179 1 103.62 467 LYS B C 1
ATOM 9026 O O . LYS B 1 467 ? 32.066 20.609 11.696 1 104.03 467 LYS B O 1
ATOM 9032 N N . ALA B 1 468 ? 32.051 22.712 10.928 1 103.56 468 ALA B N 1
ATOM 9033 C CA . ALA B 1 468 ? 30.621 22.912 11.182 1 104.28 468 ALA B CA 1
ATOM 9034 C C . ALA B 1 468 ? 29.739 22.404 10.007 1 105.52 468 ALA B C 1
ATOM 9035 O O . ALA B 1 468 ? 28.521 22.369 10.122 1 105.54 468 ALA B O 1
ATOM 9037 N N . PHE B 1 469 ? 30.343 22.023 8.883 1 106.53 469 PHE B N 1
ATOM 9038 C CA . PHE B 1 469 ? 29.622 21.528 7.72 1 108.08 469 PHE B CA 1
ATOM 9039 C C . PHE B 1 469 ? 29.606 20.022 7.851 1 110.03 469 PHE B C 1
ATOM 9040 O O . PHE B 1 469 ? 30.526 19.362 7.387 1 110.22 469 PHE B O 1
ATOM 9048 N N . VAL B 1 470 ? 28.576 19.481 8.517 1 111.21 470 VAL B N 1
ATOM 9049 C CA . VAL B 1 470 ? 28.441 18.058 8.835 1 112.29 470 VAL B CA 1
ATOM 9050 C C . VAL B 1 470 ? 27.532 17.286 7.88 1 113.89 470 VAL B C 1
ATOM 9051 O O . VAL B 1 470 ? 26.486 17.792 7.504 1 114.12 470 VAL B O 1
ATOM 9055 N N . ALA B 1 471 ? 27.928 16.067 7.48 1 114.96 471 ALA B N 1
ATOM 9056 C CA . ALA B 1 471 ? 27.102 15.221 6.617 1 116.74 471 ALA B CA 1
ATOM 9057 C C . ALA B 1 471 ? 25.903 14.724 7.442 1 118.92 471 ALA B C 1
ATOM 9058 O O . ALA B 1 471 ? 26.054 14.489 8.641 1 119.51 471 ALA B O 1
ATOM 9060 N N . ASP B 1 472 ? 24.722 14.557 6.82 1 119.91 472 ASP B N 1
ATOM 9061 C CA . ASP B 1 472 ? 23.487 14.148 7.513 1 121.32 472 ASP B CA 1
ATOM 9062 C C . ASP B 1 472 ? 23.648 12.849 8.299 1 122.29 472 ASP B C 1
ATOM 9063 O O . ASP B 1 472 ? 24.508 12.038 7.952 1 122.59 472 ASP B O 1
ATOM 9068 N N . PRO B 1 473 ? 22.833 12.592 9.348 1 122.55 473 PRO B N 1
ATOM 9069 C CA . PRO B 1 473 ? 22.956 11.309 10.06 1 122.64 473 PRO B CA 1
ATOM 9070 C C . PRO B 1 473 ? 22.583 10.184 9.099 1 122.63 473 PRO B C 1
ATOM 9071 O O . PRO B 1 473 ? 21.643 10.313 8.307 1 122.6 473 PRO B O 1
ATOM 9075 N N . GLY B 1 474 ? 23.406 9.15 9.089 1 122.48 474 GLY B N 1
ATOM 9076 C CA . GLY B 1 474 ? 23.24 8.049 8.145 1 122.69 474 GLY B CA 1
ATOM 9077 C C . GLY B 1 474 ? 24.005 8.249 6.847 1 122.35 474 GLY B C 1
ATOM 9078 O O . GLY B 1 474 ? 24.014 7.373 5.979 1 122.43 474 GLY B O 1
ATOM 9079 N N . TYR B 1 475 ? 24.647 9.411 6.701 1 121.79 475 TYR B N 1
ATOM 9080 C CA . TYR B 1 475 ? 25.403 9.78 5.524 1 121.55 475 TYR B CA 1
ATOM 9081 C C . TYR B 1 475 ? 26.837 10.109 5.884 1 120.95 475 TYR B C 1
ATOM 9082 O O . TYR B 1 475 ? 27.148 10.433 7.032 1 121.61 475 TYR B O 1
ATOM 9091 N N . THR B 1 476 ? 27.718 10.016 4.903 1 119.68 476 THR B N 1
ATOM 9092 C CA . THR B 1 476 ? 29.129 10.348 5.056 1 119.09 476 THR B CA 1
ATOM 9093 C C . THR B 1 476 ? 29.558 11.207 3.869 1 118.3 476 THR B C 1
ATOM 9094 O O . THR B 1 476 ? 28.865 11.283 2.847 1 118.52 476 THR B O 1
ATOM 9098 N N . PHE B 1 477 ? 30.679 11.885 4.019 1 117.29 477 PHE B N 1
ATOM 9099 C CA . PHE B 1 477 ? 31.249 12.651 2.933 1 116.6 477 PHE B CA 1
ATOM 9100 C C . PHE B 1 477 ? 32.336 11.779 2.36 1 116.03 477 PHE B C 1
ATOM 9101 O O . PHE B 1 477 ? 33.138 11.212 3.112 1 116.18 477 PHE B O 1
ATOM 9109 N N . VAL B 1 478 ? 32.391 11.683 1.037 1 115.22 478 VAL B N 1
ATOM 9110 C CA . VAL B 1 478 ? 33.474 10.962 0.393 1 114.81 478 VAL B CA 1
ATOM 9111 C C . VAL B 1 478 ? 34.276 12.011 -0.383 1 114.1 478 VAL B C 1
ATOM 9112 O O . VAL B 1 478 ? 33.889 12.427 -1.466 1 114 478 VAL B O 1
ATOM 9116 N N . SER B 1 479 ? 35.309 12.548 0.261 1 113.58 479 SER B N 1
ATOM 9117 C CA . SER B 1 479 ? 36.146 13.601 -0.3 1 113.76 479 SER B CA 1
ATOM 9118 C C . SER B 1 479 ? 37.363 13.024 -1.014 1 113.35 479 SER B C 1
ATOM 9119 O O . SER B 1 479 ? 38.238 12.452 -0.36 1 113.97 479 SER B O 1
ATOM 9122 N N . ALA B 1 480 ? 37.467 13.239 -2.326 1 112.02 480 ALA B N 1
ATOM 9123 C CA . ALA B 1 480 ? 38.623 12.777 -3.072 1 111.51 480 ALA B CA 1
ATOM 9124 C C . ALA B 1 480 ? 39.43 13.963 -3.585 1 110.95 480 ALA B C 1
ATOM 9125 O O . ALA B 1 480 ? 38.894 14.847 -4.23 1 111.03 480 ALA B O 1
ATOM 9127 N N . ASP B 1 481 ? 40.698 14.015 -3.225 1 110.12 481 ASP B N 1
ATOM 9128 C CA . ASP B 1 481 ? 41.59 15.076 -3.643 1 109.55 481 ASP B CA 1
ATOM 9129 C C . ASP B 1 481 ? 42.488 14.545 -4.721 1 108.43 481 ASP B C 1
ATOM 9130 O O . ASP B 1 481 ? 42.912 13.4 -4.643 1 108.22 481 ASP B O 1
ATOM 9135 N N . TYR B 1 482 ? 42.833 15.376 -5.702 1 107.9 482 TYR B N 1
ATOM 9136 C CA . TYR B 1 482 ? 43.733 14.958 -6.77 1 107.71 482 TYR B CA 1
ATOM 9137 C C . TYR B 1 482 ? 45.165 15.077 -6.298 1 108.33 482 TYR B C 1
ATOM 9138 O O . TYR B 1 482 ? 45.652 16.189 -6.114 1 108.43 482 TYR B O 1
ATOM 9147 N N . ALA B 1 483 ? 45.84 13.941 -6.103 1 108.66 483 ALA B N 1
ATOM 9148 C CA . ALA B 1 483 ? 47.22 13.948 -5.651 1 109.48 483 ALA B CA 1
ATOM 9149 C C . ALA B 1 483 ? 48.161 14.52 -6.723 1 110.08 483 ALA B C 1
ATOM 9150 O O . ALA B 1 483 ? 48.165 14.052 -7.886 1 110.47 483 ALA B O 1
ATOM 9152 N N . SER B 1 484 ? 48.94 15.571 -6.302 1 109.85 484 SER B N 1
ATOM 9153 C CA . SER B 1 484 ? 49.914 16.374 -7.072 1 109.71 484 SER B CA 1
ATOM 9154 C C . SER B 1 484 ? 49.485 16.589 -8.541 1 108.77 484 SER B C 1
ATOM 9155 O O . SER B 1 484 ? 50.267 16.394 -9.482 1 108.28 484 SER B O 1
ATOM 9158 N N . MET B 1 485 ? 48.231 17.042 -8.701 1 108.26 485 MET B N 1
ATOM 9159 C CA . MET B 1 485 ? 47.614 17.293 -9.989 1 108.38 485 MET B CA 1
ATOM 9160 C C . MET B 1 485 ? 48.424 18.199 -10.879 1 108.77 485 MET B C 1
ATOM 9161 O O . MET B 1 485 ? 48.595 17.881 -12.045 1 109.19 485 MET B O 1
ATOM 9166 N N . GLU B 1 486 ? 48.964 19.3 -10.337 1 108.39 486 GLU B N 1
ATOM 9167 C CA . GLU B 1 486 ? 49.816 20.259 -11.049 1 108.24 486 GLU B CA 1
ATOM 9168 C C . GLU B 1 486 ? 50.896 19.609 -11.919 1 107.32 486 GLU B C 1
ATOM 9169 O O . GLU B 1 486 ? 51.098 20.042 -13.039 1 107.02 486 GLU B O 1
ATOM 9175 N N . LEU B 1 487 ? 51.561 18.561 -11.422 1 106.68 487 LEU B N 1
ATOM 9176 C CA . LEU B 1 487 ? 52.606 17.832 -12.136 1 106.34 487 LEU B CA 1
ATOM 9177 C C . LEU B 1 487 ? 52.022 16.955 -13.222 1 106.08 487 LEU B C 1
ATOM 9178 O O . LEU B 1 487 ? 52.589 16.858 -14.312 1 105.55 487 LEU B O 1
ATOM 9183 N N . VAL B 1 488 ? 50.888 16.314 -12.919 1 106.29 488 VAL B N 1
ATOM 9184 C CA . VAL B 1 488 ? 50.171 15.454 -13.838 1 106.74 488 VAL B CA 1
ATOM 9185 C C . VAL B 1 488 ? 49.701 16.287 -15.058 1 107.54 488 VAL B C 1
ATOM 9186 O O . VAL B 1 488 ? 50.006 15.92 -16.194 1 107.77 488 VAL B O 1
ATOM 9190 N N . VAL B 1 489 ? 48.987 17.428 -14.823 1 107.52 489 VAL B N 1
ATOM 9191 C CA . VAL B 1 489 ? 48.49 18.287 -15.909 1 107.81 489 VAL B CA 1
ATOM 9192 C C . VAL B 1 489 ? 49.626 19.026 -16.608 1 108.08 489 VAL B C 1
ATOM 9193 O O . VAL B 1 489 ? 49.474 19.362 -17.779 1 108.25 489 VAL B O 1
ATOM 9197 N N . CYS B 1 490 ? 50.781 19.226 -15.937 1 107.89 490 CYS B N 1
ATOM 9198 C CA . CYS B 1 490 ? 51.915 19.817 -16.619 1 108.27 490 CYS B CA 1
ATOM 9199 C C . CYS B 1 490 ? 52.453 18.82 -17.627 1 108.28 490 CYS B C 1
ATOM 9200 O O . CYS B 1 490 ? 52.625 19.177 -18.777 1 108.09 490 CYS B O 1
ATOM 9203 N N . ALA B 1 491 ? 52.644 17.556 -17.229 1 108.34 491 ALA B N 1
ATOM 9204 C CA . ALA B 1 491 ? 53.12 16.517 -18.149 1 108.5 491 ALA B CA 1
ATOM 9205 C C . ALA B 1 491 ? 52.115 16.247 -19.276 1 108.12 491 ALA B C 1
ATOM 9206 O O . ALA B 1 491 ? 52.504 15.918 -20.398 1 108.05 491 ALA B O 1
ATOM 9208 N N . ALA B 1 492 ? 50.826 16.373 -18.97 1 107.65 492 ALA B N 1
ATOM 9209 C CA . ALA B 1 492 ? 49.777 16.12 -19.93 1 107.72 492 ALA B CA 1
ATOM 9210 C C . ALA B 1 492 ? 49.66 17.223 -20.995 1 107.89 492 ALA B C 1
ATOM 9211 O O . ALA B 1 492 ? 49.635 16.917 -22.19 1 107.82 492 ALA B O 1
ATOM 9213 N N . VAL B 1 493 ? 49.63 18.499 -20.57 1 107.73 493 VAL B N 1
ATOM 9214 C CA . VAL B 1 493 ? 49.475 19.633 -21.461 1 107.78 493 VAL B CA 1
ATOM 9215 C C . VAL B 1 493 ? 50.725 19.866 -22.305 1 108.7 493 VAL B C 1
ATOM 9216 O O . VAL B 1 493 ? 50.627 20.059 -23.512 1 108.56 493 VAL B O 1
ATOM 9220 N N . SER B 1 494 ? 51.905 19.771 -21.686 1 109.58 494 SER B N 1
ATOM 9221 C CA . SER B 1 494 ? 53.178 19.958 -22.383 1 110.87 494 SER B CA 1
ATOM 9222 C C . SER B 1 494 ? 53.528 18.775 -23.26 1 112.45 494 SER B C 1
ATOM 9223 O O . SER B 1 494 ? 54.113 18.965 -24.321 1 112.91 494 SER B O 1
ATOM 9226 N N . GLY B 1 495 ? 53.235 17.567 -22.783 1 113.14 495 GLY B N 1
ATOM 9227 C CA . GLY B 1 495 ? 53.528 16.352 -23.529 1 114.09 495 GLY B CA 1
ATOM 9228 C C . GLY B 1 495 ? 54.971 15.89 -23.449 1 114.92 495 GLY B C 1
ATOM 9229 O O . GLY B 1 495 ? 55.486 15.326 -24.418 1 115.17 495 GLY B O 1
ATOM 9230 N N . ASP B 1 496 ? 55.643 16.123 -22.304 1 115.21 496 ASP B N 1
ATOM 9231 C CA . ASP B 1 496 ? 57.014 15.644 -22.143 1 115.9 496 ASP B CA 1
ATOM 9232 C C . ASP B 1 496 ? 56.945 14.176 -21.751 1 116.84 496 ASP B C 1
ATOM 9233 O O . ASP B 1 496 ? 56.167 13.796 -20.872 1 116.66 496 ASP B O 1
ATOM 9238 N N . PRO B 1 497 ? 57.695 13.321 -22.471 1 117.63 497 PRO B N 1
ATOM 9239 C CA . PRO B 1 497 ? 57.635 11.876 -22.192 1 117.95 497 PRO B CA 1
ATOM 9240 C C . PRO B 1 497 ? 58.394 11.476 -20.937 1 118.27 497 PRO B C 1
ATOM 9241 O O . PRO B 1 497 ? 57.952 10.584 -20.228 1 118.22 497 PRO B O 1
ATOM 9245 N N . THR B 1 498 ? 59.509 12.164 -20.633 1 118.45 498 THR B N 1
ATOM 9246 C CA . THR B 1 498 ? 60.281 11.936 -19.401 1 119.18 498 THR B CA 1
ATOM 9247 C C . THR B 1 498 ? 59.361 12.208 -18.185 1 119.73 498 THR B C 1
ATOM 9248 O O . THR B 1 498 ? 59.345 11.427 -17.244 1 119.95 498 THR B O 1
ATOM 9252 N N . MET B 1 499 ? 58.513 13.25 -18.275 1 119.84 499 MET B N 1
ATOM 9253 C CA . MET B 1 499 ? 57.571 13.594 -17.221 1 120.36 499 MET B CA 1
ATOM 9254 C C . MET B 1 499 ? 56.479 12.528 -17.076 1 121.22 499 MET B C 1
ATOM 9255 O O . MET B 1 499 ? 56.309 11.986 -15.981 1 121.65 499 MET B O 1
ATOM 9260 N N . ARG B 1 500 ? 55.768 12.196 -18.171 1 121.21 500 ARG B N 1
ATOM 9261 C CA . ARG B 1 500 ? 54.696 11.215 -18.087 1 121.62 500 ARG B CA 1
ATOM 9262 C C . ARG B 1 500 ? 55.177 9.859 -17.671 1 121.82 500 ARG B C 1
ATOM 9263 O O . ARG B 1 500 ? 54.423 9.155 -17.006 1 122.38 500 ARG B O 1
ATOM 9271 N N . ASP B 1 501 ? 56.416 9.481 -18.028 1 121.31 501 ASP B N 1
ATOM 9272 C CA . ASP B 1 501 ? 56.892 8.153 -17.663 1 121.3 501 ASP B CA 1
ATOM 9273 C C . ASP B 1 501 ? 57.257 8.072 -16.195 1 120.13 501 ASP B C 1
ATOM 9274 O O . ASP B 1 501 ? 56.851 7.117 -15.554 1 120.51 501 ASP B O 1
ATOM 9279 N N . LEU B 1 502 ? 57.916 9.089 -15.637 1 118.71 502 LEU B N 1
ATOM 9280 C CA . LEU B 1 502 ? 58.252 9.09 -14.214 1 118.07 502 LEU B CA 1
ATOM 9281 C C . LEU B 1 502 ? 57.007 9.118 -13.353 1 117.28 502 LEU B C 1
ATOM 9282 O O . LEU B 1 502 ? 56.964 8.459 -12.323 1 116.84 502 LEU B O 1
ATOM 9287 N N . LEU B 1 503 ? 56.003 9.902 -13.77 1 117.24 503 LEU B N 1
ATOM 9288 C CA . LEU B 1 503 ? 54.724 10.056 -13.082 1 117.81 503 LEU B CA 1
ATOM 9289 C C . LEU B 1 503 ? 53.932 8.759 -13.098 1 118.41 503 LEU B C 1
ATOM 9290 O O . LEU B 1 503 ? 53.242 8.437 -12.128 1 118.75 503 LEU B O 1
ATOM 9295 N N . ASN B 1 504 ? 53.989 8.042 -14.218 1 118.45 504 ASN B N 1
ATOM 9296 C CA . ASN B 1 504 ? 53.307 6.765 -14.346 1 119.21 504 ASN B CA 1
ATOM 9297 C C . ASN B 1 504 ? 54.039 5.656 -13.555 1 120.81 504 ASN B C 1
ATOM 9298 O O . ASN B 1 504 ? 53.396 4.771 -12.995 1 120.65 504 ASN B O 1
ATOM 9303 N N . GLN B 1 505 ? 55.378 5.747 -13.462 1 122.07 505 GLN B N 1
ATOM 9304 C CA . GLN B 1 505 ? 56.214 4.831 -12.682 1 123.55 505 GLN B CA 1
ATOM 9305 C C . GLN B 1 505 ? 56.282 5.171 -11.182 1 125.11 505 GLN B C 1
ATOM 9306 O O . GLN B 1 505 ? 56.953 4.465 -10.447 1 125.38 505 GLN B O 1
ATOM 9312 N N . GLY B 1 506 ? 55.634 6.242 -10.745 1 126.07 506 GLY B N 1
ATOM 9313 C CA . GLY B 1 506 ? 55.637 6.633 -9.343 1 127.66 506 GLY B CA 1
ATOM 9314 C C . GLY B 1 506 ? 56.989 7.07 -8.814 1 129.56 506 GLY B C 1
ATOM 9315 O O . GLY B 1 506 ? 57.302 6.842 -7.643 1 129.43 506 GLY B O 1
ATOM 9316 N N . ARG B 1 507 ? 57.786 7.746 -9.653 1 131.19 507 ARG B N 1
ATOM 9317 C CA . ARG B 1 507 ? 59.124 8.204 -9.266 1 133.06 507 ARG B CA 1
ATOM 9318 C C . ARG B 1 507 ? 59.172 9.684 -8.767 1 134.79 507 ARG B C 1
ATOM 9319 O O . ARG B 1 507 ? 58.329 10.493 -9.14 1 134.97 507 ARG B O 1
ATOM 9327 N N . ASP B 1 508 ? 60.165 10.006 -7.905 1 135.97 508 ASP B N 1
ATOM 9328 C CA . ASP B 1 508 ? 60.378 11.276 -7.184 1 137.71 508 ASP B CA 1
ATOM 9329 C C . ASP B 1 508 ? 60.819 12.482 -8.019 1 139.19 508 ASP B C 1
ATOM 9330 O O . ASP B 1 508 ? 61.197 13.497 -7.428 1 139.71 508 ASP B O 1
ATOM 9335 N N . LEU B 1 509 ? 60.805 12.395 -9.349 1 139.68 509 LEU B N 1
ATOM 9336 C CA . LEU B 1 509 ? 61.253 13.508 -10.201 1 140.58 509 LEU B CA 1
ATOM 9337 C C . LEU B 1 509 ? 62.728 13.949 -9.873 1 141.94 509 LEU B C 1
ATOM 9338 O O . LEU B 1 509 ? 62.997 14.632 -8.865 1 142.29 509 LEU B O 1
ATOM 9343 N N . HIS B 1 510 ? 63.667 13.501 -10.745 1 142.14 510 HIS B N 1
ATOM 9344 C CA . HIS B 1 510 ? 65.112 13.679 -10.647 1 142.79 510 HIS B CA 1
ATOM 9345 C C . HIS B 1 510 ? 65.65 15.138 -10.641 1 143.42 510 HIS B C 1
ATOM 9346 O O . HIS B 1 510 ? 65.152 16.041 -11.333 1 143.57 510 HIS B O 1
ATOM 9353 N N . ALA B 1 511 ? 66.724 15.328 -9.854 1 143.37 511 ALA B N 1
ATOM 9354 C CA . ALA B 1 511 ? 67.416 16.605 -9.722 1 143.58 511 ALA B CA 1
ATOM 9355 C C . ALA B 1 511 ? 68.772 16.565 -10.435 1 143.66 511 ALA B C 1
ATOM 9356 O O . ALA B 1 511 ? 69.679 15.817 -10.047 1 143.71 511 ALA B O 1
ATOM 9358 N N . TYR B 1 512 ? 68.896 17.384 -11.486 1 143.32 512 TYR B N 1
ATOM 9359 C CA . TYR B 1 512 ? 70.118 17.522 -12.268 1 143.24 512 TYR B CA 1
ATOM 9360 C C . TYR B 1 512 ? 70.999 18.608 -11.639 1 143.23 512 TYR B C 1
ATOM 9361 O O . TYR B 1 512 ? 70.982 19.776 -12.052 1 142.83 512 TYR B O 1
ATOM 9370 N N . THR B 1 513 ? 71.719 18.197 -10.582 1 143.24 513 THR B N 1
ATOM 9371 C CA . THR B 1 513 ? 72.702 18.956 -9.806 1 143.22 513 THR B CA 1
ATOM 9372 C C . THR B 1 513 ? 73.781 17.932 -9.342 1 143.38 513 THR B C 1
ATOM 9373 O O . THR B 1 513 ? 74.099 17.871 -8.152 1 143.65 513 THR B O 1
ATOM 9377 N N . ALA B 1 514 ? 74.303 17.109 -10.301 1 142.9 514 ALA B N 1
ATOM 9378 C CA . ALA B 1 514 ? 75.322 16.051 -10.124 1 142.9 514 ALA B CA 1
ATOM 9379 C C . ALA B 1 514 ? 75.009 15.036 -9 1 142.57 514 ALA B C 1
ATOM 9380 O O . ALA B 1 514 ? 75.306 15.308 -7.833 1 142.67 514 ALA B O 1
ATOM 9382 N N . ARG B 1 515 ? 74.428 13.861 -9.369 1 141.92 515 ARG B N 1
ATOM 9383 C CA . ARG B 1 515 ? 73.966 12.756 -8.504 1 141.95 515 ARG B CA 1
ATOM 9384 C C . ARG B 1 515 ? 74.436 12.819 -7.038 1 142.39 515 ARG B C 1
ATOM 9385 O O . ARG B 1 515 ? 74.12 13.775 -6.321 1 142.39 515 ARG B O 1
ATOM 9393 N N . ASP B 1 525 ? 68.968 5.329 -7.135 1 154.06 525 ASP B N 1
ATOM 9394 C CA . ASP B 1 525 ? 67.618 4.995 -6.671 1 154.79 525 ASP B CA 1
ATOM 9395 C C . ASP B 1 525 ? 66.945 6.213 -6.06 1 155.04 525 ASP B C 1
ATOM 9396 O O . ASP B 1 525 ? 67.637 7.091 -5.552 1 155.16 525 ASP B O 1
ATOM 9401 N N . ASP B 1 526 ? 65.595 6.253 -6.065 1 155.05 526 ASP B N 1
ATOM 9402 C CA . ASP B 1 526 ? 64.811 7.358 -5.482 1 155.51 526 ASP B CA 1
ATOM 9403 C C . ASP B 1 526 ? 65.067 7.558 -3.98 1 156.01 526 ASP B C 1
ATOM 9404 O O . ASP B 1 526 ? 64.893 8.661 -3.461 1 155.97 526 ASP B O 1
ATOM 9409 N N . LYS B 1 527 ? 65.497 6.495 -3.294 1 156.16 527 LYS B N 1
ATOM 9410 C CA . LYS B 1 527 ? 65.839 6.556 -1.884 1 156.69 527 LYS B CA 1
ATOM 9411 C C . LYS B 1 527 ? 67.274 7.064 -1.693 1 157.32 527 LYS B C 1
ATOM 9412 O O . LYS B 1 527 ? 67.538 7.824 -0.754 1 157.31 527 LYS B O 1
ATOM 9418 N N . ALA B 1 528 ? 68.182 6.712 -2.63 1 157.67 528 ALA B N 1
ATOM 9419 C CA . ALA B 1 528 ? 69.567 7.196 -2.642 1 158.55 528 ALA B CA 1
ATOM 9420 C C . ALA B 1 528 ? 69.661 8.739 -2.742 1 159.38 528 ALA B C 1
ATOM 9421 O O . ALA B 1 528 ? 70.761 9.286 -2.689 1 159.64 528 ALA B O 1
ATOM 9423 N N . PHE B 1 529 ? 68.518 9.431 -2.887 1 159.49 529 PHE B N 1
ATOM 9424 C CA . PHE B 1 529 ? 68.441 10.871 -3.01 1 160.02 529 PHE B CA 1
ATOM 9425 C C . PHE B 1 529 ? 67.489 11.468 -1.986 1 160.49 529 PHE B C 1
ATOM 9426 O O . PHE B 1 529 ? 67.733 12.579 -1.524 1 160.47 529 PHE B O 1
ATOM 9434 N N . LYS B 1 530 ? 66.383 10.757 -1.666 1 160.72 530 LYS B N 1
ATOM 9435 C CA . LYS B 1 530 ? 65.343 11.252 -0.756 1 161.44 530 LYS B CA 1
ATOM 9436 C C . LYS B 1 530 ? 65.838 11.558 0.651 1 161.62 530 LYS B C 1
ATOM 9437 O O . LYS B 1 530 ? 65.359 12.514 1.268 1 161.82 530 LYS B O 1
ATOM 9443 N N . GLU B 1 531 ? 66.776 10.754 1.164 1 161.22 531 GLU B N 1
ATOM 9444 C CA . GLU B 1 531 ? 67.309 10.992 2.498 1 161.34 531 GLU B CA 1
ATOM 9445 C C . GLU B 1 531 ? 68.738 11.483 2.442 1 160.85 531 GLU B C 1
ATOM 9446 O O . GLU B 1 531 ? 69.12 12.318 3.261 1 160.86 531 GLU B O 1
ATOM 9452 N N . GLN B 1 532 ? 69.532 10.975 1.482 1 160.3 532 GLN B N 1
ATOM 9453 C CA . GLN B 1 532 ? 70.923 11.393 1.327 1 160.28 532 GLN B CA 1
ATOM 9454 C C . GLN B 1 532 ? 71.021 12.872 0.886 1 159.64 532 GLN B C 1
ATOM 9455 O O . GLN B 1 532 ? 71.655 13.671 1.579 1 159.98 532 GLN B O 1
ATOM 9461 N N . TYR B 1 533 ? 70.387 13.24 -0.238 1 158.43 533 TYR B N 1
ATOM 9462 C CA . TYR B 1 533 ? 70.425 14.621 -0.715 1 157.63 533 TYR B CA 1
ATOM 9463 C C . TYR B 1 533 ? 69.042 15.226 -0.511 1 156.08 533 TYR B C 1
ATOM 9464 O O . TYR B 1 533 ? 68.433 15.729 -1.446 1 155.83 533 TYR B O 1
ATOM 9473 N N . LYS B 1 534 ? 68.531 15.106 0.72 1 154.96 534 LYS B N 1
ATOM 9474 C CA . LYS B 1 534 ? 67.196 15.544 1.122 1 154.37 534 LYS B CA 1
ATOM 9475 C C . LYS B 1 534 ? 66.948 17.034 0.941 1 153.32 534 LYS B C 1
ATOM 9476 O O . LYS B 1 534 ? 65.876 17.428 0.485 1 153.28 534 LYS B O 1
ATOM 9482 N N . ASP B 1 535 ? 67.922 17.865 1.313 1 152.35 535 ASP B N 1
ATOM 9483 C CA . ASP B 1 535 ? 67.775 19.32 1.21 1 151.85 535 ASP B CA 1
ATOM 9484 C C . ASP B 1 535 ? 67.752 19.826 -0.254 1 149.79 535 ASP B C 1
ATOM 9485 O O . ASP B 1 535 ? 67.259 20.924 -0.514 1 149.61 535 ASP B O 1
ATOM 9490 N N . TYR B 1 536 ? 68.26 19 -1.2 1 147.94 536 TYR B N 1
ATOM 9491 C CA . TYR B 1 536 ? 68.295 19.271 -2.637 1 146.39 536 TYR B CA 1
ATOM 9492 C C . TYR B 1 536 ? 66.914 19.005 -3.264 1 144.15 536 TYR B C 1
ATOM 9493 O O . TYR B 1 536 ? 66.409 19.861 -3.979 1 144.09 536 TYR B O 1
ATOM 9502 N N . ARG B 1 537 ? 66.305 17.815 -3.014 1 142.16 537 ARG B N 1
ATOM 9503 C CA . ARG B 1 537 ? 64.989 17.469 -3.577 1 140.5 537 ARG B CA 1
ATOM 9504 C C . ARG B 1 537 ? 63.875 18.384 -3.094 1 137.86 537 ARG B C 1
ATOM 9505 O O . ARG B 1 537 ? 62.854 18.486 -3.766 1 137.92 537 ARG B O 1
ATOM 9513 N N . GLN B 1 538 ? 64.064 19.05 -1.944 1 135.47 538 GLN B N 1
ATOM 9514 C CA . GLN B 1 538 ? 63.109 20.023 -1.446 1 133.79 538 GLN B CA 1
ATOM 9515 C C . GLN B 1 538 ? 63.146 21.239 -2.351 1 131 538 GLN B C 1
ATOM 9516 O O . GLN B 1 538 ? 62.096 21.764 -2.71 1 130.89 538 GLN B O 1
ATOM 9522 N N . LYS B 1 539 ? 64.361 21.67 -2.736 1 128.64 539 LYS B N 1
ATOM 9523 C CA . LYS B 1 539 ? 64.598 22.794 -3.641 1 126.72 539 LYS B CA 1
ATOM 9524 C C . LYS B 1 539 ? 64.107 22.464 -5.046 1 123.95 539 LYS B C 1
ATOM 9525 O O . LYS B 1 539 ? 63.529 23.322 -5.71 1 124.05 539 LYS B O 1
ATOM 9531 N N . ALA B 1 540 ? 64.311 21.205 -5.466 1 121.44 540 ALA B N 1
ATOM 9532 C CA . ALA B 1 540 ? 63.892 20.655 -6.741 1 119.51 540 ALA B CA 1
ATOM 9533 C C . ALA B 1 540 ? 62.372 20.665 -6.861 1 117.29 540 ALA B C 1
ATOM 9534 O O . ALA B 1 540 ? 61.88 21.105 -7.89 1 117.54 540 ALA B O 1
ATOM 9536 N N . LYS B 1 541 ? 61.618 20.218 -5.826 1 114.96 541 LYS B N 1
ATOM 9537 C CA . LYS B 1 541 ? 60.15 20.225 -5.912 1 113.03 541 LYS B CA 1
ATOM 9538 C C . LYS B 1 541 ? 59.601 21.645 -5.972 1 112.53 541 LYS B C 1
ATOM 9539 O O . LYS B 1 541 ? 58.603 21.862 -6.651 1 112.48 541 LYS B O 1
ATOM 9545 N N . VAL B 1 542 ? 60.295 22.641 -5.363 1 111.99 542 VAL B N 1
ATOM 9546 C CA . VAL B 1 542 ? 59.855 24.037 -5.471 1 111.83 542 VAL B CA 1
ATOM 9547 C C . VAL B 1 542 ? 59.883 24.479 -6.936 1 111.67 542 VAL B C 1
ATOM 9548 O O . VAL B 1 542 ? 58.919 25.057 -7.429 1 112.17 542 VAL B O 1
ATOM 9552 N N . VAL B 1 543 ? 60.974 24.131 -7.63 1 110.73 543 VAL B N 1
ATOM 9553 C CA . VAL B 1 543 ? 61.209 24.4 -9.041 1 110.09 543 VAL B CA 1
ATOM 9554 C C . VAL B 1 543 ? 60.217 23.646 -9.96 1 109.67 543 VAL B C 1
ATOM 9555 O O . VAL B 1 543 ? 59.629 24.271 -10.833 1 109.74 543 VAL B O 1
ATOM 9559 N N . ASN B 1 544 ? 59.961 22.345 -9.715 1 109.3 544 ASN B N 1
ATOM 9560 C CA . ASN B 1 544 ? 59.009 21.536 -10.494 1 109.34 544 ASN B CA 1
ATOM 9561 C C . ASN B 1 544 ? 57.595 22.111 -10.506 1 109.59 544 ASN B C 1
ATOM 9562 O O . ASN B 1 544 ? 56.84 21.826 -11.431 1 109.44 544 ASN B O 1
ATOM 9567 N N . PHE B 1 545 ? 57.24 22.89 -9.465 1 109.75 545 PHE B N 1
ATOM 9568 C CA . PHE B 1 545 ? 55.928 23.509 -9.243 1 110.49 545 PHE B CA 1
ATOM 9569 C C . PHE B 1 545 ? 55.819 24.967 -9.697 1 110.32 545 PHE B C 1
ATOM 9570 O O . PHE B 1 545 ? 54.717 25.462 -9.968 1 110.6 545 PHE B O 1
ATOM 9578 N N . ALA B 1 546 ? 56.967 25.641 -9.774 1 109.7 546 ALA B N 1
ATOM 9579 C CA . ALA B 1 546 ? 57.092 27.028 -10.17 1 109.65 546 ALA B CA 1
ATOM 9580 C C . ALA B 1 546 ? 57.259 27.177 -11.676 1 109.64 546 ALA B C 1
ATOM 9581 O O . ALA B 1 546 ? 56.725 28.12 -12.271 1 109.69 546 ALA B O 1
ATOM 9583 N N . LEU B 1 547 ? 58.029 26.263 -12.285 1 109.56 547 LEU B N 1
ATOM 9584 C CA . LEU B 1 547 ? 58.367 26.287 -13.706 1 110.25 547 LEU B CA 1
ATOM 9585 C C . LEU B 1 547 ? 57.182 26.027 -14.638 1 111.83 547 LEU B C 1
ATOM 9586 O O . LEU B 1 547 ? 57.242 26.398 -15.809 1 111.79 547 LEU B O 1
ATOM 9591 N N . ILE B 1 548 ? 56.103 25.417 -14.116 1 113.06 548 ILE B N 1
ATOM 9592 C CA . ILE B 1 548 ? 54.871 25.142 -14.86 1 114.79 548 ILE B CA 1
ATOM 9593 C C . ILE B 1 548 ? 54.225 26.467 -15.296 1 117.43 548 ILE B C 1
ATOM 9594 O O . ILE B 1 548 ? 53.689 26.569 -16.403 1 117.68 548 ILE B O 1
ATOM 9599 N N . TYR B 1 549 ? 54.254 27.475 -14.403 1 119.05 549 TYR B N 1
ATOM 9600 C CA . TYR B 1 549 ? 53.634 28.768 -14.644 1 120.93 549 TYR B CA 1
ATOM 9601 C C . TYR B 1 549 ? 54.635 29.808 -15.132 1 123.07 549 TYR B C 1
ATOM 9602 O O . TYR B 1 549 ? 54.517 30.991 -14.796 1 123.64 549 TYR B O 1
ATOM 9611 N N . GLY B 1 550 ? 55.587 29.38 -15.952 1 124.02 550 GLY B N 1
ATOM 9612 C CA . GLY B 1 550 ? 56.593 30.288 -16.481 1 125.43 550 GLY B CA 1
ATOM 9613 C C . GLY B 1 550 ? 57.688 30.505 -15.469 1 126.55 550 GLY B C 1
ATOM 9614 O O . GLY B 1 550 ? 57.441 31.008 -14.367 1 126.93 550 GLY B O 1
ATOM 9615 N N . GLY B 1 551 ? 58.892 30.103 -15.834 1 126.85 551 GLY B N 1
ATOM 9616 C CA . GLY B 1 551 ? 60.02 30.224 -14.93 1 127.71 551 GLY B CA 1
ATOM 9617 C C . GLY B 1 551 ? 61.286 30.824 -15.485 1 128.42 551 GLY B C 1
ATOM 9618 O O . GLY B 1 551 ? 61.716 30.491 -16.588 1 128.68 551 GLY B O 1
ATOM 9619 N N . THR B 1 552 ? 61.898 31.696 -14.691 1 128.67 552 THR B N 1
ATOM 9620 C CA . THR B 1 552 ? 63.185 32.319 -14.966 1 129.59 552 THR B CA 1
ATOM 9621 C C . THR B 1 552 ? 64.002 32.319 -13.661 1 130.76 552 THR B C 1
ATOM 9622 O O . THR B 1 552 ? 63.451 32.129 -12.574 1 130.58 552 THR B O 1
ATOM 9626 N N . GLU B 1 553 ? 65.312 32.528 -13.76 1 131.7 553 GLU B N 1
ATOM 9627 C CA . GLU B 1 553 ? 66.176 32.608 -12.581 1 133 553 GLU B CA 1
ATOM 9628 C C . GLU B 1 553 ? 65.731 33.754 -11.644 1 134.19 553 GLU B C 1
ATOM 9629 O O . GLU B 1 553 ? 65.816 33.621 -10.425 1 134.45 553 GLU B O 1
ATOM 9635 N N . PHE B 1 554 ? 65.204 34.847 -12.225 1 134.68 554 PHE B N 1
ATOM 9636 C CA . PHE B 1 554 ? 64.682 35.989 -11.494 1 135.58 554 PHE B CA 1
ATOM 9637 C C . PHE B 1 554 ? 63.511 35.568 -10.594 1 135.69 554 PHE B C 1
ATOM 9638 O O . PHE B 1 554 ? 63.489 35.93 -9.423 1 135.77 554 PHE B O 1
ATOM 9646 N N . THR B 1 555 ? 62.541 34.824 -11.135 1 135.56 555 THR B N 1
ATOM 9647 C CA . THR B 1 555 ? 61.384 34.394 -10.355 1 135.92 555 THR B CA 1
ATOM 9648 C C . THR B 1 555 ? 61.815 33.48 -9.197 1 135.41 555 THR B C 1
ATOM 9649 O O . THR B 1 555 ? 61.292 33.604 -8.096 1 135.4 555 THR B O 1
ATOM 9653 N N . LEU B 1 556 ? 62.812 32.617 -9.429 1 134.88 556 LEU B N 1
ATOM 9654 C CA . LEU B 1 556 ? 63.315 31.707 -8.401 1 134.86 556 LEU B CA 1
ATOM 9655 C C . LEU B 1 556 ? 63.996 32.457 -7.264 1 134.81 556 LEU B C 1
ATOM 9656 O O . LEU B 1 556 ? 63.853 32.079 -6.106 1 134.55 556 LEU B O 1
ATOM 9661 N N . ILE B 1 557 ? 64.708 33.534 -7.587 1 134.95 557 ILE B N 1
ATOM 9662 C CA . ILE B 1 557 ? 65.42 34.314 -6.581 1 135.5 557 ILE B CA 1
ATOM 9663 C C . ILE B 1 557 ? 64.541 35.378 -5.9 1 135.37 557 ILE B C 1
ATOM 9664 O O . ILE B 1 557 ? 64.413 35.371 -4.677 1 135.66 557 ILE B O 1
ATOM 9669 N N . LYS B 1 558 ? 63.933 36.277 -6.675 1 134.77 558 LYS B N 1
ATOM 9670 C CA . LYS B 1 558 ? 63.094 37.329 -6.125 1 135.05 558 LYS B CA 1
ATOM 9671 C C . LYS B 1 558 ? 61.795 36.841 -5.505 1 135.37 558 LYS B C 1
ATOM 9672 O O . LYS B 1 558 ? 60.945 37.663 -5.174 1 135.55 558 LYS B O 1
ATOM 9678 N N . ASN B 1 559 ? 61.638 35.525 -5.317 1 135.46 559 ASN B N 1
ATOM 9679 C CA . ASN B 1 559 ? 60.45 34.978 -4.69 1 136.28 559 ASN B CA 1
ATOM 9680 C C . ASN B 1 559 ? 60.784 33.899 -3.692 1 136.54 559 ASN B C 1
ATOM 9681 O O . ASN B 1 559 ? 60.212 33.902 -2.608 1 136.84 559 ASN B O 1
ATOM 9686 N N . PHE B 1 560 ? 61.684 32.966 -4.039 1 136.49 560 PHE B N 1
ATOM 9687 C CA . PHE B 1 560 ? 61.982 31.848 -3.134 1 137.15 560 PHE B CA 1
ATOM 9688 C C . PHE B 1 560 ? 63.267 31.976 -2.32 1 138.03 560 PHE B C 1
ATOM 9689 O O . PHE B 1 560 ? 63.591 31.064 -1.561 1 138.06 560 PHE B O 1
ATOM 9697 N N . GLY B 1 561 ? 63.971 33.091 -2.461 1 138.57 561 GLY B N 1
ATOM 9698 C CA . GLY B 1 561 ? 65.214 33.318 -1.737 1 139.42 561 GLY B CA 1
ATOM 9699 C C . GLY B 1 561 ? 66.328 32.392 -2.174 1 139.98 561 GLY B C 1
ATOM 9700 O O . GLY B 1 561 ? 67.17 32.005 -1.361 1 139.97 561 GLY B O 1
ATOM 9701 N N . PHE B 1 562 ? 66.325 32.011 -3.454 1 140.41 562 PHE B N 1
ATOM 9702 C CA . PHE B 1 562 ? 67.35 31.127 -3.978 1 141.63 562 PHE B CA 1
ATOM 9703 C C . PHE B 1 562 ? 68.638 31.858 -4.199 1 142.69 562 PHE B C 1
ATOM 9704 O O . PHE B 1 562 ? 68.634 33.067 -4.451 1 142.76 562 PHE B O 1
ATOM 9712 N N . SER B 1 563 ? 69.753 31.127 -4.109 1 143.36 563 SER B N 1
ATOM 9713 C CA . SER B 1 563 ? 71.047 31.726 -4.401 1 144.45 563 SER B CA 1
ATOM 9714 C C . SER B 1 563 ? 71.15 31.87 -5.936 1 144.86 563 SER B C 1
ATOM 9715 O O . SER B 1 563 ? 70.487 31.134 -6.676 1 145.1 563 SER B O 1
ATOM 9718 N N . GLU B 1 564 ? 71.948 32.822 -6.411 1 144.58 564 GLU B N 1
ATOM 9719 C CA . GLU B 1 564 ? 72.114 33.037 -7.843 1 144.73 564 GLU B CA 1
ATOM 9720 C C . GLU B 1 564 ? 72.692 31.799 -8.544 1 144.49 564 GLU B C 1
ATOM 9721 O O . GLU B 1 564 ? 72.315 31.497 -9.675 1 144.39 564 GLU B O 1
ATOM 9727 N N . GLU B 1 565 ? 73.587 31.074 -7.844 1 144.27 565 GLU B N 1
ATOM 9728 C CA . GLU B 1 565 ? 74.24 29.848 -8.292 1 144.47 565 GLU B CA 1
ATOM 9729 C C . GLU B 1 565 ? 73.209 28.722 -8.35 1 144.1 565 GLU B C 1
ATOM 9730 O O . GLU B 1 565 ? 73.156 27.99 -9.336 1 144.02 565 GLU B O 1
ATOM 9736 N N . GLU B 1 566 ? 72.387 28.605 -7.292 1 143.75 566 GLU B N 1
ATOM 9737 C CA . GLU B 1 566 ? 71.327 27.605 -7.141 1 143.89 566 GLU B CA 1
ATOM 9738 C C . GLU B 1 566 ? 70.23 27.759 -8.193 1 142.62 566 GLU B C 1
ATOM 9739 O O . GLU B 1 566 ? 69.818 26.764 -8.787 1 142.89 566 GLU B O 1
ATOM 9745 N N . ALA B 1 567 ? 69.758 28.994 -8.431 1 141.01 567 ALA B N 1
ATOM 9746 C CA . ALA B 1 567 ? 68.706 29.243 -9.406 1 139.8 567 ALA B CA 1
ATOM 9747 C C . ALA B 1 567 ? 69.101 28.773 -10.803 1 138.44 567 ALA B C 1
ATOM 9748 O O . ALA B 1 567 ? 68.321 28.067 -11.441 1 138.52 567 ALA B O 1
ATOM 9750 N N . LYS B 1 568 ? 70.329 29.089 -11.245 1 137.12 568 LYS B N 1
ATOM 9751 C CA . LYS B 1 568 ? 70.785 28.667 -12.562 1 136.59 568 LYS B CA 1
ATOM 9752 C C . LYS B 1 568 ? 70.991 27.156 -12.621 1 136.17 568 LYS B C 1
ATOM 9753 O O . LYS B 1 568 ? 70.693 26.543 -13.646 1 136.69 568 LYS B O 1
ATOM 9759 N N . GLN B 1 569 ? 71.455 26.538 -11.516 1 134.97 569 GLN B N 1
ATOM 9760 C CA . GLN B 1 569 ? 71.663 25.085 -11.455 1 134.07 569 GLN B CA 1
ATOM 9761 C C . GLN B 1 569 ? 70.343 24.363 -11.71 1 132.83 569 GLN B C 1
ATOM 9762 O O . GLN B 1 569 ? 70.264 23.511 -12.591 1 132.69 569 GLN B O 1
ATOM 9768 N N . LEU B 1 570 ? 69.302 24.77 -10.976 1 131.93 570 LEU B N 1
ATOM 9769 C CA . LEU B 1 570 ? 67.985 24.18 -11.03 1 131.85 570 LEU B CA 1
ATOM 9770 C C . LEU B 1 570 ? 67.298 24.371 -12.357 1 132.13 570 LEU B C 1
ATOM 9771 O O . LEU B 1 570 ? 66.775 23.404 -12.908 1 132.43 570 LEU B O 1
ATOM 9776 N N . ILE B 1 571 ? 67.285 25.602 -12.872 1 131.87 571 ILE B N 1
ATOM 9777 C CA . ILE B 1 571 ? 66.57 25.889 -14.101 1 132.12 571 ILE B CA 1
ATOM 9778 C C . ILE B 1 571 ? 67.198 25.204 -15.319 1 132.58 571 ILE B C 1
ATOM 9779 O O . ILE B 1 571 ? 66.465 24.773 -16.208 1 132.9 571 ILE B O 1
ATOM 9784 N N . GLN B 1 572 ? 68.527 25.046 -15.337 1 132.34 572 GLN B N 1
ATOM 9785 C CA . GLN B 1 572 ? 69.177 24.372 -16.458 1 132.74 572 GLN B CA 1
ATOM 9786 C C . GLN B 1 572 ? 68.992 22.854 -16.417 1 132.39 572 GLN B C 1
ATOM 9787 O O . GLN B 1 572 ? 68.935 22.212 -17.462 1 132.44 572 GLN B O 1
ATOM 9793 N N . GLY B 1 573 ? 68.846 22.313 -15.214 1 131.88 573 GLY B N 1
ATOM 9794 C CA . GLY B 1 573 ? 68.611 20.9 -14.994 1 131.76 573 GLY B CA 1
ATOM 9795 C C . GLY B 1 573 ? 67.174 20.503 -15.261 1 131.39 573 GLY B C 1
ATOM 9796 O O . GLY B 1 573 ? 66.937 19.43 -15.809 1 131.44 573 GLY B O 1
ATOM 9797 N N . TYR B 1 574 ? 66.199 21.371 -14.91 1 130.93 574 TYR B N 1
ATOM 9798 C CA . TYR B 1 574 ? 64.767 21.111 -15.14 1 130.82 574 TYR B CA 1
ATOM 9799 C C . TYR B 1 574 ? 64.511 20.961 -16.638 1 131.05 574 TYR B C 1
ATOM 9800 O O . TYR B 1 574 ? 63.779 20.064 -17.056 1 131.04 574 TYR B O 1
ATOM 9809 N N . PHE B 1 575 ? 65.117 21.842 -17.445 1 130.98 575 PHE B N 1
ATOM 9810 C CA . PHE B 1 575 ? 64.938 21.794 -18.887 1 131.27 575 PHE B CA 1
ATOM 9811 C C . PHE B 1 575 ? 65.808 20.742 -19.569 1 131.03 575 PHE B C 1
ATOM 9812 O O . PHE B 1 575 ? 65.454 20.269 -20.647 1 130.92 575 PHE B O 1
ATOM 9820 N N . GLU B 1 576 ? 66.919 20.35 -18.941 1 130.87 576 GLU B N 1
ATOM 9821 C CA . GLU B 1 576 ? 67.74 19.273 -19.476 1 131.38 576 GLU B CA 1
ATOM 9822 C C . GLU B 1 576 ? 67.002 17.933 -19.256 1 131.09 576 GLU B C 1
ATOM 9823 O O . GLU B 1 576 ? 66.983 17.089 -20.148 1 131.61 576 GLU B O 1
ATOM 9829 N N . ALA B 1 577 ? 66.361 17.762 -18.082 1 130.04 577 ALA B N 1
ATOM 9830 C CA . ALA B 1 577 ? 65.609 16.555 -17.727 1 129.38 577 ALA B CA 1
ATOM 9831 C C . ALA B 1 577 ? 64.298 16.427 -18.497 1 128.41 577 ALA B C 1
ATOM 9832 O O . ALA B 1 577 ? 64.009 15.355 -19.031 1 128.99 577 ALA B O 1
ATOM 9834 N N . TYR B 1 578 ? 63.514 17.516 -18.567 1 126.77 578 TYR B N 1
ATOM 9835 C CA . TYR B 1 578 ? 62.222 17.527 -19.25 1 125.52 578 TYR B CA 1
ATOM 9836 C C . TYR B 1 578 ? 62.296 18.613 -20.307 1 124.28 578 TYR B C 1
ATOM 9837 O O . TYR B 1 578 ? 61.926 19.758 -20.049 1 124.24 578 TYR B O 1
ATOM 9846 N N . PRO B 1 579 ? 62.832 18.282 -21.492 1 123.16 579 PRO B N 1
ATOM 9847 C CA . PRO B 1 579 ? 63.017 19.306 -22.524 1 122.4 579 PRO B CA 1
ATOM 9848 C C . PRO B 1 579 ? 61.788 19.655 -23.354 1 121.29 579 PRO B C 1
ATOM 9849 O O . PRO B 1 579 ? 61.735 20.767 -23.891 1 121.24 579 PRO B O 1
ATOM 9853 N N . VAL B 1 580 ? 60.805 18.738 -23.463 1 120.21 580 VAL B N 1
ATOM 9854 C CA . VAL B 1 580 ? 59.577 19.059 -24.195 1 119.92 580 VAL B CA 1
ATOM 9855 C C . VAL B 1 580 ? 58.811 20.22 -23.505 1 120.01 580 VAL B C 1
ATOM 9856 O O . VAL B 1 580 ? 58.105 20.966 -24.18 1 120.31 580 VAL B O 1
ATOM 9860 N N . VAL B 1 581 ? 59.011 20.412 -22.172 1 119.33 581 VAL B N 1
ATOM 9861 C CA . VAL B 1 581 ? 58.415 21.493 -21.378 1 118.65 581 VAL B CA 1
ATOM 9862 C C . VAL B 1 581 ? 58.875 22.846 -21.905 1 117.69 581 VAL B C 1
ATOM 9863 O O . VAL B 1 581 ? 58.055 23.752 -22.06 1 117.93 581 VAL B O 1
ATOM 9867 N N . LYS B 1 582 ? 60.182 22.956 -22.225 1 116.42 582 LYS B N 1
ATOM 9868 C CA . LYS B 1 582 ? 60.792 24.164 -22.774 1 115.56 582 LYS B CA 1
ATOM 9869 C C . LYS B 1 582 ? 60.185 24.51 -24.117 1 114.46 582 LYS B C 1
ATOM 9870 O O . LYS B 1 582 ? 59.659 25.599 -24.276 1 114.13 582 LYS B O 1
ATOM 9876 N N . THR B 1 583 ? 60.196 23.564 -25.058 1 114.03 583 THR B N 1
ATOM 9877 C CA . THR B 1 583 ? 59.66 23.762 -26.4 1 114.06 583 THR B CA 1
ATOM 9878 C C . THR B 1 583 ? 58.17 24.04 -26.378 1 113.48 583 THR B C 1
ATOM 9879 O O . THR B 1 583 ? 57.687 24.796 -27.202 1 113.36 583 THR B O 1
ATOM 9883 N N . TRP B 1 584 ? 57.437 23.439 -25.435 1 113.07 584 TRP B N 1
ATOM 9884 C CA . TRP B 1 584 ? 56.004 23.66 -25.283 1 113.16 584 TRP B CA 1
ATOM 9885 C C . TRP B 1 584 ? 55.81 25.098 -24.842 1 114.13 584 TRP B C 1
ATOM 9886 O O . TRP B 1 584 ? 55.107 25.849 -25.516 1 114.38 584 TRP B O 1
ATOM 9897 N N . MET B 1 585 ? 56.538 25.523 -23.794 1 114.42 585 MET B N 1
ATOM 9898 C CA . MET B 1 585 ? 56.434 26.881 -23.287 1 115.08 585 MET B CA 1
ATOM 9899 C C . MET B 1 585 ? 56.733 27.907 -24.344 1 115.94 585 MET B C 1
ATOM 9900 O O . MET B 1 585 ? 55.986 28.873 -24.456 1 116.25 585 MET B O 1
ATOM 9905 N N . GLU B 1 586 ? 57.722 27.621 -25.212 1 116.4 586 GLU B N 1
ATOM 9906 C CA . GLU B 1 586 ? 58.093 28.496 -26.318 1 117.48 586 GLU B CA 1
ATOM 9907 C C . GLU B 1 586 ? 56.917 28.692 -27.249 1 117.73 586 GLU B C 1
ATOM 9908 O O . GLU B 1 586 ? 56.668 29.81 -27.672 1 117.64 586 GLU B O 1
ATOM 9914 N N . GLU B 1 587 ? 56.198 27.606 -27.56 1 117.9 587 GLU B N 1
ATOM 9915 C CA . GLU B 1 587 ? 55.098 27.64 -28.5 1 118.85 587 GLU B CA 1
ATOM 9916 C C . GLU B 1 587 ? 53.854 28.239 -27.944 1 118.55 587 GLU B C 1
ATOM 9917 O O . GLU B 1 587 ? 53.092 28.795 -28.722 1 118.9 587 GLU B O 1
ATOM 9923 N N . VAL B 1 588 ? 53.645 28.174 -26.616 1 117.79 588 VAL B N 1
ATOM 9924 C CA . VAL B 1 588 ? 52.477 28.794 -26.006 1 117.66 588 VAL B CA 1
ATOM 9925 C C . VAL B 1 588 ? 52.645 30.306 -26.09 1 118.28 588 VAL B C 1
ATOM 9926 O O . VAL B 1 588 ? 51.786 30.981 -26.65 1 118.51 588 VAL B O 1
ATOM 9930 N N . TYR B 1 589 ? 53.789 30.83 -25.622 1 118.34 589 TYR B N 1
ATOM 9931 C CA . TYR B 1 589 ? 54.06 32.255 -25.675 1 118.87 589 TYR B CA 1
ATOM 9932 C C . TYR B 1 589 ? 54.179 32.772 -27.106 1 120.52 589 TYR B C 1
ATOM 9933 O O . TYR B 1 589 ? 53.895 33.934 -27.352 1 120.78 589 TYR B O 1
ATOM 9942 N N . ARG B 1 590 ? 54.592 31.922 -28.05 1 121.45 590 ARG B N 1
ATOM 9943 C CA . ARG B 1 590 ? 54.708 32.304 -29.45 1 122.67 590 ARG B CA 1
ATOM 9944 C C . ARG B 1 590 ? 53.313 32.408 -30.063 1 121.91 590 ARG B C 1
ATOM 9945 O O . ARG B 1 590 ? 52.993 33.431 -30.65 1 122.04 590 ARG B O 1
ATOM 9953 N N . GLU B 1 591 ? 52.467 31.389 -29.867 1 121.2 591 GLU B N 1
ATOM 9954 C CA . GLU B 1 591 ? 51.108 31.363 -30.391 1 121.46 591 GLU B CA 1
ATOM 9955 C C . GLU B 1 591 ? 50.224 32.428 -29.765 1 121.04 591 GLU B C 1
ATOM 9956 O O . GLU B 1 591 ? 49.328 32.934 -30.423 1 120.91 591 GLU B O 1
ATOM 9962 N N . LEU B 1 592 ? 50.468 32.775 -28.499 1 120.78 592 LEU B N 1
ATOM 9963 C CA . LEU B 1 592 ? 49.698 33.812 -27.822 1 120.98 592 LEU B CA 1
ATOM 9964 C C . LEU B 1 592 ? 50.078 35.182 -28.375 1 122.07 592 LEU B C 1
ATOM 9965 O O . LEU B 1 592 ? 49.204 36.025 -28.565 1 122.14 592 LEU B O 1
ATOM 9970 N N . GLU B 1 593 ? 51.385 35.411 -28.632 1 122.79 593 GLU B N 1
ATOM 9971 C CA . GLU B 1 593 ? 51.871 36.685 -29.168 1 123.86 593 GLU B CA 1
ATOM 9972 C C . GLU B 1 593 ? 51.362 36.935 -30.581 1 124.63 593 GLU B C 1
ATOM 9973 O O . GLU B 1 593 ? 51.198 38.092 -30.949 1 124.9 593 GLU B O 1
ATOM 9979 N N . GLU B 1 594 ? 51.094 35.863 -31.36 1 124.89 594 GLU B N 1
ATOM 9980 C CA . GLU B 1 594 ? 50.638 35.986 -32.737 1 126.05 594 GLU B CA 1
ATOM 9981 C C . GLU B 1 594 ? 49.124 35.861 -32.905 1 126.95 594 GLU B C 1
ATOM 9982 O O . GLU B 1 594 ? 48.486 36.807 -33.378 1 127.4 594 GLU B O 1
ATOM 9988 N N . LYS B 1 595 ? 48.543 34.721 -32.508 1 127.26 595 LYS B N 1
ATOM 9989 C CA . LYS B 1 595 ? 47.103 34.478 -32.633 1 128.02 595 LYS B CA 1
ATOM 9990 C C . LYS B 1 595 ? 46.249 35.185 -31.582 1 127.72 595 LYS B C 1
ATOM 9991 O O . LYS B 1 595 ? 45.126 35.597 -31.882 1 127.65 595 LYS B O 1
ATOM 9997 N N . GLY B 1 596 ? 46.783 35.325 -30.373 1 127.18 596 GLY B N 1
ATOM 9998 C CA . GLY B 1 596 ? 46.072 36.004 -29.3 1 126.96 596 GLY B CA 1
ATOM 9999 C C . GLY B 1 596 ? 45.238 35.108 -28.413 1 126.32 596 GLY B C 1
ATOM 10000 O O . GLY B 1 596 ? 44.506 35.596 -27.559 1 126.32 596 GLY B O 1
ATOM 10001 N N . PHE B 1 597 ? 45.362 33.798 -28.582 1 125.67 597 PHE B N 1
ATOM 10002 C CA . PHE B 1 597 ? 44.61 32.803 -27.82 1 125.27 597 PHE B CA 1
ATOM 10003 C C . PHE B 1 597 ? 45.28 31.432 -27.979 1 124.2 597 PHE B C 1
ATOM 10004 O O . PHE B 1 597 ? 46.064 31.22 -28.917 1 124.02 597 PHE B O 1
ATOM 10012 N N . VAL B 1 598 ? 44.908 30.485 -27.096 1 123.1 598 VAL B N 1
ATOM 10013 C CA . VAL B 1 598 ? 45.317 29.088 -27.161 1 122.19 598 VAL B CA 1
ATOM 10014 C C . VAL B 1 598 ? 44.069 28.185 -27.038 1 121.44 598 VAL B C 1
ATOM 10015 O O . VAL B 1 598 ? 43.038 28.589 -26.493 1 120.91 598 VAL B O 1
ATOM 10019 N N . GLU B 1 599 ? 44.155 26.979 -27.581 1 121.37 599 GLU B N 1
ATOM 10020 C CA . GLU B 1 599 ? 43.07 26.013 -27.492 1 121.79 599 GLU B CA 1
ATOM 10021 C C . GLU B 1 599 ? 43.493 24.96 -26.463 1 121.09 599 GLU B C 1
ATOM 10022 O O . GLU B 1 599 ? 44.648 24.526 -26.471 1 121.1 599 GLU B O 1
ATOM 10028 N N . TYR B 1 600 ? 42.586 24.593 -25.545 1 120.36 600 TYR B N 1
ATOM 10029 C CA . TYR B 1 600 ? 42.864 23.599 -24.506 1 120.14 600 TYR B CA 1
ATOM 10030 C C . TYR B 1 600 ? 43.041 22.238 -25.139 1 119.89 600 TYR B C 1
ATOM 10031 O O . TYR B 1 600 ? 42.282 21.867 -26.033 1 120.19 600 TYR B O 1
ATOM 10040 N N . PRO B 1 601 ? 44.071 21.507 -24.699 1 119.19 601 PRO B N 1
ATOM 10041 C CA . PRO B 1 601 ? 44.406 20.218 -25.318 1 118.87 601 PRO B CA 1
ATOM 10042 C C . PRO B 1 601 ? 43.28 19.222 -25.585 1 118.28 601 PRO B C 1
ATOM 10043 O O . PRO B 1 601 ? 43.118 18.806 -26.753 1 119.22 601 PRO B O 1
ATOM 10047 N N . ILE B 1 602 ? 42.533 18.815 -24.556 1 116.35 602 ILE B N 1
ATOM 10048 C CA . ILE B 1 602 ? 41.507 17.818 -24.782 1 115.39 602 ILE B CA 1
ATOM 10049 C C . ILE B 1 602 ? 40.137 18.424 -24.94 1 114.94 602 ILE B C 1
ATOM 10050 O O . ILE B 1 602 ? 39.356 18.03 -25.814 1 115.13 602 ILE B O 1
ATOM 10055 N N . TYR B 1 603 ? 39.846 19.364 -24.077 1 114.05 603 TYR B N 1
ATOM 10056 C CA . TYR B 1 603 ? 38.534 19.951 -23.962 1 113.68 603 TYR B CA 1
ATOM 10057 C C . TYR B 1 603 ? 38.215 20.949 -25.088 1 113.23 603 TYR B C 1
ATOM 10058 O O . TYR B 1 603 ? 37.038 21.134 -25.395 1 113.59 603 TYR B O 1
ATOM 10067 N N . GLY B 1 604 ? 39.246 21.495 -25.747 1 112.12 604 GLY B N 1
ATOM 10068 C CA . GLY B 1 604 ? 39.09 22.409 -26.876 1 111.32 604 GLY B CA 1
ATOM 10069 C C . GLY B 1 604 ? 38.702 23.834 -26.536 1 110.22 604 GLY B C 1
ATOM 10070 O O . GLY B 1 604 ? 38.56 24.668 -27.431 1 110.36 604 GLY B O 1
ATOM 10071 N N . TYR B 1 605 ? 38.541 24.13 -25.247 1 109.17 605 TYR B N 1
ATOM 10072 C CA . TYR B 1 605 ? 38.188 25.44 -24.728 1 109.03 605 TYR B CA 1
ATOM 10073 C C . TYR B 1 605 ? 39.169 26.495 -25.221 1 109.4 605 TYR B C 1
ATOM 10074 O O . TYR B 1 605 ? 40.371 26.262 -25.167 1 109.56 605 TYR B O 1
ATOM 10083 N N . ILE B 1 606 ? 38.676 27.621 -25.744 1 109.46 606 ILE B N 1
ATOM 10084 C CA . ILE B 1 606 ? 39.585 28.661 -26.223 1 109.88 606 ILE B CA 1
ATOM 10085 C C . ILE B 1 606 ? 39.823 29.7 -25.158 1 109.49 606 ILE B C 1
ATOM 10086 O O . ILE B 1 606 ? 38.855 30.287 -24.677 1 109.69 606 ILE B O 1
ATOM 10091 N N . LYS B 1 607 ? 41.106 29.859 -24.735 1 108.62 607 LYS B N 1
ATOM 10092 C CA . LYS B 1 607 ? 41.562 30.836 -23.745 1 108.22 607 LYS B CA 1
ATOM 10093 C C . LYS B 1 607 ? 42.218 31.974 -24.507 1 109.45 607 LYS B C 1
ATOM 10094 O O . LYS B 1 607 ? 43.297 31.816 -25.066 1 109.99 607 LYS B O 1
ATOM 10100 N N . ARG B 1 608 ? 41.557 33.115 -24.539 1 109.66 608 ARG B N 1
ATOM 10101 C CA . ARG B 1 608 ? 41.984 34.275 -25.295 1 110.27 608 ARG B CA 1
ATOM 10102 C C . ARG B 1 608 ? 42.563 35.367 -24.403 1 111.3 608 ARG B C 1
ATOM 10103 O O . ARG B 1 608 ? 42.292 35.405 -23.206 1 111.47 608 ARG B O 1
ATOM 10111 N N . MET B 1 609 ? 43.34 36.277 -25.002 1 111.96 609 MET B N 1
ATOM 10112 C CA . MET B 1 609 ? 43.997 37.382 -24.321 1 113.04 609 MET B CA 1
ATOM 10113 C C . MET B 1 609 ? 43.137 38.623 -24.194 1 114.11 609 MET B C 1
ATOM 10114 O O . MET B 1 609 ? 42.605 39.137 -25.183 1 114.14 609 MET B O 1
ATOM 10119 N N . ASP B 1 610 ? 43.047 39.138 -22.974 1 115 610 ASP B N 1
ATOM 10120 C CA . ASP B 1 610 ? 42.287 40.354 -22.705 1 116.53 610 ASP B CA 1
ATOM 10121 C C . ASP B 1 610 ? 43.229 41.538 -22.961 1 117.42 610 ASP B C 1
ATOM 10122 O O . ASP B 1 610 ? 43.855 42.051 -22.025 1 117.5 610 ASP B O 1
ATOM 10127 N N . LEU B 1 611 ? 43.352 41.939 -24.239 1 117.91 611 LEU B N 1
ATOM 10128 C CA . LEU B 1 611 ? 44.231 43.021 -24.669 1 118.81 611 LEU B CA 1
ATOM 10129 C C . LEU B 1 611 ? 43.853 44.347 -24.068 1 120.65 611 LEU B C 1
ATOM 10130 O O . LEU B 1 611 ? 42.669 44.619 -23.92 1 120.56 611 LEU B O 1
ATOM 10135 N N . PRO B 1 612 ? 44.836 45.226 -23.785 1 122.21 612 PRO B N 1
ATOM 10136 C CA . PRO B 1 612 ? 44.479 46.576 -23.307 1 123.37 612 PRO B CA 1
ATOM 10137 C C . PRO B 1 612 ? 43.711 47.358 -24.375 1 124.64 612 PRO B C 1
ATOM 10138 O O . PRO B 1 612 ? 43.773 47.005 -25.559 1 124.53 612 PRO B O 1
ATOM 10142 N N . GLN B 1 613 ? 42.979 48.414 -23.982 1 125.81 613 GLN B N 1
ATOM 10143 C CA . GLN B 1 613 ? 42.171 49.169 -24.946 1 127.81 613 GLN B CA 1
ATOM 10144 C C . GLN B 1 613 ? 43.007 49.679 -26.144 1 128.01 613 GLN B C 1
ATOM 10145 O O . GLN B 1 613 ? 42.543 49.602 -27.29 1 128.31 613 GLN B O 1
ATOM 10151 N N . ALA B 1 614 ? 44.271 50.075 -25.88 1 127.6 614 ALA B N 1
ATOM 10152 C CA . ALA B 1 614 ? 45.176 50.527 -26.93 1 127.71 614 ALA B CA 1
ATOM 10153 C C . ALA B 1 614 ? 45.45 49.505 -28.023 1 128.12 614 ALA B C 1
ATOM 10154 O O . ALA B 1 614 ? 45.314 49.868 -29.183 1 128.08 614 ALA B O 1
ATOM 10156 N N . LEU B 1 615 ? 45.782 48.238 -27.692 1 128.22 615 LEU B N 1
ATOM 10157 C CA . LEU B 1 615 ? 46.092 47.204 -28.694 1 128.57 615 LEU B CA 1
ATOM 10158 C C . LEU B 1 615 ? 44.872 46.638 -29.466 1 129.83 615 LEU B C 1
ATOM 10159 O O . LEU B 1 615 ? 45.04 45.93 -30.465 1 129.87 615 LEU B O 1
ATOM 10164 N N . ARG B 1 616 ? 43.659 46.996 -29.033 1 130.55 616 ARG B N 1
ATOM 10165 C CA . ARG B 1 616 ? 42.39 46.55 -29.605 1 131.67 616 ARG B CA 1
ATOM 10166 C C . ARG B 1 616 ? 42.124 47.261 -30.931 1 132.63 616 ARG B C 1
ATOM 10167 O O . ARG B 1 616 ? 42.04 48.503 -30.949 1 132.73 616 ARG B O 1
ATOM 10175 N N . LYS B 1 617 ? 42.007 46.46 -32.036 1 132.85 617 LYS B N 1
ATOM 10176 C CA . LYS B 1 617 ? 41.786 46.897 -33.428 1 133.26 617 LYS B CA 1
ATOM 10177 C C . LYS B 1 617 ? 42.965 47.741 -33.961 1 132.9 617 LYS B C 1
ATOM 10178 O O . LYS B 1 617 ? 42.754 48.743 -34.664 1 132.87 617 LYS B O 1
ATOM 10184 N N . LEU B 1 618 ? 44.201 47.34 -33.614 1 132.27 618 LEU B N 1
ATOM 10185 C CA . LEU B 1 618 ? 45.388 48.075 -34.044 1 132.12 618 LEU B CA 1
ATOM 10186 C C . LEU B 1 618 ? 46.367 47.188 -34.807 1 131.29 618 LEU B C 1
ATOM 10187 O O . LEU B 1 618 ? 46.728 46.126 -34.308 1 131.3 618 LEU B O 1
ATOM 10192 N N . PRO B 1 619 ? 46.802 47.598 -36.029 1 130.47 619 PRO B N 1
ATOM 10193 C CA . PRO B 1 619 ? 47.717 46.743 -36.825 1 129.78 619 PRO B CA 1
ATOM 10194 C C . PRO B 1 619 ? 48.904 46.26 -36.036 1 128.59 619 PRO B C 1
ATOM 10195 O O . PRO B 1 619 ? 49.513 47.072 -35.36 1 128.49 619 PRO B O 1
ATOM 10199 N N . LYS B 1 620 ? 49.218 44.967 -36.094 1 127.71 620 LYS B N 1
ATOM 10200 C CA . LYS B 1 620 ? 50.32 44.423 -35.307 1 127.62 620 LYS B CA 1
ATOM 10201 C C . LYS B 1 620 ? 51.674 45.124 -35.578 1 127.63 620 LYS B C 1
ATOM 10202 O O . LYS B 1 620 ? 52.554 45.082 -34.709 1 127.95 620 LYS B O 1
ATOM 10208 N N . ASP B 1 621 ? 51.82 45.839 -36.724 1 126.95 621 ASP B N 1
ATOM 10209 C CA . ASP B 1 621 ? 53.058 46.588 -36.981 1 126.8 621 ASP B CA 1
ATOM 10210 C C . ASP B 1 621 ? 53.153 47.87 -36.132 1 125.03 621 ASP B C 1
ATOM 10211 O O . ASP B 1 621 ? 54.255 48.325 -35.821 1 125.05 621 ASP B O 1
ATOM 10216 N N . LYS B 1 622 ? 52.011 48.452 -35.758 1 123.39 622 LYS B N 1
ATOM 10217 C CA . LYS B 1 622 ? 52.01 49.628 -34.889 1 122.44 622 LYS B CA 1
ATOM 10218 C C . LYS B 1 622 ? 52.13 49.251 -33.394 1 121.69 622 LYS B C 1
ATOM 10219 O O . LYS B 1 622 ? 52.358 50.13 -32.566 1 121.95 622 LYS B O 1
ATOM 10225 N N . TRP B 1 623 ? 51.96 47.957 -33.05 1 120.59 623 TRP B N 1
ATOM 10226 C CA . TRP B 1 623 ? 52.029 47.453 -31.682 1 119.76 623 TRP B CA 1
ATOM 10227 C C . TRP B 1 623 ? 53.291 47.855 -30.947 1 117.67 623 TRP B C 1
ATOM 10228 O O . TRP B 1 623 ? 53.148 48.381 -29.856 1 117.58 623 TRP B O 1
ATOM 10239 N N . PRO B 1 624 ? 54.512 47.687 -31.488 1 116.07 624 PRO B N 1
ATOM 10240 C CA . PRO B 1 624 ? 55.71 48.086 -30.724 1 114.87 624 PRO B CA 1
ATOM 10241 C C . PRO B 1 624 ? 55.744 49.553 -30.335 1 113.24 624 PRO B C 1
ATOM 10242 O O . PRO B 1 624 ? 56.193 49.874 -29.237 1 113.2 624 PRO B O 1
ATOM 10246 N N . LEU B 1 625 ? 55.243 50.449 -31.2 1 111.76 625 LEU B N 1
ATOM 10247 C CA . LEU B 1 625 ? 55.216 51.876 -30.872 1 110.92 625 LEU B CA 1
ATOM 10248 C C . LEU B 1 625 ? 54.344 52.113 -29.653 1 110.5 625 LEU B C 1
ATOM 10249 O O . LEU B 1 625 ? 54.749 52.809 -28.732 1 110.74 625 LEU B O 1
ATOM 10254 N N . VAL B 1 626 ? 53.193 51.45 -29.615 1 109.87 626 VAL B N 1
ATOM 10255 C CA . VAL B 1 626 ? 52.272 51.53 -28.505 1 109.85 626 VAL B CA 1
ATOM 10256 C C . VAL B 1 626 ? 52.9 50.944 -27.243 1 109.27 626 VAL B C 1
ATOM 10257 O O . VAL B 1 626 ? 52.91 51.608 -26.216 1 108.95 626 VAL B O 1
ATOM 10261 N N . LEU B 1 627 ? 53.444 49.725 -27.317 1 109.12 627 LEU B N 1
ATOM 10262 C CA . LEU B 1 627 ? 54.032 49.064 -26.163 1 109.34 627 LEU B CA 1
ATOM 10263 C C . LEU B 1 627 ? 55.177 49.86 -25.568 1 110.01 627 LEU B C 1
ATOM 10264 O O . LEU B 1 627 ? 55.247 49.986 -24.349 1 110.18 627 LEU B O 1
ATOM 10269 N N . ASN B 1 628 ? 56.02 50.453 -26.409 1 110.38 628 ASN B N 1
ATOM 10270 C CA . ASN B 1 628 ? 57.15 51.206 -25.905 1 111.55 628 ASN B CA 1
ATOM 10271 C C . ASN B 1 628 ? 56.744 52.421 -25.131 1 111.74 628 ASN B C 1
ATOM 10272 O O . ASN B 1 628 ? 57.255 52.682 -24.037 1 111.74 628 ASN B O 1
ATOM 10277 N N . ASN B 1 629 ? 55.794 53.148 -25.684 1 111.75 629 ASN B N 1
ATOM 10278 C CA . ASN B 1 629 ? 55.336 54.384 -25.083 1 112.04 629 ASN B CA 1
ATOM 10279 C C . ASN B 1 629 ? 54.407 54.157 -23.902 1 112.07 629 ASN B C 1
ATOM 10280 O O . ASN B 1 629 ? 54.805 54.52 -22.804 1 112.62 629 ASN B O 1
ATOM 10285 N N . ASP B 1 630 ? 53.223 53.51 -24.094 1 111.42 630 ASP B N 1
ATOM 10286 C CA . ASP B 1 630 ? 52.215 53.23 -23.051 1 111.24 630 ASP B CA 1
ATOM 10287 C C . ASP B 1 630 ? 52.637 52.122 -22.085 1 111.49 630 ASP B C 1
ATOM 10288 O O . ASP B 1 630 ? 52.516 50.949 -22.422 1 111.72 630 ASP B O 1
ATOM 10293 N N . PRO B 1 631 ? 53.03 52.462 -20.843 1 111.44 631 PRO B N 1
ATOM 10294 C CA . PRO B 1 631 ? 53.498 51.431 -19.919 1 111.68 631 PRO B CA 1
ATOM 10295 C C . PRO B 1 631 ? 52.413 50.635 -19.269 1 112.21 631 PRO B C 1
ATOM 10296 O O . PRO B 1 631 ? 52.674 49.474 -18.962 1 112.42 631 PRO B O 1
ATOM 10300 N N . ASP B 1 632 ? 51.25 51.236 -18.996 1 112.42 632 ASP B N 1
ATOM 10301 C CA . ASP B 1 632 ? 50.183 50.464 -18.371 1 113.34 632 ASP B CA 1
ATOM 10302 C C . ASP B 1 632 ? 49.634 49.434 -19.369 1 111.64 632 ASP B C 1
ATOM 10303 O O . ASP B 1 632 ? 49.376 48.309 -18.974 1 111.49 632 ASP B O 1
ATOM 10308 N N . ALA B 1 633 ? 49.542 49.785 -20.662 1 110.34 633 ALA B N 1
ATOM 10309 C CA . ALA B 1 633 ? 49.102 48.839 -21.682 1 109.86 633 ALA B CA 1
ATOM 10310 C C . ALA B 1 633 ? 50.172 47.794 -21.972 1 109.55 633 ALA B C 1
ATOM 10311 O O . ALA B 1 633 ? 49.832 46.687 -22.375 1 109.81 633 ALA B O 1
ATOM 10313 N N . ARG B 1 634 ? 51.457 48.127 -21.766 1 108.92 634 ARG B N 1
ATOM 10314 C CA . ARG B 1 634 ? 52.545 47.169 -21.907 1 108.89 634 ARG B CA 1
ATOM 10315 C C . ARG B 1 634 ? 52.433 46.16 -20.757 1 109.24 634 ARG B C 1
ATOM 10316 O O . ARG B 1 634 ? 52.507 44.955 -20.996 1 108.96 634 ARG B O 1
ATOM 10324 N N . LYS B 1 635 ? 52.208 46.659 -19.517 1 109.69 635 LYS B N 1
ATOM 10325 C CA . LYS B 1 635 ? 52.047 45.835 -18.312 1 110.67 635 LYS B CA 1
ATOM 10326 C C . LYS B 1 635 ? 50.82 44.934 -18.443 1 109.88 635 LYS B C 1
ATOM 10327 O O . LYS B 1 635 ? 50.89 43.765 -18.077 1 109.41 635 LYS B O 1
ATOM 10333 N N . GLN B 1 636 ? 49.721 45.477 -19.005 1 109.52 636 GLN B N 1
ATOM 10334 C CA . GLN B 1 636 ? 48.466 44.776 -19.258 1 109.77 636 GLN B CA 1
ATOM 10335 C C . GLN B 1 636 ? 48.713 43.625 -20.223 1 109.89 636 GLN B C 1
ATOM 10336 O O . GLN B 1 636 ? 48.227 42.515 -19.979 1 110.49 636 GLN B O 1
ATOM 10342 N N . TYR B 1 637 ? 49.495 43.873 -21.301 1 108.98 637 TYR B N 1
ATOM 10343 C CA . TYR B 1 637 ? 49.81 42.872 -22.314 1 108.61 637 TYR B CA 1
ATOM 10344 C C . TYR B 1 637 ? 50.614 41.699 -21.753 1 107.5 637 TYR B C 1
ATOM 10345 O O . TYR B 1 637 ? 50.215 40.546 -21.932 1 107.49 637 TYR B O 1
ATOM 10354 N N . TYR B 1 638 ? 51.732 41.993 -21.066 1 106.24 638 TYR B N 1
ATOM 10355 C CA . TYR B 1 638 ? 52.57 40.965 -20.48 1 105.31 638 TYR B CA 1
ATOM 10356 C C . TYR B 1 638 ? 51.934 40.266 -19.295 1 105.43 638 TYR B C 1
ATOM 10357 O O . TYR B 1 638 ? 52.337 39.15 -18.972 1 105.3 638 TYR B O 1
ATOM 10366 N N . ALA B 1 639 ? 50.953 40.9 -18.639 1 105.63 639 ALA B N 1
ATOM 10367 C CA . ALA B 1 639 ? 50.247 40.25 -17.549 1 106.4 639 ALA B CA 1
ATOM 10368 C C . ALA B 1 639 ? 49.223 39.309 -18.174 1 106.77 639 ALA B C 1
ATOM 10369 O O . ALA B 1 639 ? 49.157 38.159 -17.76 1 107.02 639 ALA B O 1
ATOM 10371 N N . SER B 1 640 ? 48.466 39.757 -19.208 1 106.71 640 SER B N 1
ATOM 10372 C CA . SER B 1 640 ? 47.504 38.875 -19.889 1 107.36 640 SER B CA 1
ATOM 10373 C C . SER B 1 640 ? 48.168 37.773 -20.75 1 107.22 640 SER B C 1
ATOM 10374 O O . SER B 1 640 ? 47.519 36.823 -21.17 1 107.17 640 SER B O 1
ATOM 10377 N N . LEU B 1 641 ? 49.445 37.92 -21.028 1 106.99 641 LEU B N 1
ATOM 10378 C CA . LEU B 1 641 ? 50.221 36.952 -21.772 1 107.03 641 LEU B CA 1
ATOM 10379 C C . LEU B 1 641 ? 50.537 35.816 -20.806 1 107.63 641 LEU B C 1
ATOM 10380 O O . LEU B 1 641 ? 50.293 34.655 -21.132 1 107.89 641 LEU B O 1
ATOM 10385 N N . ARG B 1 642 ? 51.057 36.157 -19.601 1 107.78 642 ARG B N 1
ATOM 10386 C CA . ARG B 1 642 ? 51.399 35.194 -18.563 1 108.38 642 ARG B CA 1
ATOM 10387 C C . ARG B 1 642 ? 50.149 34.548 -18.036 1 107.31 642 ARG B C 1
ATOM 10388 O O . ARG B 1 642 ? 50.167 33.352 -17.79 1 107.7 642 ARG B O 1
ATOM 10396 N N . SER B 1 643 ? 49.05 35.312 -17.884 1 105.83 643 SER B N 1
ATOM 10397 C CA . SER B 1 643 ? 47.773 34.795 -17.383 1 104.96 643 SER B CA 1
ATOM 10398 C C . SER B 1 643 ? 47.193 33.733 -18.265 1 103.84 643 SER B C 1
ATOM 10399 O O . SER B 1 643 ? 46.66 32.767 -17.754 1 103.62 643 SER B O 1
ATOM 10402 N N . CYS B 1 644 ? 47.33 33.876 -19.581 1 103.25 644 CYS B N 1
ATOM 10403 C CA . CYS B 1 644 ? 46.846 32.87 -20.508 1 102.83 644 CYS B CA 1
ATOM 10404 C C . CYS B 1 644 ? 47.678 31.616 -20.362 1 101.64 644 CYS B C 1
ATOM 10405 O O . CYS B 1 644 ? 47.1 30.552 -20.206 1 101.62 644 CYS B O 1
ATOM 10408 N N . GLN B 1 645 ? 49.019 31.728 -20.329 1 100.59 645 GLN B N 1
ATOM 10409 C CA . GLN B 1 645 ? 49.873 30.548 -20.158 1 100.23 645 GLN B CA 1
ATOM 10410 C C . GLN B 1 645 ? 49.569 29.801 -18.86 1 99.27 645 GLN B C 1
ATOM 10411 O O . GLN B 1 645 ? 49.479 28.582 -18.882 1 98.75 645 GLN B O 1
ATOM 10417 N N . ASN B 1 646 ? 49.353 30.526 -17.746 1 99.23 646 ASN B N 1
ATOM 10418 C CA . ASN B 1 646 ? 49.01 29.942 -16.437 1 99.32 646 ASN B CA 1
ATOM 10419 C C . ASN B 1 646 ? 47.665 29.26 -16.475 1 98.48 646 ASN B C 1
ATOM 10420 O O . ASN B 1 646 ? 47.527 28.171 -15.944 1 98.31 646 ASN B O 1
ATOM 10425 N N . ALA B 1 647 ? 46.677 29.884 -17.112 1 97.88 647 ALA B N 1
ATOM 10426 C CA . ALA B 1 647 ? 45.35 29.305 -17.257 1 97.87 647 ALA B CA 1
ATOM 10427 C C . ALA B 1 647 ? 45.343 28.053 -18.119 1 98.1 647 ALA B C 1
ATOM 10428 O O . ALA B 1 647 ? 44.374 27.319 -18.064 1 98.43 647 ALA B O 1
ATOM 10430 N N . LEU B 1 648 ? 46.37 27.805 -18.939 1 97.96 648 LEU B N 1
ATOM 10431 C CA . LEU B 1 648 ? 46.43 26.573 -19.73 1 98.1 648 LEU B CA 1
ATOM 10432 C C . LEU B 1 648 ? 46.553 25.368 -18.809 1 98.75 648 LEU B C 1
ATOM 10433 O O . LEU B 1 648 ? 46.059 24.308 -19.153 1 98.89 648 LEU B O 1
ATOM 10438 N N . ILE B 1 649 ? 47.175 25.54 -17.624 1 99.07 649 ILE B N 1
ATOM 10439 C CA . ILE B 1 649 ? 47.344 24.502 -16.628 1 99.79 649 ILE B CA 1
ATOM 10440 C C . ILE B 1 649 ? 46.133 24.479 -15.716 1 101.39 649 ILE B C 1
ATOM 10441 O O . ILE B 1 649 ? 45.548 23.417 -15.566 1 101.82 649 ILE B O 1
ATOM 10446 N N . GLN B 1 650 ? 45.735 25.623 -15.125 1 102.22 650 GLN B N 1
ATOM 10447 C CA . GLN B 1 650 ? 44.575 25.677 -14.216 1 103.68 650 GLN B CA 1
ATOM 10448 C C . GLN B 1 650 ? 43.276 25.373 -14.912 1 103.3 650 GLN B C 1
ATOM 10449 O O . GLN B 1 650 ? 42.415 24.725 -14.339 1 103.65 650 GLN B O 1
ATOM 10455 N N . GLY B 1 651 ? 43.13 25.864 -16.119 1 102.61 651 GLY B N 1
ATOM 10456 C CA . GLY B 1 651 ? 41.934 25.646 -16.909 1 102.64 651 GLY B CA 1
ATOM 10457 C C . GLY B 1 651 ? 41.826 24.215 -17.36 1 102.5 651 GLY B C 1
ATOM 10458 O O . GLY B 1 651 ? 40.739 23.642 -17.323 1 102.48 651 GLY B O 1
ATOM 10459 N N . PHE B 1 652 ? 42.961 23.593 -17.724 1 102.23 652 PHE B N 1
ATOM 10460 C CA . PHE B 1 652 ? 42.943 22.189 -18.128 1 102.19 652 PHE B CA 1
ATOM 10461 C C . PHE B 1 652 ? 42.47 21.31 -16.969 1 101.64 652 PHE B C 1
ATOM 10462 O O . PHE B 1 652 ? 41.498 20.577 -17.125 1 101.89 652 PHE B O 1
ATOM 10470 N N . SER B 1 653 ? 43.081 21.463 -15.79 1 100.71 653 SER B N 1
ATOM 10471 C CA . SER B 1 653 ? 42.657 20.71 -14.623 1 100.37 653 SER B CA 1
ATOM 10472 C C . SER B 1 653 ? 41.239 21.067 -14.206 1 99.97 653 SER B C 1
ATOM 10473 O O . SER B 1 653 ? 40.511 20.182 -13.772 1 100.01 653 SER B O 1
ATOM 10476 N N . ALA B 1 654 ? 40.789 22.307 -14.457 1 99.56 654 ALA B N 1
ATOM 10477 C CA . ALA B 1 654 ? 39.419 22.691 -14.141 1 99.76 654 ALA B CA 1
ATOM 10478 C C . ALA B 1 654 ? 38.434 21.821 -14.926 1 100.15 654 ALA B C 1
ATOM 10479 O O . ALA B 1 654 ? 37.516 21.25 -14.344 1 100.21 654 ALA B O 1
ATOM 10481 N N . PHE B 1 655 ? 38.72 21.605 -16.21 1 100.29 655 PHE B N 1
ATOM 10482 C CA . PHE B 1 655 ? 37.882 20.774 -17.052 1 100.71 655 PHE B CA 1
ATOM 10483 C C . PHE B 1 655 ? 38.014 19.315 -16.721 1 101.12 655 PHE B C 1
ATOM 10484 O O . PHE B 1 655 ? 37.035 18.607 -16.835 1 101.27 655 PHE B O 1
ATOM 10492 N N . VAL B 1 656 ? 39.186 18.866 -16.255 1 101.24 656 VAL B N 1
ATOM 10493 C CA . VAL B 1 656 ? 39.402 17.487 -15.836 1 102.13 656 VAL B CA 1
ATOM 10494 C C . VAL B 1 656 ? 38.495 17.182 -14.652 1 103.31 656 VAL B C 1
ATOM 10495 O O . VAL B 1 656 ? 37.809 16.157 -14.658 1 103.95 656 VAL B O 1
ATOM 10499 N N . VAL B 1 657 ? 38.459 18.104 -13.667 1 103.57 657 VAL B N 1
ATOM 10500 C CA . VAL B 1 657 ? 37.619 17.988 -12.48 1 104.18 657 VAL B CA 1
ATOM 10501 C C . VAL B 1 657 ? 36.147 18.009 -12.882 1 104.53 657 VAL B C 1
ATOM 10502 O O . VAL B 1 657 ? 35.396 17.127 -12.481 1 104.33 657 VAL B O 1
ATOM 10506 N N . LYS B 1 658 ? 35.757 18.96 -13.746 1 104.89 658 LYS B N 1
ATOM 10507 C CA . LYS B 1 658 ? 34.396 19.085 -14.262 1 105.9 658 LYS B CA 1
ATOM 10508 C C . LYS B 1 658 ? 33.953 17.785 -14.934 1 107.54 658 LYS B C 1
ATOM 10509 O O . LYS B 1 658 ? 32.891 17.257 -14.604 1 108.13 658 LYS B O 1
ATOM 10515 N N . ASP B 1 659 ? 34.811 17.221 -15.797 1 108 659 ASP B N 1
ATOM 10516 C CA . ASP B 1 659 ? 34.569 15.968 -16.514 1 108.67 659 ASP B CA 1
ATOM 10517 C C . ASP B 1 659 ? 34.343 14.842 -15.515 1 109.06 659 ASP B C 1
ATOM 10518 O O . ASP B 1 659 ? 33.355 14.126 -15.628 1 109.25 659 ASP B O 1
ATOM 10523 N N . ALA B 1 660 ? 35.21 14.726 -14.498 1 109.08 660 ALA B N 1
ATOM 10524 C CA . ALA B 1 660 ? 35.075 13.691 -13.479 1 109.57 660 ALA B CA 1
ATOM 10525 C C . ALA B 1 660 ? 33.771 13.809 -12.694 1 109.53 660 ALA B C 1
ATOM 10526 O O . ALA B 1 660 ? 33.162 12.797 -12.403 1 109.31 660 ALA B O 1
ATOM 10528 N N . ILE B 1 661 ? 33.326 15.032 -12.392 1 109.62 661 ILE B N 1
ATOM 10529 C CA . ILE B 1 661 ? 32.084 15.287 -11.659 1 110.14 661 ILE B CA 1
ATOM 10530 C C . ILE B 1 661 ? 30.852 14.79 -12.43 1 111.13 661 ILE B C 1
ATOM 10531 O O . ILE B 1 661 ? 30.022 14.084 -11.858 1 110.96 661 ILE B O 1
ATOM 10536 N N . VAL B 1 662 ? 30.765 15.1 -13.739 1 111.99 662 VAL B N 1
ATOM 10537 C CA . VAL B 1 662 ? 29.629 14.637 -14.542 1 113.15 662 VAL B CA 1
ATOM 10538 C C . VAL B 1 662 ? 29.677 13.114 -14.729 1 114.62 662 VAL B C 1
ATOM 10539 O O . VAL B 1 662 ? 28.631 12.464 -14.679 1 114.81 662 VAL B O 1
ATOM 10543 N N . GLN B 1 663 ? 30.892 12.536 -14.862 1 115.22 663 GLN B N 1
ATOM 10544 C CA . GLN B 1 663 ? 31.041 11.1 -15.074 1 116.04 663 GLN B CA 1
ATOM 10545 C C . GLN B 1 663 ? 30.76 10.284 -13.828 1 117 663 GLN B C 1
ATOM 10546 O O . GLN B 1 663 ? 30.146 9.223 -13.933 1 117.13 663 GLN B O 1
ATOM 10552 N N . MET B 1 664 ? 31.186 10.774 -12.656 1 117.52 664 MET B N 1
ATOM 10553 C CA . MET B 1 664 ? 30.929 10.061 -11.414 1 118.38 664 MET B CA 1
ATOM 10554 C C . MET B 1 664 ? 29.463 10.183 -11.051 1 119.86 664 MET B C 1
ATOM 10555 O O . MET B 1 664 ? 28.863 9.173 -10.692 1 120.24 664 MET B O 1
ATOM 10560 N N . GLN B 1 665 ? 28.853 11.378 -11.246 1 120.35 665 GLN B N 1
ATOM 10561 C CA . GLN B 1 665 ? 27.439 11.581 -10.946 1 121.33 665 GLN B CA 1
ATOM 10562 C C . GLN B 1 665 ? 26.573 10.668 -11.795 1 122.62 665 GLN B C 1
ATOM 10563 O O . GLN B 1 665 ? 25.681 10.01 -11.266 1 123.05 665 GLN B O 1
ATOM 10569 N N . ARG B 1 666 ? 26.906 10.536 -13.075 1 123.22 666 ARG B N 1
ATOM 10570 C CA . ARG B 1 666 ? 26.169 9.664 -13.985 1 124.37 666 ARG B CA 1
ATOM 10571 C C . ARG B 1 666 ? 26.192 8.193 -13.507 1 124.67 666 ARG B C 1
ATOM 10572 O O . ARG B 1 666 ? 25.192 7.492 -13.625 1 124.6 666 ARG B O 1
ATOM 10580 N N . ALA B 1 667 ? 27.325 7.747 -12.944 1 124.93 667 ALA B N 1
ATOM 10581 C CA . ALA B 1 667 ? 27.497 6.383 -12.454 1 125.95 667 ALA B CA 1
ATOM 10582 C C . ALA B 1 667 ? 26.783 6.127 -11.138 1 126.91 667 ALA B C 1
ATOM 10583 O O . ALA B 1 667 ? 26.331 5.011 -10.903 1 126.9 667 ALA B O 1
ATOM 10585 N N . PHE B 1 668 ? 26.653 7.154 -10.285 1 127.69 668 PHE B N 1
ATOM 10586 C CA . PHE B 1 668 ? 25.898 7.017 -9.03 1 128.86 668 PHE B CA 1
ATOM 10587 C C . PHE B 1 668 ? 24.42 6.819 -9.402 1 130.02 668 PHE B C 1
ATOM 10588 O O . PHE B 1 668 ? 23.758 5.942 -8.845 1 130 668 PHE B O 1
ATOM 10596 N N . GLU B 1 669 ? 23.931 7.629 -10.373 1 130.79 669 GLU B N 1
ATOM 10597 C CA . GLU B 1 669 ? 22.577 7.577 -10.894 1 132.28 669 GLU B CA 1
ATOM 10598 C C . GLU B 1 669 ? 22.34 6.234 -11.555 1 133.34 669 GLU B C 1
ATOM 10599 O O . GLU B 1 669 ? 21.308 5.612 -11.309 1 134 669 GLU B O 1
ATOM 10605 N N . ALA B 1 670 ? 23.31 5.755 -12.346 1 133.39 670 ALA B N 1
ATOM 10606 C CA . ALA B 1 670 ? 23.197 4.46 -13.004 1 133.97 670 ALA B CA 1
ATOM 10607 C C . ALA B 1 670 ? 23.128 3.3 -11.996 1 134.06 670 ALA B C 1
ATOM 10608 O O . ALA B 1 670 ? 22.225 2.468 -12.1 1 134.28 670 ALA B O 1
ATOM 10610 N N . GLU B 1 671 ? 24.027 3.269 -10.993 1 133.64 671 GLU B N 1
ATOM 10611 C CA . GLU B 1 671 ? 24.028 2.172 -10.019 1 133.74 671 GLU B CA 1
ATOM 10612 C C . GLU B 1 671 ? 22.956 2.266 -8.928 1 133.85 671 GLU B C 1
ATOM 10613 O O . GLU B 1 671 ? 22.938 1.419 -8.03 1 134.17 671 GLU B O 1
ATOM 10619 N N . GLY B 1 672 ? 22.079 3.269 -9.015 1 133.32 672 GLY B N 1
ATOM 10620 C CA . GLY B 1 672 ? 20.994 3.486 -8.063 1 133.2 672 GLY B CA 1
ATOM 10621 C C . GLY B 1 672 ? 21.451 3.911 -6.681 1 132.51 672 GLY B C 1
ATOM 10622 O O . GLY B 1 672 ? 20.731 3.717 -5.695 1 132.86 672 GLY B O 1
ATOM 10623 N N . LEU B 1 673 ? 22.651 4.496 -6.6 1 131.17 673 LEU B N 1
ATOM 10624 C CA . LEU B 1 673 ? 23.248 4.914 -5.34 1 130.19 673 LEU B CA 1
ATOM 10625 C C . LEU B 1 673 ? 22.628 6.19 -4.783 1 128.76 673 LEU B C 1
ATOM 10626 O O . LEU B 1 673 ? 22.047 6.971 -5.541 1 128.91 673 LEU B O 1
ATOM 10631 N N . ASP B 1 674 ? 22.76 6.404 -3.45 1 127 674 ASP B N 1
ATOM 10632 C CA . ASP B 1 674 ? 22.275 7.607 -2.772 1 125.57 674 ASP B CA 1
ATOM 10633 C C . ASP B 1 674 ? 23.451 8.558 -2.603 1 124.2 674 ASP B C 1
ATOM 10634 O O . ASP B 1 674 ? 23.776 8.998 -1.499 1 124.03 674 ASP B O 1
ATOM 10639 N N . ALA B 1 675 ? 24.086 8.873 -3.72 1 123 675 ALA B N 1
ATOM 10640 C CA . ALA B 1 675 ? 25.231 9.752 -3.726 1 122.23 675 ALA B CA 1
ATOM 10641 C C . ALA B 1 675 ? 25.016 10.91 -4.675 1 120.74 675 ALA B C 1
ATOM 10642 O O . ALA B 1 675 ? 24.424 10.748 -5.747 1 121.13 675 ALA B O 1
ATOM 10644 N N . GLN B 1 676 ? 25.527 12.068 -4.29 1 118.83 676 GLN B N 1
ATOM 10645 C CA . GLN B 1 676 ? 25.404 13.264 -5.092 1 117.72 676 GLN B CA 1
ATOM 10646 C C . GLN B 1 676 ? 26.588 14.165 -4.783 1 116.12 676 GLN B C 1
ATOM 10647 O O . GLN B 1 676 ? 26.878 14.405 -3.61 1 116.39 676 GLN B O 1
ATOM 10653 N N . VAL B 1 677 ? 27.282 14.69 -5.822 1 114.1 677 VAL B N 1
ATOM 10654 C CA . VAL B 1 677 ? 28.4 15.62 -5.601 1 112.38 677 VAL B CA 1
ATOM 10655 C C . VAL B 1 677 ? 27.851 16.865 -4.885 1 110.51 677 VAL B C 1
ATOM 10656 O O . VAL B 1 677 ? 26.97 17.536 -5.427 1 110.78 677 VAL B O 1
ATOM 10660 N N . ILE B 1 678 ? 28.213 17.023 -3.605 1 108.39 678 ILE B N 1
ATOM 10661 C CA . ILE B 1 678 ? 27.708 18.099 -2.77 1 106.81 678 ILE B CA 1
ATOM 10662 C C . ILE B 1 678 ? 28.569 19.384 -2.843 1 105.28 678 ILE B C 1
ATOM 10663 O O . ILE B 1 678 ? 27.998 20.472 -2.893 1 105.3 678 ILE B O 1
ATOM 10668 N N . ILE B 1 679 ? 29.929 19.263 -2.848 1 103.74 679 ILE B N 1
ATOM 10669 C CA . ILE B 1 679 ? 30.882 20.39 -2.836 1 102.45 679 ILE B CA 1
ATOM 10670 C C . ILE B 1 679 ? 32.022 20.167 -3.828 1 101.73 679 ILE B C 1
ATOM 10671 O O . ILE B 1 679 ? 32.492 19.042 -3.979 1 101.91 679 ILE B O 1
ATOM 10676 N N . GLN B 1 680 ? 32.495 21.236 -4.467 1 100.81 680 GLN B N 1
ATOM 10677 C CA . GLN B 1 680 ? 33.692 21.165 -5.283 1 100.92 680 GLN B CA 1
ATOM 10678 C C . GLN B 1 680 ? 34.524 22.384 -5.002 1 101.09 680 GLN B C 1
ATOM 10679 O O . GLN B 1 680 ? 34.168 23.496 -5.355 1 101.62 680 GLN B O 1
ATOM 10685 N N . VAL B 1 681 ? 35.601 22.169 -4.287 1 100.77 681 VAL B N 1
ATOM 10686 C CA . VAL B 1 681 ? 36.548 23.191 -3.906 1 101.22 681 VAL B CA 1
ATOM 10687 C C . VAL B 1 681 ? 37.918 22.781 -4.417 1 102.29 681 VAL B C 1
ATOM 10688 O O . VAL B 1 681 ? 38.125 21.61 -4.725 1 102.43 681 VAL B O 1
ATOM 10692 N N . HIS B 1 682 ? 38.861 23.74 -4.531 1 103.04 682 HIS B N 1
ATOM 10693 C CA . HIS B 1 682 ? 40.269 23.525 -4.914 1 103.98 682 HIS B CA 1
ATOM 10694 C C . HIS B 1 682 ? 40.463 22.317 -5.908 1 104.53 682 HIS B C 1
ATOM 10695 O O . HIS B 1 682 ? 39.785 22.291 -6.936 1 104.43 682 HIS B O 1
ATOM 10702 N N . ASP B 1 683 ? 41.29 21.314 -5.581 1 104.99 683 ASP B N 1
ATOM 10703 C CA . ASP B 1 683 ? 41.425 20.129 -6.421 1 105.99 683 ASP B CA 1
ATOM 10704 C C . ASP B 1 683 ? 40.626 18.957 -5.862 1 105.6 683 ASP B C 1
ATOM 10705 O O . ASP B 1 683 ? 40.971 17.822 -6.146 1 105.4 683 ASP B O 1
ATOM 10710 N N . GLU B 1 684 ? 39.579 19.215 -5.066 1 105.63 684 GLU B N 1
ATOM 10711 C CA . GLU B 1 684 ? 38.81 18.156 -4.45 1 106.51 684 GLU B CA 1
ATOM 10712 C C . GLU B 1 684 ? 37.341 18.171 -4.79 1 106.43 684 GLU B C 1
ATOM 10713 O O . GLU B 1 684 ? 36.732 19.224 -4.942 1 106.57 684 GLU B O 1
ATOM 10719 N N . ILE B 1 685 ? 36.779 16.972 -4.899 1 106.09 685 ILE B N 1
ATOM 10720 C CA . ILE B 1 685 ? 35.377 16.691 -5.191 1 106.15 685 ILE B CA 1
ATOM 10721 C C . ILE B 1 685 ? 34.78 15.986 -3.972 1 106.64 685 ILE B C 1
ATOM 10722 O O . ILE B 1 685 ? 35.27 14.924 -3.564 1 106.53 685 ILE B O 1
ATOM 10727 N N . VAL B 1 686 ? 33.716 16.553 -3.401 1 107.1 686 VAL B N 1
ATOM 10728 C CA . VAL B 1 686 ? 33.074 15.954 -2.231 1 108.23 686 VAL B CA 1
ATOM 10729 C C . VAL B 1 686 ? 31.691 15.431 -2.571 1 109.53 686 VAL B C 1
ATOM 10730 O O . VAL B 1 686 ? 30.881 16.186 -3.095 1 109.88 686 VAL B O 1
ATOM 10734 N N . VAL B 1 687 ? 31.399 14.17 -2.254 1 110.08 687 VAL B N 1
ATOM 10735 C CA . VAL B 1 687 ? 30.085 13.595 -2.515 1 111.25 687 VAL B CA 1
ATOM 10736 C C . VAL B 1 687 ? 29.382 13.303 -1.194 1 113.29 687 VAL B C 1
ATOM 10737 O O . VAL B 1 687 ? 30.024 12.862 -0.233 1 113.66 687 VAL B O 1
ATOM 10741 N N . LEU B 1 688 ? 28.07 13.566 -1.13 1 114.37 688 LEU B N 1
ATOM 10742 C CA . LEU B 1 688 ? 27.293 13.226 0.051 1 115.95 688 LEU B CA 1
ATOM 10743 C C . LEU B 1 688 ? 26.641 11.891 -0.281 1 117.8 688 LEU B C 1
ATOM 10744 O O . LEU B 1 688 ? 25.845 11.806 -1.223 1 118.16 688 LEU B O 1
ATOM 10749 N N . ALA B 1 689 ? 27.066 10.827 0.43 1 118.69 689 ALA B N 1
ATOM 10750 C CA . ALA B 1 689 ? 26.642 9.452 0.175 1 119.92 689 ALA B CA 1
ATOM 10751 C C . ALA B 1 689 ? 26.056 8.747 1.389 1 121.7 689 ALA B C 1
ATOM 10752 O O . ALA B 1 689 ? 26.524 8.954 2.505 1 121.75 689 ALA B O 1
ATOM 10754 N N . LYS B 1 690 ? 25.061 7.87 1.166 1 123.04 690 LYS B N 1
ATOM 10755 C CA . LYS B 1 690 ? 24.455 7.059 2.228 1 124.4 690 LYS B CA 1
ATOM 10756 C C . LYS B 1 690 ? 25.516 6.069 2.723 1 125 690 LYS B C 1
ATOM 10757 O O . LYS B 1 690 ? 26.209 5.494 1.893 1 125.35 690 LYS B O 1
ATOM 10763 N N . GLU B 1 691 ? 25.675 5.867 4.04 1 124.86 691 GLU B N 1
ATOM 10764 C CA . GLU B 1 691 ? 26.737 5 4.582 1 125.27 691 GLU B CA 1
ATOM 10765 C C . GLU B 1 691 ? 26.993 3.67 3.819 1 125.07 691 GLU B C 1
ATOM 10766 O O . GLU B 1 691 ? 28.148 3.329 3.557 1 125.05 691 GLU B O 1
ATOM 10772 N N . GLU B 1 692 ? 25.94 2.952 3.444 1 124.84 692 GLU B N 1
ATOM 10773 C CA . GLU B 1 692 ? 26.089 1.674 2.742 1 125.15 692 GLU B CA 1
ATOM 10774 C C . GLU B 1 692 ? 26.745 1.838 1.38 1 124.44 692 GLU B C 1
ATOM 10775 O O . GLU B 1 692 ? 27.598 1.051 0.975 1 123.94 692 GLU B O 1
ATOM 10781 N N . HIS B 1 693 ? 26.344 2.887 0.696 1 124.41 693 HIS B N 1
ATOM 10782 C CA . HIS B 1 693 ? 26.773 3.251 -0.638 1 125.07 693 HIS B CA 1
ATOM 10783 C C . HIS B 1 693 ? 28.164 3.847 -0.68 1 125.49 693 HIS B C 1
ATOM 10784 O O . HIS B 1 693 ? 28.799 3.771 -1.727 1 125.4 693 HIS B O 1
ATOM 10791 N N . ALA B 1 694 ? 28.648 4.431 0.447 1 125.79 694 ALA B N 1
ATOM 10792 C CA . ALA B 1 694 ? 29.966 5.089 0.549 1 126.07 694 ALA B CA 1
ATOM 10793 C C . ALA B 1 694 ? 31.092 4.218 0.027 1 125.54 694 ALA B C 1
ATOM 10794 O O . ALA B 1 694 ? 31.974 4.7 -0.686 1 125.82 694 ALA B O 1
ATOM 10796 N N . GLU B 1 695 ? 31.021 2.916 0.329 1 124.31 695 GLU B N 1
ATOM 10797 C CA . GLU B 1 695 ? 31.978 1.902 -0.095 1 123.47 695 GLU B CA 1
ATOM 10798 C C . GLU B 1 695 ? 32.244 1.977 -1.609 1 122.16 695 GLU B C 1
ATOM 10799 O O . GLU B 1 695 ? 33.356 2.317 -2.018 1 121.73 695 GLU B O 1
ATOM 10805 N N . ARG B 1 696 ? 31.18 1.765 -2.418 1 121.37 696 ARG B N 1
ATOM 10806 C CA . ARG B 1 696 ? 31.186 1.778 -3.878 1 121.06 696 ARG B CA 1
ATOM 10807 C C . ARG B 1 696 ? 31.335 3.178 -4.424 1 120.68 696 ARG B C 1
ATOM 10808 O O . ARG B 1 696 ? 32.045 3.358 -5.408 1 121.03 696 ARG B O 1
ATOM 10816 N N . VAL B 1 697 ? 30.744 4.188 -3.756 1 119.74 697 VAL B N 1
ATOM 10817 C CA . VAL B 1 697 ? 30.834 5.605 -4.139 1 119.24 697 VAL B CA 1
ATOM 10818 C C . VAL B 1 697 ? 32.295 6.022 -4.244 1 118.78 697 VAL B C 1
ATOM 10819 O O . VAL B 1 697 ? 32.675 6.591 -5.256 1 119.02 697 VAL B O 1
ATOM 10823 N N . ALA B 1 698 ? 33.131 5.605 -3.27 1 118.18 698 ALA B N 1
ATOM 10824 C CA . ALA B 1 698 ? 34.574 5.874 -3.26 1 118.13 698 ALA B CA 1
ATOM 10825 C C . ALA B 1 698 ? 35.289 5.173 -4.411 1 118.15 698 ALA B C 1
ATOM 10826 O O . ALA B 1 698 ? 36.237 5.722 -4.951 1 118.14 698 ALA B O 1
ATOM 10828 N N . GLN B 1 699 ? 34.834 3.963 -4.793 1 118.06 699 GLN B N 1
ATOM 10829 C CA . GLN B 1 699 ? 35.426 3.203 -5.895 1 118.11 699 GLN B CA 1
ATOM 10830 C C . GLN B 1 699 ? 35.091 3.846 -7.237 1 118.19 699 GLN B C 1
ATOM 10831 O O . GLN B 1 699 ? 35.961 3.96 -8.088 1 118.73 699 GLN B O 1
ATOM 10837 N N . ILE B 1 700 ? 33.862 4.324 -7.402 1 117.56 700 ILE B N 1
ATOM 10838 C CA . ILE B 1 700 ? 33.431 5.012 -8.613 1 117.7 700 ILE B CA 1
ATOM 10839 C C . ILE B 1 700 ? 34.176 6.331 -8.735 1 117.83 700 ILE B C 1
ATOM 10840 O O . ILE B 1 700 ? 34.702 6.641 -9.796 1 118.02 700 ILE B O 1
ATOM 10845 N N . MET B 1 701 ? 34.283 7.077 -7.625 1 117.66 701 MET B N 1
ATOM 10846 C CA . MET B 1 701 ? 34.986 8.35 -7.543 1 117.92 701 MET B CA 1
ATOM 10847 C C . MET B 1 701 ? 36.414 8.225 -8.068 1 118.72 701 MET B C 1
ATOM 10848 O O . MET B 1 701 ? 36.795 8.977 -8.959 1 118.96 701 MET B O 1
ATOM 10853 N N . VAL B 1 702 ? 37.169 7.22 -7.588 1 119 702 VAL B N 1
ATOM 10854 C CA . VAL B 1 702 ? 38.537 7.005 -8.038 1 119.59 702 VAL B CA 1
ATOM 10855 C C . VAL B 1 702 ? 38.605 6.528 -9.468 1 120.05 702 VAL B C 1
ATOM 10856 O O . VAL B 1 702 ? 39.444 7.015 -10.22 1 120.27 702 VAL B O 1
ATOM 10860 N N . GLU B 1 703 ? 37.708 5.619 -9.865 1 120.02 703 GLU B N 1
ATOM 10861 C CA . GLU B 1 703 ? 37.684 5.132 -11.24 1 120.87 703 GLU B CA 1
ATOM 10862 C C . GLU B 1 703 ? 37.384 6.255 -12.251 1 121.3 703 GLU B C 1
ATOM 10863 O O . GLU B 1 703 ? 37.968 6.292 -13.339 1 121.58 703 GLU B O 1
ATOM 10869 N N . LYS B 1 704 ? 36.518 7.195 -11.87 1 121.01 704 LYS B N 1
ATOM 10870 C CA . LYS B 1 704 ? 36.153 8.3 -12.733 1 121.36 704 LYS B CA 1
ATOM 10871 C C . LYS B 1 704 ? 37.163 9.457 -12.682 1 121.73 704 LYS B C 1
ATOM 10872 O O . LYS B 1 704 ? 37.343 10.165 -13.68 1 122.18 704 LYS B O 1
ATOM 10878 N N . MET B 1 705 ? 37.851 9.63 -11.545 1 121.34 705 MET B N 1
ATOM 10879 C CA . MET B 1 705 ? 38.846 10.691 -11.41 1 121.22 705 MET B CA 1
ATOM 10880 C C . MET B 1 705 ? 40.167 10.317 -12.068 1 121.51 705 MET B C 1
ATOM 10881 O O . MET B 1 705 ? 40.8 11.169 -12.689 1 121.59 705 MET B O 1
ATOM 10886 N N . GLU B 1 706 ? 40.578 9.051 -11.943 1 121.42 706 GLU B N 1
ATOM 10887 C CA . GLU B 1 706 ? 41.84 8.607 -12.515 1 121.94 706 GLU B CA 1
ATOM 10888 C C . GLU B 1 706 ? 41.665 8.223 -13.942 1 122.78 706 GLU B C 1
ATOM 10889 O O . GLU B 1 706 ? 41.197 7.135 -14.252 1 122.54 706 GLU B O 1
ATOM 10895 N N . ARG B 1 707 ? 41.986 9.15 -14.825 1 123.95 707 ARG B N 1
ATOM 10896 C CA . ARG B 1 707 ? 41.868 8.93 -16.256 1 125.43 707 ARG B CA 1
ATOM 10897 C C . ARG B 1 707 ? 43.167 9.263 -17.006 1 125.95 707 ARG B C 1
ATOM 10898 O O . ARG B 1 707 ? 43.933 10.141 -16.598 1 125.95 707 ARG B O 1
ATOM 10906 N N . GLU B 1 708 ? 43.418 8.518 -18.086 1 126.09 708 GLU B N 1
ATOM 10907 C CA . GLU B 1 708 ? 44.597 8.662 -18.928 1 126.59 708 GLU B CA 1
ATOM 10908 C C . GLU B 1 708 ? 44.522 9.938 -19.735 1 125.99 708 GLU B C 1
ATOM 10909 O O . GLU B 1 708 ? 43.874 9.981 -20.783 1 126.26 708 GLU B O 1
ATOM 10915 N N . VAL B 1 709 ? 45.179 10.984 -19.243 1 125.04 709 VAL B N 1
ATOM 10916 C CA . VAL B 1 709 ? 45.229 12.253 -19.952 1 124.38 709 VAL B CA 1
ATOM 10917 C C . VAL B 1 709 ? 46.498 12.327 -20.781 1 123.23 709 VAL B C 1
ATOM 10918 O O . VAL B 1 709 ? 47.563 12.458 -20.197 1 123.16 709 VAL B O 1
ATOM 10922 N N . ASN B 1 710 ? 46.408 12.252 -22.114 1 122.29 710 ASN B N 1
ATOM 10923 C CA . ASN B 1 710 ? 47.585 12.341 -22.984 1 122.41 710 ASN B CA 1
ATOM 10924 C C . ASN B 1 710 ? 48.636 11.287 -22.641 1 121.64 710 ASN B C 1
ATOM 10925 O O . ASN B 1 710 ? 49.834 11.547 -22.752 1 121.72 710 ASN B O 1
ATOM 10930 N N . GLY B 1 711 ? 48.188 10.12 -22.192 1 120.78 711 GLY B N 1
ATOM 10931 C CA . GLY B 1 711 ? 49.103 9.056 -21.796 1 120.47 711 GLY B CA 1
ATOM 10932 C C . GLY B 1 711 ? 49.63 9.167 -20.373 1 119.71 711 GLY B C 1
ATOM 10933 O O . GLY B 1 711 ? 50.435 8.336 -19.951 1 119.74 711 GLY B O 1
ATOM 10934 N N . VAL B 1 712 ? 49.176 10.2 -19.61 1 118.73 712 VAL B N 1
ATOM 10935 C CA . VAL B 1 712 ? 49.537 10.5 -18.213 1 117.84 712 VAL B CA 1
ATOM 10936 C C . VAL B 1 712 ? 48.36 10.161 -17.323 1 116.48 712 VAL B C 1
ATOM 10937 O O . VAL B 1 712 ? 47.357 10.877 -17.34 1 115.94 712 VAL B O 1
ATOM 10941 N N . LEU B 1 713 ? 48.484 9.093 -16.53 1 115.82 713 LEU B N 1
ATOM 10942 C CA . LEU B 1 713 ? 47.401 8.705 -15.64 1 115.58 713 LEU B CA 1
ATOM 10943 C C . LEU B 1 713 ? 47.365 9.583 -14.387 1 115.19 713 LEU B C 1
ATOM 10944 O O . LEU B 1 713 ? 48.359 9.651 -13.66 1 115.21 713 LEU B O 1
ATOM 10949 N N . LEU B 1 714 ? 46.202 10.23 -14.138 1 114.61 714 LEU B N 1
ATOM 10950 C CA . LEU B 1 714 ? 45.905 11.089 -12.991 1 114.96 714 LEU B CA 1
ATOM 10951 C C . LEU B 1 714 ? 45.761 10.327 -11.652 1 116.76 714 LEU B C 1
ATOM 10952 O O . LEU B 1 714 ? 45.28 9.194 -11.643 1 117.3 714 LEU B O 1
ATOM 10957 N N . LYS B 1 715 ? 46.132 10.955 -10.517 1 117.46 715 LYS B N 1
ATOM 10958 C CA . LYS B 1 715 ? 45.993 10.293 -9.21 1 118.47 715 LYS B CA 1
ATOM 10959 C C . LYS B 1 715 ? 44.866 10.916 -8.391 1 118.47 715 LYS B C 1
ATOM 10960 O O . LYS B 1 715 ? 44.647 12.125 -8.474 1 118.56 715 LYS B O 1
ATOM 10966 N N . ALA B 1 716 ? 44.17 10.092 -7.589 1 118.09 716 ALA B N 1
ATOM 10967 C CA . ALA B 1 716 ? 43.079 10.539 -6.736 1 118.37 716 ALA B CA 1
ATOM 10968 C C . ALA B 1 716 ? 43.111 9.839 -5.375 1 118.66 716 ALA B C 1
ATOM 10969 O O . ALA B 1 716 ? 43.226 8.617 -5.3 1 118.97 716 ALA B O 1
ATOM 10971 N N . GLU B 1 717 ? 42.979 10.612 -4.3 1 118.56 717 GLU B N 1
ATOM 10972 C CA . GLU B 1 717 ? 43.009 10.093 -2.937 1 119.09 717 GLU B CA 1
ATOM 10973 C C . GLU B 1 717 ? 41.644 10.186 -2.248 1 119.02 717 GLU B C 1
ATOM 10974 O O . GLU B 1 717 ? 41.266 11.288 -1.843 1 118.77 717 GLU B O 1
ATOM 10980 N N . PRO B 1 718 ? 40.925 9.061 -2 1 118.99 718 PRO B N 1
ATOM 10981 C CA . PRO B 1 718 ? 39.622 9.181 -1.319 1 118.91 718 PRO B CA 1
ATOM 10982 C C . PRO B 1 718 ? 39.655 9.022 0.2 1 118.58 718 PRO B C 1
ATOM 10983 O O . PRO B 1 718 ? 40.495 8.321 0.778 1 119.05 718 PRO B O 1
ATOM 10987 N N . GLU B 1 719 ? 38.689 9.666 0.843 1 117.62 719 GLU B N 1
ATOM 10988 C CA . GLU B 1 719 ? 38.576 9.689 2.287 1 117.34 719 GLU B CA 1
ATOM 10989 C C . GLU B 1 719 ? 37.129 9.701 2.716 1 116.12 719 GLU B C 1
ATOM 10990 O O . GLU B 1 719 ? 36.289 10.301 2.043 1 115.98 719 GLU B O 1
ATOM 10996 N N . PHE B 1 720 ? 36.847 9.115 3.885 1 114.88 720 PHE B N 1
ATOM 10997 C CA . PHE B 1 720 ? 35.509 9.161 4.443 1 114.03 720 PHE B CA 1
ATOM 10998 C C . PHE B 1 720 ? 35.526 10.157 5.582 1 112.66 720 PHE B C 1
ATOM 10999 O O . PHE B 1 720 ? 36.085 9.888 6.644 1 112.53 720 PHE B O 1
ATOM 11007 N N . LYS B 1 721 ? 35.001 11.35 5.317 1 111.65 721 LYS B N 1
ATOM 11008 C CA . LYS B 1 721 ? 34.935 12.427 6.3 1 111.29 721 LYS B CA 1
ATOM 11009 C C . LYS B 1 721 ? 33.503 12.53 6.831 1 110.75 721 LYS B C 1
ATOM 11010 O O . LYS B 1 721 ? 32.54 12.107 6.186 1 110.99 721 LYS B O 1
ATOM 11016 N N . ARG B 1 722 ? 33.389 13.041 8.042 1 109.63 722 ARG B N 1
ATOM 11017 C CA . ARG B 1 722 ? 32.115 13.294 8.713 1 108.57 722 ARG B CA 1
ATOM 11018 C C . ARG B 1 722 ? 31.714 14.748 8.39 1 106.96 722 ARG B C 1
ATOM 11019 O O . ARG B 1 722 ? 30.534 15.024 8.201 1 106.78 722 ARG B O 1
ATOM 11027 N N . THR B 1 723 ? 32.727 15.66 8.328 1 105.7 723 THR B N 1
ATOM 11028 C CA . THR B 1 723 ? 32.669 17.092 8.065 1 105.14 723 THR B CA 1
ATOM 11029 C C . THR B 1 723 ? 33.508 17.477 6.834 1 104.79 723 THR B C 1
ATOM 11030 O O . THR B 1 723 ? 34.365 16.702 6.413 1 105.05 723 THR B O 1
ATOM 11034 N N . LEU B 1 724 ? 33.285 18.694 6.276 1 104.03 724 LEU B N 1
ATOM 11035 C CA . LEU B 1 724 ? 34.049 19.226 5.13 1 103.55 724 LEU B CA 1
ATOM 11036 C C . LEU B 1 724 ? 35.516 19.58 5.495 1 103.44 724 LEU B C 1
ATOM 11037 O O . LEU B 1 724 ? 36.326 19.833 4.602 1 103.65 724 LEU B O 1
ATOM 11042 N N . SER B 1 725 ? 35.843 19.598 6.802 1 102.88 725 SER B N 1
ATOM 11043 C CA . SER B 1 725 ? 37.135 19.961 7.368 1 102.76 725 SER B CA 1
ATOM 11044 C C . SER B 1 725 ? 38.318 19.16 6.841 1 103.39 725 SER B C 1
ATOM 11045 O O . SER B 1 725 ? 38.23 17.95 6.627 1 103.6 725 SER B O 1
ATOM 11048 N N . LYS B 1 726 ? 39.445 19.85 6.68 1 103.56 726 LYS B N 1
ATOM 11049 C CA . LYS B 1 726 ? 40.696 19.235 6.242 1 104.28 726 LYS B CA 1
ATOM 11050 C C . LYS B 1 726 ? 41.628 18.89 7.445 1 104.62 726 LYS B C 1
ATOM 11051 O O . LYS B 1 726 ? 42.782 18.509 7.233 1 104.77 726 LYS B O 1
ATOM 11057 N N . VAL B 1 727 ? 41.113 19.016 8.704 1 104.4 727 VAL B N 1
ATOM 11058 C CA . VAL B 1 727 ? 41.81 18.776 9.979 1 104.21 727 VAL B CA 1
ATOM 11059 C C . VAL B 1 727 ? 40.962 17.765 10.896 1 103.87 727 VAL B C 1
ATOM 11060 O O . VAL B 1 727 ? 40.151 17.006 10.348 1 104.23 727 VAL B O 1
ATOM 11064 N N . GLY B 1 728 ? 41.216 17.689 12.217 1 102.87 728 GLY B N 1
ATOM 11065 C CA . GLY B 1 728 ? 40.511 16.798 13.139 1 102.12 728 GLY B CA 1
ATOM 11066 C C . GLY B 1 728 ? 41.17 16.653 14.499 1 101.27 728 GLY B C 1
ATOM 11067 O O . GLY B 1 728 ? 41.423 17.64 15.196 1 100.71 728 GLY B O 1
#

Solvent-accessible surface area: 60520 Å² total; per-residue (Å²): 113,44,54,49,43,2,55,99,134,39,13,88,57,0,38,78,23,0,57,139,5,106,52,0,0,2,24,12,21,23,42,15,102,31,44,123,14,4,31,26,38,40,18,60,0,0,0,0,0,0,0,7,33,37,80,54,0,15,0,0,1,15,11,3,69,22,22,11,11,89,23,25,45,92,49,10,70,111,107,12,0,59,76,0,0,42,56,0,27,154,80,55,9,0,0,16,59,1,21,39,8,2,14,0,0,13,58,12,4,108,0,56,11,106,85,0,91,11,25,0,0,15,0,0,1,7,1,31,45,7,46,24,71,47,17,9,108,74,5,4,105,75,59,37,63,47,106,79,32,96,60,94,12,124,8,28,89,0,1,96,108,169,151,42,42,125,59,19,23,124,86,0,62,90,22,1,60,78,46,30,127,25,9,8,9,60,57,2,1,33,100,0,0,30,83,0,0,61,18,0,74,100,68,58,25,7,32,13,39,36,72,3,50,92,23,6,64,23,0,0,0,54,0,0,0,6,39,0,0,14,22,0,0,16,2,9,13,0,11,101,73,0,89,98,31,10,149,133,47,91,116,2,63,22,7,6,123,88,14,2,10,10,0,7,21,11,3,4,51,2,5,52,56,1,3,43,12,46,94,76,11,1,105,84,7,34,83,48,0,36,55,42,11,89,103,42,24,105,78,0,33,86,34,0,109,66,5,28,35,110,87,5,92,117,14,120,43,3,2,28,18,64,113,41,2,14,48,0,0,20,111,59,7,19,11,54,72,71,46,79,49,148,131,53,50,49,6,23,42,178,83,2,7,56,78,3,57,118,65,62,10,170,48,171,186,60,25,80,56,0,97,25,0,0,66,2,13,65,6,0,64,19,0,50,126,12,25,40,50,26,0,50,35,6,63,93,30,14,8,9,104,8,36,3,12,6,33,17,50,6,2,33,29,55,4,1,77,14,37,14,43,79,10,48,5,78,94,2,17,52,46,52,112,118,46,26,80,138,83,83,32,10,108,51,1,30,0,6,101,1,2,25,8,17,40,16,50,19,0,0,0,0,44,3,42,62,6,68,9,7,4,0,0,6,15,9,28,1,58,39,2,75,58,7,28,46,114,61,86,30,5,13,0,35,0,0,27,61,10,23,100,41,16,111,131,32,88,11,134,34,0,60,142,127,64,92,76,103,28,60,58,0,85,52,0,2,63,29,1,2,44,11,25,60,56,126,23,1,56,146,109,92,70,17,50,145,128,29,0,114,68,0,11,108,2,0,26,100,3,0,62,50,0,95,68,31,13,91,73,9,60,118,41,2,74,105,117,21,64,4,78,0,68,92,16,2,1,22,4,43,15,59,35,6,134,42,3,107,211,57,78,97,110,109,24,66,118,26,26,104,102,58,84,118,7,83,127,69,6,116,41,9,8,100,61,1,0,35,4,7,2,68,0,1,21,12,0,1,10,4,27,4,0,1,64,0,11,114,15,0,105,86,83,61,33,56,9,34,0,3,3,24,5,65,51,5,0,0,0,0,0,53,97,112,49,6,129,89,0,9,102,1,0,32,112,60,1,70,73,109,7,87,28,0,68,2,96,4,126,57,95,119,23,145,22,2,18,119,115,44,59,48,49,2,63,102,134,39,18,88,56,0,38,78,22,0,58,140,5,103,54,0,0,2,24,12,19,26,62,4,86,29,54,113,12,2,28,27,114,65,17,116,8,0,0,0,0,0,0,9,33,37,79,54,0,15,0,0,1,20,30,5,63,90,244,41,27,54,89,58,7,71,146,108,14,0,60,74,0,0,44,55,0,27,156,81,55,10,0,0,23,53,0,18,40,5,1,12,0,0,14,55,16,3,98,0,58,10,106,87,0,90,10,26,0,0,14,0,0,1,5,0,30,46,8,47,26,71,47,18,10,102,75,5,1,87,76,59,44,62,38,121,46,114,158,146,26,150,196,18,61,89,52,8,57,78,90,23,135,29,8,25,34,72,59,30,3,43,91,52,0,36,152,24,24,60,128,47,78,134,152,59,117,49,154,29,90,14,65,97,10,8,54,32,0,0,2,56,0,0,1,10,15,0,0,4,18,0,0,10,3,9,13,0,11,101,74,0,87,99,31,10,145,134,49,92,97,2,62,22,6,6,124,90,15,1,9,13,0,8,21,13,2,3,61,2,5,57,59,2,2,50,7,47,120,88,12,12,127,110,6,76,86,52,0,73,53,48,24,100,87,48,18,94,55,0,42,104,19,0,124,67,3,50,52,98,71,5,85,99,17,114,71,1,3,65,20,76,131,42,2,34,48,0,0,31,112,54,7,30,10,54,82,70,47,106,69,150,170,25,24,42,184,82,1,7,62,79,2,36,95,65,36,6,144,54,122,168,67,26,61,28,0,77,26,0,0,70,4,12,72,5,3,44,19,0,65,126,20,31,42,85,4,25,81,28,1,52,118,6,32,8,78,129,3,40,2,13,4,25,16,44,4,4,30,25,66,10,0,86,16,32,18,39,45,2,47,4,77,117,12,16,60,15,48,45,114,43,2,41,130,67,46,33,10,67,58,1,14,0,6,94,0,0,40,8,19,123,43,58,8,0,0,4,0,38,9,15,61,3,59,10,6,2,0,0,4,15,11,29,0,56,48,2,79,63,17,34,72,111,70,118,35,11,73,16,90,31,59,187,121,47,102,48,36,68,108,128,71,65,48,95,50,78,55,6,34,54,3,7,66,23,0,0,49,11,26,61,57,129,27,1,55,148,110,95,36,15,20,126,38,39,0,115,51,19,11,108,5,11,26,125,4,2,63,49,0,95,69,30,14,91,72,7,62,128,36,2,63,101,120,19,61,14,79,0,56,84,18,1,0,20,6,45,17,67,39,8,134,35,1,101,204,65,66,98,123,116,22,84,119,26,27,112,101,47,73,73,3,81,131,81,6,120,56,16,7,102,63,4,0,34,7,5,1,71,0,1,14,11,0,7,4,3,41,4,0,2,54,0,17,115,20,0,111,87,84,61,34,52,8,37,0,1,5,24,5,58,52,2,0,1,0,0,0,63,63,113,47,0,67,83,0,2,22,4,0,5,74,68,2,22,148,104,9,80,25,0,76,0,72,1,83,17,91,20,12,128,10,2,2,61,55,72

InterPro domains:
  IPR001098 DNA-directed DNA polymerase, family A, palm domain [PF00476] (300-717)
  IPR001098 DNA-directed DNA polymerase, family A, palm domain [SM00482] (462-693)
  IPR002298 DNA polymerase A [PR00868] (422-444)
  IPR002298 DNA polymerase A [PR00868] (476-499)
  IPR002298 DNA polymerase A [PR00868] (506-519)
  IPR002298 DNA polymerase A [PR00868] (574-585)
  IPR002298 DNA polymerase A [PR00868] (646-662)
  IPR002298 DNA polymerase A [PR00868] (676-689)
  IPR002298 DNA polymerase A [PTHR10133] (29-716)
  IPR002562 3'-5' exonuclease domain [PF01612] (7-150)
  IPR012337 Ribonuclease H-like superfamily [SSF53098] (4-284)
  IPR036397 Ribonuclease H superfamily [G3DSA:3.30.420.10] (3-288)
  IPR043502 DNA/RNA polymerase superfamily [SSF56672] (270-710)

CATH classification: 1.20.1060.10 (+1 more: 1.10.150.20)

Nearest PDB structures (foldseek):
  7r0k-assembly1_A  TM=1.001E+00  e=0.000E+00  Thermus phage G20c
  7r0k-assembly2_B  TM=9.733E-01  e=4.679E-97  Thermus phage G20c
  7r0t-assembly1_A  TM=9.340E-01  e=3.163E-27  Thermus phage TSP4
  2hvi-assembly1_A  TM=8.225E-01  e=4.180E-29  Geobacillus stearothermophilus
  4ez6-assembly1_A  TM=8.082E-01  e=2.573E-26  Geobacillus kaustophilus HTA426

Foldseek 3Di:
DEFAEDDPVCLVVLLVLLLVAQEKEKDWDWDDPPQQLCQAPRIATQWIWIASALPRIYIQGAQFDADQDPQADDHDHLVSVLVSVLSNLVHAYEYAQLLRRLLNCCSHNVDHLVSSQHHHLLLLVCLVPVPFDSDLQRVCCVPVVAHADADAQAFDDQDVLEDGNPCRVVRLLVSLVVRQPSHHDLNNLQNRVFNSVVVCCVRVNGPDDDTDDSDLSHRHCSRSSSRRNNSRSSRNVSVVVSVVVCVVPVLSVCLCVQFLSLLSSQQSVLLSVFFFFQLVVLVVLLVLLVVLLVVLQVQLLVLLCVQQNPCSVVDDRQLPDVVNPLCSQPVRQPWPQPDADPVRRRDPDPVRLVVVLVGATDPNVSGVSVNSNSLSSNLSVVSVVCNVQPSCLLQVSQRPNRGQRKHWAQSPDLLRAIAIPSPRPQPQDQPDVVNCVVNVSCPPSWRQQRGFFDVQKWKKKKFWPVQLQLLLCQQLVFVLSQVCLVVVALVLLQLLCQLVVPCPPQGSVRSCVPVPVSSVLSVVCSRPCLLPDDLCCSCVPVVDDSSSSNSRVVRVCVRGVSSVVSLVVLLVCCLPVQWDAADPSRRINGFPADPVVVVDPPVCVCVCVVPDVPRVVSRVVSSSVRSNSNRVSNLSSLVSQLQSQLQVVCVVVVFPKGFNDDDDRMTIIIGRPVCSVVSNVSSQVSNWDQRNNRTIGMDIDIHRTSHD/DEFAEDDPVCLVVLLVLLLVAQEKEKDWDWDDPPQQLCQAPRIATQWIWIASALPRIYIQGAQADAVFADDHDDLVSVLVSVLSNLVHAYEYAQLLRRLLNCCSHNVDHLVSSQHHHLLLLVCLVPVPFDSDLQRVCCVPVVADADAVVVVLLVVLVVRPPGHDDLVRLLVSVQVNVVVCCCVDPDPDGPDSGLSHRHCSRSSVNRNNSRSSRNVSVVVSVVVCVVPVLSVCLCVQFLSLLSSQQSVLLSVFFFFQVVVLCVLLVLLVVLLVVLQVLLLVLLCVLPPPCSVVDDRCLPDVVNVVCVQPVPFPWDCPDDDPVDPDPVRLVVVLVGATPPNVSGVSSNSNSLSNNLSVVSVVVSVLCCVLPVVNQRPNRGHRWHWAQSPHLLRAIAIPSNGPQPQDLPDVVSCVVNVSCVPSFSQQRRFFDVLKWKKKKFWPPLLLLLLCQQLVFPLSQVCLVVVALDDAQLDARSVRCCPVVVVRSVLLVVCSNVPQLPDDLCCCCVPVVDDSVRSVRNVVRVCVSGVSSVVSVVVLLVCCLPVQWDAADPSRRIRGFPQDPVVPPDPPVCVVVCLVPDPVRVVSRVVSSSVRSNSSRVSNLSSLQSQLQSQLQVVCVVVVFPKGFNDDDDRMTMIIGRVVCSVVSNVSSQVSSFDQRNNRTIGMDIDTHRTSHPDD

B-factor: mean 124.19, std 29.41, range [71.27, 221.27]

Organism: Thermus phage G20c (NCBI:txid1406341)

Secondary structure (DSSP, 8-state):
-EEEE--TTTHHHHHHHHHH-SSEEEEEEEE-SSTT-TTSTT-EEEEEEEEEETTEEEEEESS---SSS--PPPPPPHHHHHHHHHHHHHS-EEESSHHHHHHHHHHHH---HHHH--EEHHHHHHHH-TTS---HHHHIIIII----B-S-------B---SB-TTHHHHHHHHHHTT-SS-B-HHHHHHHHHHHHHHHHHTTS---SSS----GGGS-HHHHHHHHHHHHHHHHHHHHHHHHHHHH-HHHHHHIIIIIHHHHHHHHHHHHH-EEE-HHHHHHHHHHHHHHHHHHHHHHHHHHHHHHGGGGGG-S-TTT-HHHHHIIIIIIT------B-TTSSBP--HHHHHHHTTS--SSTTSHHHHHHHHHHHHHHHHHHHHHHHHTSTTTSS--TTSEE--EEETT-SSSSPPEEESS-GGGS----HHHHHHSGGGTT--GGGGEEPPTTEEEEEEEETTHHHHHHHHHH--HHHHHHHHTT--HHHHHHHHHS---TTS-HHHHHHHTHHHHHHHHHHHHHSTT---HHHHHHHH---HHHHHHHHHHHHHHSHHHHHHHHHHHHHHHHTSEEE-TTT--EEE----TTTTT--GGGHHHHHHH-HHHHHHHHHHHHHHHHHHHHHHHHHHHHHHHHHHHHHHHHTT-SEEEEEE-SSEEEEEEETTTHHHHHHHHHHHH--EETTEEP-EEEEEESBS--/-EEEE--TTTHHHHHHHHHH-SSEEEEEEEE-SSTT-TTSTT-EEEEEEEEEETTEEEEEESS-------PPPPHHHHHHHHHHHHHS-EEESSHHHHHHHHHHHH---HHHH--EEHHHHHHHH-TTS---HHHHIIIII-------HHHHHHHHHTTTTS---HHHHHHHHHHHHHHHH-----SSS----GGGS-HHHHHHHHHHHHHHHHHHHHHHHHHHHH-HHHHHHIIIIIHHHHHHHHHHHHH-EEE-HHHHHHHHHHHHHHHHHHHHHHHHHHHHHSTGGGTT-S-TTT-HHHHHIIIIIIT-------------HHHHHHHTTS--SSGGGHHHHHHHHHHHHHHHHHHHHHHHHHHTTGGG--TTSEE--EEETT-SSSSPPEEESS-GGGS----HHHHHH-GGGTT--GGGGEEPPTTEEEEEEE-TTHHHHHHHHHH--HHHHHHHHTT------S----HHHHTTTHHHHHHHHHHHHHGGG---HHHHHHHH---HHHHHHHHHHHHHHSHHHHHHHHHHHHHHHHTSEEE-TTT--EEE----TTTTT--TTTHHHHHHH-HHHHHHHHHHHHHHHHHHHHHHHHHHHHHHHHHHHHHHHHTT-SEEEEEEETTEEEEEEEHHHHHHHHHHHHHHH--EETTEE---EEEEESBS-S--

Radius of gyration: 39.24 Å; Cα contacts (8 Å, |Δi|>4): 2290; chains: 2; bounding box: 122×84×84 Å